Protein AF-A0AB34IJ70-F1 (afdb_monomer)

pLDDT: mean 87.56, std 13.15, range [24.56, 98.44]

Secondary structure (DSSP, 8-state):
---TTGGGSSGGGG-HHHHHHHHHHHHHSPTT-TT--PPP-SPPPPHHHHTTB-SSS--GGGSSS---S-HHHHHHHHHHPPP----TTSS--HHHHHHHHHHHHHGGGHHHHHHHHHHHHHHHHHHTHHHHHHHHHTTTTSTTGGGGTT--HHHHHHHHHHHT-S-TTHHHHHHH-B--SEEE---SSSEEEEE---S-GGGGSHHHHHHHHHHHHHHHHHHHT---HHHHHHHHHHHHHHHHHHHTTSSEEEE-HHHHHHHH-TT-S-EEEEEEEEESSTT--EEEEEE-HHHHTTTTTEEEEEE-----TTHHHHHHHHHHHHHHHHT-PPPPEEEEEEEBTTGGGGS-BS-GGGSEEEEEEPP-SSS--EEEEEE-SS--TT-HHHHHHHHHHHHHHHHHHHHHH--EEEEETTEEEEEEEGGGTTHHHHHHHHHHHHTT--B-TTT-EEEESEEEETTEEEE-TTHHHHSEEEEEE-HHHHHHHHHHHHHHHHTT---HHHHHHHHHHHHHHGGGBGGGTTSGGGHHHHHHHHT-S--S--HHHHHHHHHHHHHTTTPPBEEEE--STTTTSPPEEEEEEEEEE--EETTEE--EEEEEEEEEE--TTSPPEEEEEEEEE-HHHHHTT-SS-S--HHHHHHHHHHHHHHH-HHHHTT-EEEEEES-HHHHHHHHHT--SSHHHHHHHHHHHHHHHHTT-EEEEEE--GGG-GGGTGGGTTSTTHHHHHHHH-TT-EE-------GGGGSTT--S-HHHHHHHHHTTTSTTSS--

Nearest PDB structures (foldseek):
  5dmq-assembly1_A  TM=5.939E-01  e=2.648E-11  Moloney murine leukemia virus isolate Shinnick
  1ikx-assembly1_A  TM=3.708E-01  e=4.533E-08  Human immunodeficiency virus 1
  8dw8-assembly1_A  TM=7.615E-01  e=1.366E-04  Moloney murine leukemia virus
  3lp0-assembly1_A  TM=3.652E-01  e=3.754E-08  HIV-1 M:B_HXB2R
  2ykm-assembly1_A  TM=3.722E-01  e=5.737E-08  Human immunodeficiency virus type 1 BH10

Structure (mmCIF, N/CA/C/O backbone):
data_AF-A0AB34IJ70-F1
#
_entry.id   AF-A0AB34IJ70-F1
#
loop_
_atom_site.group_PDB
_atom_site.id
_atom_site.type_symbol
_atom_site.label_atom_id
_atom_site.label_alt_id
_atom_site.label_comp_id
_atom_site.label_asym_id
_atom_site.label_entity_id
_atom_site.label_seq_id
_atom_site.pdbx_PDB_ins_code
_atom_site.Cartn_x
_atom_site.Cartn_y
_atom_site.Cartn_z
_atom_site.occupancy
_atom_site.B_iso_or_equiv
_atom_site.auth_seq_id
_atom_site.auth_comp_id
_atom_site.auth_asym_id
_atom_site.auth_atom_id
_atom_site.pdbx_PDB_model_num
ATOM 1 N N . MET A 1 1 ? -16.781 -2.239 -27.209 1.00 61.66 1 MET A N 1
ATOM 2 C CA . MET A 1 1 ? -15.482 -1.538 -27.297 1.00 61.66 1 MET A CA 1
ATOM 3 C C . MET A 1 1 ? -14.763 -2.031 -28.544 1.00 61.66 1 MET A C 1
ATOM 5 O O . MET A 1 1 ? -15.074 -3.146 -28.952 1.00 61.66 1 MET A O 1
ATOM 9 N N . PRO A 1 2 ? -13.883 -1.231 -29.170 1.00 77.81 2 PRO A N 1
ATOM 10 C CA . PRO A 1 2 ? -12.966 -1.751 -30.186 1.00 77.81 2 PRO A CA 1
ATOM 11 C C . PRO A 1 2 ? -12.153 -2.918 -29.608 1.00 77.81 2 PRO A C 1
ATOM 13 O O . PRO A 1 2 ? -11.848 -2.913 -28.412 1.00 77.81 2 PRO A O 1
ATOM 16 N N . SER A 1 3 ? -11.859 -3.917 -30.439 1.00 89.56 3 SER A N 1
ATOM 17 C CA . SER A 1 3 ? -11.054 -5.074 -30.043 1.00 89.56 3 SER A CA 1
ATOM 18 C C . SER A 1 3 ? -9.643 -4.623 -29.687 1.00 89.56 3 SER A C 1
ATOM 20 O O . SER A 1 3 ? -9.080 -3.707 -30.295 1.00 89.56 3 SER A O 1
ATOM 22 N N . GLN A 1 4 ? -9.014 -5.328 -28.754 1.00 91.56 4 GLN A N 1
ATOM 23 C CA . GLN A 1 4 ? -7.608 -5.127 -28.415 1.00 91.56 4 GLN A CA 1
ATOM 24 C C . GLN A 1 4 ? -6.662 -5.350 -29.593 1.00 91.56 4 GLN A C 1
ATOM 26 O O . GLN A 1 4 ? -5.508 -4.949 -29.492 1.00 91.56 4 GLN A O 1
ATOM 31 N N . LEU A 1 5 ? -7.105 -5.970 -30.694 1.00 92.88 5 LEU A N 1
ATOM 32 C CA . LEU A 1 5 ? -6.297 -6.187 -31.900 1.00 92.88 5 LEU A CA 1
ATOM 33 C C . LEU A 1 5 ? -6.556 -5.173 -33.025 1.00 92.88 5 LEU A C 1
ATOM 35 O O . LEU A 1 5 ? -5.918 -5.261 -34.079 1.00 92.88 5 LEU A O 1
ATOM 39 N N . ASP A 1 6 ? -7.428 -4.183 -32.819 1.00 90.62 6 ASP A N 1
ATOM 40 C CA . ASP A 1 6 ? -7.807 -3.227 -33.872 1.00 90.62 6 ASP A CA 1
ATOM 41 C C . ASP A 1 6 ? -6.628 -2.361 -34.357 1.00 90.62 6 ASP A C 1
ATOM 43 O O . ASP A 1 6 ? -6.614 -1.888 -35.493 1.00 90.62 6 ASP A O 1
ATOM 47 N N . PHE A 1 7 ? -5.575 -2.217 -33.547 1.00 90.69 7 PHE A N 1
ATOM 48 C CA . PHE A 1 7 ? -4.359 -1.484 -33.921 1.00 90.69 7 PHE A CA 1
ATOM 49 C C . PHE A 1 7 ? -3.507 -2.182 -34.993 1.00 90.69 7 PHE A C 1
ATOM 51 O O . PHE A 1 7 ? -2.576 -1.582 -35.526 1.00 90.69 7 PHE A O 1
ATOM 58 N N . THR A 1 8 ? -3.766 -3.457 -35.286 1.00 85.19 8 THR A N 1
ATOM 59 C CA . THR A 1 8 ? -2.896 -4.266 -36.155 1.00 85.19 8 THR A CA 1
ATOM 60 C C . THR A 1 8 ? -3.056 -3.947 -37.644 1.00 85.19 8 THR A C 1
ATOM 62 O O . THR A 1 8 ? -2.264 -4.426 -38.451 1.00 85.19 8 THR A O 1
ATOM 65 N N . GLY A 1 9 ? -4.090 -3.186 -38.035 1.00 75.88 9 GLY A N 1
ATOM 66 C CA . GLY A 1 9 ? -4.412 -2.906 -39.444 1.00 75.88 9 GLY A CA 1
ATOM 67 C C . GLY A 1 9 ? -4.803 -4.151 -40.256 1.00 75.88 9 GLY A C 1
ATOM 68 O O . GLY A 1 9 ? -4.935 -4.089 -41.476 1.00 75.88 9 GLY A O 1
ATOM 69 N N . SER A 1 10 ? -4.983 -5.287 -39.583 1.00 74.31 10 SER A N 1
ATOM 70 C CA . SER A 1 10 ? -5.254 -6.599 -40.159 1.00 74.31 10 SER A CA 1
ATOM 71 C C . SER A 1 10 ? -6.573 -7.147 -39.616 1.00 74.31 10 SER A C 1
ATOM 73 O O . SER A 1 10 ? -7.076 -6.694 -38.592 1.00 74.31 10 SER A O 1
ATOM 75 N N . ARG A 1 11 ? -7.140 -8.162 -40.274 1.00 82.31 11 ARG A N 1
ATOM 76 C CA . ARG A 1 11 ? -8.390 -8.817 -39.849 1.00 82.31 11 ARG A CA 1
ATOM 77 C C . ARG A 1 11 ? -8.208 -9.797 -38.673 1.00 82.31 11 ARG A C 1
ATOM 79 O O . ARG A 1 11 ? -9.038 -10.689 -38.510 1.00 82.31 11 ARG A O 1
ATOM 86 N N . LEU A 1 12 ? -7.158 -9.650 -37.853 1.00 88.00 12 LEU A N 1
ATOM 87 C CA . LEU A 1 12 ? -6.865 -10.565 -36.737 1.00 88.00 12 LEU A CA 1
ATOM 88 C C . LEU A 1 12 ? -7.977 -10.592 -35.678 1.00 88.00 12 LEU A C 1
ATOM 90 O O . LEU A 1 12 ? -8.299 -11.671 -35.195 1.00 88.00 12 LEU A O 1
ATOM 94 N N . SER A 1 13 ? -8.624 -9.458 -35.380 1.00 88.12 13 SER A N 1
ATOM 95 C CA . SER A 1 13 ? -9.790 -9.418 -34.477 1.00 88.12 13 SER A CA 1
ATOM 96 C C . SER A 1 13 ? -11.006 -10.179 -35.023 1.00 88.12 13 SER A C 1
ATOM 98 O O . SER A 1 13 ? -11.869 -10.603 -34.261 1.00 88.12 13 SER A O 1
ATOM 100 N N . SER A 1 14 ? -11.061 -10.405 -36.339 1.00 90.31 14 SER A N 1
ATOM 101 C CA . SER A 1 14 ? -12.097 -11.201 -37.010 1.00 90.31 14 SER A CA 1
ATOM 102 C C . SER A 1 14 ? -11.648 -12.621 -37.376 1.00 90.31 14 SER A C 1
ATOM 104 O O . SER A 1 14 ? -12.394 -13.339 -38.041 1.00 90.31 14 SER A O 1
ATOM 106 N N . ALA A 1 15 ? -10.435 -13.032 -36.985 1.00 93.94 15 ALA A N 1
ATOM 107 C CA . ALA A 1 15 ? -9.965 -14.391 -37.221 1.00 93.94 15 ALA A CA 1
ATOM 108 C C . ALA A 1 15 ? -10.878 -15.385 -36.471 1.00 93.94 15 ALA A C 1
ATOM 110 O O . ALA A 1 15 ? -11.128 -15.173 -35.279 1.00 93.94 15 ALA A O 1
ATOM 111 N N . PRO A 1 16 ? -11.384 -16.455 -37.118 1.00 94.81 16 PRO A N 1
ATOM 112 C CA . PRO A 1 16 ? -12.310 -17.394 -36.483 1.00 94.81 16 PRO A CA 1
ATOM 113 C C . PRO A 1 16 ? -11.779 -17.977 -35.169 1.00 94.81 16 PRO A C 1
ATOM 115 O O . PRO A 1 16 ? -12.521 -18.075 -34.195 1.00 94.81 16 PRO A O 1
ATOM 118 N N . GLU A 1 17 ? -10.484 -18.300 -35.116 1.00 95.81 17 GLU A N 1
ATOM 119 C CA . GLU A 1 17 ? -9.807 -18.793 -33.917 1.00 95.81 17 GLU A CA 1
ATOM 120 C C . GLU A 1 17 ? -9.797 -17.767 -32.773 1.00 95.81 17 GLU A C 1
ATOM 122 O O . GLU A 1 17 ? -9.973 -18.137 -31.614 1.00 95.81 17 GLU A O 1
ATOM 127 N N . TYR A 1 18 ? -9.662 -16.475 -33.087 1.00 97.31 18 TYR A N 1
ATOM 128 C CA . TYR A 1 18 ? -9.671 -15.405 -32.093 1.00 97.31 18 TYR A CA 1
ATOM 129 C C . TYR A 1 18 ? -11.078 -15.168 -31.544 1.00 97.31 18 TYR A C 1
ATOM 131 O O . TYR A 1 18 ? -11.268 -15.136 -30.331 1.00 97.31 18 TYR A O 1
ATOM 139 N N . VAL A 1 19 ? -12.082 -15.086 -32.420 1.00 96.81 19 VAL A N 1
ATOM 140 C CA . VAL A 1 19 ? -13.488 -14.921 -32.017 1.00 96.81 19 VAL A CA 1
ATOM 141 C C . VAL A 1 19 ? -13.950 -16.100 -31.154 1.00 96.81 19 VAL A C 1
ATOM 143 O O . VAL A 1 19 ? -14.587 -15.900 -30.118 1.00 96.81 19 VAL A O 1
ATOM 146 N N . ALA A 1 20 ? -13.580 -17.328 -31.531 1.00 97.62 20 ALA A N 1
ATOM 147 C CA . ALA A 1 20 ? -13.869 -18.520 -30.738 1.00 97.62 20 ALA A CA 1
ATOM 148 C C . ALA A 1 20 ? -13.168 -18.490 -29.368 1.00 97.62 20 ALA A C 1
ATOM 150 O O . ALA A 1 20 ? -13.780 -18.843 -28.360 1.00 97.62 20 ALA A O 1
ATOM 151 N N . ALA A 1 21 ? -11.910 -18.040 -29.309 1.00 98.06 21 ALA A N 1
ATOM 152 C CA . ALA A 1 21 ? -11.181 -17.884 -28.054 1.00 98.06 21 ALA A CA 1
ATOM 153 C C . ALA A 1 21 ? -11.833 -16.849 -27.125 1.00 98.06 21 ALA A C 1
ATOM 155 O O . ALA A 1 21 ? -12.010 -17.134 -25.944 1.00 98.06 21 ALA A O 1
ATOM 156 N N . VAL A 1 22 ? -12.243 -15.689 -27.651 1.00 97.88 22 VAL A N 1
ATOM 157 C CA . VAL A 1 22 ? -12.963 -14.654 -26.888 1.00 97.88 22 VAL A CA 1
ATOM 158 C C . VAL A 1 22 ? -14.255 -15.222 -26.296 1.00 97.88 22 VAL A C 1
ATOM 160 O O . VAL A 1 22 ? -14.504 -15.062 -25.103 1.00 97.88 22 VAL A O 1
ATOM 163 N N . ALA A 1 23 ? -15.049 -15.946 -27.092 1.00 97.62 23 ALA A N 1
ATOM 164 C CA . ALA A 1 23 ? -16.286 -16.562 -26.615 1.00 97.62 23 ALA A CA 1
ATOM 165 C C . ALA A 1 23 ? -16.035 -17.606 -25.513 1.00 97.62 23 ALA A C 1
ATOM 167 O O . ALA A 1 23 ? -16.714 -17.597 -24.486 1.00 97.62 23 ALA A O 1
ATOM 168 N N . ARG A 1 24 ? -15.031 -18.478 -25.692 1.00 97.94 24 ARG A N 1
ATOM 169 C CA . ARG A 1 24 ? -14.660 -19.490 -24.689 1.00 97.94 24 ARG A CA 1
ATOM 170 C C . ARG A 1 24 ? -14.153 -18.859 -23.398 1.00 97.94 24 ARG A C 1
ATOM 172 O O . ARG A 1 24 ? -14.595 -19.264 -22.332 1.00 97.94 24 ARG A O 1
ATOM 179 N N . LEU A 1 25 ? -13.281 -17.853 -23.475 1.00 97.75 25 LEU A N 1
ATOM 180 C CA . LEU A 1 25 ? -12.797 -17.136 -22.291 1.00 97.75 25 LEU A CA 1
ATOM 181 C C . LEU A 1 25 ? -13.929 -16.400 -21.580 1.00 97.75 25 LEU A C 1
ATOM 183 O O . LEU A 1 25 ? -13.967 -16.411 -20.356 1.00 97.75 25 LEU A O 1
ATOM 187 N N . GLY A 1 26 ? -14.877 -15.828 -22.328 1.00 96.81 26 GLY A N 1
ATOM 188 C CA . GLY A 1 26 ? -16.076 -15.210 -21.764 1.00 96.81 26 GLY A CA 1
ATOM 189 C C . GLY A 1 26 ? -16.914 -16.196 -20.948 1.00 96.81 26 GLY A C 1
ATOM 190 O O . GLY A 1 26 ? -17.388 -15.843 -19.874 1.00 96.81 26 GLY A O 1
ATOM 191 N N . ALA A 1 27 ? -17.035 -17.444 -21.410 1.00 96.25 27 ALA A N 1
ATOM 192 C CA . ALA A 1 27 ? -17.733 -18.508 -20.684 1.00 96.25 27 ALA A CA 1
ATOM 193 C C . ALA A 1 27 ? -16.991 -18.994 -19.423 1.00 96.25 27 ALA A C 1
ATOM 195 O O . ALA A 1 27 ? -17.620 -19.573 -18.541 1.00 96.25 27 ALA A O 1
ATOM 196 N N . LEU A 1 28 ? -15.676 -18.759 -19.325 1.00 96.38 28 LEU A N 1
ATOM 197 C CA . LEU A 1 28 ? -14.871 -19.081 -18.140 1.00 96.38 28 LEU A CA 1
ATOM 198 C C . LEU A 1 28 ? -14.930 -17.989 -17.061 1.00 96.38 28 LEU A C 1
ATOM 200 O O . LEU A 1 28 ? -14.464 -18.223 -15.947 1.00 96.38 28 LEU A O 1
ATOM 204 N N . LEU A 1 29 ? -15.461 -16.802 -17.362 1.00 96.62 29 LEU A N 1
ATOM 205 C CA . LEU A 1 29 ? -15.585 -15.737 -16.371 1.00 96.62 29 LEU A CA 1
ATOM 206 C C . LEU A 1 29 ? -16.653 -16.101 -15.334 1.00 96.62 29 LEU A C 1
ATOM 208 O O . LEU A 1 29 ? -17.751 -16.538 -15.679 1.00 96.62 29 LEU A O 1
ATOM 212 N N . ILE A 1 30 ? -16.362 -15.867 -14.054 1.00 95.50 30 ILE A N 1
ATOM 213 C CA . ILE A 1 30 ? -17.356 -16.030 -12.995 1.00 95.50 30 ILE A CA 1
ATOM 214 C C . ILE A 1 30 ? -18.538 -15.076 -13.240 1.00 95.50 30 ILE A C 1
ATOM 216 O O . ILE A 1 30 ? -18.332 -13.955 -13.735 1.00 95.50 30 ILE A O 1
ATOM 220 N N . PRO A 1 31 ? -19.771 -15.475 -12.882 1.00 88.94 31 PRO A N 1
ATOM 221 C CA . PRO A 1 31 ? -20.954 -14.651 -13.096 1.00 88.94 31 PRO A CA 1
ATOM 222 C C . PRO A 1 31 ? -20.794 -13.241 -12.519 1.00 88.94 31 PRO A C 1
ATOM 224 O O . PRO A 1 31 ? -20.379 -13.070 -11.375 1.00 88.94 31 PRO A O 1
ATOM 227 N N . GLY A 1 32 ? -21.124 -12.227 -13.321 1.00 79.12 32 GLY A N 1
ATOM 228 C CA . GLY A 1 32 ? -21.076 -10.827 -12.894 1.00 79.12 32 GLY A CA 1
ATOM 229 C C . GLY A 1 32 ? -19.677 -10.206 -12.814 1.00 79.12 32 GLY A C 1
ATOM 230 O O . GLY A 1 32 ? -19.554 -9.131 -12.247 1.00 79.12 32 GLY A O 1
ATOM 231 N N . SER A 1 33 ? -18.629 -10.835 -13.364 1.00 84.62 33 SER A N 1
ATOM 232 C CA . SER A 1 33 ? -17.274 -10.245 -13.387 1.00 84.62 33 SER A CA 1
ATOM 233 C C . SER A 1 33 ? -16.924 -9.483 -14.677 1.00 84.62 33 SER A C 1
ATOM 235 O O . SER A 1 33 ? -16.087 -8.581 -14.652 1.00 84.62 33 SER A O 1
ATOM 237 N N . ALA A 1 34 ? -17.579 -9.787 -15.802 1.00 81.56 34 ALA A N 1
ATOM 238 C CA . ALA A 1 34 ? -17.310 -9.140 -17.089 1.00 81.56 34 ALA A CA 1
ATOM 239 C C . ALA A 1 34 ? -17.775 -7.671 -17.121 1.00 81.56 34 ALA A C 1
ATOM 241 O O . ALA A 1 34 ? -18.907 -7.365 -16.756 1.00 81.56 34 ALA A O 1
ATOM 242 N N . GLY A 1 35 ? -16.922 -6.759 -17.601 1.00 79.31 35 GLY A N 1
ATOM 243 C CA . GLY A 1 35 ? -17.246 -5.332 -17.759 1.00 79.31 35 GLY A CA 1
ATOM 244 C C . GLY A 1 35 ? -17.429 -4.554 -16.450 1.00 79.31 35 GLY A C 1
ATOM 245 O O . GLY A 1 35 ? -17.861 -3.405 -16.475 1.00 79.31 35 GLY A O 1
ATOM 246 N N . VAL A 1 36 ? -17.085 -5.154 -15.308 1.00 81.81 36 VAL A N 1
ATOM 247 C CA . VAL A 1 36 ? -17.378 -4.620 -13.965 1.00 81.81 36 VAL A CA 1
ATOM 248 C C . VAL A 1 36 ? -16.262 -3.720 -13.412 1.00 81.81 36 VAL A C 1
ATOM 250 O O . VAL A 1 36 ? -16.353 -3.180 -12.313 1.00 81.81 36 VAL A O 1
ATOM 253 N N . TYR A 1 37 ? -15.191 -3.485 -14.176 1.00 88.00 37 TYR A N 1
ATOM 254 C CA . TYR A 1 37 ? -14.112 -2.623 -13.701 1.00 88.00 37 TYR A CA 1
ATOM 255 C C . TYR A 1 37 ? -14.569 -1.167 -13.540 1.00 88.00 37 TYR A C 1
ATOM 257 O O . TYR A 1 37 ? -14.812 -0.456 -14.517 1.00 88.00 37 TYR A O 1
ATOM 265 N N . VAL A 1 38 ? -14.577 -0.690 -12.295 1.00 87.62 38 VAL A N 1
ATOM 266 C CA . VAL A 1 38 ? -14.827 0.714 -11.966 1.00 87.62 38 VAL A CA 1
ATOM 267 C C . VAL A 1 38 ? -13.505 1.424 -11.704 1.00 87.62 38 VAL A C 1
ATOM 269 O O . VAL A 1 38 ? -12.788 1.131 -10.746 1.00 87.62 38 VAL A O 1
ATOM 272 N N . ARG A 1 39 ? -13.193 2.412 -12.549 1.00 90.25 39 ARG A N 1
ATOM 273 C CA . ARG A 1 39 ? -12.014 3.267 -12.380 1.00 90.25 39 ARG A CA 1
ATOM 274 C C . ARG A 1 39 ? -12.099 4.042 -11.053 1.00 90.25 39 ARG A C 1
ATOM 276 O O . ARG A 1 39 ? -13.050 4.811 -10.875 1.00 90.25 39 ARG A O 1
ATOM 283 N N . PRO A 1 40 ? -11.103 3.937 -10.153 1.00 87.94 40 PRO A N 1
ATOM 284 C CA . PRO A 1 40 ? -11.100 4.692 -8.904 1.00 87.94 40 PRO A CA 1
ATOM 285 C C . PRO A 1 40 ? -11.100 6.205 -9.154 1.00 87.94 40 PRO A C 1
ATOM 287 O O . PRO A 1 40 ? -10.313 6.709 -9.954 1.00 87.94 40 PRO A O 1
ATOM 290 N N . ARG A 1 41 ? -11.948 6.954 -8.440 1.00 85.25 41 ARG A N 1
ATOM 291 C CA . ARG A 1 41 ? -12.010 8.431 -8.530 1.00 85.25 41 ARG A CA 1
ATOM 292 C C . ARG A 1 41 ? -11.337 9.134 -7.353 1.00 85.25 41 ARG A C 1
ATOM 294 O O . ARG A 1 41 ? -10.802 10.228 -7.507 1.00 85.25 41 ARG A O 1
ATOM 301 N N . ALA A 1 42 ? -11.302 8.481 -6.197 1.00 78.00 42 ALA A N 1
ATOM 302 C CA . ALA A 1 42 ? -10.683 8.979 -4.977 1.00 78.00 42 ALA A CA 1
ATOM 303 C C . ALA A 1 42 ? -9.546 8.057 -4.521 1.00 78.00 42 ALA A C 1
ATOM 305 O O . ALA A 1 42 ? -9.360 6.956 -5.039 1.00 78.00 42 ALA A O 1
ATOM 306 N N . LYS A 1 43 ? -8.720 8.548 -3.593 1.00 69.94 43 LYS A N 1
ATOM 307 C CA . LYS A 1 43 ? -7.750 7.682 -2.914 1.00 69.94 43 LYS A CA 1
ATOM 308 C C . LYS A 1 43 ? -8.550 6.765 -1.982 1.00 69.94 43 LYS A C 1
ATOM 310 O O . LYS A 1 43 ? -9.360 7.327 -1.249 1.00 69.94 43 LYS A O 1
ATOM 315 N N . PRO A 1 44 ? -8.300 5.444 -1.958 1.00 64.75 44 PRO A N 1
ATOM 316 C CA . PRO A 1 44 ? -8.980 4.567 -1.018 1.00 64.75 44 PRO A CA 1
ATOM 317 C C . PRO A 1 44 ? -8.757 5.073 0.416 1.00 64.75 44 PRO A C 1
ATOM 319 O O . PRO A 1 44 ? -7.608 5.412 0.761 1.00 64.75 44 PRO A O 1
ATOM 322 N N . PRO A 1 45 ? -9.809 5.175 1.240 1.00 56.22 45 PRO A N 1
ATOM 323 C CA . PRO A 1 45 ? -9.662 5.408 2.663 1.00 56.22 45 PRO A CA 1
ATOM 324 C C . PRO A 1 45 ? -8.884 4.243 3.281 1.00 56.22 45 PRO A C 1
ATOM 326 O O . PRO A 1 45 ? -8.815 3.143 2.742 1.00 56.22 45 PRO A O 1
ATOM 329 N N . ARG A 1 46 ? -8.231 4.502 4.413 1.00 58.06 46 ARG A N 1
ATOM 330 C CA . ARG A 1 46 ? -7.576 3.451 5.203 1.00 58.06 46 ARG A CA 1
ATOM 331 C C . ARG A 1 46 ? -8.500 3.083 6.350 1.00 58.06 46 ARG A C 1
ATOM 333 O O . ARG A 1 46 ? -8.934 4.001 7.050 1.00 58.06 46 ARG A O 1
ATOM 340 N N . CYS A 1 47 ? -8.731 1.797 6.598 1.00 51.44 47 CYS A N 1
ATOM 341 C CA . CYS A 1 47 ? -9.585 1.347 7.704 1.00 51.44 47 CYS A CA 1
ATOM 342 C C . CYS A 1 47 ? -9.033 1.827 9.063 1.00 51.44 47 CYS A C 1
ATOM 344 O O . CYS A 1 47 ? -9.763 2.375 9.886 1.00 51.44 47 CYS A O 1
ATOM 346 N N . SER A 1 48 ? -7.711 1.758 9.252 1.00 47.31 48 SER A N 1
ATOM 347 C CA . SER A 1 48 ? -6.971 2.325 10.398 1.00 47.31 48 SER A CA 1
ATOM 348 C C . SER A 1 48 ? -6.941 3.857 10.433 1.00 47.31 48 SER A C 1
ATOM 350 O O . SER A 1 48 ? -6.632 4.466 11.456 1.00 47.31 48 SER A O 1
ATOM 352 N N . GLY A 1 49 ? -7.223 4.514 9.306 1.00 41.59 49 GLY A N 1
ATOM 353 C CA . GLY A 1 49 ? -7.365 5.966 9.226 1.00 41.59 49 GLY A CA 1
ATOM 354 C C . GLY A 1 49 ? -8.736 6.444 9.700 1.00 41.59 49 GLY A C 1
ATOM 355 O O . GLY A 1 49 ? -8.803 7.486 10.352 1.00 41.59 49 GLY A O 1
ATOM 356 N N . ALA A 1 50 ? -9.781 5.669 9.393 1.00 38.22 50 ALA A N 1
ATOM 357 C CA . ALA A 1 50 ? -11.184 5.980 9.660 1.00 38.22 50 ALA A CA 1
ATOM 358 C C . ALA A 1 50 ? -11.582 5.812 11.135 1.00 38.22 50 ALA A C 1
ATOM 360 O O . ALA A 1 50 ? -12.477 6.498 11.613 1.00 38.22 50 ALA A O 1
ATOM 361 N N . SER A 1 51 ? -10.874 4.972 11.894 1.00 41.72 51 SER A N 1
ATOM 362 C CA . SER A 1 51 ? -11.178 4.679 13.302 1.00 41.72 51 SER A CA 1
ATOM 363 C C . SER A 1 51 ? -10.848 5.798 14.300 1.00 41.72 51 SER A C 1
ATOM 365 O O . SER A 1 51 ? -10.802 5.522 15.497 1.00 41.72 51 SER A O 1
ATOM 367 N N . HIS A 1 52 ? -10.546 7.019 13.843 1.00 50.81 52 HIS A N 1
ATOM 368 C CA . HIS A 1 52 ? -9.984 8.067 14.702 1.00 50.81 52 HIS A CA 1
ATOM 369 C C . HIS A 1 52 ? -10.685 9.429 14.653 1.00 50.81 52 HIS A C 1
ATOM 371 O O . HIS A 1 52 ? -10.414 10.230 15.540 1.00 50.81 52 HIS A O 1
ATOM 377 N N . GLY A 1 53 ? -11.582 9.690 13.698 1.00 47.78 53 GLY A N 1
ATOM 378 C CA . GLY A 1 53 ? -12.265 10.984 13.551 1.00 47.78 53 GLY A CA 1
ATOM 379 C C . GLY A 1 53 ? -12.066 11.628 12.176 1.00 47.78 53 GLY A C 1
ATOM 380 O O . GLY A 1 53 ? -11.237 11.193 11.370 1.00 47.78 53 GLY A O 1
ATOM 381 N N . THR A 1 54 ? -12.830 12.682 11.914 1.00 51.41 54 THR A N 1
ATOM 382 C CA . THR A 1 54 ? -12.865 13.460 10.665 1.00 51.41 54 THR A CA 1
ATOM 383 C C . THR A 1 54 ? -11.949 14.693 10.733 1.00 51.41 54 THR A C 1
ATOM 385 O O . THR A 1 54 ? -11.378 14.982 11.787 1.00 51.41 54 THR A O 1
ATOM 388 N N . PRO A 1 55 ? -11.683 15.410 9.621 1.00 51.12 55 PRO A N 1
ATOM 389 C CA . PRO A 1 55 ? -10.923 16.661 9.673 1.00 51.12 55 PRO A CA 1
ATOM 390 C C . PRO A 1 55 ? -11.597 17.688 10.601 1.00 51.12 55 PRO A C 1
ATOM 392 O O . PRO A 1 55 ? -12.559 18.325 10.204 1.00 51.12 55 PRO A O 1
ATOM 395 N N . LEU A 1 56 ? -11.046 17.841 11.815 1.00 65.75 56 LEU A N 1
ATOM 396 C CA . LEU A 1 56 ? -11.352 18.822 12.874 1.00 65.75 56 LEU A CA 1
ATOM 397 C C . LEU A 1 56 ? -12.825 19.204 13.053 1.00 65.75 56 LEU A C 1
ATOM 399 O O . LEU A 1 56 ? -13.456 18.745 13.996 1.00 65.75 56 LEU A O 1
ATOM 403 N N . VAL A 1 57 ? -13.329 20.091 12.196 1.00 73.25 57 VAL A N 1
ATOM 404 C CA . VAL A 1 57 ? -14.718 20.539 12.179 1.00 73.25 57 VAL A CA 1
ATOM 405 C C . VAL A 1 57 ? -15.252 20.282 10.784 1.00 73.25 57 VAL A C 1
ATOM 407 O O . VAL A 1 57 ? -14.858 20.942 9.819 1.00 73.25 57 VAL A O 1
ATOM 410 N N . LEU A 1 58 ? -16.145 19.307 10.681 1.00 70.44 58 LEU A N 1
ATOM 411 C CA . LEU A 1 58 ? -16.819 19.021 9.432 1.00 70.44 58 LEU A CA 1
ATOM 412 C C . LEU A 1 58 ? -17.867 20.091 9.098 1.00 70.44 58 LEU A C 1
ATOM 414 O O . LEU A 1 58 ? -18.439 20.707 10.008 1.00 70.44 58 LEU A O 1
ATOM 418 N N . PRO A 1 59 ? -18.170 20.294 7.804 1.00 76.06 59 PRO A N 1
ATOM 419 C CA . PRO A 1 59 ? -19.412 20.938 7.394 1.00 76.06 59 PRO A CA 1
ATOM 420 C C . PRO A 1 59 ? -20.619 20.301 8.111 1.00 76.06 59 PRO A C 1
ATOM 422 O O . PRO A 1 59 ? -20.598 19.081 8.308 1.00 76.06 59 PRO A O 1
ATOM 425 N N . PRO A 1 60 ? -21.637 21.077 8.537 1.00 79.50 60 PRO A N 1
ATOM 426 C CA . PRO A 1 60 ? -22.764 20.572 9.330 1.00 79.50 60 PRO A CA 1
ATOM 427 C C . PRO A 1 60 ? -23.429 19.309 8.764 1.00 79.50 60 PRO A C 1
ATOM 429 O O . PRO A 1 60 ? -23.806 18.423 9.522 1.00 79.50 60 PRO A O 1
ATOM 432 N N . GLU A 1 61 ? -23.517 19.193 7.440 1.00 76.00 61 GLU A N 1
ATOM 433 C CA . GLU A 1 61 ? -24.118 18.072 6.715 1.00 76.00 61 GLU A CA 1
ATOM 434 C C . GLU A 1 61 ? -23.308 16.766 6.758 1.00 76.00 61 GLU A C 1
ATOM 436 O O . GLU A 1 61 ? -23.841 15.707 6.437 1.00 76.00 61 GLU A O 1
ATOM 441 N N . LEU A 1 62 ? -22.029 16.828 7.139 1.00 75.06 62 LEU A N 1
ATOM 442 C CA . LEU A 1 62 ? -21.156 15.658 7.266 1.00 75.06 62 LEU A CA 1
ATOM 443 C C . LEU A 1 62 ? -20.966 15.215 8.723 1.00 75.06 62 LEU A C 1
ATOM 445 O O . LEU A 1 62 ? -20.311 14.202 8.967 1.00 75.06 62 LEU A O 1
ATOM 449 N N . ARG A 1 63 ? -21.496 15.966 9.694 1.00 77.94 63 ARG A N 1
ATOM 450 C CA . ARG A 1 63 ? -21.333 15.657 11.119 1.00 77.94 63 ARG A CA 1
ATOM 451 C C . ARG A 1 63 ? -22.211 14.496 11.547 1.00 77.94 63 ARG A C 1
ATOM 453 O O . ARG A 1 63 ? -23.323 14.323 11.060 1.00 77.94 63 ARG A O 1
ATOM 460 N N . LEU A 1 64 ? -21.717 13.744 12.527 1.00 80.69 64 LEU A N 1
ATOM 461 C CA . LEU A 1 64 ? -22.450 12.626 13.122 1.00 80.69 64 LEU A CA 1
ATOM 462 C C . LEU A 1 64 ? -23.744 13.050 13.816 1.00 80.69 64 LEU A C 1
ATOM 464 O O . LEU A 1 64 ? -24.732 12.323 13.791 1.00 80.69 64 LEU A O 1
ATOM 468 N N . VAL A 1 65 ? -23.704 14.203 14.479 1.00 85.62 65 VAL A N 1
ATOM 469 C CA . VAL A 1 65 ? -24.807 14.759 15.257 1.00 85.62 65 VAL A CA 1
ATOM 470 C C . VAL A 1 65 ? -25.066 16.167 14.747 1.00 85.62 65 VAL A C 1
ATOM 472 O O . VAL A 1 65 ? -24.127 16.921 14.477 1.00 85.62 65 VAL A O 1
ATOM 475 N N . SER A 1 66 ? -26.342 16.512 14.582 1.00 79.31 66 SER A N 1
ATOM 476 C CA . SER A 1 66 ? -26.726 17.836 14.092 1.00 79.31 66 SER A CA 1
ATOM 477 C C . SER A 1 66 ? -26.299 18.942 15.065 1.00 79.31 66 SER A C 1
ATOM 479 O O . SER A 1 66 ? -26.175 18.721 16.270 1.00 79.31 66 SER A O 1
ATOM 481 N N . GLU A 1 67 ? -26.096 20.160 14.550 1.00 70.25 67 GLU A N 1
ATOM 482 C CA . GLU A 1 67 ? -25.843 21.355 15.365 1.00 70.25 67 GLU A CA 1
ATOM 483 C C . GLU A 1 67 ? -27.102 21.764 16.154 1.00 70.25 67 GLU A C 1
ATOM 485 O O . GLU A 1 67 ? -27.724 22.788 15.884 1.00 70.25 67 GLU A O 1
ATOM 490 N N . SER A 1 68 ? -27.512 20.980 17.151 1.00 70.88 68 SER A N 1
ATOM 491 C CA . SER A 1 68 ? -28.423 21.479 18.175 1.00 70.88 68 SER A CA 1
ATOM 492 C C . SER A 1 68 ? -27.604 22.233 19.216 1.00 70.88 68 SER A C 1
ATOM 494 O O . SER A 1 68 ? -26.711 21.651 19.822 1.00 70.88 68 SER A O 1
ATOM 496 N N . LEU A 1 69 ? -27.925 23.501 19.481 1.00 75.12 69 LEU A N 1
ATOM 497 C CA . LEU A 1 69 ? -27.327 24.247 20.602 1.00 75.12 69 LEU A CA 1
ATOM 498 C C . LEU A 1 69 ? -27.826 23.758 21.977 1.00 75.12 69 LEU A C 1
ATOM 500 O O . LEU A 1 69 ? -27.358 24.236 23.005 1.00 75.12 69 LEU A O 1
ATOM 504 N N . ASP A 1 70 ? -28.771 22.816 21.989 1.00 88.44 70 ASP A N 1
ATOM 505 C CA . ASP A 1 70 ? -29.337 22.201 23.182 1.00 88.44 70 ASP A CA 1
ATOM 506 C C . ASP A 1 70 ? -28.579 20.920 23.579 1.00 88.44 70 ASP A C 1
ATOM 508 O O . ASP A 1 70 ? -28.440 19.988 22.780 1.00 88.44 70 ASP A O 1
ATOM 512 N N . LYS A 1 71 ? -28.110 20.869 24.835 1.00 92.50 71 LYS A N 1
ATOM 513 C CA . LYS A 1 71 ? -27.325 19.753 25.397 1.00 92.50 71 LYS A CA 1
ATOM 514 C C . LYS A 1 71 ? -28.101 18.431 25.398 1.00 92.50 71 LYS A C 1
ATOM 516 O O . LYS A 1 71 ? -27.522 17.391 25.091 1.00 92.50 71 LYS A O 1
ATOM 521 N N . ALA A 1 72 ? -29.393 18.452 25.736 1.00 90.69 72 ALA A N 1
ATOM 522 C CA . ALA A 1 72 ? -30.207 17.240 25.842 1.00 90.69 72 ALA A CA 1
ATOM 523 C C . ALA A 1 72 ? -30.534 16.653 24.458 1.00 90.69 72 ALA A C 1
ATOM 525 O O . ALA A 1 72 ? -30.453 15.439 24.266 1.00 90.69 72 ALA A O 1
ATOM 526 N N . CYS A 1 73 ? -30.828 17.511 23.479 1.00 89.88 73 CYS A N 1
ATOM 527 C CA . CYS A 1 73 ? -31.053 17.134 22.088 1.00 89.88 73 CYS A CA 1
ATOM 528 C C . CYS A 1 73 ? -29.794 16.519 21.465 1.00 89.88 73 CYS A C 1
ATOM 530 O O . CYS A 1 73 ? -29.861 15.424 20.901 1.00 89.88 73 CYS A O 1
ATOM 532 N N . HIS A 1 74 ? -28.636 17.166 21.640 1.00 93.12 74 HIS A N 1
ATOM 533 C CA . HIS A 1 74 ? -27.367 16.644 21.135 1.00 93.12 74 HIS A CA 1
ATOM 534 C C . HIS A 1 74 ? -27.032 15.293 21.778 1.00 93.12 74 HIS A C 1
ATOM 536 O O . HIS A 1 74 ? -26.681 14.344 21.079 1.00 93.12 74 HIS A O 1
ATOM 542 N N . HIS A 1 75 ? -27.182 15.180 23.102 1.00 93.00 75 HIS A N 1
ATOM 543 C CA . HIS A 1 75 ? -26.991 13.928 23.836 1.00 93.00 75 HIS A CA 1
ATOM 544 C C . HIS A 1 75 ? -27.889 12.800 23.305 1.00 93.00 75 HIS A C 1
ATOM 546 O O . HIS A 1 75 ? -27.409 11.695 23.053 1.00 93.00 75 HIS A O 1
ATOM 552 N N . ALA A 1 76 ? -29.187 13.067 23.119 1.00 89.62 76 ALA A N 1
ATOM 553 C CA . ALA A 1 76 ? -30.145 12.069 22.652 1.00 89.62 76 ALA A CA 1
ATOM 554 C C . ALA A 1 76 ? -29.804 11.557 21.245 1.00 89.62 76 ALA A C 1
ATOM 556 O O . ALA A 1 76 ? -29.865 10.354 20.998 1.00 89.62 76 ALA A O 1
ATOM 557 N N . GLN A 1 77 ? -29.396 12.455 20.342 1.00 89.56 77 GLN A N 1
ATOM 558 C CA . GLN A 1 77 ? -28.930 12.072 19.011 1.00 89.56 77 GLN A CA 1
ATOM 559 C C . GLN A 1 77 ? -27.631 11.265 19.091 1.00 89.56 77 GLN A C 1
ATOM 561 O O . GLN A 1 77 ? -27.553 10.181 18.522 1.00 89.56 77 GLN A O 1
ATOM 566 N N . ALA A 1 78 ? -26.636 11.742 19.842 1.00 89.81 78 ALA A N 1
ATOM 567 C CA . ALA A 1 78 ? -25.345 11.077 19.980 1.00 89.81 78 ALA A CA 1
ATOM 568 C C . ALA A 1 78 ? -25.459 9.647 20.526 1.00 89.81 78 ALA A C 1
ATOM 570 O O . ALA A 1 78 ? -24.783 8.750 20.031 1.00 89.81 78 ALA A O 1
ATOM 571 N N . ALA A 1 79 ? -26.344 9.418 21.501 1.00 87.38 79 ALA A N 1
ATOM 572 C CA . ALA A 1 79 ? -26.601 8.095 22.068 1.00 87.38 79 ALA A CA 1
ATOM 573 C C . ALA A 1 79 ? -27.202 7.094 21.058 1.00 87.38 79 ALA A C 1
ATOM 575 O O . ALA A 1 79 ? -27.127 5.886 21.278 1.00 87.38 79 ALA A O 1
ATOM 576 N N . ALA A 1 80 ? -27.792 7.583 19.962 1.00 84.31 80 ALA A N 1
ATOM 577 C CA . ALA A 1 80 ? -28.402 6.772 18.912 1.00 84.31 80 ALA A CA 1
ATOM 578 C C . ALA A 1 80 ? -27.504 6.586 17.674 1.00 84.31 80 ALA A C 1
ATOM 580 O O . ALA A 1 80 ? -27.825 5.776 16.803 1.00 84.31 80 ALA A O 1
ATOM 581 N N . VAL A 1 81 ? -26.393 7.323 17.569 1.00 81.88 81 VAL A N 1
ATOM 582 C CA . VAL A 1 81 ? -25.518 7.277 16.392 1.00 81.88 81 VAL A CA 1
ATOM 583 C C . VAL A 1 81 ? -24.682 5.988 16.386 1.00 81.88 81 VAL A C 1
ATOM 585 O O . VAL A 1 81 ? -24.044 5.654 17.391 1.00 81.88 81 VAL A O 1
ATOM 588 N N . PRO A 1 82 ? -24.634 5.248 15.261 1.00 79.75 82 PRO A N 1
ATOM 589 C CA . PRO A 1 82 ? -23.742 4.103 15.127 1.00 79.75 82 PRO A CA 1
ATOM 590 C C . PRO A 1 82 ? -22.278 4.553 15.111 1.00 79.75 82 PRO A C 1
ATOM 592 O O . PRO A 1 82 ? -21.947 5.656 14.686 1.00 79.75 82 PRO A O 1
ATOM 595 N N . PHE A 1 83 ? -21.369 3.676 15.537 1.00 77.56 83 PHE A N 1
ATOM 596 C CA . PHE A 1 83 ? -19.945 3.996 15.484 1.00 77.56 83 PHE A CA 1
ATOM 597 C C . PHE A 1 83 ? -19.482 4.156 14.021 1.00 77.56 83 PHE A C 1
ATOM 599 O O . PHE A 1 83 ? -19.620 3.201 13.253 1.00 77.56 83 PHE A O 1
ATOM 606 N N . PRO A 1 84 ? -18.907 5.304 13.630 1.00 66.75 84 PRO A N 1
ATOM 607 C CA . PRO A 1 84 ? -18.433 5.530 12.267 1.00 66.75 84 PRO A CA 1
ATOM 608 C C . PRO A 1 84 ? -17.166 4.714 11.995 1.00 66.75 84 PRO A C 1
ATOM 610 O O . PRO A 1 84 ? -16.085 4.984 12.522 1.00 66.75 84 PRO A O 1
ATOM 613 N N . VAL A 1 85 ? -17.284 3.696 11.152 1.00 59.59 85 VAL A N 1
ATOM 614 C CA . VAL A 1 85 ? -16.144 2.940 10.625 1.00 59.59 85 VAL A CA 1
ATOM 615 C C . VAL A 1 85 ? -16.320 2.883 9.122 1.00 59.59 85 VAL A C 1
ATOM 617 O O . VAL A 1 85 ? -17.419 2.604 8.664 1.00 59.59 85 VAL A O 1
ATOM 620 N N . VAL A 1 86 ? -15.242 3.099 8.369 1.00 56.03 86 VAL A N 1
ATOM 621 C CA . VAL A 1 86 ? -15.156 2.492 7.037 1.00 56.03 86 VAL A CA 1
ATOM 622 C C . VAL A 1 86 ? -14.910 1.019 7.299 1.00 56.03 86 VAL A C 1
ATOM 624 O O . VAL A 1 86 ? -13.793 0.640 7.670 1.00 56.03 86 VAL A O 1
ATOM 627 N N . SER A 1 87 ? -15.965 0.213 7.249 1.00 57.38 87 SER A N 1
ATOM 628 C CA . SER A 1 87 ? -15.829 -1.214 7.515 1.00 57.38 87 SER A CA 1
ATOM 629 C C . SER A 1 87 ? -14.917 -1.812 6.444 1.00 57.38 87 SER A C 1
ATOM 631 O O . SER A 1 87 ? -15.097 -1.499 5.260 1.00 57.38 87 SER A O 1
ATOM 633 N N . PRO A 1 88 ? -13.948 -2.675 6.807 1.00 60.31 88 PRO A N 1
ATOM 634 C CA . PRO A 1 88 ? -13.249 -3.455 5.798 1.00 60.31 88 PRO A CA 1
ATOM 635 C C . PRO A 1 88 ? -14.289 -4.140 4.904 1.00 60.31 88 PRO A C 1
ATOM 637 O O . PRO A 1 88 ? -15.303 -4.628 5.398 1.00 60.31 88 PRO A O 1
ATOM 640 N N . GLY A 1 89 ? -14.101 -4.104 3.590 1.00 57.22 89 GLY A N 1
ATOM 641 C CA . GLY A 1 89 ? -15.087 -4.627 2.645 1.00 57.22 89 GLY A CA 1
ATOM 642 C C . GLY A 1 89 ? -16.231 -3.681 2.240 1.00 57.22 89 GLY A C 1
ATOM 643 O O . GLY A 1 89 ? -17.087 -4.119 1.475 1.00 57.22 89 GLY A O 1
ATOM 644 N N . GLU A 1 90 ? -16.293 -2.412 2.668 1.00 63.16 90 GLU A N 1
ATOM 645 C CA . GLU A 1 90 ? -17.279 -1.427 2.156 1.00 63.16 90 GLU A CA 1
ATOM 646 C C . GLU A 1 90 ? -16.850 -0.787 0.824 1.00 63.16 90 GLU A C 1
ATOM 648 O O . GLU A 1 90 ? -17.643 -0.726 -0.113 1.00 63.16 90 GLU A O 1
ATOM 653 N N . GLU A 1 91 ? -15.581 -0.396 0.684 1.00 70.88 91 GLU A N 1
ATOM 654 C CA . GLU A 1 91 ? -15.035 0.241 -0.531 1.00 70.88 91 GLU A CA 1
ATOM 655 C C . GLU A 1 91 ? -14.147 -0.700 -1.366 1.00 70.88 91 GLU A C 1
ATOM 657 O O . GLU A 1 91 ? -13.129 -0.307 -1.942 1.00 70.88 91 GLU A O 1
ATOM 662 N N . VAL A 1 92 ? -14.515 -1.977 -1.426 1.00 81.12 92 VAL A N 1
ATOM 663 C CA . VAL A 1 92 ? -13.848 -2.961 -2.290 1.00 81.12 92 VAL A CA 1
ATOM 664 C C . VAL A 1 92 ? -14.458 -2.977 -3.683 1.00 81.12 92 VAL A C 1
ATOM 666 O O . VAL A 1 92 ? -15.642 -2.697 -3.867 1.00 81.12 92 VAL A O 1
ATOM 669 N N . SER A 1 93 ? -13.647 -3.348 -4.668 1.00 86.56 93 SER A N 1
ATOM 670 C CA . SER A 1 93 ? -14.094 -3.473 -6.048 1.00 86.56 93 SER A CA 1
ATOM 671 C C . SER A 1 93 ? -15.040 -4.666 -6.237 1.00 86.56 93 SER A C 1
ATOM 673 O O . SER A 1 93 ? -14.880 -5.718 -5.615 1.00 86.56 93 SER A O 1
ATOM 675 N N . ASP A 1 94 ? -16.024 -4.504 -7.117 1.00 88.56 94 ASP A N 1
ATOM 676 C CA . ASP A 1 94 ? -17.077 -5.497 -7.360 1.00 88.56 94 ASP A CA 1
ATOM 677 C C . ASP A 1 94 ? -16.530 -6.839 -7.880 1.00 88.56 94 ASP A C 1
ATOM 679 O O . ASP A 1 94 ? -17.041 -7.899 -7.523 1.00 88.56 94 ASP A O 1
ATOM 683 N N . ASP A 1 95 ? -15.429 -6.818 -8.639 1.00 91.19 95 ASP A N 1
ATOM 684 C CA . ASP A 1 95 ? -14.723 -8.026 -9.087 1.00 91.19 95 ASP A CA 1
ATOM 685 C C . ASP A 1 95 ? -14.164 -8.852 -7.913 1.00 91.19 95 ASP A C 1
ATOM 687 O O . ASP A 1 95 ? -14.205 -10.082 -7.945 1.00 91.19 95 ASP A O 1
ATOM 691 N N . LEU A 1 96 ? -13.679 -8.197 -6.850 1.00 93.62 96 LEU A N 1
ATOM 692 C CA . LEU A 1 96 ? -13.226 -8.865 -5.631 1.00 93.62 96 LEU A CA 1
ATOM 693 C C . LEU A 1 96 ? -14.408 -9.460 -4.867 1.00 93.62 96 LEU A C 1
ATOM 695 O O . LEU A 1 96 ? -14.318 -10.600 -4.414 1.00 93.62 96 LEU A O 1
ATOM 699 N N . ARG A 1 97 ? -15.516 -8.713 -4.746 1.00 92.44 97 ARG A N 1
ATOM 700 C CA . ARG A 1 97 ? -16.745 -9.214 -4.108 1.00 92.44 97 ARG A CA 1
ATOM 701 C C . ARG A 1 97 ? -17.248 -10.471 -4.811 1.00 92.44 97 ARG A C 1
ATOM 703 O O . ARG A 1 97 ? -17.500 -11.468 -4.143 1.00 92.44 97 ARG A O 1
ATOM 710 N N . ALA A 1 98 ? -17.332 -10.439 -6.142 1.00 93.94 98 ALA A N 1
ATOM 711 C CA . ALA A 1 98 ? -17.756 -11.575 -6.953 1.00 93.94 98 ALA A CA 1
ATOM 712 C C . ALA A 1 98 ? -16.811 -12.776 -6.791 1.00 93.94 98 ALA A C 1
ATOM 714 O O . ALA A 1 98 ? -17.278 -13.894 -6.582 1.00 93.94 98 ALA A O 1
ATOM 715 N N . ALA A 1 99 ? -15.492 -12.550 -6.822 1.00 96.25 99 ALA A N 1
ATOM 716 C CA . ALA A 1 99 ? -14.500 -13.608 -6.640 1.00 96.25 99 ALA A CA 1
ATOM 717 C C . ALA A 1 99 ? -14.621 -14.289 -5.269 1.00 96.25 99 ALA A C 1
ATOM 719 O O . ALA A 1 99 ? -14.659 -15.516 -5.203 1.00 96.25 99 ALA A O 1
ATOM 720 N N . VAL A 1 100 ? -14.737 -13.511 -4.185 1.00 96.38 100 VAL A N 1
ATOM 721 C CA . VAL A 1 100 ? -14.904 -14.056 -2.828 1.00 96.38 100 VAL A CA 1
ATOM 722 C C . VAL A 1 100 ? -16.234 -14.794 -2.687 1.00 96.38 100 VAL A C 1
ATOM 724 O O . VAL A 1 100 ? -16.256 -15.914 -2.183 1.00 96.38 100 VAL A O 1
ATOM 727 N N . ALA A 1 101 ? -17.333 -14.208 -3.167 1.00 95.62 101 ALA A N 1
ATOM 728 C CA . ALA A 1 101 ? -18.653 -14.830 -3.118 1.00 95.62 101 ALA A CA 1
ATOM 729 C C . ALA A 1 101 ? -18.675 -16.178 -3.856 1.00 95.62 101 ALA A C 1
ATOM 731 O O . ALA A 1 101 ? -19.164 -17.180 -3.328 1.00 95.62 101 ALA A O 1
ATOM 732 N N . PHE A 1 102 ? -18.095 -16.229 -5.057 1.00 97.25 102 PHE A N 1
ATOM 733 C CA . PHE A 1 102 ? -17.991 -17.460 -5.835 1.00 97.25 102 PHE A CA 1
ATOM 734 C C . PHE A 1 102 ? -17.119 -18.501 -5.124 1.00 97.25 102 PHE A C 1
ATOM 736 O O . PHE A 1 102 ? -17.540 -19.644 -4.972 1.00 97.25 102 PHE A O 1
ATOM 743 N N . ALA A 1 103 ? -15.950 -18.098 -4.614 1.00 97.62 103 ALA A N 1
ATOM 744 C CA . ALA A 1 103 ? -15.051 -18.979 -3.870 1.00 97.62 103 ALA A CA 1
ATOM 745 C C . ALA A 1 103 ? -15.739 -19.624 -2.656 1.00 97.62 103 ALA A C 1
ATOM 747 O O . ALA A 1 103 ? -15.686 -20.842 -2.495 1.00 97.62 103 ALA A O 1
ATOM 748 N N . VAL A 1 104 ? -16.433 -18.824 -1.837 1.00 97.25 104 VAL A N 1
ATOM 749 C CA . VAL A 1 104 ? -17.180 -19.308 -0.663 1.00 97.25 104 VAL A CA 1
ATOM 750 C C . VAL A 1 104 ? -18.323 -20.236 -1.074 1.00 97.25 104 VAL A C 1
ATOM 752 O O . VAL A 1 104 ? -18.530 -21.259 -0.431 1.00 97.25 104 VAL A O 1
ATOM 755 N N . THR A 1 105 ? -19.022 -19.929 -2.169 1.00 96.88 105 THR A N 1
ATOM 756 C CA . THR A 1 105 ? -20.103 -20.783 -2.693 1.00 96.88 105 THR A CA 1
ATOM 757 C C . THR A 1 105 ? -19.576 -22.138 -3.175 1.00 96.88 105 THR A C 1
ATOM 759 O O . THR A 1 105 ? -20.220 -23.160 -2.955 1.00 96.88 105 THR A O 1
ATOM 762 N N . CYS A 1 106 ? -18.402 -22.169 -3.813 1.00 96.06 106 CYS A N 1
ATOM 763 C CA . CYS A 1 106 ? -17.767 -23.412 -4.254 1.00 96.06 106 CYS A CA 1
ATOM 764 C C . CYS A 1 106 ? -17.220 -24.258 -3.097 1.00 96.06 106 CYS A C 1
ATOM 766 O O . CYS A 1 106 ? -17.206 -25.486 -3.206 1.00 96.06 106 CYS A O 1
ATOM 768 N N . GLY A 1 107 ? -16.735 -23.625 -2.024 1.00 95.12 107 GLY A N 1
ATOM 769 C CA . GLY A 1 107 ? -16.181 -24.311 -0.857 1.00 95.12 107 GLY A CA 1
ATOM 770 C C . GLY A 1 107 ? -15.072 -25.303 -1.230 1.00 95.12 107 GLY A C 1
ATOM 771 O O . GLY A 1 107 ? -14.097 -24.947 -1.892 1.00 95.12 107 GLY A O 1
ATOM 772 N N . GLU A 1 108 ? -15.230 -26.569 -0.836 1.00 94.69 108 GLU A N 1
ATOM 773 C CA . GLU A 1 108 ? -14.256 -27.646 -1.089 1.00 94.69 108 GLU A CA 1
ATOM 774 C C . GLU A 1 108 ? -14.045 -27.957 -2.583 1.00 94.69 108 GLU A C 1
ATOM 776 O O . GLU A 1 108 ? -12.971 -28.406 -2.983 1.00 94.69 108 GLU A O 1
ATOM 781 N N . GLY A 1 109 ? -15.033 -27.669 -3.438 1.00 97.00 109 GLY A N 1
ATOM 782 C CA . GLY A 1 109 ? -14.933 -27.886 -4.886 1.00 97.00 109 GLY A CA 1
ATOM 783 C C . GLY A 1 109 ? -14.037 -26.877 -5.614 1.00 97.00 109 GLY A C 1
ATOM 784 O O . GLY A 1 109 ? -13.726 -27.068 -6.792 1.00 97.00 109 GLY A O 1
ATOM 785 N N . LEU A 1 110 ? -13.606 -25.806 -4.936 1.00 97.81 110 LEU A N 1
ATOM 786 C CA . LEU A 1 110 ? -12.921 -24.673 -5.558 1.00 97.81 110 LEU A CA 1
ATOM 787 C C . LEU A 1 110 ? -11.591 -25.060 -6.221 1.00 97.81 110 LEU A C 1
ATOM 789 O O . LEU A 1 110 ? -11.288 -24.584 -7.315 1.00 97.81 110 LEU A O 1
ATOM 793 N N . SER A 1 111 ? -10.816 -25.951 -5.596 1.00 98.12 111 SER A N 1
ATOM 794 C CA . SER A 1 111 ? -9.526 -26.407 -6.136 1.00 98.12 111 SER A CA 1
ATOM 795 C C . SER A 1 111 ? -9.693 -27.151 -7.468 1.00 98.12 111 SER A C 1
ATOM 797 O O . SER A 1 111 ? -9.047 -26.814 -8.463 1.00 98.12 111 SER A O 1
ATOM 799 N N . ALA A 1 112 ? -10.626 -28.108 -7.523 1.00 98.25 112 ALA A N 1
ATOM 800 C CA . ALA A 1 112 ? -10.917 -28.871 -8.735 1.00 98.25 112 ALA A CA 1
ATOM 801 C C . ALA A 1 112 ? -11.480 -27.978 -9.852 1.00 98.25 112 ALA A C 1
ATOM 803 O O . ALA A 1 112 ? -11.086 -28.113 -11.011 1.00 98.25 112 ALA A O 1
ATOM 804 N N . TRP A 1 113 ? -12.351 -27.025 -9.500 1.00 98.44 113 TRP A N 1
ATOM 805 C CA . TRP A 1 113 ? -12.871 -26.048 -10.453 1.00 98.44 113 TRP A CA 1
ATOM 806 C C . TRP A 1 113 ? -11.749 -25.185 -11.051 1.00 98.44 113 TRP A C 1
ATOM 808 O O . TRP A 1 113 ? -11.654 -25.079 -12.271 1.00 98.44 113 TRP A O 1
ATOM 818 N N . ARG A 1 114 ? -10.829 -24.648 -10.234 1.00 98.31 114 ARG A N 1
ATOM 819 C CA . ARG A 1 114 ? -9.671 -23.877 -10.732 1.00 98.31 114 ARG A CA 1
ATOM 820 C C . ARG A 1 114 ? -8.775 -24.699 -11.655 1.00 98.31 114 ARG A C 1
ATOM 822 O O . ARG A 1 114 ? -8.328 -24.182 -12.675 1.00 98.31 114 ARG A O 1
ATOM 829 N N . ALA A 1 115 ? -8.538 -25.972 -11.338 1.00 98.31 115 ALA A N 1
ATOM 830 C CA . ALA A 1 115 ? -7.760 -26.856 -12.203 1.00 98.31 115 ALA A CA 1
ATOM 831 C C . ALA A 1 115 ? -8.410 -27.023 -13.590 1.00 98.31 115 ALA A C 1
ATOM 833 O O . ALA A 1 115 ? -7.717 -26.930 -14.604 1.00 98.31 115 ALA A O 1
ATOM 834 N N . ALA A 1 116 ? -9.737 -27.190 -13.645 1.00 98.31 116 ALA A N 1
ATOM 835 C CA . ALA A 1 116 ? -10.483 -27.246 -14.903 1.00 98.31 116 ALA A CA 1
ATOM 836 C C . ALA A 1 116 ? -10.406 -25.919 -15.683 1.00 98.31 116 ALA A C 1
ATOM 838 O O . ALA A 1 116 ? -10.156 -25.929 -16.888 1.00 98.31 116 ALA A O 1
ATOM 839 N N . GLN A 1 117 ? -10.530 -24.778 -14.994 1.00 98.06 117 GLN A N 1
ATOM 840 C CA . GLN A 1 117 ? -10.377 -23.448 -15.598 1.00 98.06 117 GLN A CA 1
ATOM 841 C C . GLN A 1 117 ? -8.994 -23.270 -16.239 1.00 98.06 117 GLN A C 1
ATOM 843 O O . GLN A 1 117 ? -8.892 -22.820 -17.380 1.00 98.06 117 GLN A O 1
ATOM 848 N N . CYS A 1 118 ? -7.923 -23.647 -15.532 1.00 98.44 118 CYS A N 1
ATOM 849 C CA . CYS A 1 118 ? -6.562 -23.584 -16.062 1.00 98.44 118 CYS A CA 1
ATOM 850 C C . CYS A 1 118 ? -6.386 -24.484 -17.294 1.00 98.44 118 CYS A C 1
ATOM 852 O O . CYS A 1 118 ? -5.831 -24.031 -18.294 1.00 98.44 118 CYS A O 1
ATOM 854 N N . ALA A 1 119 ? -6.898 -25.719 -17.261 1.00 98.31 119 ALA A N 1
ATOM 855 C CA . ALA A 1 119 ? -6.824 -26.633 -18.401 1.00 98.31 119 ALA A CA 1
ATOM 856 C C . ALA A 1 119 ? -7.526 -26.056 -19.646 1.00 98.31 119 ALA A C 1
ATOM 858 O O . ALA A 1 119 ? -6.956 -26.049 -20.738 1.00 98.31 119 ALA A O 1
ATOM 859 N N . GLU A 1 120 ? -8.726 -25.491 -19.487 1.00 98.12 120 GLU A N 1
ATOM 860 C CA . GLU A 1 120 ? -9.448 -24.846 -20.589 1.00 98.12 120 GLU A CA 1
ATOM 861 C C . GLU A 1 120 ? -8.707 -23.618 -21.138 1.00 98.12 120 GLU A C 1
ATOM 863 O O . GLU A 1 120 ? -8.609 -23.442 -22.356 1.00 98.12 120 GLU A O 1
ATOM 868 N N . MET A 1 121 ? -8.123 -22.787 -20.269 1.00 98.12 121 MET A N 1
ATOM 869 C CA . MET A 1 121 ? -7.310 -21.643 -20.697 1.00 98.12 121 MET A CA 1
ATOM 870 C C . MET A 1 121 ? -6.063 -22.063 -21.470 1.00 98.12 121 MET A C 1
ATOM 872 O O . MET A 1 121 ? -5.691 -21.385 -22.427 1.00 98.12 121 MET A O 1
ATOM 876 N N . GLU A 1 122 ? -5.422 -23.168 -21.087 1.00 97.56 122 GLU A N 1
ATOM 877 C CA . GLU A 1 122 ? -4.269 -23.715 -21.805 1.00 97.56 122 GLU A CA 1
ATOM 878 C C . GLU A 1 122 ? -4.662 -24.162 -23.218 1.00 97.56 122 GLU A C 1
ATOM 880 O O . GLU A 1 122 ? -3.995 -23.804 -24.195 1.00 97.56 122 GLU A O 1
ATOM 885 N N . VAL A 1 123 ? -5.807 -24.843 -23.350 1.00 98.00 123 VAL A N 1
ATOM 886 C CA . VAL A 1 123 ? -6.369 -25.197 -24.658 1.00 98.00 123 VAL A CA 1
ATOM 887 C C . VAL A 1 123 ? -6.635 -23.934 -25.477 1.00 98.00 123 VAL A C 1
ATOM 889 O O . VAL A 1 123 ? -6.188 -23.855 -26.621 1.00 98.00 123 VAL A O 1
ATOM 892 N N . VAL A 1 124 ? -7.305 -22.920 -24.919 1.00 98.06 124 VAL A N 1
ATOM 893 C CA . VAL A 1 124 ? -7.565 -21.658 -25.635 1.00 98.06 124 VAL A CA 1
ATOM 894 C C . VAL A 1 124 ? -6.261 -20.984 -26.071 1.00 98.06 124 VAL A C 1
ATOM 896 O O . VAL A 1 124 ? -6.132 -20.607 -27.236 1.00 98.06 124 VAL A O 1
ATOM 899 N N . ALA A 1 125 ? -5.268 -20.878 -25.186 1.00 97.06 125 ALA A N 1
ATOM 900 C CA . ALA A 1 125 ? -3.972 -20.291 -25.515 1.00 97.06 125 ALA A CA 1
ATOM 901 C C . ALA A 1 125 ? -3.298 -21.019 -26.691 1.00 97.06 125 ALA A C 1
ATOM 903 O O . ALA A 1 125 ? -2.764 -20.361 -27.584 1.00 97.06 125 ALA A O 1
ATOM 904 N N . SER A 1 126 ? -3.385 -22.354 -26.744 1.00 96.81 126 SER A N 1
ATOM 905 C CA . SER A 1 126 ? -2.821 -23.151 -27.844 1.00 96.81 126 SER A CA 1
ATOM 906 C C . SER A 1 126 ? -3.492 -22.889 -29.200 1.00 96.81 126 SER A C 1
ATOM 908 O O . SER A 1 126 ? -2.815 -22.878 -30.230 1.00 96.81 126 SER A O 1
ATOM 910 N N . THR A 1 127 ? -4.802 -22.600 -29.215 1.00 97.56 127 THR A N 1
ATOM 911 C CA . THR A 1 127 ? -5.528 -22.258 -30.454 1.00 97.56 127 THR A CA 1
ATOM 912 C C . THR A 1 127 ? -5.118 -20.901 -31.029 1.00 97.56 127 THR A C 1
ATOM 914 O O . THR A 1 127 ? -5.305 -20.647 -32.216 1.00 97.56 127 THR A O 1
ATOM 917 N N . LEU A 1 128 ? -4.509 -20.041 -30.207 1.00 97.00 128 LEU A N 1
ATOM 918 C CA . LEU A 1 128 ? -4.116 -18.683 -30.574 1.00 97.00 128 LEU A CA 1
ATOM 919 C C . LEU A 1 128 ? -2.675 -18.566 -31.088 1.00 97.00 128 LEU A C 1
ATOM 921 O O . LEU A 1 128 ? -2.247 -17.455 -31.400 1.00 97.00 128 LEU A O 1
ATOM 925 N N . THR A 1 129 ? -1.923 -19.667 -31.220 1.00 95.19 129 THR A N 1
ATOM 926 C CA . THR A 1 129 ? -0.505 -19.645 -31.635 1.00 95.19 129 THR A CA 1
ATOM 927 C C . THR A 1 129 ? -0.269 -18.833 -32.909 1.00 95.19 129 THR A C 1
ATOM 929 O O . THR A 1 129 ? 0.587 -17.951 -32.918 1.00 95.19 129 THR A O 1
ATOM 932 N N . ARG A 1 130 ? -1.072 -19.049 -33.960 1.00 94.31 130 ARG A N 1
ATOM 933 C CA . ARG A 1 130 ? -0.921 -18.338 -35.244 1.00 94.31 130 ARG A CA 1
ATOM 934 C C . ARG A 1 130 ? -1.165 -16.833 -35.111 1.00 94.31 130 ARG A C 1
ATOM 936 O O . ARG A 1 130 ? -0.382 -16.030 -35.610 1.00 94.31 130 ARG A O 1
ATOM 943 N N . VAL A 1 131 ? -2.238 -16.446 -34.418 1.00 95.25 131 VAL A N 1
ATOM 944 C CA . VAL A 1 131 ? -2.552 -15.033 -34.143 1.00 95.25 131 VAL A CA 1
ATOM 945 C C . VAL A 1 131 ? -1.425 -14.400 -33.326 1.00 95.25 131 VAL A C 1
ATOM 947 O O . VAL A 1 131 ? -0.996 -13.283 -33.613 1.00 95.25 131 VAL A O 1
ATOM 950 N N . ASN A 1 132 ? -0.897 -15.130 -32.343 1.00 95.44 132 ASN A N 1
ATOM 951 C CA . ASN A 1 132 ? 0.200 -14.672 -31.505 1.00 95.44 132 ASN A CA 1
ATOM 952 C C . ASN A 1 132 ? 1.494 -14.451 -32.298 1.00 95.44 132 ASN A C 1
ATOM 954 O O . ASN A 1 132 ? 2.162 -13.439 -32.101 1.00 95.44 132 ASN A O 1
ATOM 958 N N . GLU A 1 133 ? 1.836 -15.358 -33.212 1.00 93.44 133 GLU A N 1
ATOM 959 C CA . GLU A 1 133 ? 2.991 -15.211 -34.101 1.00 93.44 133 GLU A CA 1
ATOM 960 C C . GLU A 1 133 ? 2.885 -13.946 -34.953 1.00 93.44 133 GLU A C 1
ATOM 962 O O . GLU A 1 133 ? 3.846 -13.178 -35.012 1.00 93.44 133 GLU A O 1
ATOM 967 N N . CYS A 1 134 ? 1.712 -13.670 -35.535 1.00 92.44 134 CYS A N 1
ATOM 968 C CA . CYS A 1 134 ? 1.478 -12.431 -36.277 1.00 92.44 134 CYS A CA 1
ATOM 969 C C . CYS A 1 134 ? 1.689 -11.185 -35.401 1.00 92.44 134 CYS A C 1
ATOM 971 O O . CYS A 1 134 ? 2.325 -10.232 -35.843 1.00 92.44 134 CYS A O 1
ATOM 973 N N . LEU A 1 135 ? 1.214 -11.189 -34.150 1.00 92.00 135 LEU A N 1
ATOM 974 C CA . LEU A 1 135 ? 1.408 -10.062 -33.227 1.00 92.00 135 LEU A CA 1
ATOM 975 C C . LEU A 1 135 ? 2.873 -9.861 -32.844 1.00 92.00 135 LEU A C 1
ATOM 977 O O . LEU A 1 135 ? 3.361 -8.733 -32.839 1.00 92.00 135 LEU A O 1
ATOM 981 N N . VAL A 1 136 ? 3.590 -10.941 -32.531 1.00 91.19 136 VAL A N 1
ATOM 982 C CA . VAL A 1 136 ? 5.009 -10.867 -32.161 1.00 91.19 136 VAL A CA 1
ATOM 983 C C . VAL A 1 136 ? 5.863 -10.421 -33.353 1.00 91.19 136 VAL A C 1
ATOM 985 O O . VAL A 1 136 ? 6.830 -9.682 -33.160 1.00 91.19 136 VAL A O 1
ATOM 988 N N . GLN A 1 137 ? 5.488 -10.792 -34.582 1.00 91.69 137 GLN A N 1
ATOM 989 C CA . GLN A 1 137 ? 6.147 -10.323 -35.806 1.00 91.69 137 GLN A CA 1
ATOM 990 C C . GLN A 1 137 ? 6.064 -8.802 -35.981 1.00 91.69 137 GLN A C 1
ATOM 992 O O . GLN A 1 137 ? 7.036 -8.209 -36.435 1.00 91.69 137 GLN A O 1
ATOM 997 N N . LEU A 1 138 ? 4.986 -8.138 -35.539 1.00 91.50 138 LEU A N 1
ATOM 998 C CA . LEU A 1 138 ? 4.893 -6.666 -35.576 1.00 91.50 138 LEU A CA 1
ATOM 999 C C . LEU A 1 138 ? 5.994 -5.975 -34.757 1.00 91.50 138 LEU A C 1
ATOM 1001 O O . LEU A 1 138 ? 6.305 -4.807 -34.986 1.00 91.50 138 LEU A O 1
ATOM 1005 N N . ALA A 1 139 ? 6.578 -6.685 -33.792 1.00 92.25 139 ALA A N 1
ATOM 1006 C CA . ALA A 1 139 ? 7.635 -6.178 -32.937 1.00 92.25 139 ALA A CA 1
ATOM 1007 C C . ALA A 1 139 ? 9.038 -6.670 -33.328 1.00 92.25 139 ALA A C 1
ATOM 1009 O O . ALA A 1 139 ? 9.984 -6.329 -32.620 1.00 92.25 139 ALA A O 1
ATOM 1010 N N . SER A 1 140 ? 9.209 -7.454 -34.404 1.00 90.38 140 SER A N 1
ATOM 1011 C CA . SER A 1 140 ? 10.473 -8.152 -34.715 1.00 90.38 140 SER A CA 1
ATOM 1012 C C . SER A 1 140 ? 11.680 -7.220 -34.839 1.00 90.38 140 SER A C 1
ATOM 1014 O O . SER A 1 140 ? 12.765 -7.550 -34.360 1.00 90.38 140 SER A O 1
ATOM 1016 N N . ASP A 1 141 ? 11.470 -6.038 -35.418 1.00 90.69 141 ASP A N 1
ATOM 1017 C CA . ASP A 1 141 ? 12.519 -5.038 -35.651 1.00 90.69 141 ASP A CA 1
ATOM 1018 C C . ASP A 1 141 ? 12.666 -4.049 -34.482 1.00 90.69 141 ASP A C 1
ATOM 1020 O O . ASP A 1 141 ? 13.545 -3.179 -34.475 1.00 90.69 141 ASP A O 1
ATOM 1024 N N . LEU A 1 142 ? 11.817 -4.172 -33.456 1.00 94.25 142 LEU A N 1
ATOM 1025 C CA . LEU A 1 142 ? 11.847 -3.309 -32.284 1.00 94.25 142 LEU A CA 1
ATOM 1026 C C . LEU A 1 142 ? 12.928 -3.761 -31.300 1.00 94.25 142 LEU A C 1
ATOM 1028 O O . LEU A 1 142 ? 13.203 -4.943 -31.091 1.00 94.25 142 LEU A O 1
ATOM 1032 N N . ARG A 1 143 ? 13.531 -2.794 -30.603 1.00 93.38 143 ARG A N 1
ATOM 1033 C CA . ARG A 1 143 ? 14.662 -3.047 -29.688 1.00 93.38 143 ARG A CA 1
ATOM 1034 C C . ARG A 1 143 ? 14.291 -3.880 -28.453 1.00 93.38 143 ARG A C 1
ATOM 1036 O O . ARG A 1 143 ? 15.182 -4.324 -27.726 1.00 93.38 143 ARG A O 1
ATOM 1043 N N . HIS A 1 144 ? 12.998 -4.088 -28.217 1.00 93.88 144 HIS A N 1
ATOM 1044 C CA . HIS A 1 144 ? 12.428 -4.883 -27.131 1.00 93.88 144 HIS A CA 1
ATOM 1045 C C . HIS A 1 144 ? 11.820 -6.216 -27.583 1.00 93.88 144 HIS A C 1
ATOM 1047 O O . HIS A 1 144 ? 11.239 -6.901 -26.745 1.00 93.88 144 HIS A O 1
ATOM 1053 N N . ALA A 1 145 ? 11.969 -6.618 -28.852 1.00 93.12 145 ALA A N 1
ATOM 1054 C CA . ALA A 1 145 ? 11.370 -7.841 -29.401 1.00 93.12 145 ALA A CA 1
ATOM 1055 C C . ALA A 1 145 ? 11.635 -9.091 -28.541 1.00 93.12 145 ALA A C 1
ATOM 1057 O O . ALA A 1 145 ? 10.746 -9.908 -28.311 1.00 93.12 145 ALA A O 1
ATOM 1058 N N . HIS A 1 146 ? 12.852 -9.227 -27.994 1.00 92.06 146 HIS A N 1
ATOM 1059 C CA . HIS A 1 146 ? 13.227 -10.377 -27.163 1.00 92.06 146 HIS A CA 1
ATOM 1060 C C . HIS A 1 146 ? 12.434 -10.471 -25.857 1.00 92.06 146 HIS A C 1
ATOM 1062 O O . HIS A 1 146 ? 12.363 -11.558 -25.292 1.00 92.06 146 HIS A O 1
ATOM 1068 N N . LEU A 1 147 ? 11.842 -9.371 -25.376 1.00 91.62 147 LEU A N 1
ATOM 1069 C CA . LEU A 1 147 ? 10.971 -9.399 -24.203 1.00 91.62 147 LEU A CA 1
ATOM 1070 C C . LEU A 1 147 ? 9.668 -10.144 -24.513 1.00 91.62 147 LEU A C 1
ATOM 1072 O O . LEU A 1 147 ? 9.125 -10.787 -23.623 1.00 91.62 147 LEU A O 1
ATOM 1076 N N . LEU A 1 148 ? 9.181 -10.122 -25.754 1.00 91.25 148 LEU A N 1
ATOM 1077 C CA . LEU A 1 148 ? 7.926 -10.778 -26.143 1.00 91.25 148 LEU A CA 1
ATOM 1078 C C . LEU A 1 148 ? 8.073 -12.281 -26.403 1.00 91.25 148 LEU A C 1
ATOM 1080 O O . LEU A 1 148 ? 7.073 -12.973 -26.582 1.00 91.25 148 LEU A O 1
ATOM 1084 N N . ARG A 1 149 ? 9.302 -12.811 -26.406 1.00 88.56 149 ARG A N 1
ATOM 1085 C CA . ARG A 1 149 ? 9.553 -14.231 -26.666 1.00 88.56 149 ARG A CA 1
ATOM 1086 C C . ARG A 1 149 ? 8.782 -15.109 -25.673 1.00 88.56 149 ARG A C 1
ATOM 1088 O O . ARG A 1 149 ? 8.947 -14.971 -24.464 1.00 88.56 149 ARG A O 1
ATOM 1095 N N . GLY A 1 150 ? 7.990 -16.035 -26.211 1.00 88.56 150 GLY A N 1
ATOM 1096 C CA . GLY A 1 150 ? 7.194 -16.993 -25.438 1.00 88.56 150 GLY A CA 1
ATOM 1097 C C . GLY A 1 150 ? 5.928 -16.410 -24.806 1.00 88.56 150 GLY A C 1
ATOM 1098 O O . GLY A 1 150 ? 5.147 -17.166 -24.245 1.00 88.56 150 GLY A O 1
ATOM 1099 N N . CYS A 1 151 ? 5.698 -15.097 -24.892 1.00 91.44 151 CYS A N 1
ATOM 1100 C CA . CYS A 1 151 ? 4.493 -14.479 -24.355 1.00 91.44 151 CYS A CA 1
ATOM 1101 C C . CYS A 1 151 ? 3.302 -14.769 -25.279 1.00 91.44 151 CYS A C 1
ATOM 1103 O O . CYS A 1 151 ? 3.364 -14.466 -26.475 1.00 91.44 151 CYS A O 1
ATOM 1105 N N . CYS A 1 152 ? 2.209 -15.312 -24.735 1.00 94.88 152 CYS A N 1
ATOM 1106 C CA . CYS A 1 152 ? 0.944 -15.425 -25.457 1.00 94.88 152 CYS A CA 1
ATOM 1107 C C . CYS A 1 152 ? 0.157 -14.103 -25.378 1.00 94.88 152 CYS A C 1
ATOM 1109 O O . CYS A 1 152 ? -0.823 -13.961 -24.648 1.00 94.88 152 CYS A O 1
ATOM 1111 N N . VAL A 1 153 ? 0.611 -13.099 -26.130 1.00 95.00 153 VAL A N 1
ATOM 1112 C CA . VAL A 1 153 ? -0.030 -11.781 -26.245 1.00 95.00 153 VAL A CA 1
ATOM 1113 C C . VAL A 1 153 ? -1.440 -11.888 -26.838 1.00 95.00 153 VAL A C 1
ATOM 1115 O O . VAL A 1 153 ? -2.334 -11.155 -26.421 1.00 95.00 153 VAL A O 1
ATOM 1118 N N . ALA A 1 154 ? -1.670 -12.826 -27.763 1.00 96.44 154 ALA A N 1
ATOM 1119 C CA . ALA A 1 154 ? -3.003 -13.076 -28.315 1.00 96.44 154 ALA A CA 1
ATOM 1120 C C . ALA A 1 154 ? -4.000 -13.552 -27.245 1.00 96.44 154 ALA A C 1
ATOM 1122 O O . ALA A 1 154 ? -5.153 -13.131 -27.270 1.00 96.44 154 ALA A O 1
ATOM 1123 N N . PHE A 1 155 ? -3.561 -14.372 -26.281 1.00 97.62 155 PHE A N 1
ATOM 1124 C CA . PHE A 1 155 ? -4.398 -14.785 -25.150 1.00 97.62 155 PHE A CA 1
ATOM 1125 C C . PHE A 1 155 ? -4.761 -13.595 -24.260 1.00 97.62 155 PHE A C 1
ATOM 1127 O O . PHE A 1 155 ? -5.926 -13.436 -23.910 1.00 97.62 155 PHE A O 1
ATOM 1134 N N . ILE A 1 156 ? -3.795 -12.715 -23.959 1.00 97.12 156 ILE A N 1
ATOM 1135 C CA . ILE A 1 156 ? -4.061 -11.467 -23.224 1.00 97.12 156 ILE A CA 1
ATOM 1136 C C . ILE A 1 156 ? -5.120 -10.640 -23.958 1.00 97.12 156 ILE A C 1
ATOM 1138 O O . ILE A 1 156 ? -6.075 -10.178 -23.341 1.00 97.12 156 ILE A O 1
ATOM 1142 N N . ALA A 1 157 ? -4.974 -10.479 -25.275 1.00 97.31 157 ALA A N 1
ATOM 1143 C CA . ALA A 1 157 ? -5.933 -9.741 -26.086 1.00 97.31 157 ALA A CA 1
ATOM 1144 C C . ALA A 1 157 ? -7.325 -10.379 -26.061 1.00 97.31 157 ALA A C 1
ATOM 1146 O O . ALA A 1 157 ? -8.309 -9.670 -25.884 1.00 97.31 157 ALA A O 1
ATOM 1147 N N . ALA A 1 158 ? -7.416 -11.700 -26.227 1.00 97.62 158 ALA A N 1
ATOM 1148 C CA . ALA A 1 158 ? -8.688 -12.417 -26.214 1.00 97.62 158 ALA A CA 1
ATOM 1149 C C . ALA A 1 158 ? -9.378 -12.328 -24.844 1.00 97.62 158 ALA A C 1
ATOM 1151 O O . ALA A 1 158 ? -10.585 -12.109 -24.779 1.00 97.62 158 ALA A O 1
ATOM 1152 N N . TRP A 1 159 ? -8.616 -12.430 -23.748 1.00 97.44 159 TRP A N 1
ATOM 1153 C CA . TRP A 1 159 ? -9.152 -12.255 -22.399 1.00 97.44 159 TRP A CA 1
ATOM 1154 C C . TRP A 1 159 ? -9.640 -10.822 -22.170 1.00 97.44 159 TRP A C 1
ATOM 1156 O O . TRP A 1 159 ? -10.737 -10.625 -21.658 1.00 97.44 159 TRP A O 1
ATOM 1166 N N . CYS A 1 160 ? -8.866 -9.818 -22.589 1.00 96.81 160 CYS A N 1
ATOM 1167 C CA . CYS A 1 160 ? -9.275 -8.421 -22.490 1.00 96.81 160 CYS A CA 1
ATOM 1168 C C . CYS A 1 160 ? -10.585 -8.148 -23.243 1.00 96.81 160 CYS A C 1
ATOM 1170 O O . CYS A 1 160 ? -11.442 -7.447 -22.715 1.00 96.81 160 CYS A O 1
ATOM 1172 N N . ASP A 1 161 ? -10.756 -8.699 -24.447 1.00 96.44 161 ASP A N 1
ATOM 1173 C CA . ASP A 1 161 ? -11.994 -8.548 -25.218 1.00 96.44 161 ASP A CA 1
ATOM 1174 C C . ASP A 1 161 ? -13.167 -9.277 -24.544 1.00 96.44 161 ASP A C 1
ATOM 1176 O O . ASP A 1 161 ? -14.245 -8.699 -24.399 1.00 96.44 161 ASP A O 1
ATOM 1180 N N . ALA A 1 162 ? -12.945 -10.501 -24.051 1.00 96.12 162 ALA A N 1
ATOM 1181 C CA . ALA A 1 162 ? -13.953 -11.289 -23.337 1.00 96.12 162 ALA A CA 1
ATOM 1182 C C . ALA A 1 162 ? -14.427 -10.606 -22.043 1.00 96.12 162 ALA A C 1
ATOM 1184 O O . ALA A 1 162 ? -15.622 -10.541 -21.761 1.00 96.12 162 ALA A O 1
ATOM 1185 N N . HIS A 1 163 ? -13.487 -10.058 -21.272 1.00 94.88 163 HIS A N 1
ATOM 1186 C CA . HIS A 1 163 ? -13.750 -9.346 -20.024 1.00 94.88 163 HIS A CA 1
ATOM 1187 C C . HIS A 1 163 ? -14.233 -7.904 -20.252 1.00 94.88 163 HIS A C 1
ATOM 1189 O O . HIS A 1 163 ? -14.692 -7.256 -19.312 1.00 94.88 163 HIS A O 1
ATOM 1195 N N . GLN A 1 164 ? -14.123 -7.373 -21.475 1.00 94.12 164 GLN A N 1
ATOM 1196 C CA . GLN A 1 164 ? -14.324 -5.951 -21.785 1.00 94.12 164 GLN A CA 1
ATOM 1197 C C . GLN A 1 164 ? -13.398 -5.048 -20.951 1.00 94.12 164 GLN A C 1
ATOM 1199 O O . GLN A 1 164 ? -13.822 -4.080 -20.316 1.00 94.12 164 GLN A O 1
ATOM 1204 N N . TRP A 1 165 ? -12.115 -5.408 -20.906 1.00 94.88 165 TRP A N 1
ATOM 1205 C CA . TRP A 1 165 ? -11.094 -4.710 -20.136 1.00 94.88 165 TRP A CA 1
ATOM 1206 C C . TRP A 1 165 ? -10.946 -3.248 -20.602 1.00 94.88 165 TRP A C 1
ATOM 1208 O O . TRP A 1 165 ? -10.754 -3.005 -21.797 1.00 94.88 165 TRP A O 1
ATOM 1218 N N . PRO A 1 166 ? -10.999 -2.262 -19.686 1.00 93.94 166 PRO A N 1
ATOM 1219 C CA . PRO A 1 166 ? -11.066 -0.843 -20.049 1.00 93.94 166 PRO A CA 1
ATOM 1220 C C . PRO A 1 166 ? -9.761 -0.291 -20.627 1.00 93.94 166 PRO A C 1
ATOM 1222 O O . PRO A 1 166 ? -9.784 0.701 -21.357 1.00 93.94 166 PRO A O 1
ATOM 1225 N N . ASP A 1 167 ? -8.623 -0.923 -20.333 1.00 95.44 167 ASP A N 1
ATOM 1226 C CA . ASP A 1 167 ? -7.355 -0.537 -20.936 1.00 95.44 167 ASP A CA 1
ATOM 1227 C C . ASP A 1 167 ? -7.243 -1.080 -22.370 1.00 95.44 167 ASP A C 1
ATOM 1229 O O . ASP A 1 167 ? -6.609 -2.102 -22.643 1.00 95.44 167 ASP A O 1
ATOM 1233 N N . THR A 1 168 ? -7.872 -0.364 -23.297 1.00 92.12 168 THR A N 1
ATOM 1234 C CA . THR A 1 168 ? -7.931 -0.688 -24.734 1.00 92.12 168 THR A CA 1
ATOM 1235 C C . THR A 1 168 ? -6.594 -0.550 -25.463 1.00 92.12 168 THR A C 1
ATOM 1237 O O . THR A 1 168 ? -6.434 -1.048 -26.573 1.00 92.12 168 THR A O 1
ATOM 1240 N N . ALA A 1 169 ? -5.607 0.111 -24.851 1.00 93.44 169 ALA A N 1
ATOM 1241 C CA . ALA A 1 169 ? -4.294 0.321 -25.451 1.00 93.44 169 ALA A CA 1
ATOM 1242 C C . ALA A 1 169 ? -3.226 -0.636 -24.902 1.00 93.44 169 ALA A C 1
ATOM 1244 O O . ALA A 1 169 ? -2.068 -0.538 -25.321 1.00 93.44 169 ALA A O 1
ATOM 1245 N N . PHE A 1 170 ? -3.573 -1.518 -23.957 1.00 95.69 170 PHE A N 1
ATOM 1246 C CA . PHE A 1 170 ? -2.604 -2.373 -23.280 1.00 95.69 170 PHE A CA 1
ATOM 1247 C C . PHE A 1 170 ? -1.852 -3.264 -24.265 1.00 95.69 170 PHE A C 1
ATOM 1249 O O . PHE A 1 170 ? -0.625 -3.200 -24.321 1.00 95.69 170 PHE A O 1
ATOM 1256 N N . VAL A 1 171 ? -2.571 -4.044 -25.078 1.00 95.94 171 VAL A N 1
ATOM 1257 C CA . VAL A 1 171 ? -1.965 -5.005 -26.013 1.00 95.94 171 VAL A CA 1
ATOM 1258 C C . VAL A 1 171 ? -1.114 -4.288 -27.056 1.00 95.94 171 VAL A C 1
ATOM 1260 O O . VAL A 1 171 ? 0.048 -4.643 -27.248 1.00 95.94 171 VAL A O 1
ATOM 1263 N N . HIS A 1 172 ? -1.641 -3.214 -27.648 1.00 95.25 172 HIS A N 1
ATOM 1264 C CA . HIS A 1 172 ? -0.902 -2.347 -28.568 1.00 95.25 172 HIS A CA 1
ATOM 1265 C C . HIS A 1 172 ? 0.440 -1.891 -27.981 1.00 95.25 172 HIS A C 1
ATOM 1267 O O . HIS A 1 172 ? 1.485 -2.032 -28.615 1.00 95.25 172 HIS A O 1
ATOM 1273 N N . ARG A 1 173 ? 0.436 -1.378 -26.746 1.00 95.44 173 ARG A N 1
ATOM 1274 C CA . ARG A 1 173 ? 1.651 -0.889 -26.077 1.00 95.44 173 ARG A CA 1
ATOM 1275 C C . ARG A 1 173 ? 2.559 -2.012 -25.605 1.00 95.44 173 ARG A C 1
ATOM 1277 O O . ARG A 1 173 ? 3.771 -1.830 -25.576 1.00 95.44 173 ARG A O 1
ATOM 1284 N N . PHE A 1 174 ? 2.008 -3.164 -25.248 1.00 94.75 174 PHE A N 1
ATOM 1285 C CA . PHE A 1 174 ? 2.808 -4.325 -24.896 1.00 94.75 174 PHE A CA 1
ATOM 1286 C C . PHE A 1 174 ? 3.578 -4.833 -26.118 1.00 94.75 174 PHE A C 1
ATOM 1288 O O . PHE A 1 174 ? 4.751 -5.158 -25.991 1.00 94.75 174 PHE A O 1
ATOM 1295 N N . VAL A 1 175 ? 2.984 -4.793 -27.314 1.00 95.44 175 VAL A N 1
ATOM 1296 C CA . VAL A 1 175 ? 3.667 -5.157 -28.566 1.00 95.44 175 VAL A CA 1
ATOM 1297 C C . VAL A 1 175 ? 4.628 -4.054 -29.035 1.00 95.44 175 VAL A C 1
ATOM 1299 O O . VAL A 1 175 ? 5.818 -4.307 -29.229 1.00 95.44 175 VAL A O 1
ATOM 1302 N N . LEU A 1 176 ? 4.154 -2.812 -29.188 1.00 95.81 176 LEU A N 1
ATOM 1303 C CA . LEU A 1 176 ? 4.919 -1.723 -29.822 1.00 95.81 176 LEU A CA 1
ATOM 1304 C C . LEU A 1 176 ? 5.749 -0.867 -28.850 1.00 95.81 176 LEU A C 1
ATOM 1306 O O . LEU A 1 176 ? 6.589 -0.075 -29.277 1.00 95.81 176 LEU A O 1
ATOM 1310 N N . GLY A 1 177 ? 5.577 -1.060 -27.546 1.00 96.69 177 GLY A N 1
ATOM 1311 C CA . GLY A 1 177 ? 6.314 -0.379 -26.487 1.00 96.69 177 GLY A CA 1
ATOM 1312 C C . GLY A 1 177 ? 5.559 0.791 -25.851 1.00 96.69 177 GLY A C 1
ATOM 1313 O O . GLY A 1 177 ? 4.843 1.558 -26.499 1.00 96.69 177 GLY A O 1
ATOM 1314 N N . PHE A 1 178 ? 5.773 0.969 -24.550 1.00 97.75 178 PHE A N 1
ATOM 1315 C CA . PHE A 1 178 ? 5.236 2.086 -23.783 1.00 97.75 178 PHE A CA 1
ATOM 1316 C C . PHE A 1 178 ? 6.189 3.297 -23.841 1.00 97.75 178 PHE A C 1
ATOM 1318 O O . PHE A 1 178 ? 7.412 3.115 -23.815 1.00 97.75 178 PHE A O 1
ATOM 1325 N N . PRO A 1 179 ? 5.666 4.537 -23.915 1.00 97.38 179 PRO A N 1
ATOM 1326 C CA . PRO A 1 179 ? 6.485 5.742 -23.819 1.00 97.38 179 PRO A CA 1
ATOM 1327 C C . PRO A 1 179 ? 6.994 5.936 -22.385 1.00 97.38 179 PRO A C 1
ATOM 1329 O O . PRO A 1 179 ? 6.320 5.559 -21.427 1.00 97.38 179 PRO A O 1
ATOM 1332 N N . VAL A 1 180 ? 8.168 6.553 -22.234 1.00 96.12 180 VAL A N 1
ATOM 1333 C CA . VAL A 1 180 ? 8.814 6.794 -20.927 1.00 96.12 180 VAL A CA 1
ATOM 1334 C C . VAL A 1 180 ? 9.003 8.271 -20.588 1.00 96.12 180 VAL A C 1
ATOM 1336 O O . VAL A 1 180 ? 9.240 8.600 -19.427 1.00 96.12 180 VAL A O 1
ATOM 1339 N N . VAL A 1 181 ? 8.891 9.160 -21.576 1.00 95.50 181 VAL A N 1
ATOM 1340 C CA . VAL A 1 181 ? 8.978 10.621 -21.428 1.00 95.50 181 VAL A CA 1
ATOM 1341 C C . VAL A 1 181 ? 7.964 11.303 -22.348 1.00 95.50 181 VAL A C 1
ATOM 1343 O O . VAL A 1 181 ? 7.446 10.668 -23.271 1.00 95.50 181 VAL A O 1
ATOM 1346 N N . ARG A 1 182 ? 7.749 12.614 -22.157 1.00 94.88 182 ARG A N 1
ATOM 1347 C CA . ARG A 1 182 ? 6.667 13.390 -22.789 1.00 94.88 182 ARG A CA 1
ATOM 1348 C C . ARG A 1 182 ? 5.313 12.864 -22.327 1.00 94.88 182 ARG A C 1
ATOM 1350 O O . ARG A 1 182 ? 5.166 12.571 -21.147 1.00 94.88 182 ARG A O 1
ATOM 1357 N N . ASP A 1 183 ? 4.332 12.779 -23.211 1.00 96.31 183 ASP A N 1
ATOM 1358 C CA . ASP A 1 183 ? 3.006 12.297 -22.859 1.00 96.31 183 ASP A CA 1
ATOM 1359 C C . ASP A 1 183 ? 3.026 10.798 -22.513 1.00 96.31 183 ASP A C 1
ATOM 1361 O O . ASP A 1 183 ? 3.430 9.963 -23.328 1.00 96.31 183 ASP A O 1
ATOM 1365 N N . ILE A 1 184 ? 2.617 10.474 -21.283 1.00 97.00 184 ILE A N 1
ATOM 1366 C CA . ILE A 1 184 ? 2.384 9.116 -20.785 1.00 97.00 184 ILE A CA 1
ATOM 1367 C C . ILE A 1 184 ? 0.870 8.897 -20.765 1.00 97.00 184 ILE A C 1
ATOM 1369 O O . ILE A 1 184 ? 0.209 9.379 -19.842 1.00 97.00 184 ILE A O 1
ATOM 1373 N N . PRO A 1 185 ? 0.308 8.197 -21.765 1.00 94.94 185 PRO A N 1
ATOM 1374 C CA . PRO A 1 185 ? -1.130 8.214 -21.991 1.00 94.94 185 PRO A CA 1
ATOM 1375 C C . PRO A 1 185 ? -1.918 7.518 -20.890 1.00 94.94 185 PRO A C 1
ATOM 1377 O O . PRO A 1 185 ? -1.471 6.509 -20.340 1.00 94.94 185 PRO A O 1
ATOM 1380 N N . ASP A 1 186 ? -3.115 8.040 -20.643 1.00 95.88 186 ASP A N 1
ATOM 1381 C CA . ASP A 1 186 ? -4.082 7.485 -19.701 1.00 95.88 186 ASP A CA 1
ATOM 1382 C C . ASP A 1 186 ? -4.449 6.033 -20.065 1.00 95.88 186 ASP A C 1
ATOM 1384 O O . ASP A 1 186 ? -4.794 5.739 -21.212 1.00 95.88 186 ASP A O 1
ATOM 1388 N N . SER A 1 187 ? -4.346 5.115 -19.101 1.00 95.62 187 SER A N 1
ATOM 1389 C CA . SER A 1 187 ? -4.774 3.720 -19.261 1.00 95.62 187 SER A CA 1
ATOM 1390 C C . SER A 1 187 ? -6.263 3.504 -18.997 1.00 95.62 187 SER A C 1
ATOM 1392 O O . SER A 1 187 ? -6.791 2.459 -19.364 1.00 95.62 187 SER A O 1
ATOM 1394 N N . GLY A 1 188 ? -6.937 4.445 -18.328 1.00 94.06 188 GLY A N 1
ATOM 1395 C CA . GLY A 1 188 ? -8.304 4.257 -17.842 1.00 94.06 188 GLY A CA 1
ATOM 1396 C C . GLY A 1 188 ? -8.408 3.393 -16.578 1.00 94.06 188 GLY A C 1
ATOM 1397 O O . GLY A 1 188 ? -9.514 3.202 -16.075 1.00 94.06 188 GLY A O 1
ATOM 1398 N N . LEU A 1 189 ? -7.287 2.904 -16.033 1.00 94.38 189 LEU A N 1
ATOM 1399 C CA . LEU A 1 189 ? -7.264 2.047 -14.845 1.00 94.38 189 LEU A CA 1
ATOM 1400 C C . LEU A 1 189 ? -7.085 2.855 -13.564 1.00 94.38 189 LEU A C 1
ATOM 1402 O O . LEU A 1 189 ? -7.784 2.653 -12.576 1.00 94.38 189 LEU A O 1
ATOM 1406 N N . PHE A 1 190 ? -6.134 3.783 -13.536 1.00 94.88 190 PHE A N 1
ATOM 1407 C CA . PHE A 1 190 ? -5.740 4.408 -12.279 1.00 94.88 190 PHE A CA 1
ATOM 1408 C C . PHE A 1 190 ? -6.484 5.707 -12.036 1.00 94.88 190 PHE A C 1
ATOM 1410 O O . PHE A 1 190 ? -7.087 6.287 -12.934 1.00 94.88 190 PHE A O 1
ATOM 1417 N N . ARG A 1 191 ? -6.436 6.198 -10.797 1.00 94.06 191 ARG A N 1
ATOM 1418 C CA . ARG A 1 191 ? -7.136 7.425 -10.428 1.00 94.06 191 ARG A CA 1
ATOM 1419 C C . ARG A 1 191 ? -6.661 8.604 -11.289 1.00 94.06 191 ARG A C 1
ATOM 1421 O O . ARG A 1 191 ? -5.449 8.845 -11.304 1.00 94.06 191 ARG A O 1
ATOM 1428 N N . PRO A 1 192 ? -7.569 9.370 -11.926 1.00 95.31 192 PRO A N 1
ATOM 1429 C CA . PRO A 1 192 ? -7.201 10.570 -12.670 1.00 95.31 192 PRO A CA 1
ATOM 1430 C C . PRO A 1 192 ? -6.378 11.535 -11.808 1.00 95.31 192 PRO A C 1
ATOM 1432 O O . PRO A 1 192 ? -6.747 11.868 -10.681 1.00 95.31 192 PRO A O 1
ATOM 1435 N N . CYS A 1 193 ? -5.220 11.945 -12.315 1.00 94.75 193 CYS A N 1
ATOM 1436 C CA . CYS A 1 193 ? -4.303 12.867 -11.656 1.00 94.75 193 CYS A CA 1
ATOM 1437 C C . CYS A 1 193 ? -3.367 13.462 -12.708 1.00 94.75 193 CYS A C 1
ATOM 1439 O O . CYS A 1 193 ? -2.297 12.916 -12.981 1.00 94.75 193 CYS A O 1
ATOM 1441 N N . PHE A 1 194 ? -3.783 14.584 -13.292 1.00 96.31 194 PHE A N 1
ATOM 1442 C CA . PHE A 1 194 ? -2.980 15.287 -14.282 1.00 96.31 194 PHE A CA 1
ATOM 1443 C C . PHE A 1 194 ? -1.746 15.925 -13.634 1.00 96.31 194 PHE A C 1
ATOM 1445 O O . PHE A 1 194 ? -1.853 16.682 -12.667 1.00 96.31 194 PHE A O 1
ATOM 1452 N N . ARG A 1 195 ? -0.567 15.608 -14.167 1.00 96.06 195 ARG A N 1
ATOM 1453 C CA . ARG A 1 195 ? 0.720 16.203 -13.799 1.00 96.06 195 ARG A CA 1
ATOM 1454 C C . ARG A 1 195 ? 1.447 16.581 -15.087 1.00 96.06 195 ARG A C 1
ATOM 1456 O O . ARG A 1 195 ? 1.940 15.677 -15.766 1.00 96.06 195 ARG A O 1
ATOM 1463 N N . PRO A 1 196 ? 1.484 17.873 -15.449 1.00 96.44 196 PRO A N 1
ATOM 1464 C CA . PRO A 1 196 ? 2.187 18.319 -16.641 1.00 96.44 196 PRO A CA 1
ATOM 1465 C C . PRO A 1 196 ? 3.703 18.202 -16.463 1.00 96.44 196 PRO A C 1
ATOM 1467 O O . PRO A 1 196 ? 4.215 18.255 -15.340 1.00 96.44 196 PRO A O 1
ATOM 1470 N N . ALA A 1 197 ? 4.414 18.088 -17.585 1.00 95.88 197 ALA A N 1
ATOM 1471 C CA . ALA A 1 197 ? 5.863 18.243 -17.613 1.00 95.88 197 ALA A CA 1
ATOM 1472 C C . ALA A 1 197 ? 6.264 19.620 -17.048 1.00 95.88 197 ALA A C 1
ATOM 1474 O O . ALA A 1 197 ? 5.620 20.633 -17.317 1.00 95.88 197 ALA A O 1
ATOM 1475 N N . THR A 1 198 ? 7.335 19.647 -16.260 1.00 96.44 198 THR A N 1
ATOM 1476 C CA . THR A 1 198 ? 7.884 20.853 -15.618 1.00 96.44 198 THR A CA 1
ATOM 1477 C C . THR A 1 198 ? 9.168 21.341 -16.285 1.00 96.44 198 THR A C 1
ATOM 1479 O O . THR A 1 198 ? 9.605 22.465 -16.039 1.00 96.44 198 THR A O 1
ATOM 1482 N N . ALA A 1 199 ? 9.788 20.505 -17.118 1.00 93.06 199 ALA A N 1
ATOM 1483 C CA . ALA A 1 199 ? 10.972 20.850 -17.889 1.00 93.06 199 ALA A CA 1
ATOM 1484 C C . ALA A 1 199 ? 10.630 21.604 -19.190 1.00 93.06 199 ALA A C 1
ATOM 1486 O O . ALA A 1 199 ? 9.566 21.376 -19.769 1.00 93.06 199 ALA A O 1
ATOM 1487 N N . PRO A 1 200 ? 11.545 22.456 -19.695 1.00 91.88 200 PRO A N 1
ATOM 1488 C CA . PRO A 1 200 ? 11.378 23.109 -20.990 1.00 91.88 200 PRO A CA 1
ATOM 1489 C C . PRO A 1 200 ? 11.455 22.094 -22.140 1.00 91.88 200 PRO A C 1
ATOM 1491 O O . PRO A 1 200 ? 12.185 21.102 -22.063 1.00 91.88 200 PRO A O 1
ATOM 1494 N N . GLU A 1 201 ? 10.740 22.360 -23.237 1.00 85.62 201 GLU A N 1
ATOM 1495 C CA . GLU A 1 201 ? 10.640 21.441 -24.385 1.00 85.62 201 GLU A CA 1
ATOM 1496 C C . GLU A 1 201 ? 12.000 21.081 -25.007 1.00 85.62 201 GLU A C 1
ATOM 1498 O O . GLU A 1 201 ? 12.203 19.968 -25.506 1.00 85.62 201 GLU A O 1
ATOM 1503 N N . ASP A 1 202 ? 12.958 22.007 -24.947 1.00 91.25 202 ASP A N 1
ATOM 1504 C CA . ASP A 1 202 ? 14.291 21.875 -25.527 1.00 91.25 202 ASP A CA 1
ATOM 1505 C C . ASP A 1 202 ? 15.293 21.132 -24.622 1.00 91.25 202 ASP A C 1
ATOM 1507 O O . ASP A 1 202 ? 16.445 20.920 -25.028 1.00 91.25 202 ASP A O 1
ATOM 1511 N N . LEU A 1 203 ? 14.880 20.667 -23.432 1.00 93.38 203 LEU A N 1
ATOM 1512 C CA . LEU A 1 203 ? 15.758 19.949 -22.500 1.00 93.38 203 LEU A CA 1
ATOM 1513 C C . LEU A 1 203 ? 16.401 18.716 -23.149 1.00 93.38 203 LEU A C 1
ATOM 1515 O O . LEU A 1 203 ? 17.539 18.362 -22.835 1.00 93.38 203 LEU A O 1
ATOM 1519 N N . PHE A 1 204 ? 15.693 18.067 -24.077 1.00 95.19 204 PHE A N 1
ATOM 1520 C CA . PHE A 1 204 ? 16.177 16.907 -24.834 1.00 95.19 204 PHE A CA 1
ATOM 1521 C C . PHE A 1 204 ? 16.640 17.247 -26.258 1.00 95.19 204 PHE A C 1
ATOM 1523 O O . PHE A 1 204 ? 16.732 16.352 -27.103 1.00 95.19 204 PHE A O 1
ATOM 1530 N N . SER A 1 205 ? 16.969 18.514 -26.526 1.00 96.31 205 SER A N 1
ATOM 1531 C CA . SER A 1 205 ? 17.635 18.932 -27.763 1.00 96.31 205 SER A CA 1
ATOM 1532 C C . SER A 1 205 ? 19.001 18.252 -27.935 1.00 96.31 205 SER A C 1
ATOM 1534 O O . SER A 1 205 ? 19.642 17.812 -26.974 1.00 96.31 205 SER A O 1
ATOM 1536 N N . VAL A 1 206 ? 19.470 18.179 -29.184 1.00 96.62 206 VAL A N 1
ATOM 1537 C CA . VAL A 1 206 ? 20.754 17.552 -29.552 1.00 96.62 206 VAL A CA 1
ATOM 1538 C C . VAL A 1 206 ? 21.925 18.184 -28.788 1.00 96.62 206 VAL A C 1
ATOM 1540 O O . VAL A 1 206 ? 22.783 17.471 -28.260 1.00 96.62 206 VAL A O 1
ATOM 1543 N N . ASP A 1 207 ? 21.952 19.515 -28.681 1.00 96.81 207 ASP A N 1
ATOM 1544 C CA . ASP A 1 207 ? 23.008 20.238 -27.969 1.00 96.81 207 ASP A CA 1
ATOM 1545 C C . ASP A 1 207 ? 22.953 20.024 -26.454 1.00 96.81 207 ASP A C 1
ATOM 1547 O O . ASP A 1 207 ? 23.999 19.796 -25.833 1.00 96.81 207 ASP A O 1
ATOM 1551 N N . ASN A 1 208 ? 21.758 20.046 -25.852 1.00 97.12 208 ASN A N 1
ATOM 1552 C CA . ASN A 1 208 ? 21.606 19.790 -24.420 1.00 97.12 208 ASN A CA 1
ATOM 1553 C C . ASN A 1 208 ? 22.034 18.356 -24.075 1.00 97.12 208 ASN A C 1
ATOM 1555 O O . ASN A 1 208 ? 22.852 18.151 -23.176 1.00 97.12 208 ASN A O 1
ATOM 1559 N N . ASN A 1 209 ? 21.582 17.366 -24.851 1.00 97.44 209 ASN A N 1
ATOM 1560 C CA . ASN A 1 209 ? 21.965 15.967 -24.668 1.00 97.44 209 ASN A CA 1
ATOM 1561 C C . ASN A 1 209 ? 23.469 15.736 -24.826 1.00 97.44 209 ASN A C 1
ATOM 1563 O O . ASN A 1 209 ? 24.039 14.965 -24.048 1.00 97.44 209 ASN A O 1
ATOM 1567 N N . ARG A 1 210 ? 24.136 16.418 -25.772 1.00 97.38 210 ARG A N 1
ATOM 1568 C CA . ARG A 1 210 ? 25.602 16.371 -25.904 1.00 97.38 210 ARG A CA 1
ATOM 1569 C C . ARG A 1 210 ? 26.272 16.828 -24.609 1.00 97.38 210 ARG A C 1
ATOM 1571 O O . ARG A 1 210 ? 27.032 16.058 -24.021 1.00 97.38 210 ARG A O 1
ATOM 1578 N N . ARG A 1 211 ? 25.949 18.045 -24.151 1.00 97.50 211 ARG A N 1
ATOM 1579 C CA . ARG A 1 211 ? 26.538 18.660 -22.946 1.00 97.50 211 ARG A CA 1
ATOM 1580 C C . ARG A 1 211 ? 26.260 17.829 -21.692 1.00 97.50 211 ARG A C 1
ATOM 1582 O O . ARG A 1 211 ? 27.156 17.633 -20.870 1.00 97.50 211 ARG A O 1
ATOM 1589 N N . TRP A 1 212 ? 25.038 17.314 -21.557 1.00 97.31 212 TRP A N 1
ATOM 1590 C CA . TRP A 1 212 ? 24.643 16.454 -20.444 1.00 97.31 212 TRP A CA 1
ATOM 1591 C C . TRP A 1 212 ? 25.393 15.121 -20.452 1.00 97.31 212 TRP A C 1
ATOM 1593 O O . TRP A 1 212 ? 25.923 14.709 -19.422 1.00 97.31 212 TRP A O 1
ATOM 1603 N N . THR A 1 213 ? 25.508 14.473 -21.614 1.00 97.25 213 THR A N 1
ATOM 1604 C CA . THR A 1 213 ? 26.277 13.230 -21.759 1.00 97.25 213 THR A CA 1
ATOM 1605 C C . THR A 1 213 ? 27.735 13.441 -21.357 1.00 97.25 213 THR A C 1
ATOM 1607 O O . THR A 1 213 ? 28.278 12.633 -20.604 1.00 97.25 213 THR A O 1
ATOM 1610 N N . ASP A 1 214 ? 28.353 14.550 -21.776 1.00 97.62 214 ASP A N 1
ATOM 1611 C CA . ASP A 1 214 ? 29.723 14.894 -21.377 1.00 97.62 214 ASP A CA 1
ATOM 1612 C C . ASP A 1 214 ? 29.837 15.075 -19.856 1.00 97.62 214 ASP A C 1
ATOM 1614 O O . ASP A 1 214 ? 30.797 14.612 -19.239 1.00 97.62 214 ASP A O 1
ATOM 1618 N N . ALA A 1 215 ? 28.841 15.708 -19.228 1.00 97.69 215 ALA A N 1
ATOM 1619 C CA . ALA A 1 215 ? 28.792 15.875 -17.779 1.00 97.69 215 ALA A CA 1
ATOM 1620 C C . ALA A 1 215 ? 28.646 14.536 -17.038 1.00 97.69 215 ALA A C 1
ATOM 1622 O O . ALA A 1 215 ? 29.337 14.314 -16.043 1.00 97.69 215 ALA A O 1
ATOM 1623 N N . VAL A 1 216 ? 27.796 13.625 -17.525 1.00 97.00 216 VAL A N 1
ATOM 1624 C CA . VAL A 1 216 ? 27.654 12.275 -16.955 1.00 97.00 216 VAL A CA 1
ATOM 1625 C C . VAL A 1 216 ? 28.962 11.497 -17.082 1.00 97.00 216 VAL A C 1
ATOM 1627 O O . VAL A 1 216 ? 29.412 10.920 -16.095 1.00 97.00 216 VAL A O 1
ATOM 1630 N N . VAL A 1 217 ? 29.615 11.526 -18.249 1.00 96.75 217 VAL A N 1
ATOM 1631 C CA . VAL A 1 217 ? 30.915 10.865 -18.451 1.00 96.75 217 VAL A CA 1
ATOM 1632 C C . VAL A 1 217 ? 31.963 11.422 -17.490 1.00 96.75 217 VAL A C 1
ATOM 1634 O O . VAL A 1 217 ? 32.631 10.636 -16.823 1.00 96.75 217 VAL A O 1
ATOM 1637 N N . ARG A 1 218 ? 32.067 12.751 -17.342 1.00 96.38 218 ARG A N 1
ATOM 1638 C CA . ARG A 1 218 ? 32.983 13.369 -16.366 1.00 96.38 218 ARG A CA 1
ATOM 1639 C C . ARG A 1 218 ? 32.713 12.893 -14.937 1.00 96.38 218 ARG A C 1
ATOM 1641 O O . ARG A 1 218 ? 33.661 12.580 -14.226 1.00 96.38 218 ARG A O 1
ATOM 1648 N N . ARG A 1 219 ? 31.443 12.787 -14.524 1.00 94.56 219 ARG A N 1
ATOM 1649 C CA . ARG A 1 219 ? 31.070 12.275 -13.189 1.00 94.56 219 ARG A CA 1
ATOM 1650 C C . ARG A 1 219 ? 31.489 10.818 -13.000 1.00 94.56 219 ARG A C 1
ATOM 1652 O O . ARG A 1 219 ? 32.093 10.496 -11.985 1.00 94.56 219 ARG A O 1
ATOM 1659 N N . VAL A 1 220 ? 31.206 9.957 -13.978 1.00 93.62 220 VAL A N 1
ATOM 1660 C CA . VAL A 1 220 ? 31.569 8.530 -13.944 1.00 93.62 220 VAL A CA 1
ATOM 1661 C C . VAL A 1 220 ? 33.091 8.340 -13.893 1.00 93.62 220 VAL A C 1
ATOM 1663 O O . VAL A 1 220 ? 33.578 7.549 -13.091 1.00 93.62 220 VAL A O 1
ATOM 1666 N N . VAL A 1 221 ? 33.846 9.095 -14.699 1.00 93.50 221 VAL A N 1
ATOM 1667 C CA . VAL A 1 221 ? 35.321 9.089 -14.689 1.00 93.50 221 VAL A CA 1
ATOM 1668 C C . VAL A 1 221 ? 35.865 9.584 -13.347 1.00 93.50 221 VAL A C 1
ATOM 1670 O O . VAL A 1 221 ? 36.786 8.979 -12.802 1.00 93.50 221 VAL A O 1
ATOM 1673 N N . GLY A 1 222 ? 35.292 10.663 -12.806 1.00 91.25 222 GLY A N 1
ATOM 1674 C CA . GLY A 1 222 ? 35.683 11.225 -11.514 1.00 91.25 222 GLY A CA 1
ATOM 1675 C C . GLY A 1 222 ? 35.481 10.238 -10.365 1.00 91.25 222 GLY A C 1
ATOM 1676 O O . GLY A 1 222 ? 36.400 10.032 -9.580 1.00 91.25 222 GLY A O 1
ATOM 1677 N N . LEU A 1 223 ? 34.327 9.561 -10.322 1.00 87.06 223 LEU A N 1
ATOM 1678 C CA . LEU A 1 223 ? 34.044 8.485 -9.361 1.00 87.06 223 LEU A CA 1
ATOM 1679 C C . LEU A 1 223 ? 35.057 7.339 -9.468 1.00 87.06 223 LEU A C 1
ATOM 1681 O O . LEU A 1 223 ? 35.565 6.871 -8.456 1.00 87.06 223 LEU A O 1
ATOM 1685 N N . ALA A 1 224 ? 35.391 6.916 -10.687 1.00 87.44 224 ALA A N 1
ATOM 1686 C CA . ALA A 1 224 ? 36.348 5.835 -10.913 1.00 87.44 224 ALA A CA 1
ATOM 1687 C C . ALA A 1 224 ? 37.806 6.211 -10.602 1.00 87.44 224 ALA A C 1
ATOM 1689 O O . ALA A 1 224 ? 38.628 5.333 -10.358 1.00 87.44 224 ALA A O 1
ATOM 1690 N N . SER A 1 225 ? 38.120 7.506 -10.627 1.00 88.75 225 SER A N 1
ATOM 1691 C CA . SER A 1 225 ? 39.440 8.053 -10.298 1.00 88.75 225 SER A CA 1
ATOM 1692 C C . SER A 1 225 ? 39.547 8.468 -8.823 1.00 88.75 225 SER A C 1
ATOM 1694 O O . SER A 1 225 ? 40.578 8.996 -8.404 1.00 88.75 225 SER A O 1
ATOM 1696 N N . SER A 1 226 ? 38.486 8.256 -8.033 1.00 85.75 226 SER A N 1
ATOM 1697 C CA . SER A 1 226 ? 38.468 8.529 -6.598 1.00 85.75 226 SER A CA 1
ATOM 1698 C C . SER A 1 226 ? 39.485 7.649 -5.872 1.00 85.75 226 SER A C 1
ATOM 1700 O O . SER A 1 226 ? 39.584 6.448 -6.117 1.00 85.75 226 SER A O 1
ATOM 1702 N N . LYS A 1 227 ? 40.223 8.246 -4.930 1.00 85.00 227 LYS A N 1
ATOM 1703 C CA . LYS A 1 227 ? 41.118 7.513 -4.018 1.00 85.00 227 LYS A CA 1
ATOM 1704 C C . LYS A 1 227 ? 40.361 6.853 -2.857 1.00 85.00 227 LYS A C 1
ATOM 1706 O O . LYS A 1 227 ? 40.958 6.124 -2.072 1.00 85.00 227 LYS A O 1
ATOM 1711 N N . SER A 1 228 ? 39.061 7.119 -2.727 1.00 89.00 228 SER A N 1
ATOM 1712 C CA . SER A 1 228 ? 38.210 6.529 -1.697 1.00 89.00 228 SER A CA 1
ATOM 1713 C C . SER A 1 228 ? 37.969 5.049 -1.992 1.00 89.00 228 SER A C 1
ATOM 1715 O O . SER A 1 228 ? 37.347 4.706 -2.999 1.00 89.00 228 SER A O 1
ATOM 1717 N N . ALA A 1 229 ? 38.393 4.168 -1.082 1.00 85.12 229 ALA A N 1
ATOM 1718 C CA . ALA A 1 229 ? 38.142 2.728 -1.189 1.00 85.12 229 ALA A CA 1
ATOM 1719 C C . ALA A 1 229 ? 36.641 2.408 -1.338 1.00 85.12 229 ALA A C 1
ATOM 1721 O O . ALA A 1 229 ? 36.263 1.523 -2.104 1.00 85.12 229 ALA A O 1
ATOM 1722 N N . LYS A 1 230 ? 35.782 3.187 -0.667 1.00 84.50 230 LYS A N 1
ATOM 1723 C CA . LYS A 1 230 ? 34.323 3.061 -0.751 1.00 84.50 230 LYS A CA 1
ATOM 1724 C C . LYS A 1 230 ? 33.797 3.361 -2.155 1.00 84.50 230 LYS A C 1
ATOM 1726 O O . LYS A 1 230 ? 32.926 2.646 -2.639 1.00 84.50 230 LYS A O 1
ATOM 1731 N N . ASP A 1 231 ? 34.313 4.392 -2.819 1.00 85.62 231 ASP A N 1
ATOM 1732 C CA . ASP A 1 231 ? 33.865 4.746 -4.173 1.00 85.62 231 ASP A CA 1
ATOM 1733 C C . ASP A 1 231 ? 34.295 3.682 -5.187 1.00 85.62 231 ASP A C 1
ATOM 1735 O O . ASP A 1 231 ? 33.514 3.307 -6.062 1.00 85.62 231 ASP A O 1
ATOM 1739 N N . VAL A 1 232 ? 35.506 3.138 -5.027 1.00 85.38 232 VAL A N 1
ATOM 1740 C CA . VAL A 1 232 ? 36.000 2.017 -5.840 1.00 85.38 232 VAL A CA 1
ATOM 1741 C C . VAL A 1 232 ? 35.109 0.783 -5.665 1.00 85.38 232 VAL A C 1
ATOM 1743 O O . VAL A 1 232 ? 34.724 0.155 -6.654 1.00 85.38 232 VAL A O 1
ATOM 1746 N N . GLU A 1 233 ? 34.726 0.459 -4.427 1.00 89.12 233 GLU A N 1
ATOM 1747 C CA . GLU A 1 233 ? 33.794 -0.635 -4.136 1.00 89.12 233 GLU A CA 1
ATOM 1748 C C . GLU A 1 233 ? 32.434 -0.415 -4.818 1.00 89.12 233 GLU A C 1
ATOM 1750 O O . GLU A 1 233 ? 31.939 -1.310 -5.508 1.00 89.12 233 GLU A O 1
ATOM 1755 N N . VAL A 1 234 ? 31.858 0.789 -4.697 1.00 89.88 234 VAL A N 1
ATOM 1756 C CA . VAL A 1 234 ? 30.581 1.160 -5.334 1.00 89.88 234 VAL A CA 1
ATOM 1757 C C . VAL A 1 234 ? 30.659 0.969 -6.848 1.00 89.88 234 VAL A C 1
ATOM 1759 O O . VAL A 1 234 ? 29.766 0.362 -7.441 1.00 89.88 234 VAL A O 1
ATOM 1762 N N . VAL A 1 235 ? 31.716 1.479 -7.486 1.00 90.56 235 VAL A N 1
ATOM 1763 C CA . VAL A 1 235 ? 31.900 1.409 -8.942 1.00 90.56 235 VAL A CA 1
ATOM 1764 C C . VAL A 1 235 ? 31.961 -0.043 -9.418 1.00 90.56 235 VAL A C 1
ATOM 1766 O O . VAL A 1 235 ? 31.241 -0.412 -10.351 1.00 90.56 235 VAL A O 1
ATOM 1769 N N . ASN A 1 236 ? 32.759 -0.879 -8.752 1.00 91.12 236 ASN A N 1
ATOM 1770 C CA . ASN A 1 236 ? 32.873 -2.297 -9.087 1.00 91.12 236 ASN A CA 1
ATOM 1771 C C . ASN A 1 236 ? 31.544 -3.033 -8.873 1.00 91.12 236 ASN A C 1
ATOM 1773 O O . ASN A 1 236 ? 31.102 -3.785 -9.743 1.00 91.12 236 ASN A O 1
ATOM 1777 N N . ALA A 1 237 ? 30.852 -2.768 -7.763 1.00 92.44 237 ALA A N 1
ATOM 1778 C CA . ALA A 1 237 ? 29.563 -3.383 -7.475 1.00 92.44 237 ALA A CA 1
ATOM 1779 C C . ALA A 1 237 ? 28.484 -3.003 -8.504 1.00 92.44 237 ALA A C 1
ATOM 1781 O O . ALA A 1 237 ? 27.712 -3.858 -8.943 1.00 92.44 237 ALA A O 1
ATOM 1782 N N . VAL A 1 238 ? 28.432 -1.736 -8.927 1.00 94.19 238 VAL A N 1
ATOM 1783 C CA . VAL A 1 238 ? 27.505 -1.262 -9.970 1.00 94.19 238 VAL A CA 1
ATOM 1784 C C . VAL A 1 238 ? 27.799 -1.921 -11.317 1.00 94.19 238 VAL A C 1
ATOM 1786 O O . VAL A 1 238 ? 26.861 -2.312 -12.021 1.00 94.19 238 VAL A O 1
ATOM 1789 N N . TRP A 1 239 ? 29.077 -2.069 -11.675 1.00 95.00 239 TRP A N 1
ATOM 1790 C CA . TRP A 1 239 ? 29.489 -2.762 -12.894 1.00 95.00 239 TRP A CA 1
ATOM 1791 C C . TRP A 1 239 ? 29.056 -4.233 -12.885 1.00 95.00 239 TRP A C 1
ATOM 1793 O O . TRP A 1 239 ? 28.384 -4.671 -13.820 1.00 95.00 239 TRP A O 1
ATOM 1803 N N . GLU A 1 240 ? 29.343 -4.974 -11.812 1.00 94.44 240 GLU A N 1
ATOM 1804 C CA . GLU A 1 240 ? 28.962 -6.388 -11.706 1.00 94.44 240 GLU A CA 1
ATOM 1805 C C . GLU A 1 240 ? 27.441 -6.583 -11.706 1.00 94.44 240 GLU A C 1
ATOM 1807 O O . GLU A 1 240 ? 26.923 -7.465 -12.394 1.00 94.44 240 GLU A O 1
ATOM 1812 N N . ARG A 1 241 ? 26.683 -5.708 -11.029 1.00 93.44 241 ARG A N 1
ATOM 1813 C CA . ARG A 1 241 ? 25.212 -5.722 -11.106 1.00 93.44 241 ARG A CA 1
ATOM 1814 C C . ARG A 1 241 ? 24.706 -5.457 -12.521 1.00 93.44 241 ARG A C 1
ATOM 1816 O O . ARG A 1 241 ? 23.789 -6.139 -12.971 1.00 93.44 241 ARG A O 1
ATOM 1823 N N . THR A 1 242 ? 25.314 -4.513 -13.234 1.00 95.12 242 THR A N 1
ATOM 1824 C CA . THR A 1 242 ? 24.952 -4.204 -14.624 1.00 95.12 242 THR A CA 1
ATOM 1825 C C . THR A 1 242 ? 25.257 -5.381 -15.551 1.00 95.12 242 THR A C 1
ATOM 1827 O O . THR A 1 242 ? 24.428 -5.727 -16.390 1.00 95.12 242 THR A O 1
ATOM 1830 N N . ARG A 1 243 ? 26.396 -6.061 -15.369 1.00 95.00 243 ARG A N 1
ATOM 1831 C CA . ARG A 1 243 ? 26.722 -7.289 -16.109 1.00 95.00 243 ARG A CA 1
ATOM 1832 C C . ARG A 1 243 ? 25.738 -8.417 -15.824 1.00 95.00 243 ARG A C 1
ATOM 1834 O O . ARG A 1 243 ? 25.314 -9.086 -16.762 1.00 95.00 243 ARG A O 1
ATOM 1841 N N . ALA A 1 244 ? 25.343 -8.603 -14.566 1.00 93.56 244 ALA A N 1
ATOM 1842 C CA . ALA A 1 244 ? 24.344 -9.601 -14.197 1.00 93.56 244 ALA A CA 1
ATOM 1843 C C . ALA A 1 244 ? 22.981 -9.316 -14.855 1.00 93.56 244 ALA A C 1
ATOM 1845 O O . ALA A 1 244 ? 22.349 -10.237 -15.368 1.00 93.56 244 ALA A O 1
ATOM 1846 N N . GLU A 1 245 ? 22.543 -8.051 -14.904 1.00 93.25 245 GLU A N 1
ATOM 1847 C CA . GLU A 1 245 ? 21.340 -7.658 -15.656 1.00 93.25 245 GLU A CA 1
ATOM 1848 C C . GLU A 1 245 ? 21.498 -7.903 -17.169 1.00 93.25 245 GLU A C 1
ATOM 1850 O O . GLU A 1 245 ? 20.548 -8.338 -17.820 1.00 93.25 245 GLU A O 1
ATOM 1855 N N . ALA A 1 246 ? 22.690 -7.662 -17.729 1.00 94.06 246 ALA A N 1
ATOM 1856 C CA . ALA A 1 246 ? 22.967 -7.866 -19.152 1.00 94.06 246 ALA A CA 1
ATOM 1857 C C . ALA A 1 246 ? 22.918 -9.351 -19.537 1.00 94.06 246 ALA A C 1
ATOM 1859 O O . ALA A 1 246 ? 22.328 -9.699 -20.557 1.00 94.06 246 ALA A O 1
ATOM 1860 N N . CYS A 1 247 ? 23.458 -10.235 -18.688 1.00 93.38 247 CYS A N 1
ATOM 1861 C CA . CYS A 1 247 ? 23.405 -11.687 -18.890 1.00 93.38 247 CYS A CA 1
ATOM 1862 C C . CYS A 1 247 ? 21.964 -12.216 -18.902 1.00 93.38 247 CYS A C 1
ATOM 1864 O O . CYS A 1 247 ? 21.661 -13.157 -19.625 1.00 93.38 247 CYS A O 1
ATOM 1866 N N . LYS A 1 248 ? 21.063 -11.580 -18.141 1.00 90.00 248 LYS A N 1
ATOM 1867 C CA . LYS A 1 248 ? 19.624 -11.890 -18.134 1.00 90.00 248 LYS A CA 1
ATOM 1868 C C . LYS A 1 248 ? 18.855 -11.246 -19.297 1.00 90.00 248 LYS A C 1
ATOM 1870 O O . LYS A 1 248 ? 17.658 -11.464 -19.431 1.00 90.00 248 LYS A O 1
ATOM 1875 N N . GLY A 1 249 ? 19.508 -10.424 -20.121 1.00 91.12 249 GLY A N 1
ATOM 1876 C CA . GLY A 1 249 ? 18.879 -9.714 -21.237 1.00 91.12 249 GLY A CA 1
ATOM 1877 C C . GLY A 1 249 ? 18.038 -8.493 -20.841 1.00 91.12 249 GLY A C 1
ATOM 1878 O O . GLY A 1 249 ? 17.366 -7.922 -21.704 1.00 91.12 249 GLY A O 1
ATOM 1879 N N . TYR A 1 250 ? 18.090 -8.062 -19.575 1.00 92.81 250 TYR A N 1
ATOM 1880 C CA . TYR A 1 250 ? 17.352 -6.891 -19.078 1.00 92.81 250 TYR A CA 1
ATOM 1881 C C . TYR A 1 250 ? 17.977 -5.562 -19.492 1.00 92.81 250 TYR A C 1
ATOM 1883 O O . TYR A 1 250 ? 17.287 -4.547 -19.531 1.00 92.81 250 TYR A O 1
ATOM 1891 N N . VAL A 1 251 ? 19.270 -5.557 -19.820 1.00 95.31 251 VAL A N 1
ATOM 1892 C CA . VAL A 1 251 ? 19.971 -4.395 -20.375 1.00 95.31 251 VAL A CA 1
ATOM 1893 C C . VAL A 1 251 ? 20.797 -4.817 -21.585 1.00 95.31 251 VAL A C 1
ATOM 1895 O O . VAL A 1 251 ? 21.224 -5.967 -21.689 1.00 95.31 251 VAL A O 1
ATOM 1898 N N . LYS A 1 252 ? 21.025 -3.889 -22.514 1.00 96.50 252 LYS A N 1
ATOM 1899 C CA . LYS A 1 252 ? 21.819 -4.113 -23.729 1.00 96.50 252 LYS A CA 1
ATOM 1900 C C . LYS A 1 252 ? 23.068 -3.242 -23.697 1.00 96.50 252 LYS A C 1
ATOM 1902 O O . LYS A 1 252 ? 22.989 -2.064 -23.355 1.00 96.50 252 LYS A O 1
ATOM 1907 N N . GLY A 1 253 ? 24.206 -3.830 -24.051 1.00 95.06 253 GLY A N 1
ATOM 1908 C CA . GLY A 1 253 ? 25.531 -3.215 -23.990 1.00 95.06 253 GLY A CA 1
ATOM 1909 C C . GLY A 1 253 ? 26.578 -4.211 -23.478 1.00 95.06 253 GLY A C 1
ATOM 1910 O O . GLY A 1 253 ? 26.272 -5.396 -23.344 1.00 95.06 253 GLY A O 1
ATOM 1911 N N . PRO A 1 254 ? 27.802 -3.757 -23.166 1.00 95.94 254 PRO A N 1
ATOM 1912 C CA . PRO A 1 254 ? 28.248 -2.363 -23.180 1.00 95.94 254 PRO A CA 1
ATOM 1913 C C . PRO A 1 254 ? 28.439 -1.804 -24.598 1.00 95.94 254 PRO A C 1
ATOM 1915 O O . PRO A 1 254 ? 28.911 -2.502 -25.491 1.00 95.94 254 PRO A O 1
ATOM 1918 N N . TYR A 1 255 ? 28.150 -0.516 -24.777 1.00 97.12 255 TY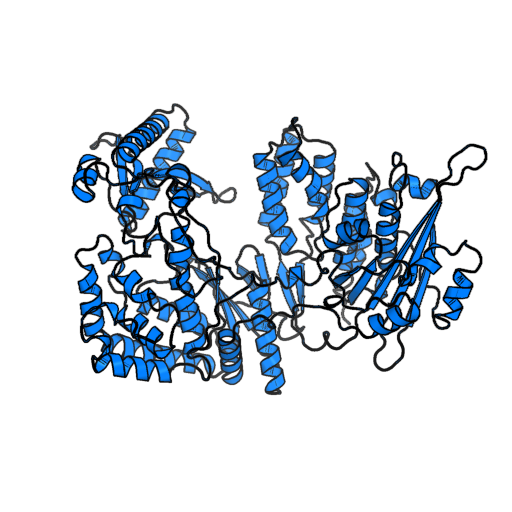R A N 1
ATOM 1919 C CA . TYR A 1 255 ? 28.364 0.238 -26.013 1.00 97.12 255 TYR A CA 1
ATOM 1920 C C . TYR A 1 255 ? 29.333 1.406 -25.812 1.00 97.12 255 TYR A C 1
ATOM 1922 O O . TYR A 1 255 ? 29.453 1.970 -24.721 1.00 97.12 255 TYR A O 1
ATOM 1930 N N . LYS A 1 256 ? 29.994 1.802 -26.902 1.00 95.50 256 LYS A N 1
ATOM 1931 C CA . LYS A 1 256 ? 30.684 3.089 -27.053 1.00 95.50 256 LYS A CA 1
ATOM 1932 C C . LYS A 1 256 ? 29.684 4.179 -27.443 1.00 95.50 256 LYS A C 1
ATOM 1934 O O . LYS A 1 256 ? 28.651 3.899 -28.048 1.00 95.50 256 LYS A O 1
ATOM 1939 N N . ARG A 1 257 ? 30.048 5.441 -27.201 1.00 95.44 257 ARG A N 1
ATOM 1940 C CA . ARG A 1 257 ? 29.243 6.601 -27.619 1.00 95.44 257 ARG A CA 1
ATOM 1941 C C . ARG A 1 257 ? 28.928 6.595 -29.120 1.00 95.44 257 ARG A C 1
ATOM 1943 O O . ARG A 1 257 ? 27.776 6.757 -29.489 1.00 95.44 257 ARG A O 1
ATOM 1950 N N . SER A 1 258 ? 29.918 6.304 -29.966 1.00 96.50 258 SER A N 1
ATOM 1951 C CA . SER A 1 258 ? 29.737 6.232 -31.425 1.00 96.50 258 SER A CA 1
ATOM 1952 C C . SER A 1 258 ? 28.733 5.161 -31.864 1.00 96.50 258 SER A C 1
ATOM 1954 O O . SER A 1 258 ? 28.030 5.335 -32.858 1.00 96.50 258 SER A O 1
ATOM 1956 N N . GLN A 1 259 ? 28.629 4.063 -31.111 1.00 97.38 259 GLN A N 1
ATOM 1957 C CA . GLN A 1 259 ? 27.629 3.029 -31.366 1.00 97.38 259 GLN A CA 1
ATOM 1958 C C . GLN A 1 259 ? 26.230 3.532 -30.998 1.00 97.38 259 GLN A C 1
ATOM 1960 O O . GLN A 1 259 ? 25.303 3.318 -31.770 1.00 97.38 259 GLN A O 1
ATOM 1965 N N . LEU A 1 260 ? 26.074 4.266 -29.889 1.00 97.38 260 LEU A N 1
ATOM 1966 C CA . LEU A 1 260 ? 24.801 4.918 -29.560 1.00 97.38 260 LEU A CA 1
ATOM 1967 C C . LEU A 1 260 ? 24.410 5.990 -30.581 1.00 97.38 260 LEU A C 1
ATOM 1969 O O . LEU A 1 260 ? 23.250 6.045 -30.979 1.00 97.38 260 LEU A O 1
ATOM 1973 N N . ASP A 1 261 ? 25.369 6.799 -31.039 1.00 97.50 261 ASP A N 1
ATOM 1974 C CA . ASP A 1 261 ? 25.149 7.793 -32.095 1.00 97.50 261 ASP A CA 1
ATOM 1975 C C . ASP A 1 261 ? 24.658 7.128 -33.390 1.00 97.50 261 ASP A C 1
ATOM 1977 O O . ASP A 1 261 ? 23.773 7.661 -34.055 1.00 97.50 261 ASP A O 1
ATOM 1981 N N . SER A 1 262 ? 25.178 5.941 -33.716 1.00 97.38 262 SER A N 1
ATOM 1982 C CA . SER A 1 262 ? 24.713 5.146 -34.861 1.00 97.38 262 SER A CA 1
ATOM 1983 C C . SER A 1 262 ? 23.320 4.545 -34.624 1.00 97.38 262 SER A C 1
ATOM 1985 O O . SER A 1 262 ? 22.529 4.438 -35.552 1.00 97.38 262 SER A O 1
ATOM 1987 N N . MET A 1 263 ? 22.997 4.161 -33.383 1.00 95.56 263 MET A N 1
ATOM 1988 C CA . MET A 1 263 ? 21.722 3.518 -33.033 1.00 95.56 263 MET A CA 1
ATOM 1989 C C . MET A 1 263 ? 20.544 4.489 -32.921 1.00 95.56 263 MET A C 1
ATOM 1991 O O . MET A 1 263 ? 19.431 4.145 -33.316 1.00 95.56 263 MET A O 1
ATOM 1995 N N . PHE A 1 264 ? 20.757 5.660 -32.326 1.00 96.56 264 PHE A N 1
ATOM 1996 C CA . PHE A 1 264 ? 19.688 6.608 -31.996 1.00 96.56 264 PHE A CA 1
ATOM 1997 C C . PHE A 1 264 ? 19.791 7.920 -32.780 1.00 96.56 264 PHE A C 1
ATOM 1999 O O . PHE A 1 264 ? 18.885 8.748 -32.715 1.00 96.56 264 PHE A O 1
ATOM 2006 N N . GLY A 1 265 ? 20.872 8.108 -33.536 1.00 97.12 265 GLY A N 1
ATOM 2007 C CA . GLY A 1 265 ? 21.252 9.382 -34.128 1.00 97.12 265 GLY A CA 1
ATOM 2008 C C . GLY A 1 265 ? 22.156 10.183 -33.191 1.00 97.12 265 GLY A C 1
ATOM 2009 O O . GLY A 1 265 ? 22.024 10.137 -31.963 1.00 97.12 265 GLY A O 1
ATOM 2010 N N . LYS A 1 266 ? 23.083 10.942 -33.784 1.00 97.12 266 LYS A N 1
ATOM 2011 C CA . LYS A 1 266 ? 24.131 11.675 -33.063 1.00 97.12 266 LYS A CA 1
ATOM 2012 C C . LYS A 1 266 ? 23.549 12.573 -31.963 1.00 97.12 266 LYS A C 1
ATOM 2014 O O . LYS A 1 266 ? 22.834 13.526 -32.260 1.00 97.12 266 LYS A O 1
ATOM 2019 N N . ASN A 1 267 ? 23.870 12.276 -30.699 1.00 96.06 267 ASN A N 1
ATOM 2020 C CA . ASN A 1 267 ? 23.339 12.937 -29.491 1.00 96.06 267 ASN A CA 1
ATOM 2021 C C . ASN A 1 267 ? 21.793 13.028 -29.390 1.00 96.06 267 ASN A C 1
ATOM 2023 O O . ASN A 1 267 ? 21.267 13.884 -28.677 1.00 96.06 267 ASN A O 1
ATOM 2027 N N . ARG A 1 268 ? 21.034 12.150 -30.058 1.00 96.75 268 ARG A N 1
ATOM 2028 C CA . ARG A 1 268 ? 19.557 12.098 -29.979 1.00 96.75 268 ARG A CA 1
ATOM 2029 C C . ARG A 1 268 ? 19.043 11.167 -28.869 1.00 96.75 268 ARG A C 1
ATOM 2031 O O . ARG A 1 268 ? 17.947 10.623 -28.959 1.00 96.75 268 ARG A O 1
ATOM 2038 N N . TYR A 1 269 ? 19.835 10.987 -27.818 1.00 97.38 269 TYR A N 1
ATOM 2039 C CA . TYR A 1 269 ? 19.539 10.127 -26.676 1.00 97.38 269 TYR A CA 1
ATOM 2040 C C . TYR A 1 269 ? 19.885 10.840 -25.365 1.00 97.38 269 TYR A C 1
ATOM 2042 O O . TYR A 1 269 ? 20.770 11.699 -25.325 1.00 97.38 269 TYR A O 1
ATOM 2050 N N . ARG A 1 270 ? 19.202 10.470 -24.277 1.00 96.81 270 ARG A N 1
ATOM 2051 C CA . ARG A 1 270 ? 19.428 11.030 -22.939 1.00 96.81 270 ARG A CA 1
ATOM 2052 C C . ARG A 1 270 ? 20.069 9.983 -22.041 1.00 96.81 270 ARG A C 1
ATOM 2054 O O . ARG A 1 270 ? 19.499 8.922 -21.822 1.00 96.81 270 ARG A O 1
ATOM 2061 N N . VAL A 1 271 ? 21.250 10.296 -21.509 1.00 97.69 271 VAL A N 1
ATOM 2062 C CA . VAL A 1 271 ? 22.006 9.387 -20.635 1.00 97.69 271 VAL A CA 1
ATOM 2063 C C . VAL A 1 271 ? 21.679 9.646 -19.167 1.00 97.69 271 VAL A C 1
ATOM 2065 O O . VAL A 1 271 ? 21.788 10.770 -18.688 1.00 97.69 271 VAL A O 1
ATOM 2068 N N . MET A 1 272 ? 21.353 8.601 -18.419 1.00 97.00 272 MET A N 1
ATOM 2069 C CA . MET A 1 272 ? 21.260 8.622 -16.963 1.00 97.00 272 MET A CA 1
ATOM 2070 C C . MET A 1 272 ? 22.596 8.244 -16.322 1.00 97.00 272 MET A C 1
ATOM 2072 O O . MET A 1 272 ? 23.331 7.383 -16.810 1.00 97.00 272 MET A O 1
ATOM 2076 N N . LEU A 1 273 ? 22.900 8.857 -15.179 1.00 94.88 273 LEU A N 1
ATOM 2077 C CA . LEU A 1 273 ? 23.934 8.336 -14.292 1.00 94.88 273 LEU A CA 1
ATOM 2078 C C . LEU A 1 273 ? 23.357 7.128 -13.549 1.00 94.88 273 LEU A C 1
ATOM 2080 O O . LEU A 1 273 ? 22.374 7.286 -12.819 1.00 94.88 273 LEU A O 1
ATOM 2084 N N . ARG A 1 274 ? 23.974 5.953 -13.706 1.00 94.62 274 ARG A N 1
ATOM 2085 C CA . ARG A 1 274 ? 23.672 4.798 -12.860 1.00 94.62 274 ARG A CA 1
ATOM 2086 C C . ARG A 1 274 ? 24.614 4.785 -11.663 1.00 94.62 274 ARG A C 1
ATOM 2088 O O . ARG A 1 274 ? 25.830 4.819 -11.830 1.00 94.62 274 ARG A O 1
ATOM 2095 N N . PHE A 1 275 ? 24.050 4.728 -10.463 1.00 89.88 275 PHE A N 1
ATOM 2096 C CA . PHE A 1 275 ? 24.802 4.741 -9.211 1.00 89.88 275 PHE A CA 1
ATOM 2097 C C . PHE A 1 275 ? 24.376 3.596 -8.291 1.00 89.88 275 PHE A C 1
ATOM 2099 O O . PHE A 1 275 ? 23.305 3.012 -8.454 1.00 89.88 275 PHE A O 1
ATOM 2106 N N . GLY A 1 276 ? 25.252 3.247 -7.351 1.00 88.88 276 GLY A N 1
ATOM 2107 C CA . GLY A 1 276 ? 25.043 2.154 -6.412 1.00 88.88 276 GLY A CA 1
ATOM 2108 C C . GLY A 1 276 ? 24.629 2.674 -5.048 1.00 88.88 276 GLY A C 1
ATOM 2109 O O . GLY A 1 276 ? 25.250 3.598 -4.527 1.00 88.88 276 GLY A O 1
ATOM 2110 N N . ILE A 1 277 ? 23.621 2.049 -4.449 1.00 87.12 277 ILE A N 1
ATOM 2111 C CA . ILE A 1 277 ? 23.317 2.225 -3.030 1.00 87.12 277 ILE A CA 1
ATOM 2112 C C . ILE A 1 277 ? 23.375 0.882 -2.315 1.00 87.12 277 ILE A C 1
ATOM 2114 O O . ILE A 1 277 ? 22.919 -0.139 -2.836 1.00 87.12 277 ILE A O 1
ATOM 2118 N N . LEU A 1 278 ? 23.951 0.881 -1.119 1.00 84.12 278 LEU A N 1
ATOM 2119 C CA . LEU A 1 278 ? 23.998 -0.296 -0.267 1.00 84.12 278 LEU A CA 1
ATOM 2120 C C . LEU A 1 278 ? 22.734 -0.314 0.598 1.00 84.12 278 LEU A C 1
ATOM 2122 O O . LEU A 1 278 ? 22.537 0.572 1.426 1.00 84.12 278 LEU A O 1
ATOM 2126 N N . GLN A 1 279 ? 21.864 -1.300 0.384 1.00 78.75 279 GLN A N 1
ATOM 2127 C CA . GLN A 1 279 ? 20.590 -1.424 1.098 1.00 78.75 279 GLN A CA 1
ATOM 2128 C C . GLN A 1 279 ? 20.458 -2.792 1.766 1.00 78.75 279 GLN A C 1
ATOM 2130 O O . GLN A 1 279 ? 20.942 -3.792 1.242 1.00 78.75 279 GLN A O 1
ATOM 2135 N N . GLY A 1 280 ? 19.764 -2.833 2.903 1.00 67.50 280 GLY A N 1
ATOM 2136 C CA . GLY A 1 280 ? 19.512 -4.044 3.688 1.00 67.50 280 GLY A CA 1
ATOM 2137 C C . GLY A 1 280 ? 19.992 -3.919 5.134 1.00 67.50 280 GLY A C 1
ATOM 2138 O O . GLY A 1 280 ? 20.734 -2.999 5.485 1.00 67.50 280 GLY A O 1
ATOM 2139 N N . SER A 1 281 ? 19.546 -4.849 5.973 1.00 58.88 281 SER A N 1
ATOM 2140 C CA . SER A 1 281 ? 19.964 -4.977 7.372 1.00 58.88 281 SER A CA 1
ATOM 2141 C C . SER A 1 281 ? 21.441 -5.378 7.477 1.00 58.88 281 SER A C 1
ATOM 2143 O O . SER A 1 281 ? 22.028 -5.868 6.506 1.00 58.88 281 SER A O 1
ATOM 2145 N N . ALA A 1 282 ? 22.058 -5.184 8.648 1.00 57.72 282 ALA A N 1
ATOM 2146 C CA . ALA A 1 282 ? 23.400 -5.708 8.918 1.00 57.72 282 ALA A CA 1
ATOM 2147 C C . ALA A 1 282 ? 23.451 -7.220 8.603 1.00 57.72 282 ALA A C 1
ATOM 2149 O O . ALA A 1 282 ? 22.526 -7.950 8.942 1.00 57.72 282 ALA A O 1
ATOM 2150 N N . GLY A 1 283 ? 24.474 -7.666 7.865 1.00 60.78 283 GLY A N 1
ATOM 2151 C CA . GLY A 1 283 ? 24.605 -9.055 7.393 1.00 60.78 283 GLY A CA 1
ATOM 2152 C C . GLY A 1 283 ? 23.858 -9.410 6.094 1.00 60.78 283 GLY A C 1
ATOM 2153 O O . GLY A 1 283 ? 24.177 -10.418 5.477 1.00 60.78 283 GLY A O 1
ATOM 2154 N N . GLN A 1 284 ? 22.925 -8.577 5.614 1.00 67.75 284 GLN A N 1
ATOM 2155 C CA . GLN A 1 284 ? 22.168 -8.811 4.366 1.00 67.75 284 GLN A CA 1
ATOM 2156 C C . GLN A 1 284 ? 22.250 -7.642 3.372 1.00 67.75 284 GLN A C 1
ATOM 2158 O O . GLN A 1 284 ? 21.421 -7.507 2.467 1.00 67.75 284 GLN A O 1
ATOM 2163 N N . ARG A 1 285 ? 23.248 -6.769 3.533 1.00 77.62 285 ARG A N 1
ATOM 2164 C CA . ARG A 1 285 ? 23.426 -5.600 2.671 1.00 77.62 285 ARG A CA 1
ATOM 2165 C C . ARG A 1 285 ? 23.737 -6.030 1.238 1.00 77.62 285 ARG A C 1
ATOM 2167 O O . ARG A 1 285 ? 24.696 -6.751 0.983 1.00 77.62 285 ARG A O 1
ATOM 2174 N N . LYS A 1 286 ? 22.934 -5.560 0.286 1.00 83.69 286 LYS A N 1
ATOM 2175 C CA . LYS A 1 286 ? 23.116 -5.800 -1.147 1.00 83.69 286 LYS A CA 1
ATOM 2176 C C . LYS A 1 286 ? 23.232 -4.463 -1.871 1.00 83.69 286 LYS A C 1
ATOM 2178 O O . LYS A 1 286 ? 22.419 -3.561 -1.674 1.00 83.69 286 LYS A O 1
ATOM 2183 N N . TRP A 1 287 ? 24.228 -4.358 -2.746 1.00 87.31 287 TRP A N 1
ATOM 2184 C CA . TRP A 1 287 ? 24.337 -3.249 -3.690 1.00 87.31 287 TRP A CA 1
ATOM 2185 C C . TRP A 1 287 ? 23.177 -3.288 -4.691 1.00 87.31 287 TRP A C 1
ATOM 2187 O O . TRP A 1 287 ? 22.979 -4.300 -5.374 1.00 87.31 287 TRP A O 1
ATOM 2197 N N . ARG A 1 288 ? 22.426 -2.186 -4.776 1.00 86.69 288 ARG A N 1
ATOM 2198 C CA . ARG A 1 288 ? 21.365 -1.940 -5.759 1.00 86.69 288 ARG A CA 1
ATOM 2199 C C . ARG A 1 288 ? 21.827 -0.866 -6.736 1.00 86.69 288 ARG A C 1
ATOM 2201 O O . ARG A 1 288 ? 22.320 0.176 -6.313 1.00 86.69 288 ARG A O 1
ATOM 2208 N N . ALA A 1 289 ? 21.669 -1.132 -8.028 1.00 89.69 289 ALA A N 1
ATOM 2209 C CA . ALA A 1 289 ? 21.939 -0.161 -9.081 1.00 89.69 289 ALA A CA 1
ATOM 2210 C C . ALA A 1 289 ? 20.677 0.668 -9.360 1.00 89.69 289 ALA A C 1
ATOM 2212 O O . ALA A 1 289 ? 19.601 0.101 -9.545 1.00 89.69 289 ALA A O 1
ATOM 2213 N N . ILE A 1 290 ? 20.811 1.994 -9.389 1.00 88.56 290 ILE A N 1
ATOM 2214 C CA . ILE A 1 290 ? 19.713 2.943 -9.611 1.00 88.56 290 ILE A CA 1
ATOM 2215 C C . ILE A 1 290 ? 20.054 3.855 -10.779 1.00 88.56 290 ILE A C 1
ATOM 2217 O O . ILE A 1 290 ? 21.162 4.387 -10.847 1.00 88.56 290 ILE A O 1
ATOM 2221 N N . ASP A 1 291 ? 19.079 4.077 -11.656 1.00 93.69 291 ASP A N 1
ATOM 2222 C CA . ASP A 1 291 ? 19.181 4.994 -12.785 1.00 93.69 291 ASP A CA 1
ATOM 2223 C C . ASP A 1 291 ? 18.623 6.369 -12.379 1.00 93.69 291 ASP A C 1
ATOM 2225 O O . ASP A 1 291 ? 17.458 6.505 -12.004 1.00 93.69 291 ASP A O 1
ATOM 2229 N N . ASN A 1 292 ? 19.453 7.417 -12.400 1.00 93.75 292 ASN A N 1
ATOM 2230 C CA . ASN A 1 292 ? 19.061 8.732 -11.883 1.00 93.75 292 ASN A CA 1
ATOM 2231 C C . ASN A 1 292 ? 18.196 9.537 -12.876 1.00 93.75 292 ASN A C 1
ATOM 2233 O O . ASN A 1 292 ? 18.649 10.528 -13.464 1.00 93.75 292 ASN A O 1
ATOM 2237 N N . ALA A 1 293 ? 16.931 9.133 -13.019 1.00 93.75 293 ALA A N 1
ATOM 2238 C CA . ALA A 1 293 ? 15.957 9.787 -13.891 1.00 93.75 293 ALA A CA 1
ATOM 2239 C C . ALA A 1 293 ? 15.675 11.247 -13.492 1.00 93.75 293 ALA A C 1
ATOM 2241 O O . ALA A 1 293 ? 15.490 12.082 -14.378 1.00 93.75 293 ALA A O 1
ATOM 2242 N N . ARG A 1 294 ? 15.744 11.577 -12.190 1.00 93.19 294 ARG A N 1
ATOM 2243 C CA . ARG A 1 294 ? 15.585 12.946 -11.668 1.00 93.19 294 ARG A CA 1
ATOM 2244 C C . ARG A 1 294 ? 16.645 13.887 -12.235 1.00 93.19 294 ARG A C 1
ATOM 2246 O O . ARG A 1 294 ? 16.313 14.853 -12.899 1.00 93.19 294 ARG A O 1
ATOM 2253 N N . SER A 1 295 ? 17.928 13.580 -12.036 1.00 91.88 295 SER A N 1
ATOM 2254 C CA . SER A 1 295 ? 19.011 14.457 -12.509 1.00 91.88 295 SER A CA 1
ATOM 2255 C C . SER A 1 295 ? 19.074 14.556 -14.034 1.00 91.88 295 SER A C 1
ATOM 2257 O O . SER A 1 295 ? 19.472 15.585 -14.566 1.00 91.88 295 SER A O 1
ATOM 2259 N N . SER A 1 296 ? 18.662 13.497 -14.741 1.00 93.75 296 SER A N 1
ATOM 2260 C CA . SER A 1 296 ? 18.586 13.513 -16.202 1.00 93.75 296 SER A CA 1
ATOM 2261 C C . SER A 1 296 ? 17.456 14.398 -16.736 1.00 93.75 296 SER A C 1
ATOM 2263 O O . SER A 1 296 ? 17.457 14.677 -17.931 1.00 93.75 296 SER A O 1
ATOM 2265 N N . GLY A 1 297 ? 16.505 14.825 -15.898 1.00 95.12 297 GLY A N 1
ATOM 2266 C CA . GLY A 1 297 ? 15.306 15.556 -16.314 1.00 95.12 297 GLY A CA 1
ATOM 2267 C C . GLY A 1 297 ? 14.244 14.693 -17.002 1.00 95.12 297 GLY A C 1
ATOM 2268 O O . GLY A 1 297 ? 13.272 15.218 -17.524 1.00 95.12 297 GLY A O 1
ATOM 2269 N N . SER A 1 298 ? 14.395 13.363 -17.007 1.00 94.88 298 SER A N 1
ATOM 2270 C CA . SER A 1 298 ? 13.418 12.458 -17.636 1.00 94.88 298 SER A CA 1
ATOM 2271 C C . SER A 1 298 ? 12.069 12.466 -16.929 1.00 94.88 298 SER A C 1
ATOM 2273 O O . SER A 1 298 ? 11.044 12.404 -17.596 1.00 94.88 298 SER A O 1
ATOM 2275 N N . ASN A 1 299 ? 12.064 12.597 -15.599 1.00 95.94 299 ASN A N 1
ATOM 2276 C CA . ASN A 1 299 ? 10.817 12.734 -14.844 1.00 95.94 299 ASN A CA 1
ATOM 2277 C C . ASN A 1 299 ? 10.166 14.103 -15.068 1.00 95.94 299 ASN A C 1
ATOM 2279 O O . ASN A 1 299 ? 8.951 14.167 -15.193 1.00 95.94 299 ASN A O 1
ATOM 2283 N N . ASP A 1 300 ? 10.965 15.165 -15.177 1.00 95.81 300 ASP A N 1
ATOM 2284 C CA . ASP A 1 300 ? 10.467 16.527 -15.401 1.00 95.81 300 ASP A CA 1
ATOM 2285 C C . ASP A 1 300 ? 9.905 16.705 -16.824 1.00 95.81 300 ASP A C 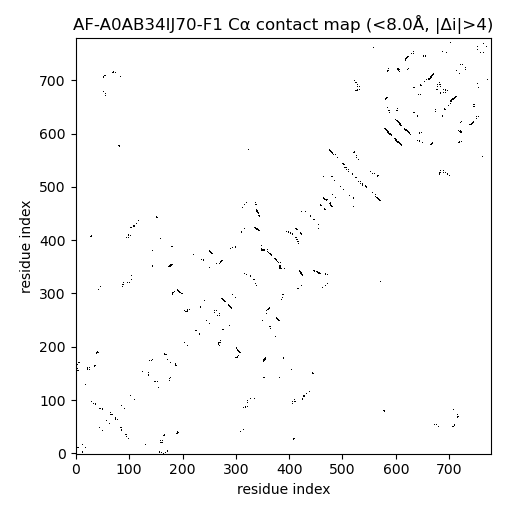1
ATOM 2287 O O . ASP A 1 300 ? 9.040 17.543 -17.049 1.00 95.81 300 ASP A O 1
ATOM 2291 N N . MET A 1 301 ? 10.361 15.894 -17.785 1.00 95.25 301 MET A N 1
ATOM 2292 C CA . MET A 1 301 ? 9.834 15.848 -19.156 1.00 95.25 301 MET A CA 1
ATOM 2293 C C . MET A 1 301 ? 8.564 15.004 -19.310 1.00 95.25 301 MET A C 1
ATOM 2295 O O . MET A 1 301 ? 7.996 14.981 -20.402 1.00 95.25 301 MET A O 1
ATOM 2299 N N . ALA A 1 302 ? 8.147 14.247 -18.294 1.00 95.75 302 ALA A N 1
ATOM 2300 C CA . ALA A 1 302 ? 6.982 13.375 -18.389 1.00 95.75 302 ALA A CA 1
ATOM 2301 C C . ALA A 1 302 ? 5.702 14.130 -17.999 1.00 95.75 302 ALA A C 1
ATOM 2303 O O . ALA A 1 302 ? 5.629 14.733 -16.934 1.00 95.75 302 ALA A O 1
ATOM 2304 N N . THR A 1 303 ? 4.684 14.049 -18.850 1.00 97.06 303 THR A N 1
ATOM 2305 C CA . THR A 1 303 ? 3.303 14.427 -18.543 1.00 97.06 303 THR A CA 1
ATOM 2306 C C . THR A 1 303 ? 2.519 13.154 -18.256 1.00 97.06 303 THR A C 1
ATOM 2308 O O . THR A 1 303 ? 2.535 12.231 -19.065 1.00 97.06 303 THR A O 1
ATOM 2311 N N . THR A 1 304 ? 1.855 13.073 -17.105 1.00 96.94 304 THR A N 1
ATOM 2312 C CA . THR A 1 304 ? 1.069 11.896 -16.698 1.00 96.94 304 THR A CA 1
ATOM 2313 C C . THR A 1 304 ? -0.367 12.291 -16.390 1.00 96.94 304 THR A C 1
ATOM 2315 O O . THR A 1 304 ? -0.587 13.340 -15.792 1.00 96.94 304 THR A O 1
ATOM 2318 N N . HIS A 1 305 ? -1.333 11.434 -16.718 1.00 96.94 305 HIS A N 1
ATOM 2319 C CA . HIS A 1 305 ? -2.767 11.729 -16.549 1.00 96.94 305 HIS A CA 1
ATOM 2320 C C . HIS A 1 305 ? -3.419 11.014 -15.363 1.00 96.94 305 HIS A C 1
ATOM 2322 O O . HIS A 1 305 ? -4.558 11.303 -15.001 1.00 96.94 305 HIS A O 1
ATOM 2328 N N . GLU A 1 306 ? -2.700 10.094 -14.726 1.00 96.12 306 GLU A N 1
ATOM 2329 C CA . GLU A 1 306 ? -3.231 9.229 -13.680 1.00 96.12 306 GLU A CA 1
ATOM 2330 C C . GLU A 1 306 ? -2.184 8.887 -12.612 1.00 96.12 306 GLU A C 1
ATOM 2332 O O . GLU A 1 306 ? -0.981 9.089 -12.784 1.00 96.12 306 GLU A O 1
ATOM 2337 N N . THR A 1 307 ? -2.646 8.379 -11.468 1.00 94.12 307 THR A N 1
ATOM 2338 C CA . THR A 1 307 ? -1.793 7.952 -10.356 1.00 94.12 307 THR A CA 1
ATOM 2339 C C . THR A 1 307 ? -2.294 6.644 -9.764 1.00 94.12 307 THR A C 1
ATOM 2341 O O . THR A 1 307 ? -3.468 6.511 -9.413 1.00 94.12 307 THR A O 1
ATOM 2344 N N . ILE A 1 308 ? -1.380 5.694 -9.582 1.00 92.06 308 ILE A N 1
ATOM 2345 C CA . ILE A 1 308 ? -1.690 4.416 -8.938 1.00 92.06 308 ILE A CA 1
ATOM 2346 C C . ILE A 1 308 ? -2.029 4.601 -7.453 1.00 92.06 308 ILE A C 1
ATOM 2348 O O . ILE A 1 308 ? -1.624 5.580 -6.816 1.00 92.06 308 ILE A O 1
ATOM 2352 N N . SER A 1 309 ? -2.741 3.620 -6.908 1.00 87.00 309 SER A N 1
ATOM 2353 C CA . SER A 1 309 ? -2.851 3.355 -5.474 1.00 87.00 309 SER A CA 1
ATOM 2354 C C . SER A 1 309 ? -2.581 1.869 -5.266 1.00 87.00 309 SER A C 1
ATOM 2356 O O . SER A 1 309 ? -3.075 1.056 -6.041 1.00 87.00 309 SER A O 1
ATOM 2358 N N . CYS A 1 310 ? -1.779 1.532 -4.262 1.00 85.75 310 CYS A N 1
ATOM 2359 C CA . CYS A 1 310 ? -1.497 0.144 -3.907 1.00 85.75 310 CYS A CA 1
ATOM 2360 C C . CYS A 1 310 ? -2.315 -0.248 -2.678 1.00 85.75 310 CYS A C 1
ATOM 2362 O O . CYS A 1 310 ? -2.654 0.620 -1.864 1.00 85.75 310 CYS A O 1
ATOM 2364 N N . ILE A 1 311 ? -2.565 -1.547 -2.528 1.00 88.19 311 ILE A N 1
ATOM 2365 C CA . ILE A 1 311 ? -3.148 -2.096 -1.304 1.00 88.19 311 ILE A CA 1
ATOM 2366 C C . ILE A 1 311 ? -2.254 -1.853 -0.083 1.00 88.19 311 ILE A C 1
ATOM 2368 O O . ILE A 1 311 ? -1.070 -1.523 -0.186 1.00 88.19 311 ILE A O 1
ATOM 2372 N N . THR A 1 312 ? -2.830 -2.022 1.098 1.00 85.75 312 THR A N 1
ATOM 2373 C CA . THR A 1 312 ? -2.105 -2.078 2.371 1.00 85.75 312 THR A CA 1
ATOM 2374 C C . THR A 1 312 ? -2.264 -3.477 2.969 1.00 85.75 312 THR A C 1
ATOM 2376 O O . THR A 1 312 ? -2.911 -4.343 2.382 1.00 85.75 312 THR A O 1
ATOM 2379 N N . PHE A 1 313 ? -1.708 -3.706 4.161 1.00 84.56 313 PHE A N 1
ATOM 2380 C CA . PHE A 1 313 ? -1.981 -4.930 4.922 1.00 84.56 313 PHE A CA 1
ATOM 2381 C C . PHE A 1 313 ? -3.477 -5.123 5.246 1.00 84.56 313 PHE A C 1
ATOM 2383 O O . PHE A 1 313 ? -3.874 -6.218 5.628 1.00 84.56 313 PHE A O 1
ATOM 2390 N N . GLU A 1 314 ? -4.306 -4.082 5.098 1.00 84.62 314 GLU A N 1
ATOM 2391 C CA . GLU A 1 314 ? -5.746 -4.126 5.373 1.00 84.62 314 GLU A CA 1
ATOM 2392 C C . GLU A 1 314 ? -6.527 -4.911 4.311 1.00 84.62 314 GLU A C 1
ATOM 2394 O O . GLU A 1 314 ? -7.623 -5.366 4.611 1.00 84.62 314 GLU A O 1
ATOM 2399 N N . PHE A 1 315 ? -5.948 -5.166 3.129 1.00 91.00 315 PHE A N 1
ATOM 2400 C CA . PHE A 1 315 ? -6.589 -5.987 2.092 1.00 91.00 315 PHE A CA 1
ATOM 2401 C C . PHE A 1 315 ? -7.018 -7.364 2.620 1.00 91.00 315 PHE A C 1
ATOM 2403 O O . PHE A 1 315 ? -8.085 -7.866 2.278 1.00 91.00 315 PHE A O 1
ATOM 2410 N N . ALA A 1 316 ? -6.228 -7.965 3.513 1.00 93.31 316 ALA A N 1
ATOM 2411 C CA . ALA A 1 316 ? -6.599 -9.235 4.126 1.00 93.31 316 ALA A CA 1
ATOM 2412 C C . ALA A 1 316 ? -7.836 -9.125 5.036 1.00 93.31 316 ALA A C 1
ATOM 2414 O O . ALA A 1 316 ? -8.614 -10.073 5.126 1.00 93.31 316 ALA A O 1
ATOM 2415 N N . ALA A 1 317 ? -8.049 -7.968 5.671 1.00 89.25 317 ALA A N 1
ATOM 2416 C CA . ALA A 1 317 ? -9.254 -7.709 6.451 1.00 89.25 317 ALA A CA 1
ATOM 2417 C C . ALA A 1 317 ? -10.471 -7.501 5.543 1.00 89.25 317 ALA A C 1
ATOM 2419 O O . ALA A 1 317 ? -11.538 -8.026 5.849 1.00 89.25 317 ALA A O 1
ATOM 2420 N N . ASP A 1 318 ? -10.300 -6.805 4.414 1.00 89.69 318 ASP A N 1
ATOM 2421 C CA . ASP A 1 318 ? -11.355 -6.639 3.411 1.00 89.69 318 ASP A CA 1
ATOM 2422 C C . ASP A 1 318 ? -11.867 -7.999 2.915 1.00 89.69 318 ASP A C 1
ATOM 2424 O O . ASP A 1 318 ? -13.069 -8.260 2.931 1.00 89.69 318 ASP A O 1
ATOM 2428 N N . VAL A 1 319 ? -10.954 -8.901 2.539 1.00 94.12 319 VAL A N 1
ATOM 2429 C CA . VAL A 1 319 ? -11.312 -10.257 2.092 1.00 94.12 319 VAL A CA 1
ATOM 2430 C C . VAL A 1 319 ? -11.982 -11.056 3.211 1.00 94.12 319 VAL A C 1
ATOM 2432 O O . VAL A 1 319 ? -13.001 -11.698 2.966 1.00 94.12 319 VAL A O 1
ATOM 2435 N N . ALA A 1 320 ? -11.460 -10.997 4.439 1.00 93.06 320 ALA A N 1
ATOM 2436 C CA . ALA A 1 320 ? -12.044 -11.695 5.584 1.00 93.06 320 ALA A CA 1
ATOM 2437 C C . ALA A 1 320 ? -13.496 -11.262 5.863 1.00 93.06 320 ALA A C 1
ATOM 2439 O O . ALA A 1 320 ? -14.353 -12.119 6.081 1.00 93.06 320 ALA A O 1
ATOM 2440 N N . VAL A 1 321 ? -13.796 -9.958 5.790 1.00 89.12 321 VAL A N 1
ATOM 2441 C CA . VAL A 1 321 ? -15.172 -9.456 5.941 1.00 89.12 321 VAL A CA 1
ATOM 2442 C C . VAL A 1 321 ? -16.068 -9.960 4.812 1.00 89.12 321 VAL A C 1
ATOM 2444 O O . VAL A 1 321 ? -17.182 -10.404 5.077 1.00 89.12 321 VAL A O 1
ATOM 2447 N N . LEU A 1 322 ? -15.598 -9.947 3.561 1.00 91.81 322 LEU A N 1
ATOM 2448 C CA . LEU A 1 322 ? -16.376 -10.468 2.432 1.00 91.81 322 LEU A CA 1
ATOM 2449 C C . LEU A 1 322 ? -16.691 -11.962 2.582 1.00 91.81 322 LEU A C 1
ATOM 2451 O O . LEU A 1 322 ? -17.820 -12.373 2.317 1.00 91.81 322 LEU A O 1
ATOM 2455 N N . VAL A 1 323 ? -15.722 -12.761 3.043 1.00 94.19 323 VAL A N 1
ATOM 2456 C CA . VAL A 1 323 ? -15.926 -14.189 3.326 1.00 94.19 323 VAL A CA 1
ATOM 2457 C C . VAL A 1 323 ? -17.009 -14.364 4.386 1.00 94.19 323 VAL A C 1
ATOM 2459 O O . VAL A 1 323 ? -17.926 -15.165 4.205 1.00 94.19 323 VAL A O 1
ATOM 2462 N N . GLN A 1 324 ? -16.951 -13.583 5.464 1.00 90.00 324 GLN A N 1
ATOM 2463 C CA . GLN A 1 324 ? -17.927 -13.655 6.544 1.00 90.00 324 GLN A CA 1
ATOM 2464 C C . GLN A 1 324 ? -19.328 -13.206 6.115 1.00 90.00 324 GLN A C 1
ATOM 2466 O O . GLN A 1 324 ? -20.302 -13.896 6.416 1.00 90.00 324 GLN A O 1
ATOM 2471 N N . LEU A 1 325 ? -19.434 -12.084 5.398 1.00 88.25 325 LEU A N 1
ATOM 2472 C CA . LEU A 1 325 ? -20.694 -11.568 4.859 1.00 88.25 325 LEU A CA 1
ATOM 2473 C C . LEU A 1 325 ? -21.375 -12.602 3.963 1.00 88.25 325 LEU A C 1
ATOM 2475 O O . LEU A 1 325 ? -22.562 -12.878 4.131 1.00 88.25 325 LEU A O 1
ATOM 2479 N N . HIS A 1 326 ? -20.620 -13.202 3.041 1.00 92.62 326 HIS A N 1
ATOM 2480 C CA . HIS A 1 326 ? -21.178 -14.183 2.114 1.00 92.62 326 HIS A CA 1
ATOM 2481 C C . HIS A 1 326 ? -21.526 -15.504 2.806 1.00 92.62 326 HIS A C 1
ATOM 2483 O O . HIS A 1 326 ? -22.573 -16.081 2.529 1.00 92.62 326 HIS A O 1
ATOM 2489 N N . SER A 1 327 ? -20.712 -15.952 3.767 1.00 93.31 327 SER A N 1
ATOM 2490 C CA . SER A 1 327 ? -21.019 -17.147 4.571 1.00 93.31 327 SER A CA 1
ATOM 2491 C C . SER A 1 327 ? -22.308 -16.966 5.376 1.00 93.31 327 SER A C 1
ATOM 2493 O O . SER A 1 327 ? -23.168 -17.845 5.380 1.00 93.31 327 SER A O 1
ATOM 2495 N N . ALA A 1 328 ? -22.488 -15.791 5.991 1.00 90.50 328 ALA A N 1
ATOM 2496 C CA . ALA A 1 328 ? -23.711 -15.446 6.708 1.00 90.50 328 ALA A CA 1
ATOM 2497 C C . ALA A 1 328 ? -24.934 -15.415 5.777 1.00 90.50 328 ALA A C 1
ATOM 2499 O O . ALA A 1 328 ? -25.985 -15.937 6.143 1.00 90.50 328 ALA A O 1
ATOM 2500 N N . ALA A 1 329 ? -24.794 -14.866 4.565 1.00 91.56 329 ALA A N 1
ATOM 2501 C CA . ALA A 1 329 ? -25.863 -14.851 3.564 1.00 91.56 329 ALA A CA 1
ATOM 2502 C C . ALA A 1 329 ? -26.266 -16.262 3.093 1.00 91.56 329 ALA A C 1
ATOM 2504 O O . ALA A 1 329 ? -27.437 -16.500 2.805 1.00 91.56 329 ALA A O 1
ATOM 2505 N N . LEU A 1 330 ? -25.317 -17.203 3.051 1.00 94.62 330 LEU A N 1
ATOM 2506 C CA . LEU A 1 330 ? -25.567 -18.615 2.740 1.00 94.62 330 LEU A CA 1
ATOM 2507 C C . LEU A 1 330 ? -26.057 -19.435 3.948 1.00 94.62 330 LEU A C 1
ATOM 2509 O O . LEU A 1 330 ? -26.442 -20.589 3.776 1.00 94.62 330 LEU A O 1
ATOM 2513 N N . GLY A 1 331 ? -26.035 -18.876 5.162 1.00 93.69 331 GLY A N 1
ATOM 2514 C CA . GLY A 1 331 ? -26.379 -19.600 6.388 1.00 93.69 331 GLY A CA 1
ATOM 2515 C C . GLY A 1 331 ? -25.363 -20.681 6.778 1.00 93.69 331 GLY A C 1
ATOM 2516 O O . GLY A 1 331 ? -25.730 -21.642 7.453 1.00 93.69 331 GLY A O 1
ATOM 2517 N N . VAL A 1 332 ? -24.101 -20.545 6.358 1.00 92.50 332 VAL A N 1
ATOM 2518 C CA . VAL A 1 332 ? -23.021 -21.502 6.652 1.00 92.50 332 VAL A CA 1
ATOM 2519 C C . VAL A 1 332 ? -21.996 -20.911 7.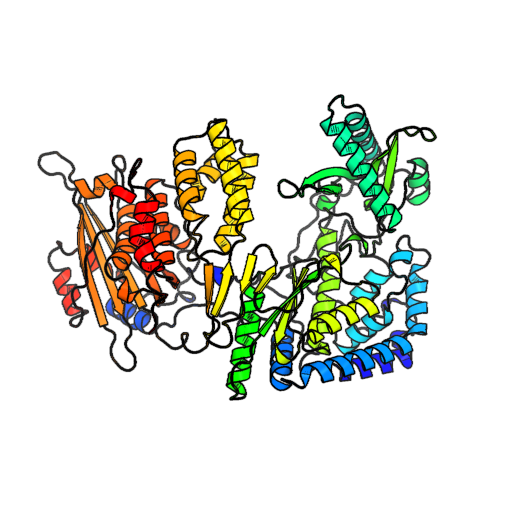629 1.00 92.50 332 VAL A C 1
ATOM 2521 O O . VAL A 1 332 ? -21.829 -19.687 7.680 1.00 92.50 332 VAL A O 1
ATOM 2524 N N . PRO A 1 333 ? -21.280 -21.744 8.410 1.00 92.06 333 PRO A N 1
ATOM 2525 C CA . PRO A 1 333 ? -20.162 -21.272 9.222 1.00 92.06 333 PRO A CA 1
ATOM 2526 C C . PRO A 1 333 ? -19.096 -20.576 8.369 1.00 92.06 333 PRO A C 1
ATOM 2528 O O . PRO A 1 333 ? -18.809 -21.009 7.253 1.00 92.06 333 PRO A O 1
ATOM 2531 N N . CYS A 1 334 ? -18.486 -19.517 8.908 1.00 92.56 334 CYS A N 1
ATOM 2532 C CA . CYS A 1 334 ? -17.382 -18.826 8.243 1.00 92.56 334 CYS A CA 1
ATOM 2533 C C . CYS A 1 334 ? -16.203 -19.802 8.049 1.00 92.56 334 CYS A C 1
ATOM 2535 O O . CYS A 1 334 ? -15.714 -20.347 9.044 1.00 92.56 334 CYS A O 1
ATOM 2537 N N . PRO A 1 335 ? -15.738 -20.053 6.812 1.00 95.31 335 PRO A N 1
ATOM 2538 C CA . PRO A 1 335 ? -14.629 -20.964 6.575 1.00 95.31 335 PRO A CA 1
ATOM 2539 C C . PRO A 1 335 ? -13.288 -20.346 7.012 1.00 95.31 335 PRO A C 1
ATOM 2541 O O . PRO A 1 335 ? -13.103 -19.127 6.924 1.00 95.31 335 PRO A O 1
ATOM 2544 N N . PRO A 1 336 ? -12.310 -21.165 7.439 1.00 96.75 336 PRO A N 1
ATOM 2545 C CA . PRO A 1 336 ? -10.954 -20.693 7.679 1.00 96.75 336 PRO A CA 1
ATOM 2546 C C . PRO A 1 336 ? -10.316 -20.157 6.392 1.00 96.75 336 PRO A C 1
ATOM 2548 O O . PRO A 1 336 ? -10.458 -20.731 5.310 1.00 96.75 336 PRO A O 1
ATOM 2551 N N . VAL A 1 337 ? -9.567 -19.063 6.532 1.00 97.12 337 VAL A N 1
ATOM 2552 C CA . VAL A 1 337 ? -8.792 -18.445 5.450 1.00 97.12 337 VAL A CA 1
ATOM 2553 C C . VAL A 1 337 ? -7.290 -18.590 5.696 1.00 97.12 337 VAL A C 1
ATOM 2555 O O . VAL A 1 337 ? -6.817 -18.788 6.823 1.00 97.12 337 VAL A O 1
ATOM 2558 N N . ARG A 1 338 ? -6.522 -18.494 4.616 1.00 98.06 338 ARG A N 1
ATOM 2559 C CA . ARG A 1 338 ? -5.059 -18.502 4.600 1.00 98.06 338 ARG A CA 1
ATOM 2560 C C . ARG A 1 338 ? -4.568 -17.298 3.801 1.00 98.06 338 ARG A C 1
ATOM 2562 O O . ARG A 1 338 ? -5.292 -16.772 2.959 1.00 98.06 338 ARG A O 1
ATOM 2569 N N . ILE A 1 339 ? -3.333 -16.876 4.049 1.00 98.19 339 ILE A N 1
ATOM 2570 C CA . ILE A 1 339 ? -2.671 -15.784 3.328 1.00 98.19 339 ILE A CA 1
ATOM 2571 C C . ILE A 1 339 ? -1.354 -16.271 2.717 1.00 98.19 339 ILE A C 1
ATOM 2573 O O . ILE A 1 339 ? -0.635 -17.042 3.348 1.00 98.19 339 ILE A O 1
ATOM 2577 N N . GLY A 1 340 ? -1.027 -15.819 1.510 1.00 97.81 340 GLY A N 1
ATOM 2578 C CA . GLY A 1 340 ? 0.204 -16.118 0.778 1.00 97.81 340 GLY A CA 1
ATOM 2579 C C . GLY A 1 340 ? 0.733 -14.890 0.038 1.00 97.81 340 GLY A C 1
ATOM 2580 O O . GLY A 1 340 ? 0.022 -13.895 -0.134 1.00 97.81 340 GLY A O 1
ATOM 2581 N N . PHE A 1 341 ? 1.999 -14.954 -0.375 1.00 97.38 341 PHE A N 1
ATOM 2582 C CA . PHE A 1 341 ? 2.655 -13.886 -1.130 1.00 97.38 341 PHE A CA 1
ATOM 2583 C C . PHE A 1 341 ? 3.454 -14.440 -2.301 1.00 97.38 341 PHE A C 1
ATOM 2585 O O . PHE A 1 341 ? 4.164 -15.436 -2.165 1.00 97.38 341 PHE A O 1
ATOM 2592 N N . ASP A 1 342 ? 3.396 -13.731 -3.422 1.00 96.19 342 ASP A N 1
ATOM 2593 C CA . ASP A 1 342 ? 4.148 -14.037 -4.635 1.00 96.19 342 ASP A CA 1
ATOM 2594 C C . ASP A 1 342 ? 4.809 -12.768 -5.179 1.00 96.19 342 ASP A C 1
ATOM 2596 O O . ASP A 1 342 ? 4.240 -11.687 -5.079 1.00 96.19 342 ASP A O 1
ATOM 2600 N N . ASP A 1 343 ? 5.998 -12.882 -5.771 1.00 92.94 343 ASP A N 1
ATOM 2601 C CA . ASP A 1 343 ? 6.763 -11.738 -6.292 1.00 92.94 343 ASP A CA 1
ATOM 2602 C C . ASP A 1 343 ? 6.978 -11.866 -7.803 1.00 92.94 343 ASP A C 1
ATOM 2604 O O . ASP A 1 343 ? 7.268 -12.943 -8.331 1.00 92.94 343 ASP A O 1
ATOM 2608 N N . LEU A 1 344 ? 6.840 -10.754 -8.519 1.00 90.94 344 LEU A N 1
ATOM 2609 C CA . LEU A 1 344 ? 7.101 -10.676 -9.949 1.00 90.94 344 LEU A CA 1
ATOM 2610 C C . LEU A 1 344 ? 8.594 -10.548 -10.259 1.00 90.94 344 LEU A C 1
ATOM 2612 O O . LEU A 1 344 ? 9.236 -9.530 -9.987 1.00 90.94 344 LEU A O 1
ATOM 2616 N N . THR A 1 345 ? 9.128 -11.516 -11.006 1.00 84.94 345 THR A N 1
ATOM 2617 C CA . THR A 1 345 ? 10.519 -11.448 -11.457 1.00 84.94 345 THR A CA 1
ATOM 2618 C C . THR A 1 345 ? 10.758 -10.219 -12.342 1.00 84.94 345 THR A C 1
ATOM 2620 O O . THR A 1 345 ? 10.129 -10.024 -13.381 1.00 84.94 345 THR A O 1
ATOM 2623 N N . ALA A 1 346 ? 11.759 -9.418 -11.969 1.00 81.06 346 ALA A N 1
ATOM 2624 C CA . ALA A 1 346 ? 12.332 -8.339 -12.779 1.00 81.06 346 ALA A CA 1
ATOM 2625 C C . ALA A 1 346 ? 11.398 -7.176 -13.174 1.00 81.06 346 ALA A C 1
ATOM 2627 O O . ALA A 1 346 ? 11.817 -6.344 -13.982 1.00 81.06 346 ALA A O 1
ATOM 2628 N N . ALA A 1 347 ? 10.212 -7.067 -12.566 1.00 86.50 347 ALA A N 1
ATOM 2629 C CA . ALA A 1 347 ? 9.315 -5.905 -12.575 1.00 86.50 347 ALA A CA 1
ATOM 2630 C C . ALA A 1 347 ? 9.406 -5.010 -13.841 1.00 86.50 347 ALA A C 1
ATOM 2632 O O . ALA A 1 347 ? 9.122 -5.429 -14.961 1.00 86.50 347 ALA A O 1
ATOM 2633 N N . TYR A 1 348 ? 9.872 -3.766 -13.693 1.00 91.75 348 TYR A N 1
ATOM 2634 C CA . TYR A 1 348 ? 9.940 -2.759 -14.762 1.00 91.75 348 TYR A CA 1
ATOM 2635 C C . TYR A 1 348 ? 10.780 -3.171 -15.985 1.00 91.75 348 TYR A C 1
ATOM 2637 O O . TYR A 1 348 ? 10.614 -2.611 -17.070 1.00 91.75 348 TYR A O 1
ATOM 2645 N N . ARG A 1 349 ? 11.698 -4.138 -15.847 1.00 92.44 349 ARG A N 1
ATOM 2646 C CA . ARG A 1 349 ? 12.638 -4.515 -16.915 1.00 92.44 349 ARG A CA 1
ATOM 2647 C C . ARG A 1 349 ? 11.974 -5.241 -18.076 1.00 92.44 349 ARG A C 1
ATOM 2649 O O . ARG A 1 349 ? 12.502 -5.167 -19.183 1.00 92.44 349 ARG A O 1
ATOM 2656 N N . PHE A 1 350 ? 10.855 -5.926 -17.844 1.00 90.50 350 PHE A N 1
ATOM 2657 C CA . PHE A 1 350 ? 10.170 -6.674 -18.900 1.00 90.50 350 PHE A CA 1
ATOM 2658 C C . PHE A 1 350 ? 9.113 -5.857 -19.649 1.00 90.50 350 PHE A C 1
ATOM 2660 O O . PHE A 1 350 ? 8.619 -6.332 -20.669 1.00 90.50 350 PHE A O 1
ATOM 2667 N N . VAL A 1 351 ? 8.749 -4.670 -19.150 1.00 94.06 351 VAL A N 1
ATOM 2668 C CA . VAL A 1 351 ? 7.715 -3.805 -19.739 1.00 94.06 351 VAL A CA 1
ATOM 2669 C C . VAL A 1 351 ? 8.296 -3.109 -20.967 1.00 94.06 351 VAL A C 1
ATOM 2671 O O . VAL A 1 351 ? 9.161 -2.254 -20.778 1.00 94.06 351 VAL A O 1
ATOM 2674 N N . PRO A 1 352 ? 7.862 -3.432 -22.196 1.00 95.56 352 PRO A N 1
ATOM 2675 C CA . PRO A 1 352 ? 8.507 -2.950 -23.419 1.00 95.56 352 PRO A CA 1
ATOM 2676 C C . PRO A 1 352 ? 8.529 -1.423 -23.557 1.00 95.56 352 PRO A C 1
ATOM 2678 O O . PRO A 1 352 ? 7.575 -0.756 -23.168 1.00 95.56 352 PRO A O 1
ATOM 2681 N N . CYS A 1 353 ? 9.596 -0.848 -24.114 1.00 96.62 353 CYS A N 1
ATOM 2682 C CA . CYS A 1 353 ? 9.764 0.604 -24.237 1.00 96.62 353 CYS A CA 1
ATOM 2683 C C . CYS A 1 353 ? 9.853 1.047 -25.701 1.00 96.62 353 CYS A C 1
ATOM 2685 O O . CYS A 1 353 ? 10.739 0.612 -26.435 1.00 96.62 353 CYS A O 1
ATOM 2687 N N . SER A 1 354 ? 8.990 1.982 -26.109 1.00 96.75 354 SER A N 1
ATOM 2688 C CA . SER A 1 354 ? 9.000 2.549 -27.469 1.00 96.75 354 SER A CA 1
ATOM 2689 C C . SER A 1 354 ? 10.020 3.675 -27.657 1.00 96.75 354 SER A C 1
ATOM 2691 O O . SER A 1 354 ? 10.248 4.132 -28.776 1.00 96.75 354 SER A O 1
ATOM 2693 N N . GLN A 1 355 ? 10.664 4.131 -26.577 1.00 96.75 355 GLN A N 1
ATOM 2694 C CA . GLN A 1 355 ? 11.634 5.228 -26.607 1.00 96.75 355 GLN A CA 1
ATOM 2695 C C . GLN A 1 355 ? 12.977 4.845 -25.944 1.00 96.75 355 GLN A C 1
ATOM 2697 O O . GLN A 1 355 ? 13.437 5.513 -25.008 1.00 96.75 355 GLN A O 1
ATOM 2702 N N . PRO A 1 356 ? 13.652 3.779 -26.416 1.00 95.94 356 PRO A N 1
ATOM 2703 C CA . PRO A 1 356 ? 14.886 3.273 -25.812 1.00 95.94 356 PRO A CA 1
ATOM 2704 C C . PRO A 1 356 ? 16.017 4.313 -25.755 1.00 95.94 356 PRO A C 1
ATOM 2706 O O . PRO A 1 356 ? 16.865 4.238 -24.865 1.00 95.94 356 PRO A O 1
ATOM 2709 N N . GLN A 1 357 ? 16.003 5.336 -26.616 1.00 96.75 357 GLN A N 1
ATOM 2710 C CA . GLN A 1 357 ? 16.937 6.468 -26.581 1.00 96.75 357 GLN A CA 1
ATOM 2711 C C . GLN A 1 357 ? 16.884 7.287 -25.276 1.00 96.75 357 GLN A C 1
ATOM 2713 O O . GLN A 1 357 ? 17.819 8.031 -24.987 1.00 96.75 357 GLN A O 1
ATOM 2718 N N . TYR A 1 358 ? 15.830 7.157 -24.467 1.00 97.12 358 TYR A N 1
ATOM 2719 C CA . TYR A 1 358 ? 15.710 7.829 -23.166 1.00 97.12 358 TYR A CA 1
ATOM 2720 C C . TYR A 1 358 ? 15.908 6.883 -21.976 1.00 97.12 358 TYR A C 1
ATOM 2722 O O . TYR A 1 358 ? 15.803 7.308 -20.831 1.00 97.12 358 TYR A O 1
ATOM 2730 N N . THR A 1 359 ? 16.250 5.617 -22.240 1.00 97.06 359 THR A N 1
ATOM 2731 C CA . THR A 1 359 ? 16.547 4.598 -21.214 1.00 97.06 359 THR A CA 1
ATOM 2732 C C . THR A 1 359 ? 18.045 4.347 -21.018 1.00 97.06 359 THR A C 1
ATOM 2734 O O . THR A 1 359 ? 18.467 3.437 -20.291 1.00 97.06 359 THR A O 1
ATOM 2737 N N . VAL A 1 360 ? 18.870 5.130 -21.718 1.00 97.94 360 VAL A N 1
ATOM 2738 C CA . VAL A 1 360 ? 20.321 4.966 -21.752 1.00 97.94 360 VAL A CA 1
ATOM 2739 C C . VAL A 1 360 ? 20.905 5.338 -20.395 1.00 97.94 360 VAL A C 1
ATOM 2741 O O . VAL A 1 360 ? 20.558 6.369 -19.827 1.00 97.94 360 VAL A O 1
ATOM 2744 N N . PHE A 1 361 ? 21.849 4.553 -19.892 1.00 97.62 361 PHE A N 1
ATOM 2745 C CA . PHE A 1 361 ? 22.622 4.887 -18.701 1.00 97.62 361 PHE A CA 1
ATOM 2746 C C . PHE A 1 361 ? 24.115 4.626 -18.906 1.00 97.62 361 PHE A C 1
ATOM 2748 O O . PHE A 1 361 ? 24.524 3.863 -19.784 1.00 97.62 361 PHE A O 1
ATOM 2755 N N . CYS A 1 362 ? 24.937 5.293 -18.099 1.00 97.44 362 CYS A N 1
ATOM 2756 C CA . CYS A 1 362 ? 26.391 5.176 -18.132 1.00 97.44 362 CYS A CA 1
ATOM 2757 C C . CYS A 1 362 ? 26.927 4.690 -16.783 1.00 97.44 362 CYS A C 1
ATOM 2759 O O . CYS A 1 362 ? 26.499 5.165 -15.727 1.00 97.44 362 CYS A O 1
ATOM 2761 N N . VAL A 1 363 ? 27.876 3.757 -16.849 1.00 96.12 363 VAL A N 1
ATOM 2762 C CA . VAL A 1 363 ? 28.655 3.234 -15.720 1.00 96.12 363 VAL A CA 1
ATOM 2763 C C . VAL A 1 363 ? 30.133 3.203 -16.092 1.00 96.12 363 VAL A C 1
ATOM 2765 O O . VAL A 1 363 ? 30.493 3.239 -17.271 1.00 96.12 363 VAL A O 1
ATOM 2768 N N . TRP A 1 364 ? 31.011 3.116 -15.098 1.00 95.12 364 TRP A N 1
ATOM 2769 C CA . TRP A 1 364 ? 32.422 2.857 -15.356 1.00 95.12 364 TRP A CA 1
ATOM 2770 C C . TRP A 1 364 ? 32.649 1.355 -15.515 1.00 95.12 364 TRP A C 1
ATOM 2772 O O . TRP A 1 364 ? 32.237 0.571 -14.662 1.00 95.12 364 TRP A O 1
ATOM 2782 N N . ARG A 1 365 ? 33.319 0.956 -16.596 1.00 94.25 365 ARG A N 1
ATOM 2783 C CA . ARG A 1 365 ? 33.856 -0.392 -16.765 1.00 94.25 365 ARG A CA 1
ATOM 2784 C C . ARG A 1 365 ? 35.259 -0.445 -16.154 1.00 94.25 365 ARG A C 1
ATOM 2786 O O . ARG A 1 365 ? 36.132 0.278 -16.645 1.00 94.25 365 ARG A O 1
ATOM 2793 N N . PRO A 1 366 ? 35.513 -1.310 -15.160 1.00 91.12 366 PRO A N 1
ATOM 2794 C CA . PRO A 1 366 ? 36.849 -1.526 -14.619 1.00 91.12 366 PRO A CA 1
ATOM 2795 C C . PRO A 1 366 ? 37.835 -2.017 -15.686 1.00 91.12 366 PRO A C 1
ATOM 2797 O O . PRO A 1 366 ? 37.459 -2.708 -16.637 1.00 91.12 366 PRO A O 1
ATOM 2800 N N . LYS A 1 367 ? 39.115 -1.667 -15.524 1.00 89.12 367 LYS A N 1
ATOM 2801 C CA . LYS A 1 367 ? 40.192 -2.219 -16.354 1.00 89.12 367 LYS A CA 1
ATOM 2802 C C . LYS A 1 367 ? 40.336 -3.712 -16.052 1.00 89.12 367 LYS A C 1
ATOM 2804 O O . LYS A 1 367 ? 40.355 -4.110 -14.893 1.00 89.12 367 LYS A O 1
ATOM 2809 N N . THR A 1 368 ? 40.475 -4.519 -17.095 1.00 85.75 368 THR A N 1
ATOM 2810 C CA . THR A 1 368 ? 40.811 -5.948 -16.998 1.00 85.75 368 THR A CA 1
ATOM 2811 C C . THR A 1 368 ? 42.151 -6.194 -17.695 1.00 85.75 368 THR A C 1
ATOM 2813 O O . THR A 1 368 ? 42.716 -5.271 -18.287 1.00 85.75 368 THR A O 1
ATOM 2816 N N . ALA A 1 369 ? 42.665 -7.427 -17.653 1.00 85.50 369 ALA A N 1
ATOM 2817 C CA . ALA A 1 369 ? 43.894 -7.787 -18.365 1.00 85.50 369 ALA A CA 1
ATOM 2818 C C . ALA A 1 369 ? 43.794 -7.544 -19.883 1.00 85.50 369 ALA A C 1
ATOM 2820 O O . ALA A 1 369 ? 44.781 -7.188 -20.516 1.00 85.50 369 ALA A O 1
ATOM 2821 N N . THR A 1 370 ? 42.597 -7.696 -20.458 1.00 86.06 370 THR A N 1
ATOM 2822 C CA . THR A 1 370 ? 42.369 -7.672 -21.911 1.00 86.06 370 THR A CA 1
ATOM 2823 C C . THR A 1 370 ? 41.598 -6.447 -22.401 1.00 86.06 370 THR A C 1
ATOM 2825 O O . THR A 1 370 ? 41.557 -6.191 -23.602 1.00 86.06 370 THR A O 1
ATOM 2828 N N . VAL A 1 371 ? 40.981 -5.667 -21.505 1.00 85.31 371 VAL A N 1
ATOM 2829 C CA . VAL A 1 371 ? 40.110 -4.544 -21.880 1.00 85.31 371 VAL A CA 1
ATOM 2830 C C . VAL A 1 371 ? 40.419 -3.303 -21.034 1.00 85.31 371 VAL A C 1
ATOM 2832 O O . VAL A 1 371 ? 40.368 -3.383 -19.800 1.00 85.31 371 VAL A O 1
ATOM 2835 N N . PRO A 1 372 ? 40.677 -2.130 -21.654 1.00 88.94 372 PRO A N 1
ATOM 2836 C CA . PRO A 1 372 ? 40.920 -0.901 -20.912 1.00 88.94 372 PRO A CA 1
ATOM 2837 C C . PRO A 1 372 ? 39.666 -0.444 -20.159 1.00 88.94 372 PRO A C 1
ATOM 2839 O O . PRO A 1 372 ? 38.530 -0.574 -20.646 1.00 88.94 372 PRO A O 1
ATOM 2842 N N . GLY A 1 373 ? 39.892 0.123 -18.972 1.00 90.94 373 GLY A N 1
ATOM 2843 C CA . GLY A 1 373 ? 38.844 0.765 -18.188 1.00 90.94 373 GLY A CA 1
ATOM 2844 C C . GLY A 1 373 ? 38.311 2.006 -18.900 1.00 90.94 373 GLY A C 1
ATOM 2845 O O . GLY A 1 373 ? 39.042 2.667 -19.638 1.00 90.94 373 GLY A O 1
ATOM 2846 N N . GLY A 1 374 ? 37.028 2.300 -18.728 1.00 94.25 374 GLY A N 1
ATOM 2847 C CA . GLY A 1 374 ? 36.409 3.431 -19.413 1.00 94.25 374 GLY A CA 1
ATOM 2848 C C . GLY A 1 374 ? 34.904 3.537 -19.191 1.00 94.25 374 GLY A C 1
ATOM 2849 O O . GLY A 1 374 ? 34.285 2.593 -18.696 1.00 94.25 374 GLY A O 1
ATOM 2850 N N . PRO A 1 375 ? 34.287 4.666 -19.582 1.00 95.62 375 PRO A N 1
ATOM 2851 C CA . PRO A 1 375 ? 32.837 4.803 -19.562 1.00 95.62 375 PRO A CA 1
ATOM 2852 C C . PRO A 1 375 ? 32.198 3.793 -20.523 1.00 95.62 375 PRO A C 1
ATOM 2854 O O . PRO A 1 375 ? 32.600 3.673 -21.683 1.00 95.62 375 PRO A O 1
ATOM 2857 N N . ALA A 1 376 ? 31.191 3.077 -20.035 1.00 96.81 376 ALA A N 1
ATOM 2858 C CA . ALA A 1 376 ? 30.429 2.094 -20.786 1.00 96.81 376 ALA A CA 1
ATOM 2859 C C . ALA A 1 376 ? 28.943 2.445 -20.733 1.00 96.81 376 ALA A C 1
ATOM 2861 O O . ALA A 1 376 ? 28.384 2.692 -19.661 1.00 96.81 376 ALA A O 1
ATOM 2862 N N . PHE A 1 377 ? 28.309 2.454 -21.903 1.00 98.06 377 PHE A N 1
ATOM 2863 C CA . PHE A 1 377 ? 26.903 2.804 -22.031 1.00 98.06 377 PHE A CA 1
ATOM 2864 C C . PHE A 1 377 ? 26.039 1.568 -22.229 1.00 98.06 377 PHE A C 1
ATOM 2866 O O . PHE A 1 377 ? 26.433 0.615 -22.900 1.00 98.06 377 PHE A O 1
ATOM 2873 N N . PHE A 1 378 ? 24.836 1.619 -21.681 1.00 98.19 378 PHE A N 1
ATOM 2874 C CA . PHE A 1 378 ? 23.818 0.590 -21.821 1.00 98.19 378 PHE A CA 1
ATOM 2875 C C . PHE A 1 378 ? 22.467 1.258 -22.039 1.00 98.19 378 PHE A C 1
ATOM 2877 O O . PHE A 1 378 ? 22.300 2.428 -21.707 1.00 98.19 378 PHE A O 1
ATOM 2884 N N . TYR A 1 379 ? 21.495 0.515 -22.550 1.00 97.25 379 TYR A N 1
ATOM 2885 C CA . TYR A 1 379 ? 20.091 0.923 -22.515 1.00 97.25 379 TYR A CA 1
ATOM 2886 C C . TYR A 1 379 ? 19.224 -0.214 -21.981 1.00 97.25 379 TYR A C 1
ATOM 2888 O O . TYR A 1 379 ? 19.638 -1.380 -21.991 1.00 97.25 379 TYR A O 1
ATOM 2896 N N . VAL A 1 380 ? 18.035 0.131 -21.493 1.00 96.69 380 VAL A N 1
ATOM 2897 C CA . VAL A 1 380 ? 17.059 -0.829 -20.974 1.00 96.69 380 VAL A CA 1
ATOM 2898 C C . VAL A 1 380 ? 15.974 -1.001 -22.037 1.00 96.69 380 VAL A C 1
ATOM 2900 O O . VAL A 1 380 ? 15.277 -0.040 -22.335 1.00 96.69 380 VAL A O 1
ATOM 2903 N N . PRO A 1 381 ? 15.812 -2.189 -22.644 1.00 96.06 381 PRO A N 1
ATOM 2904 C CA . PRO A 1 381 ? 14.721 -2.433 -23.592 1.00 96.06 381 PRO A CA 1
ATOM 2905 C C . PRO A 1 381 ? 13.330 -2.313 -22.962 1.00 96.06 381 PRO A C 1
ATOM 2907 O O . PRO A 1 381 ? 12.360 -2.045 -23.665 1.00 96.06 381 PRO A O 1
ATOM 2910 N N . GLY A 1 382 ? 13.242 -2.531 -21.646 1.00 95.50 382 GLY A N 1
ATOM 2911 C CA . GLY A 1 382 ? 12.086 -2.154 -20.848 1.00 95.50 382 GLY A CA 1
ATOM 2912 C C . GLY A 1 382 ? 12.258 -0.796 -20.168 1.00 95.50 382 GLY A C 1
ATOM 2913 O O . GLY A 1 382 ? 12.686 0.165 -20.797 1.00 95.50 382 GLY A O 1
ATOM 2914 N N . HIS A 1 383 ? 11.949 -0.700 -18.874 1.00 95.50 383 HIS A N 1
ATOM 2915 C CA . HIS A 1 383 ? 11.980 0.577 -18.155 1.00 95.50 383 HIS A CA 1
ATOM 2916 C C . HIS A 1 383 ? 13.113 0.670 -17.120 1.00 95.50 383 HIS A C 1
ATOM 2918 O O . HIS A 1 383 ? 13.503 -0.307 -16.466 1.00 95.50 383 HIS A O 1
ATOM 2924 N N . ASN A 1 384 ? 13.653 1.880 -16.941 1.00 94.62 384 ASN A N 1
ATOM 2925 C CA . ASN A 1 384 ? 14.606 2.177 -15.874 1.00 94.62 384 ASN A CA 1
ATOM 2926 C C . ASN A 1 384 ? 13.909 2.283 -14.513 1.00 94.62 384 ASN A C 1
ATOM 2928 O O . ASN A 1 384 ? 12.865 2.926 -14.386 1.00 94.62 384 ASN A O 1
ATOM 2932 N N . PHE A 1 385 ? 14.531 1.736 -13.465 1.00 88.94 385 PHE A N 1
ATOM 2933 C CA . PHE A 1 385 ? 14.128 2.058 -12.096 1.00 88.94 385 PHE A CA 1
ATOM 2934 C C . PHE A 1 385 ? 14.403 3.540 -11.822 1.00 88.94 385 PHE A C 1
ATOM 2936 O O . PHE A 1 385 ? 15.509 4.013 -12.069 1.00 88.94 385 PHE A O 1
ATOM 2943 N N . GLY A 1 386 ? 13.410 4.257 -11.292 1.00 87.69 386 GLY A N 1
ATOM 2944 C CA . GLY A 1 386 ? 13.501 5.689 -10.974 1.00 87.69 386 GLY A CA 1
ATOM 2945 C C . GLY A 1 386 ? 12.724 6.604 -11.925 1.00 87.69 386 GLY A C 1
ATOM 2946 O O . GLY A 1 386 ? 12.511 7.772 -11.590 1.00 87.69 386 GLY A O 1
ATOM 2947 N N . MET A 1 387 ? 12.262 6.090 -13.070 1.00 93.25 387 MET A N 1
ATOM 2948 C CA . MET A 1 387 ? 11.362 6.822 -13.965 1.00 93.25 387 MET A CA 1
ATOM 2949 C C . MET A 1 387 ? 9.932 6.865 -13.411 1.00 93.25 387 MET A C 1
ATOM 2951 O O . MET A 1 387 ? 9.394 5.834 -13.011 1.00 93.25 387 MET A O 1
ATOM 2955 N N . ALA A 1 388 ? 9.284 8.031 -13.467 1.00 92.62 388 ALA A N 1
ATOM 2956 C CA . ALA A 1 388 ? 7.872 8.175 -13.101 1.00 92.62 388 ALA A CA 1
ATOM 2957 C C . ALA A 1 388 ? 6.958 7.314 -13.997 1.00 92.62 388 ALA A C 1
ATOM 2959 O O . ALA A 1 388 ? 6.085 6.606 -13.497 1.00 92.62 388 ALA A O 1
ATOM 2960 N N . ALA A 1 389 ? 7.223 7.297 -15.309 1.00 95.31 389 ALA A N 1
ATOM 2961 C CA . ALA A 1 389 ? 6.482 6.492 -16.281 1.00 95.31 389 ALA A CA 1
ATOM 2962 C C . ALA A 1 389 ? 6.597 4.977 -16.036 1.00 95.31 389 ALA A C 1
ATOM 2964 O O . ALA A 1 389 ? 5.644 4.246 -16.291 1.00 95.31 389 ALA A O 1
ATOM 2965 N N . ALA A 1 390 ? 7.728 4.498 -15.497 1.00 95.31 390 ALA A N 1
ATOM 2966 C CA . ALA A 1 390 ? 7.923 3.075 -15.207 1.00 95.31 390 ALA A CA 1
ATOM 2967 C C . ALA A 1 390 ? 6.885 2.544 -14.219 1.00 95.31 390 ALA A C 1
ATOM 2969 O O . ALA A 1 390 ? 6.371 1.449 -14.413 1.00 95.31 390 ALA A O 1
ATOM 2970 N N . VAL A 1 391 ? 6.538 3.344 -13.208 1.00 93.69 391 VAL A N 1
ATOM 2971 C CA . VAL A 1 391 ? 5.531 2.979 -12.208 1.00 93.69 391 VAL A CA 1
ATOM 2972 C C . VAL A 1 391 ? 4.156 2.817 -12.854 1.00 93.69 391 VAL A C 1
ATOM 2974 O O . VAL A 1 391 ? 3.499 1.804 -12.623 1.00 93.69 391 VAL A O 1
ATOM 2977 N N . LEU A 1 392 ? 3.733 3.782 -13.674 1.00 95.25 392 LEU A N 1
ATOM 2978 C CA . LEU A 1 392 ? 2.423 3.751 -14.330 1.00 95.25 392 LEU A CA 1
ATOM 2979 C C . LEU A 1 392 ? 2.337 2.616 -15.353 1.00 95.25 392 LEU A C 1
ATOM 2981 O O . LEU A 1 392 ? 1.439 1.784 -15.271 1.00 95.25 392 LEU A O 1
ATOM 2985 N N . ASN A 1 393 ? 3.301 2.540 -16.274 1.00 96.81 393 ASN A N 1
ATOM 2986 C CA . ASN A 1 393 ? 3.294 1.549 -17.349 1.00 96.81 393 ASN A CA 1
ATOM 2987 C C . ASN A 1 393 ? 3.385 0.121 -16.811 1.00 96.81 393 ASN A C 1
ATOM 2989 O O . ASN A 1 393 ? 2.674 -0.755 -17.295 1.00 96.81 393 ASN A O 1
ATOM 2993 N N . PHE A 1 394 ? 4.221 -0.115 -15.794 1.00 95.94 394 PHE A N 1
ATOM 2994 C CA . PHE A 1 394 ? 4.338 -1.438 -15.195 1.00 95.94 394 PHE A CA 1
ATOM 2995 C C . PHE A 1 394 ? 3.048 -1.880 -14.542 1.00 95.94 394 PHE A C 1
ATOM 2997 O O . PHE A 1 394 ? 2.597 -2.968 -14.862 1.00 95.94 394 PHE A O 1
ATOM 3004 N N . ASN A 1 395 ? 2.445 -1.051 -13.681 1.00 96.12 395 ASN A N 1
ATOM 3005 C CA . ASN A 1 395 ? 1.301 -1.462 -12.865 1.00 96.12 395 ASN A CA 1
ATOM 3006 C C . ASN A 1 395 ? 0.056 -1.835 -13.686 1.00 96.12 395 ASN A C 1
ATOM 3008 O O . ASN A 1 395 ? -0.839 -2.480 -13.144 1.00 96.12 395 ASN A O 1
ATOM 3012 N N . ARG A 1 396 ? 0.006 -1.503 -14.984 1.00 96.44 396 ARG A N 1
ATOM 3013 C CA . ARG A 1 396 ? -1.040 -1.975 -15.908 1.00 96.44 396 ARG A CA 1
ATOM 3014 C C . ARG A 1 396 ? -1.010 -3.497 -16.066 1.00 96.44 396 ARG A C 1
ATOM 3016 O O . ARG A 1 396 ? -2.061 -4.124 -16.039 1.00 96.44 396 ARG A O 1
ATOM 3023 N N . PHE A 1 397 ? 0.186 -4.091 -16.160 1.00 96.12 397 PHE A N 1
ATOM 3024 C CA . PHE A 1 397 ? 0.353 -5.539 -16.315 1.00 96.12 397 PHE A CA 1
ATOM 3025 C C . PHE A 1 397 ? -0.125 -6.328 -15.091 1.00 96.12 397 PHE A C 1
ATOM 3027 O O . PHE A 1 397 ? -1.028 -7.143 -15.249 1.00 96.12 397 PHE A O 1
ATOM 3034 N N . PRO A 1 398 ? 0.393 -6.110 -13.867 1.00 95.75 398 PRO A N 1
ATOM 3035 C CA . PRO A 1 398 ? -0.062 -6.895 -12.744 1.00 95.75 398 PRO A CA 1
ATOM 3036 C C . PRO A 1 398 ? -1.546 -6.602 -12.464 1.00 95.75 398 PRO A C 1
ATOM 3038 O O . PRO A 1 398 ? -2.257 -7.531 -12.096 1.00 95.75 398 PRO A O 1
ATOM 3041 N N . LYS A 1 399 ? -2.067 -5.382 -12.732 1.00 95.62 399 LYS A N 1
ATOM 3042 C CA . LYS A 1 399 ? -3.494 -5.081 -12.498 1.00 95.62 399 LYS A CA 1
ATOM 3043 C C . LYS A 1 399 ? -4.407 -5.904 -13.409 1.00 95.62 399 LYS A C 1
ATOM 3045 O O . LYS A 1 399 ? -5.456 -6.355 -12.958 1.00 95.62 399 LYS A O 1
ATOM 3050 N N . LEU A 1 400 ? -3.980 -6.129 -14.652 1.00 96.25 400 LEU A N 1
ATOM 3051 C CA . LEU A 1 400 ? -4.611 -7.076 -15.567 1.00 96.25 400 LEU A CA 1
ATOM 3052 C C . LEU A 1 400 ? -4.551 -8.510 -15.010 1.00 96.25 400 LEU A C 1
ATOM 3054 O O . LEU A 1 400 ? -5.573 -9.186 -14.985 1.00 96.25 400 LEU A O 1
ATOM 3058 N N . MET A 1 401 ? -3.396 -8.958 -14.502 1.00 97.19 401 MET A N 1
ATOM 3059 C CA . MET A 1 401 ? -3.269 -10.298 -13.903 1.00 97.19 401 MET A CA 1
ATOM 3060 C C . MET A 1 401 ? -4.180 -10.486 -12.680 1.00 97.19 401 MET A C 1
ATOM 3062 O O . MET A 1 401 ? -4.790 -11.541 -12.540 1.00 97.19 401 MET A O 1
ATOM 3066 N N . VAL A 1 402 ? -4.326 -9.463 -11.828 1.00 96.94 402 VAL A N 1
ATOM 3067 C CA . VAL A 1 402 ? -5.273 -9.465 -10.698 1.00 96.94 402 VAL A CA 1
ATOM 3068 C C . VAL A 1 402 ? -6.705 -9.634 -11.192 1.00 96.94 402 VAL A C 1
ATOM 3070 O O . VAL A 1 402 ? -7.430 -10.482 -10.679 1.00 96.94 402 VAL A O 1
ATOM 3073 N N . ALA A 1 403 ? -7.112 -8.857 -12.197 1.00 96.44 403 ALA A N 1
ATOM 3074 C CA . ALA A 1 403 ? -8.459 -8.945 -12.751 1.00 96.44 403 ALA A CA 1
ATOM 3075 C C . ALA A 1 403 ? -8.726 -10.315 -13.394 1.00 96.44 403 ALA A C 1
ATOM 3077 O O . ALA A 1 403 ? -9.789 -10.900 -13.189 1.00 96.44 403 ALA A O 1
ATOM 3078 N N . MET A 1 404 ? -7.744 -10.874 -14.104 1.00 97.44 404 MET A N 1
ATOM 3079 C CA . MET A 1 404 ? -7.808 -12.220 -14.680 1.00 97.44 404 MET A CA 1
ATOM 3080 C C . MET A 1 404 ? -7.932 -13.297 -13.599 1.00 97.44 404 MET A C 1
ATOM 3082 O O . MET A 1 404 ? -8.815 -14.148 -13.678 1.00 97.44 404 MET A O 1
ATOM 3086 N N . ALA A 1 405 ? -7.121 -13.228 -12.543 1.00 98.06 405 ALA A N 1
ATOM 3087 C CA . ALA A 1 405 ? -7.186 -14.172 -11.432 1.00 98.06 405 ALA A CA 1
ATOM 3088 C C . ALA A 1 405 ? -8.520 -14.088 -10.666 1.00 98.06 405 ALA A C 1
ATOM 3090 O O . ALA A 1 405 ? -9.120 -15.114 -10.353 1.00 98.06 405 ALA A O 1
ATOM 3091 N N . ARG A 1 406 ? -9.038 -12.881 -10.413 1.00 97.50 406 ARG A N 1
ATOM 3092 C CA . ARG A 1 406 ? -10.343 -12.689 -9.758 1.00 97.50 406 ARG A CA 1
ATOM 3093 C C . ARG A 1 406 ? -11.487 -13.225 -10.609 1.00 97.50 406 ARG A C 1
ATOM 3095 O O . ARG A 1 406 ? -12.258 -14.056 -10.145 1.00 97.50 406 ARG A O 1
ATOM 3102 N N . SER A 1 407 ? -11.568 -12.779 -11.859 1.00 97.19 407 SER A N 1
ATOM 3103 C CA . SER A 1 407 ? -12.692 -13.087 -12.749 1.00 97.19 407 SER A CA 1
ATOM 3104 C C . SER A 1 407 ? -12.684 -14.516 -13.276 1.00 97.19 407 SER A C 1
ATOM 3106 O O . SER A 1 407 ? -13.741 -15.046 -13.576 1.00 97.19 407 SER A O 1
ATOM 3108 N N . SER A 1 408 ? -11.518 -15.147 -13.415 1.00 97.12 408 SER A N 1
ATOM 3109 C CA . SER A 1 408 ? -11.415 -16.441 -14.100 1.00 97.12 408 SER A CA 1
ATOM 3110 C C . SER A 1 408 ? -11.007 -17.589 -13.173 1.00 97.12 408 SER A C 1
ATOM 3112 O O . SER A 1 408 ? -11.180 -18.750 -13.537 1.00 97.12 408 SER A O 1
ATOM 3114 N N . LEU A 1 409 ? -10.488 -17.281 -11.977 1.00 98.06 409 LEU A N 1
ATOM 3115 C CA . LEU A 1 409 ? -10.086 -18.265 -10.964 1.00 98.06 409 LEU A CA 1
ATOM 3116 C C . LEU A 1 409 ? -10.739 -18.021 -9.594 1.00 98.06 409 LEU A C 1
ATOM 3118 O O . LEU A 1 409 ? -10.392 -18.722 -8.644 1.00 98.06 409 LEU A O 1
ATOM 3122 N N . ALA A 1 410 ? -11.667 -17.063 -9.464 1.00 97.75 410 ALA A N 1
ATOM 3123 C CA . ALA A 1 410 ? -12.298 -16.711 -8.187 1.00 97.75 410 ALA A CA 1
ATOM 3124 C C . ALA A 1 410 ? -11.258 -16.529 -7.061 1.00 97.75 410 ALA A C 1
ATOM 3126 O O . ALA A 1 410 ? -11.386 -17.078 -5.966 1.00 97.75 410 ALA A O 1
ATOM 3127 N N . LEU A 1 411 ? -10.151 -15.845 -7.369 1.00 98.19 411 LEU A N 1
ATOM 3128 C CA . LEU A 1 411 ? -9.035 -15.674 -6.443 1.00 98.19 411 LEU A CA 1
ATOM 3129 C C . LEU A 1 411 ? -9.053 -14.280 -5.822 1.00 98.19 411 LEU A C 1
ATOM 3131 O O . LEU A 1 411 ? -8.942 -13.281 -6.534 1.00 98.19 411 LEU A O 1
ATOM 3135 N N . ALA A 1 412 ? -9.113 -14.201 -4.493 1.00 97.56 412 ALA A N 1
ATOM 3136 C CA . ALA A 1 412 ? -8.971 -12.940 -3.777 1.00 97.56 412 ALA A CA 1
ATOM 3137 C C . ALA A 1 412 ? -7.489 -12.536 -3.675 1.00 97.56 412 ALA A C 1
ATOM 3139 O O . ALA A 1 412 ? -6.789 -12.779 -2.694 1.00 97.56 412 ALA A O 1
ATOM 3140 N N . VAL A 1 413 ? -7.011 -11.903 -4.745 1.00 97.62 413 VAL A N 1
ATOM 3141 C CA . VAL A 1 413 ? -5.648 -11.378 -4.879 1.00 97.62 413 VAL A CA 1
ATOM 3142 C C . VAL A 1 413 ? -5.671 -9.882 -5.171 1.00 97.62 413 VAL A C 1
ATOM 3144 O O . VAL A 1 413 ? -6.587 -9.384 -5.825 1.00 97.62 413 VAL A O 1
ATOM 3147 N N . ASP A 1 414 ? -4.669 -9.146 -4.707 1.00 95.50 414 ASP A N 1
ATOM 3148 C CA . ASP A 1 414 ? -4.332 -7.811 -5.214 1.00 95.50 414 ASP A CA 1
ATOM 3149 C C . ASP A 1 414 ? -2.816 -7.592 -5.115 1.00 95.50 414 ASP A C 1
ATOM 3151 O O . ASP A 1 414 ? -2.079 -8.462 -4.645 1.00 95.50 414 ASP A O 1
ATOM 3155 N N . GLN A 1 415 ? -2.339 -6.440 -5.580 1.00 93.62 415 GLN A N 1
ATOM 3156 C CA . GLN A 1 415 ? -0.913 -6.178 -5.744 1.00 93.62 415 GLN A CA 1
ATOM 3157 C C . GLN A 1 415 ? -0.430 -4.900 -5.055 1.00 93.62 415 GLN A C 1
ATOM 3159 O O . GLN A 1 415 ? -1.065 -3.838 -5.078 1.00 93.62 415 GLN A O 1
ATOM 3164 N N . TYR A 1 416 ? 0.787 -4.978 -4.536 1.00 92.81 416 TYR A N 1
ATOM 3165 C CA . TYR A 1 416 ? 1.615 -3.849 -4.160 1.00 92.81 416 TYR A CA 1
ATOM 3166 C C . TYR A 1 416 ? 2.830 -3.815 -5.088 1.00 92.81 416 TYR A C 1
ATOM 3168 O O . TYR A 1 416 ? 3.849 -4.439 -4.821 1.00 92.81 416 TYR A O 1
ATOM 3176 N N . PHE A 1 417 ? 2.721 -3.076 -6.195 1.00 91.56 417 PHE A N 1
ATOM 3177 C CA . PHE A 1 417 ? 3.711 -3.108 -7.277 1.00 91.56 417 PHE A CA 1
ATOM 3178 C C . PHE A 1 417 ? 3.960 -4.539 -7.792 1.00 91.56 417 PHE A C 1
ATOM 3180 O O . PHE A 1 417 ? 3.136 -5.057 -8.540 1.00 91.56 417 PHE A O 1
ATOM 3187 N N . ASP A 1 418 ? 5.112 -5.122 -7.463 1.00 91.19 418 ASP A N 1
ATOM 3188 C CA . ASP A 1 418 ? 5.576 -6.454 -7.846 1.00 91.19 418 ASP A CA 1
ATOM 3189 C C . ASP A 1 418 ? 5.216 -7.555 -6.837 1.00 91.19 418 ASP A C 1
ATOM 3191 O O . ASP A 1 418 ? 5.336 -8.726 -7.186 1.00 91.19 418 ASP A O 1
ATOM 3195 N N . ASP A 1 419 ? 4.730 -7.203 -5.643 1.00 93.44 419 ASP A N 1
ATOM 3196 C CA . ASP A 1 419 ? 4.256 -8.153 -4.633 1.00 93.44 419 ASP A CA 1
ATOM 3197 C C . ASP A 1 419 ? 2.749 -8.423 -4.800 1.00 93.44 419 ASP A C 1
ATOM 3199 O O . ASP A 1 419 ? 1.934 -7.503 -4.700 1.00 93.44 419 ASP A O 1
ATOM 3203 N N . TYR A 1 420 ? 2.350 -9.680 -4.974 1.00 96.69 420 TYR A N 1
ATOM 3204 C CA . TYR A 1 420 ? 0.966 -10.132 -4.841 1.00 96.69 420 TYR A CA 1
ATOM 3205 C C . TYR A 1 420 ? 0.674 -10.551 -3.403 1.00 96.69 420 TYR A C 1
ATOM 3207 O O . TYR A 1 420 ? 1.439 -11.301 -2.799 1.00 96.69 420 TYR A O 1
ATOM 3215 N N . MET A 1 421 ? -0.463 -10.100 -2.875 1.00 97.62 421 MET A N 1
ATOM 3216 C CA . MET A 1 421 ? -1.049 -10.615 -1.641 1.00 97.62 421 MET A CA 1
ATOM 3217 C C . MET A 1 421 ? -2.247 -11.479 -2.009 1.00 97.62 421 MET A C 1
ATOM 3219 O O . MET A 1 421 ? -3.209 -10.981 -2.596 1.00 97.62 421 MET A O 1
ATOM 3223 N N . VAL A 1 422 ? -2.182 -12.759 -1.659 1.00 98.06 422 VAL A N 1
ATOM 3224 C CA . VAL A 1 422 ? -3.234 -13.739 -1.929 1.00 98.06 422 VAL A CA 1
ATOM 3225 C C . VAL A 1 422 ? -3.894 -14.107 -0.610 1.00 98.06 422 VAL A C 1
ATOM 3227 O O . VAL A 1 422 ? -3.211 -14.507 0.329 1.00 98.06 422 VAL A O 1
ATOM 3230 N N . VAL A 1 423 ? -5.214 -13.979 -0.530 1.00 98.00 423 VAL A N 1
ATOM 3231 C CA . VAL A 1 423 ? -6.015 -14.489 0.586 1.00 98.00 423 VAL A CA 1
ATOM 3232 C C . VAL A 1 423 ? -7.016 -15.473 0.009 1.00 98.00 423 VAL A C 1
ATOM 3234 O O . VAL A 1 423 ? -7.663 -15.182 -0.989 1.00 98.00 423 VAL A O 1
ATOM 3237 N N . ASP A 1 424 ? -7.111 -16.662 0.587 1.00 97.94 424 ASP A N 1
ATOM 3238 C CA . ASP A 1 424 ? -7.915 -17.739 0.009 1.00 97.94 424 ASP A CA 1
ATOM 3239 C C . ASP A 1 424 ? -8.497 -18.639 1.094 1.00 97.94 424 ASP A C 1
ATOM 3241 O O . ASP A 1 424 ? -8.056 -18.608 2.248 1.00 97.94 424 ASP A O 1
ATOM 3245 N N . LEU A 1 425 ? -9.484 -19.448 0.722 1.00 97.88 425 LEU A N 1
ATOM 3246 C CA . LEU A 1 425 ? -10.065 -20.436 1.625 1.00 97.88 425 LEU A CA 1
ATOM 3247 C C . LEU A 1 425 ? -9.048 -21.537 1.919 1.00 97.88 425 LEU A C 1
ATOM 3249 O O . LEU A 1 425 ? -8.383 -22.033 1.011 1.00 97.88 425 LEU A O 1
ATOM 3253 N N . GLU A 1 426 ? -8.974 -21.989 3.170 1.00 97.62 426 GLU A N 1
ATOM 3254 C CA . GLU A 1 426 ? -8.126 -23.131 3.530 1.00 97.62 426 GLU A CA 1
ATOM 3255 C C . GLU A 1 426 ? -8.474 -24.385 2.714 1.00 97.62 426 GLU A C 1
ATOM 3257 O O . GLU A 1 426 ? -7.576 -25.089 2.255 1.00 97.62 426 GLU A O 1
ATOM 3262 N N . ALA A 1 427 ? -9.766 -24.613 2.460 1.00 96.44 427 ALA A N 1
ATOM 3263 C CA . ALA A 1 427 ? -10.252 -25.738 1.662 1.00 96.44 427 ALA A CA 1
ATOM 3264 C C . ALA A 1 427 ? -9.699 -25.750 0.222 1.00 96.44 427 ALA A C 1
ATOM 3266 O O . ALA A 1 427 ? -9.634 -26.802 -0.410 1.00 96.44 427 ALA A O 1
ATOM 3267 N N . ALA A 1 428 ? -9.262 -24.599 -0.301 1.00 96.56 428 ALA A N 1
ATOM 3268 C CA . ALA A 1 428 ? -8.681 -24.490 -1.634 1.00 96.56 428 ALA A CA 1
ATOM 3269 C C . ALA A 1 428 ? -7.177 -24.830 -1.677 1.00 96.56 428 ALA A C 1
ATOM 3271 O O . ALA A 1 428 ? -6.596 -24.912 -2.765 1.00 96.56 428 ALA A O 1
ATOM 3272 N N . GLY A 1 429 ? -6.533 -25.035 -0.523 1.00 96.44 429 GLY A N 1
ATOM 3273 C CA . GLY A 1 429 ? -5.116 -25.376 -0.424 1.00 96.44 429 GLY A CA 1
ATOM 3274 C C . GLY A 1 429 ? -4.211 -24.344 -1.106 1.00 96.44 429 GLY A C 1
ATOM 3275 O O . GLY A 1 429 ? -4.262 -23.157 -0.800 1.00 96.44 429 GLY A O 1
ATOM 3276 N N . GLN A 1 430 ? -3.360 -24.802 -2.031 1.00 96.50 430 GLN A N 1
ATOM 3277 C CA . GLN A 1 430 ? -2.450 -23.943 -2.808 1.00 96.50 430 GLN A CA 1
ATOM 3278 C C . GLN A 1 430 ? -3.012 -23.561 -4.191 1.00 96.50 430 GLN A C 1
ATOM 3280 O O . GLN A 1 430 ? -2.361 -22.818 -4.926 1.00 96.50 430 GLN A O 1
ATOM 3285 N N . SER A 1 431 ? -4.218 -24.027 -4.547 1.00 98.25 431 SER A N 1
ATOM 3286 C CA . SER A 1 431 ? -4.768 -23.909 -5.910 1.00 98.25 431 SER A CA 1
ATOM 3287 C C . SER A 1 431 ? -4.858 -22.465 -6.415 1.00 98.25 431 SER A C 1
ATOM 3289 O O . SER A 1 431 ? -4.697 -22.215 -7.608 1.00 98.25 431 SER A O 1
ATOM 3291 N N . GLY A 1 432 ? -5.074 -21.497 -5.516 1.00 97.75 432 GLY A N 1
ATOM 3292 C CA . GLY A 1 432 ? -5.070 -20.074 -5.844 1.00 97.75 432 GLY A CA 1
ATOM 3293 C C . GLY A 1 432 ? -3.705 -19.580 -6.332 1.00 97.75 432 GLY A C 1
ATOM 3294 O O . GLY A 1 432 ? -3.604 -19.016 -7.423 1.00 97.75 432 GLY A O 1
ATOM 3295 N N . GLN A 1 433 ? -2.637 -19.836 -5.566 1.00 98.00 433 GLN A N 1
ATOM 3296 C CA . GLN A 1 433 ? -1.269 -19.458 -5.951 1.00 98.00 433 GLN A CA 1
ATOM 3297 C C . GLN A 1 433 ? -0.778 -20.258 -7.167 1.00 98.00 433 GLN A C 1
ATOM 3299 O O . GLN A 1 433 ? -0.113 -19.707 -8.043 1.00 98.00 433 GLN A O 1
ATOM 3304 N N . GLU A 1 434 ? -1.149 -21.535 -7.279 1.00 98.06 434 GLU A N 1
ATOM 3305 C CA . GLU A 1 434 ? -0.838 -22.370 -8.447 1.00 98.06 434 GLU A CA 1
ATOM 3306 C C . GLU A 1 434 ? -1.509 -21.849 -9.724 1.00 98.06 434 GLU A C 1
ATOM 3308 O O . GLU A 1 434 ? -0.859 -21.768 -10.772 1.00 98.06 434 GLU A O 1
ATOM 3313 N N . GLY A 1 435 ? -2.778 -21.442 -9.625 1.00 98.19 435 GLY A N 1
ATOM 3314 C CA . GLY A 1 435 ? -3.533 -20.815 -10.705 1.00 98.19 435 GLY A CA 1
ATOM 3315 C C . GLY A 1 435 ? -2.954 -19.457 -11.110 1.00 98.19 435 GLY A C 1
ATOM 3316 O O . GLY A 1 435 ? -2.746 -19.204 -12.297 1.00 98.19 435 GLY A O 1
ATOM 3317 N N . LEU A 1 436 ? -2.589 -18.607 -10.144 1.00 98.00 436 LEU A N 1
ATOM 3318 C CA . LEU A 1 436 ? -1.891 -17.347 -10.424 1.00 98.00 436 LEU A CA 1
ATOM 3319 C C . LEU A 1 436 ? -0.552 -17.604 -11.134 1.00 98.00 436 LEU A C 1
ATOM 3321 O O . LEU A 1 436 ? -0.264 -17.001 -12.171 1.00 98.00 436 LEU A O 1
ATOM 3325 N N . ALA A 1 437 ? 0.245 -18.554 -10.640 1.00 97.69 437 ALA A N 1
ATOM 3326 C CA . ALA A 1 437 ? 1.498 -18.951 -11.271 1.00 97.69 437 ALA A CA 1
ATOM 3327 C C . ALA A 1 437 ? 1.285 -19.502 -12.692 1.00 97.69 437 ALA A C 1
ATOM 3329 O O . ALA A 1 437 ? 2.105 -19.244 -13.575 1.00 97.69 437 ALA A O 1
ATOM 3330 N N . PHE A 1 438 ? 0.191 -20.229 -12.939 1.00 97.38 438 PHE A N 1
ATOM 3331 C CA . PHE A 1 438 ? -0.203 -20.691 -14.270 1.00 97.38 438 PHE A CA 1
ATOM 3332 C C . PHE A 1 438 ? -0.476 -19.525 -15.228 1.00 97.38 438 PHE A C 1
ATOM 3334 O O . PHE A 1 438 ? 0.130 -19.484 -16.301 1.00 97.38 438 PHE A O 1
ATOM 3341 N N . LEU A 1 439 ? -1.285 -18.535 -14.829 1.00 97.00 439 LEU A N 1
ATOM 3342 C CA . LEU A 1 439 ? -1.551 -17.350 -15.657 1.00 97.00 439 LEU A CA 1
ATOM 3343 C C . LEU A 1 439 ? -0.249 -16.619 -16.020 1.00 97.00 439 LEU A C 1
ATOM 3345 O O . LEU A 1 439 ? -0.031 -16.229 -17.166 1.00 97.00 439 LEU A O 1
ATOM 3349 N N . HIS A 1 440 ? 0.665 -16.498 -15.056 1.00 96.31 440 HIS A N 1
ATOM 3350 C CA . HIS A 1 440 ? 1.987 -15.909 -15.261 1.00 96.31 440 HIS A CA 1
ATOM 3351 C C . HIS A 1 440 ? 2.881 -16.719 -16.216 1.00 96.31 440 HIS A C 1
ATOM 3353 O O . HIS A 1 440 ? 3.651 -16.133 -16.987 1.00 96.31 440 HIS A O 1
ATOM 3359 N N . ARG A 1 441 ? 2.777 -18.055 -16.216 1.00 94.69 441 ARG A N 1
ATOM 3360 C CA . ARG A 1 441 ? 3.469 -18.918 -17.188 1.00 94.69 441 ARG A CA 1
ATOM 3361 C C . ARG A 1 441 ? 2.912 -18.749 -18.602 1.00 94.69 441 ARG A C 1
ATOM 3363 O O . ARG A 1 441 ? 3.720 -18.625 -19.520 1.00 94.69 441 ARG A O 1
ATOM 3370 N N . LEU A 1 442 ? 1.589 -18.654 -18.776 1.00 91.62 442 LEU A N 1
ATOM 3371 C CA . LEU A 1 442 ? 0.956 -18.438 -20.091 1.00 91.62 442 LEU A CA 1
ATOM 3372 C C . LEU A 1 442 ? 1.471 -17.175 -20.797 1.00 91.62 442 LEU A C 1
ATOM 3374 O O . LEU A 1 442 ? 1.624 -17.139 -22.018 1.00 91.62 442 LEU A O 1
ATOM 3378 N N . VAL A 1 443 ? 1.777 -16.133 -20.025 1.00 91.00 443 VAL A N 1
ATOM 3379 C CA . VAL A 1 443 ? 2.283 -14.858 -20.552 1.00 91.00 443 VAL A CA 1
ATOM 3380 C C . VAL A 1 443 ? 3.811 -14.740 -20.485 1.00 91.00 443 VAL A C 1
ATOM 3382 O O . VAL A 1 443 ? 4.354 -13.660 -20.717 1.00 91.00 443 VAL A O 1
ATOM 3385 N N . ALA A 1 444 ? 4.525 -15.834 -20.193 1.00 91.50 444 ALA A N 1
ATOM 3386 C CA . ALA A 1 444 ? 5.984 -15.893 -20.055 1.00 91.50 444 ALA A CA 1
ATOM 3387 C C . ALA A 1 444 ? 6.563 -14.833 -19.095 1.00 91.50 444 ALA A C 1
ATOM 3389 O O . ALA A 1 444 ? 7.596 -14.203 -19.367 1.00 91.50 444 ALA A O 1
ATOM 3390 N N . ARG A 1 445 ? 5.886 -14.627 -17.959 1.00 90.75 445 ARG A N 1
ATOM 3391 C CA . ARG A 1 445 ? 6.301 -13.750 -16.852 1.00 90.75 445 ARG A CA 1
ATOM 3392 C C . ARG A 1 445 ? 6.203 -14.486 -15.516 1.00 90.75 445 ARG A C 1
ATOM 3394 O O . ARG A 1 445 ? 5.359 -14.123 -14.701 1.00 90.75 445 ARG A O 1
ATOM 3401 N N . PRO A 1 446 ? 7.035 -15.520 -15.292 1.00 90.56 446 PRO A N 1
ATOM 3402 C CA . PRO A 1 446 ? 6.938 -16.350 -14.100 1.00 90.56 446 PRO A CA 1
ATOM 3403 C C . PRO A 1 446 ? 7.196 -15.552 -12.815 1.00 90.56 446 PRO A C 1
ATOM 3405 O O . PRO A 1 446 ? 8.001 -14.613 -12.781 1.00 90.56 446 PRO A O 1
ATOM 3408 N N . LEU A 1 447 ? 6.514 -15.978 -11.758 1.00 94.62 447 LEU A N 1
ATOM 3409 C CA . LEU A 1 447 ? 6.722 -15.507 -10.392 1.00 94.62 447 LEU A CA 1
ATOM 3410 C C . LEU A 1 447 ? 8.069 -16.020 -9.852 1.00 94.62 447 LEU A C 1
ATOM 3412 O O . LEU A 1 447 ? 8.595 -17.033 -10.320 1.00 94.62 447 LEU A O 1
ATOM 3416 N N . ASP A 1 448 ? 8.649 -15.294 -8.902 1.00 92.81 448 ASP A N 1
ATOM 3417 C CA . ASP A 1 448 ? 9.936 -15.607 -8.281 1.00 92.81 448 ASP A CA 1
ATOM 3418 C C . ASP A 1 448 ? 9.772 -16.728 -7.238 1.00 92.81 448 ASP A C 1
ATOM 3420 O O . ASP A 1 448 ? 9.232 -16.524 -6.149 1.00 92.81 448 ASP A O 1
ATOM 3424 N N . ALA A 1 449 ? 10.258 -17.924 -7.579 1.00 91.62 449 ALA A N 1
ATOM 3425 C CA . ALA A 1 449 ? 10.157 -19.107 -6.727 1.00 91.62 449 ALA A CA 1
ATOM 3426 C C . ALA A 1 449 ? 10.918 -18.968 -5.396 1.00 91.62 449 ALA A C 1
ATOM 3428 O O . ALA A 1 449 ? 10.501 -19.562 -4.404 1.00 91.62 449 ALA A O 1
ATOM 3429 N N . ASP A 1 450 ? 11.991 -18.166 -5.345 1.00 89.75 450 ASP A N 1
ATOM 3430 C CA . ASP A 1 450 ? 12.790 -17.976 -4.125 1.00 89.75 450 ASP A CA 1
ATOM 3431 C C . ASP A 1 450 ? 12.075 -17.077 -3.105 1.00 89.75 450 ASP A C 1
ATOM 3433 O O . ASP A 1 450 ? 12.422 -17.060 -1.921 1.00 89.75 450 ASP A O 1
ATOM 3437 N N . LYS A 1 451 ? 11.096 -16.292 -3.565 1.00 90.44 451 LYS A N 1
ATOM 3438 C CA . LYS A 1 451 ? 10.326 -15.350 -2.744 1.00 90.44 451 LYS A CA 1
ATOM 3439 C C . LYS A 1 451 ? 8.890 -15.793 -2.488 1.00 90.44 451 LYS A C 1
ATOM 3441 O O . LYS A 1 451 ? 8.173 -15.101 -1.766 1.00 90.44 451 LYS A O 1
ATOM 3446 N N . HIS A 1 452 ? 8.481 -16.919 -3.062 1.00 95.44 452 HIS A N 1
ATOM 3447 C CA . HIS A 1 452 ? 7.157 -17.484 -2.870 1.00 95.44 452 HIS A CA 1
ATOM 3448 C C . HIS A 1 452 ? 6.921 -17.835 -1.393 1.00 95.44 452 HIS A C 1
ATOM 3450 O O . HIS A 1 452 ? 7.660 -18.618 -0.791 1.00 95.44 452 HIS A O 1
ATOM 3456 N N . GLN A 1 453 ? 5.867 -17.264 -0.813 1.00 96.94 453 GLN A N 1
ATOM 3457 C CA . GLN A 1 453 ? 5.365 -17.613 0.511 1.00 96.94 453 GLN A CA 1
ATOM 3458 C C . GLN A 1 453 ? 4.054 -18.374 0.337 1.00 96.94 453 GLN A C 1
ATOM 3460 O O . GLN A 1 453 ? 3.043 -17.793 -0.067 1.00 96.94 453 GLN A O 1
ATOM 3465 N N . ARG A 1 454 ? 4.090 -19.673 0.644 1.00 97.44 454 ARG A N 1
ATOM 3466 C CA . ARG A 1 454 ? 2.933 -20.575 0.570 1.00 97.44 454 ARG A CA 1
ATOM 3467 C C . ARG A 1 454 ? 1.796 -20.101 1.465 1.00 97.44 454 ARG A C 1
ATOM 3469 O O . ARG A 1 454 ? 2.054 -19.531 2.527 1.00 97.44 454 ARG A O 1
ATOM 3476 N N . MET A 1 455 ? 0.563 -20.433 1.087 1.00 97.88 455 MET A N 1
ATOM 3477 C CA . MET A 1 455 ? -0.625 -20.158 1.896 1.00 97.88 455 MET A CA 1
ATOM 3478 C C . MET A 1 455 ? -0.456 -20.694 3.325 1.00 97.88 455 MET A C 1
ATOM 3480 O O . MET A 1 455 ? -0.231 -21.891 3.520 1.00 97.88 455 MET A O 1
ATOM 3484 N N . ALA A 1 456 ? -0.575 -19.812 4.318 1.00 97.56 456 ALA A N 1
ATOM 3485 C CA . ALA A 1 456 ? -0.410 -20.125 5.736 1.00 97.56 456 ALA A CA 1
ATOM 3486 C C . ALA A 1 456 ? -1.383 -19.302 6.612 1.00 97.56 456 ALA A C 1
ATOM 3488 O O . ALA A 1 456 ? -1.934 -18.304 6.144 1.00 97.56 456 ALA A O 1
ATOM 3489 N N . PRO A 1 457 ? -1.614 -19.688 7.884 1.00 97.38 457 PRO A N 1
ATOM 3490 C CA . PRO A 1 457 ? -2.403 -18.884 8.826 1.00 97.38 457 PRO A CA 1
ATOM 3491 C C . PRO A 1 457 ? -1.754 -17.530 9.151 1.00 97.38 457 PRO A C 1
ATOM 3493 O O . PRO A 1 457 ? -2.448 -16.568 9.475 1.00 97.38 457 PRO A O 1
ATOM 3496 N N . VAL A 1 458 ? -0.422 -17.471 9.078 1.00 97.31 458 VAL A N 1
ATOM 3497 C CA . VAL A 1 458 ? 0.386 -16.277 9.329 1.00 97.31 458 VAL A CA 1
ATOM 3498 C C . VAL A 1 458 ? 1.466 -16.204 8.262 1.00 97.31 458 VAL A C 1
ATOM 3500 O O . VAL A 1 458 ? 2.194 -17.175 8.071 1.00 97.31 458 VAL A O 1
ATOM 3503 N N . ASN A 1 459 ? 1.592 -15.060 7.598 1.00 96.69 459 ASN A N 1
ATOM 3504 C CA . ASN A 1 459 ? 2.724 -14.775 6.720 1.00 96.69 459 ASN A CA 1
ATOM 3505 C C . ASN A 1 459 ? 3.176 -13.332 6.875 1.00 96.69 459 ASN A C 1
ATOM 3507 O O . ASN A 1 459 ? 2.432 -12.454 7.325 1.00 96.69 459 ASN A O 1
ATOM 3511 N N . ASP A 1 460 ? 4.411 -13.078 6.457 1.00 92.56 460 ASP A N 1
ATOM 3512 C CA . ASP A 1 460 ? 4.958 -11.744 6.518 1.00 92.56 460 ASP A CA 1
ATOM 3513 C C . ASP A 1 460 ? 4.981 -11.064 5.138 1.00 92.56 460 ASP A C 1
ATOM 3515 O O . ASP A 1 460 ? 5.833 -11.353 4.293 1.00 92.56 460 ASP A O 1
ATOM 3519 N N . GLY A 1 461 ? 4.171 -10.022 4.962 1.00 87.94 461 GLY A N 1
ATOM 3520 C CA . GLY A 1 461 ? 4.116 -9.242 3.726 1.00 87.94 461 GLY A CA 1
ATOM 3521 C C . GLY A 1 461 ? 3.970 -7.747 3.959 1.00 87.94 461 GLY A C 1
ATOM 3522 O O . GLY A 1 461 ? 3.630 -7.291 5.050 1.00 87.94 461 GLY A O 1
ATOM 3523 N N . LEU A 1 462 ? 4.326 -6.957 2.942 1.00 85.50 462 LEU A N 1
ATOM 3524 C CA . LEU A 1 462 ? 4.281 -5.485 2.965 1.00 85.50 462 LEU A CA 1
ATOM 3525 C C . LEU A 1 462 ? 4.973 -4.839 4.182 1.00 85.50 462 LEU A C 1
ATOM 3527 O O . LEU A 1 462 ? 4.678 -3.710 4.559 1.00 85.50 462 LEU A O 1
ATOM 3531 N N . GLY A 1 463 ? 5.925 -5.548 4.797 1.00 85.25 463 GLY A N 1
ATOM 3532 C CA . GLY A 1 463 ? 6.705 -5.089 5.946 1.00 85.25 463 GLY A CA 1
ATOM 3533 C C . GLY A 1 463 ? 6.126 -5.389 7.333 1.00 85.25 463 GLY A C 1
ATOM 3534 O O . GLY A 1 463 ? 6.773 -5.006 8.311 1.00 85.25 463 GLY A O 1
ATOM 3535 N N . VAL A 1 464 ? 5.002 -6.101 7.427 1.00 90.00 464 VAL A N 1
ATOM 3536 C CA . VAL A 1 464 ? 4.349 -6.535 8.677 1.00 90.00 464 VAL A CA 1
ATOM 3537 C C . VAL A 1 464 ? 4.141 -8.055 8.689 1.00 90.00 464 VAL A C 1
ATOM 3539 O O . VAL A 1 464 ? 4.338 -8.708 7.667 1.00 90.00 464 VAL A O 1
ATOM 3542 N N . SER A 1 465 ? 3.798 -8.611 9.848 1.00 93.38 465 SER A N 1
ATOM 3543 C CA . SER A 1 465 ? 3.288 -9.978 9.992 1.00 93.38 465 SER A CA 1
ATOM 3544 C C . SER A 1 465 ? 1.766 -9.919 10.044 1.00 93.38 465 SER A C 1
ATOM 3546 O O . SER A 1 465 ? 1.228 -9.135 10.831 1.00 93.38 465 SER A O 1
ATOM 3548 N N . ILE A 1 466 ? 1.089 -10.680 9.187 1.00 95.00 466 ILE A N 1
ATOM 3549 C CA . ILE A 1 466 ? -0.371 -10.687 9.056 1.00 95.00 466 ILE A CA 1
ATOM 3550 C C . ILE A 1 466 ? -0.870 -12.067 9.470 1.00 95.00 466 ILE A C 1
ATOM 3552 O O . ILE A 1 466 ? -0.497 -13.071 8.868 1.00 95.00 466 ILE A O 1
ATOM 3556 N N . ASP A 1 467 ? -1.704 -12.094 10.502 1.00 95.94 467 ASP A N 1
ATOM 3557 C CA . ASP A 1 467 ? -2.243 -13.294 11.131 1.00 95.94 467 ASP A CA 1
ATOM 3558 C C . ASP A 1 467 ? -3.759 -13.340 10.924 1.00 95.94 467 ASP A C 1
ATOM 3560 O O . ASP A 1 467 ? -4.503 -12.512 11.459 1.00 95.94 467 ASP A O 1
ATOM 3564 N N . VAL A 1 468 ? -4.191 -14.300 10.105 1.00 96.56 468 VAL A N 1
ATOM 3565 C CA . VAL A 1 468 ? -5.595 -14.525 9.728 1.00 96.56 468 VAL A CA 1
ATOM 3566 C C . VAL A 1 468 ? -6.182 -15.770 10.403 1.00 96.56 468 VAL A C 1
ATOM 3568 O O . VAL A 1 468 ? -7.303 -16.173 10.099 1.00 96.56 468 VAL A O 1
ATOM 3571 N N . SER A 1 469 ? -5.441 -16.394 11.326 1.00 95.75 469 SER A N 1
ATOM 3572 C CA . SER A 1 469 ? -5.816 -17.672 11.946 1.00 95.75 469 SER A CA 1
ATOM 3573 C C . SER A 1 469 ? -7.135 -17.601 12.725 1.00 95.75 469 SER A C 1
ATOM 3575 O O . SER A 1 469 ? -7.957 -18.510 12.622 1.00 95.75 469 SER A O 1
ATOM 3577 N N . ALA A 1 470 ? -7.372 -16.488 13.422 1.00 93.12 470 ALA A N 1
ATOM 3578 C CA . ALA A 1 470 ? -8.538 -16.256 14.275 1.00 93.12 470 ALA A CA 1
ATOM 3579 C C . ALA A 1 470 ? -9.717 -15.567 13.555 1.00 93.12 470 ALA A C 1
ATOM 3581 O O . ALA A 1 470 ? -10.673 -15.130 14.201 1.00 93.12 470 ALA A O 1
ATOM 3582 N N . VAL A 1 471 ? -9.679 -15.454 12.219 1.00 91.81 471 VAL A N 1
ATOM 3583 C CA . VAL A 1 471 ? -10.772 -14.840 11.442 1.00 91.81 471 VAL A CA 1
ATOM 3584 C C . VAL A 1 471 ? -12.067 -15.635 11.606 1.00 91.81 471 VAL A C 1
ATOM 3586 O O . VAL A 1 471 ? -13.096 -15.060 11.937 1.00 91.81 471 VAL A O 1
ATOM 3589 N N . HIS A 1 472 ? -12.006 -16.954 11.424 1.00 91.50 472 HIS A N 1
ATOM 3590 C CA . HIS A 1 472 ? -13.182 -17.826 11.444 1.00 91.50 472 HIS A CA 1
ATOM 3591 C C . HIS A 1 472 ? -13.717 -18.146 12.852 1.00 91.50 472 HIS A C 1
ATOM 3593 O O . HIS A 1 472 ? -14.892 -18.475 12.984 1.00 91.50 472 HIS A O 1
ATOM 3599 N N . THR A 1 473 ? -12.886 -18.038 13.898 1.00 89.88 473 THR A N 1
ATOM 3600 C CA . THR A 1 473 ? -13.284 -18.327 15.290 1.00 89.88 473 THR A CA 1
ATOM 3601 C C . THR A 1 473 ? -13.662 -17.068 16.066 1.00 89.88 473 THR A C 1
ATOM 3603 O O . THR A 1 473 ? -14.720 -17.014 16.687 1.00 89.88 473 THR A O 1
ATOM 3606 N N . ASP A 1 474 ? -12.825 -16.029 15.997 1.00 86.94 474 ASP A N 1
ATOM 3607 C CA . ASP A 1 474 ? -12.903 -14.870 16.894 1.00 86.94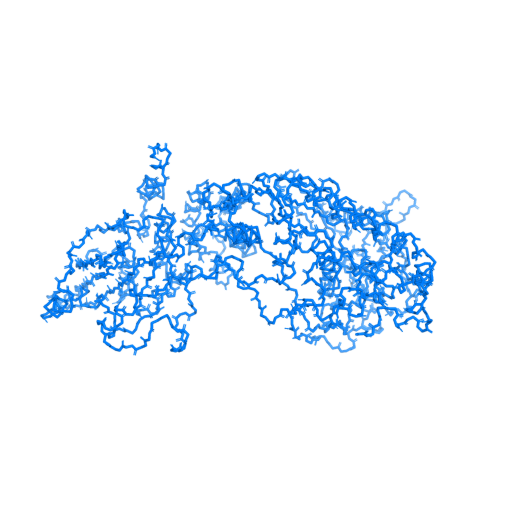 474 ASP A CA 1
ATOM 3608 C C . ASP A 1 474 ? -13.310 -13.593 16.151 1.00 86.94 474 ASP A C 1
ATOM 3610 O O . ASP A 1 474 ? -13.468 -12.533 16.765 1.00 86.94 474 ASP A O 1
ATOM 3614 N N . ASN A 1 475 ? -13.463 -13.671 14.824 1.00 85.94 475 ASN A N 1
ATOM 3615 C CA . ASN A 1 475 ? -13.683 -12.535 13.933 1.00 85.94 475 ASN A CA 1
ATOM 3616 C C . ASN A 1 475 ? -12.585 -11.471 14.056 1.00 85.94 475 ASN A C 1
ATOM 3618 O O . ASN A 1 475 ? -12.858 -10.263 14.096 1.00 85.94 475 ASN A O 1
ATOM 3622 N N . ARG A 1 476 ? -11.326 -11.916 14.148 1.00 86.50 476 ARG A N 1
ATOM 3623 C CA . ARG A 1 476 ? -10.163 -11.044 14.342 1.00 86.50 476 ARG A CA 1
ATOM 3624 C C . ARG A 1 476 ? -9.038 -11.366 13.371 1.00 86.50 476 ARG A C 1
ATOM 3626 O O . ARG A 1 476 ? -8.673 -12.519 13.179 1.00 86.50 476 ARG A O 1
ATOM 3633 N N . LEU A 1 477 ? -8.444 -10.306 12.838 1.00 89.75 477 LEU A N 1
ATOM 3634 C CA . LEU A 1 477 ? -7.187 -10.324 12.103 1.00 89.75 477 LEU A CA 1
ATOM 3635 C C . LEU A 1 477 ? -6.153 -9.527 12.896 1.00 89.75 477 LEU A C 1
ATOM 3637 O O . LEU A 1 477 ? -6.438 -8.417 13.353 1.00 89.75 477 LEU A O 1
ATOM 3641 N N . VAL A 1 478 ? -4.949 -10.073 13.064 1.00 90.25 478 VAL A N 1
ATOM 3642 C CA . VAL A 1 478 ? -3.890 -9.429 13.851 1.00 90.25 478 VAL A CA 1
ATOM 3643 C C . VAL A 1 478 ? -2.713 -9.045 12.958 1.00 90.25 478 VAL A C 1
ATOM 3645 O O . VAL A 1 478 ? -2.178 -9.860 12.214 1.00 90.25 478 VAL A O 1
ATOM 3648 N N . VAL A 1 479 ? -2.280 -7.789 13.049 1.00 89.50 479 VAL A N 1
ATOM 3649 C CA . VAL A 1 479 ? -1.130 -7.246 12.319 1.00 89.50 479 VAL A CA 1
ATOM 3650 C C . VAL A 1 479 ? -0.042 -6.860 13.311 1.00 89.50 479 VAL A C 1
ATOM 3652 O O . VAL A 1 479 ? -0.286 -6.127 14.270 1.00 89.50 479 VAL A O 1
ATOM 3655 N N . ARG A 1 480 ? 1.181 -7.346 13.085 1.00 89.25 480 ARG A N 1
ATOM 3656 C CA . ARG A 1 480 ? 2.339 -7.097 13.956 1.00 89.25 480 ARG A CA 1
ATOM 3657 C C . ARG A 1 480 ? 3.482 -6.457 13.181 1.00 89.25 480 ARG A C 1
ATOM 3659 O O . ARG A 1 480 ? 3.804 -6.859 12.062 1.00 89.25 480 ARG A O 1
ATOM 3666 N N . CYS A 1 481 ? 4.152 -5.484 13.790 1.00 86.88 481 CYS A N 1
ATOM 3667 C CA . CYS A 1 481 ? 5.435 -5.018 13.274 1.00 86.88 481 CYS A CA 1
ATOM 3668 C C . CYS A 1 481 ? 6.493 -6.121 13.442 1.00 86.88 481 CYS A C 1
ATOM 3670 O O . CYS A 1 481 ? 6.562 -6.779 14.478 1.00 86.88 481 CYS A O 1
ATOM 3672 N N . ARG A 1 482 ? 7.366 -6.300 12.445 1.00 87.00 482 ARG A N 1
ATOM 3673 C CA . ARG A 1 482 ? 8.493 -7.229 12.574 1.00 87.00 482 ARG A CA 1
ATOM 3674 C C . ARG A 1 482 ? 9.538 -6.688 13.560 1.00 87.00 482 ARG A C 1
ATOM 3676 O O . ARG A 1 482 ? 10.040 -5.575 13.380 1.00 87.00 482 ARG A O 1
ATOM 3683 N N . TRP A 1 483 ? 9.947 -7.511 14.527 1.00 85.69 483 TRP A N 1
ATOM 3684 C CA . TRP A 1 483 ? 10.869 -7.132 15.612 1.00 85.69 483 TRP A CA 1
ATOM 3685 C C . TRP A 1 483 ? 12.173 -6.473 15.121 1.00 85.69 483 TRP A C 1
ATOM 3687 O O . TRP A 1 483 ? 12.644 -5.494 15.700 1.00 85.69 483 TRP A O 1
ATOM 3697 N N . HIS A 1 484 ? 12.739 -6.939 14.002 1.00 86.00 484 HIS A N 1
ATOM 3698 C CA . HIS A 1 484 ? 13.995 -6.407 13.467 1.00 86.00 484 HIS A CA 1
ATOM 3699 C C . HIS A 1 484 ? 13.875 -4.953 12.984 1.00 86.00 484 HIS A C 1
ATOM 3701 O O . HIS A 1 484 ? 14.875 -4.229 12.947 1.00 86.00 484 HIS A O 1
ATOM 3707 N N . ARG A 1 485 ? 12.669 -4.495 12.610 1.00 86.81 485 ARG A N 1
ATOM 3708 C CA . ARG A 1 485 ? 12.427 -3.092 12.241 1.00 86.81 485 ARG A CA 1
ATOM 3709 C C . ARG A 1 485 ? 12.488 -2.201 13.475 1.00 86.81 485 ARG A C 1
ATOM 3711 O O . ARG A 1 485 ? 13.177 -1.183 13.427 1.00 86.81 485 ARG A O 1
ATOM 3718 N N . CYS A 1 486 ? 11.844 -2.623 14.566 1.00 89.12 486 CYS A N 1
ATOM 3719 C CA . CYS A 1 486 ? 11.950 -1.980 15.876 1.00 89.12 486 CYS A CA 1
ATOM 3720 C C . CYS A 1 486 ? 13.414 -1.904 16.323 1.00 89.12 486 CYS A C 1
ATOM 3722 O O . CYS A 1 486 ? 13.921 -0.821 16.608 1.00 89.12 486 CYS A O 1
ATOM 3724 N N . TYR A 1 487 ? 14.124 -3.034 16.266 1.00 90.38 487 TYR A N 1
ATOM 3725 C CA . TYR A 1 487 ? 15.540 -3.112 16.616 1.00 90.38 487 TYR A CA 1
ATOM 3726 C C . TYR A 1 487 ? 16.398 -2.139 15.793 1.00 90.38 487 TYR A C 1
ATOM 3728 O O . TYR A 1 487 ? 17.141 -1.347 16.358 1.00 90.38 487 TYR A O 1
ATOM 3736 N N . THR A 1 488 ? 16.227 -2.113 14.466 1.00 90.00 488 THR A N 1
ATOM 3737 C CA . THR A 1 488 ? 16.986 -1.212 13.577 1.00 90.00 488 THR A CA 1
ATOM 3738 C C . THR A 1 488 ? 16.789 0.267 13.926 1.00 90.00 488 THR A C 1
ATOM 3740 O O . THR A 1 488 ? 17.723 1.057 13.802 1.00 90.00 488 THR A O 1
ATOM 3743 N N . ILE A 1 489 ? 15.576 0.668 14.315 1.00 92.44 489 ILE A N 1
ATOM 3744 C CA . ILE A 1 489 ? 15.279 2.049 14.722 1.00 92.44 489 ILE A CA 1
ATOM 3745 C C . ILE A 1 489 ? 16.005 2.387 16.025 1.00 92.44 489 ILE A C 1
ATOM 3747 O O . ILE A 1 489 ? 16.670 3.420 16.097 1.00 92.44 489 ILE A O 1
ATOM 3751 N N . LEU A 1 490 ? 15.913 1.504 17.024 1.00 93.56 490 LEU A N 1
ATOM 3752 C CA . LEU A 1 490 ? 16.580 1.693 18.311 1.00 93.56 490 LEU A CA 1
ATOM 3753 C C . LEU A 1 490 ? 18.098 1.748 18.156 1.00 93.56 490 LEU A C 1
ATOM 3755 O O . LEU A 1 490 ? 18.724 2.616 18.750 1.00 93.56 490 LEU A O 1
ATOM 3759 N N . THR A 1 491 ? 18.687 0.886 17.325 1.00 93.56 491 THR A N 1
ATOM 3760 C CA . THR A 1 491 ? 20.125 0.919 17.031 1.00 93.56 491 THR A CA 1
ATOM 3761 C C . THR A 1 491 ? 20.548 2.273 16.466 1.00 93.56 491 THR A C 1
ATOM 3763 O O . THR A 1 491 ? 21.465 2.877 17.005 1.00 93.56 491 THR A O 1
ATOM 3766 N N . LEU A 1 492 ? 19.841 2.801 15.456 1.00 93.06 492 LEU A N 1
ATOM 3767 C CA . LEU A 1 492 ? 20.171 4.108 14.866 1.00 93.06 492 LEU A CA 1
ATOM 3768 C C . LEU A 1 492 ? 20.114 5.250 15.888 1.00 93.06 492 LEU A C 1
ATOM 3770 O O . LEU A 1 492 ? 20.946 6.154 15.852 1.00 93.06 492 LEU A O 1
ATOM 3774 N N . LEU A 1 493 ? 19.124 5.231 16.783 1.00 94.56 493 LEU A N 1
ATOM 3775 C CA . LEU A 1 493 ? 18.986 6.259 17.812 1.00 94.56 493 LEU A CA 1
ATOM 3776 C C . LEU A 1 493 ? 20.024 6.112 18.932 1.00 94.56 493 LEU A C 1
ATOM 3778 O O . LEU A 1 493 ? 20.539 7.122 19.400 1.00 94.56 493 LEU A O 1
ATOM 3782 N N . ARG A 1 494 ? 20.346 4.880 19.348 1.00 95.31 494 ARG A N 1
ATOM 3783 C CA . ARG A 1 494 ? 21.391 4.591 20.345 1.00 95.31 494 ARG A CA 1
ATOM 3784 C C . ARG A 1 494 ? 22.762 5.007 19.841 1.00 95.31 494 ARG A C 1
ATOM 3786 O O . ARG A 1 494 ? 23.450 5.736 20.538 1.00 95.31 494 ARG A O 1
ATOM 3793 N N . GLU A 1 495 ? 23.105 4.635 18.610 1.00 95.25 495 GLU A N 1
ATOM 3794 C CA . GLU A 1 495 ? 24.351 5.059 17.969 1.00 95.25 495 GLU A CA 1
ATOM 3795 C C . GLU A 1 495 ? 24.448 6.587 17.932 1.00 95.25 495 GLU A C 1
ATOM 3797 O O . GLU A 1 495 ? 25.459 7.139 18.351 1.00 95.25 495 GLU A O 1
ATOM 3802 N N . ALA A 1 496 ? 23.380 7.276 17.510 1.00 95.19 496 ALA A N 1
ATOM 3803 C CA . ALA A 1 496 ? 23.340 8.737 17.476 1.00 95.19 496 ALA A CA 1
ATOM 3804 C C . ALA A 1 496 ? 23.464 9.387 18.867 1.00 95.19 496 ALA A C 1
ATOM 3806 O O . ALA A 1 496 ? 24.081 10.443 18.990 1.00 95.19 496 ALA A O 1
ATOM 3807 N N . ARG A 1 497 ? 22.898 8.765 19.910 1.00 95.75 497 ARG A N 1
ATOM 3808 C CA . ARG A 1 497 ? 23.060 9.192 21.308 1.00 95.75 497 ARG A CA 1
ATOM 3809 C C . ARG A 1 497 ? 24.503 9.025 21.770 1.00 95.75 497 ARG A C 1
ATOM 3811 O O . ARG A 1 497 ? 25.035 9.928 22.404 1.00 95.75 497 ARG A O 1
ATOM 3818 N N . ASP A 1 498 ? 25.106 7.876 21.487 1.00 96.25 498 ASP A N 1
ATOM 3819 C CA . ASP A 1 498 ? 26.435 7.517 21.984 1.00 96.25 498 ASP A CA 1
ATOM 3820 C C . ASP A 1 498 ? 27.531 8.396 21.360 1.00 96.25 498 ASP A C 1
ATOM 3822 O O . ASP A 1 498 ? 28.518 8.706 22.023 1.00 96.25 498 ASP A O 1
ATOM 3826 N N . VAL A 1 499 ? 27.334 8.858 20.119 1.00 96.06 499 VAL A N 1
ATOM 3827 C CA . VAL A 1 499 ? 28.221 9.834 19.453 1.00 96.06 499 VAL A CA 1
ATOM 3828 C C . VAL A 1 499 ? 27.801 11.297 19.654 1.00 96.06 499 VAL A C 1
ATOM 3830 O O . VAL A 1 499 ? 28.418 12.183 19.069 1.00 96.06 499 VAL A O 1
ATOM 3833 N N . ASP A 1 500 ? 26.739 11.545 20.428 1.00 96.12 500 ASP A N 1
ATOM 3834 C CA . ASP A 1 500 ? 26.114 12.857 20.653 1.00 96.12 500 ASP A CA 1
ATOM 3835 C C . ASP A 1 500 ? 25.830 13.651 19.361 1.00 96.12 500 ASP A C 1
ATOM 3837 O O . ASP A 1 500 ? 26.016 14.863 19.289 1.00 96.12 500 ASP A O 1
ATOM 3841 N N . PHE A 1 501 ? 25.398 12.969 18.295 1.00 96.62 501 PHE A N 1
ATOM 3842 C CA . PHE A 1 501 ? 25.210 13.593 16.985 1.00 96.62 501 PHE A CA 1
ATOM 3843 C C . PHE A 1 501 ? 24.134 12.893 16.141 1.00 96.62 501 PHE A C 1
ATOM 3845 O O . PHE A 1 501 ? 24.243 11.714 15.802 1.00 96.62 501 PHE A O 1
ATOM 3852 N N . LEU A 1 502 ? 23.103 13.639 15.726 1.00 96.56 502 LEU A N 1
ATOM 3853 C CA . LEU A 1 502 ? 22.032 13.160 14.842 1.00 96.56 502 LEU A CA 1
ATOM 3854 C C . LEU A 1 502 ? 21.777 14.160 13.700 1.00 96.56 502 LEU A C 1
ATOM 3856 O O . LEU A 1 502 ? 21.071 15.148 13.905 1.00 96.56 502 LEU A O 1
ATOM 3860 N N . PRO A 1 503 ? 22.275 13.918 12.475 1.00 95.38 503 PRO A N 1
ATOM 3861 C CA . PRO A 1 503 ? 22.060 14.837 11.362 1.00 95.38 503 PRO A CA 1
ATOM 3862 C C . PRO A 1 503 ? 20.618 14.754 10.812 1.00 95.38 503 PRO A C 1
ATOM 3864 O O . PRO A 1 503 ? 19.990 13.688 10.890 1.00 95.38 503 PRO A O 1
ATOM 3867 N N . PRO A 1 504 ? 20.104 15.819 10.158 1.00 94.19 504 PRO A N 1
ATOM 3868 C CA . PRO A 1 504 ? 18.730 15.876 9.639 1.00 94.19 504 PRO A CA 1
ATOM 3869 C C . PRO A 1 504 ? 18.356 14.719 8.702 1.00 94.19 504 PRO A C 1
ATOM 3871 O O . PRO A 1 504 ? 17.240 14.204 8.750 1.00 94.19 504 PRO A O 1
ATOM 3874 N N . GLY A 1 505 ? 19.297 14.250 7.873 1.00 92.50 505 GLY A N 1
ATOM 3875 C CA . GLY A 1 505 ? 19.069 13.115 6.969 1.00 92.50 505 GLY A CA 1
ATOM 3876 C C . GLY A 1 505 ? 18.824 11.790 7.704 1.00 92.50 505 GLY A C 1
ATOM 3877 O O . GLY A 1 505 ? 17.925 11.024 7.339 1.00 92.50 505 GLY A O 1
ATOM 3878 N N . THR A 1 506 ? 19.575 11.531 8.778 1.00 91.94 506 THR A N 1
ATOM 3879 C CA . THR A 1 506 ? 19.363 10.351 9.629 1.00 91.94 506 THR A CA 1
ATOM 3880 C C . THR A 1 506 ? 18.071 10.498 10.427 1.00 91.94 506 THR A C 1
ATOM 3882 O O . THR A 1 506 ? 17.282 9.555 10.465 1.00 91.94 506 THR A O 1
ATOM 3885 N N . ALA A 1 507 ? 17.789 11.685 10.977 1.00 94.50 507 ALA A N 1
ATOM 3886 C CA . ALA A 1 507 ? 16.528 11.965 11.665 1.00 94.50 507 ALA A CA 1
ATOM 3887 C C . ALA A 1 507 ? 15.308 11.733 10.756 1.00 94.50 507 ALA A C 1
ATOM 3889 O O . ALA A 1 507 ? 14.360 11.063 11.159 1.00 94.50 507 ALA A O 1
ATOM 3890 N N . SER A 1 508 ? 15.366 12.189 9.499 1.00 93.56 508 SER A N 1
ATOM 3891 C CA . SER A 1 508 ? 14.335 11.943 8.480 1.00 93.56 508 SER A CA 1
ATOM 3892 C C . SER A 1 508 ? 14.138 10.450 8.207 1.00 93.56 508 SER A C 1
ATOM 3894 O O . SER A 1 508 ? 13.007 9.959 8.153 1.00 93.56 508 SER A O 1
ATOM 3896 N N . THR A 1 509 ? 15.237 9.693 8.137 1.00 92.69 509 THR A N 1
ATOM 3897 C CA . THR A 1 509 ? 15.198 8.232 7.980 1.00 92.69 509 THR A CA 1
ATOM 3898 C C . THR A 1 509 ? 14.519 7.553 9.171 1.00 92.69 509 THR A C 1
ATOM 3900 O O . THR A 1 509 ? 13.658 6.694 8.976 1.00 92.69 509 THR A O 1
ATOM 3903 N N . VAL A 1 510 ? 14.879 7.929 10.403 1.00 93.75 510 VAL A N 1
ATOM 3904 C CA . VAL A 1 510 ? 14.273 7.374 11.622 1.00 93.75 510 VAL A CA 1
ATOM 3905 C C . VAL A 1 510 ? 12.791 7.738 11.707 1.00 93.75 510 VAL A C 1
ATOM 3907 O O . VAL A 1 510 ? 11.964 6.856 11.926 1.00 93.75 510 VAL A O 1
ATOM 3910 N N . HIS A 1 511 ? 12.441 9.000 11.448 1.00 92.69 511 HIS A N 1
ATOM 3911 C CA . HIS A 1 511 ? 11.061 9.483 11.450 1.00 92.69 511 HIS A CA 1
ATOM 3912 C C . HIS A 1 511 ? 10.185 8.712 10.453 1.00 92.69 511 HIS A C 1
ATOM 3914 O O . HIS A 1 511 ? 9.095 8.264 10.802 1.00 92.69 511 HIS A O 1
ATOM 3920 N N . GLY A 1 512 ? 10.675 8.483 9.229 1.00 89.12 512 GLY A N 1
ATOM 3921 C CA . GLY A 1 512 ? 9.963 7.688 8.225 1.00 89.12 512 GLY A CA 1
ATOM 3922 C C . GLY A 1 512 ? 9.773 6.224 8.638 1.00 89.12 512 GLY A C 1
ATOM 3923 O O . GLY A 1 512 ? 8.689 5.667 8.461 1.00 89.12 512 GLY A O 1
ATOM 3924 N N . LYS A 1 513 ? 10.800 5.602 9.235 1.00 90.94 513 LYS A N 1
ATOM 3925 C CA . LYS A 1 513 ? 10.714 4.223 9.742 1.00 90.94 513 LYS A CA 1
ATOM 3926 C C . LYS A 1 513 ? 9.717 4.094 10.896 1.00 90.94 513 LYS A C 1
ATOM 3928 O O . LYS A 1 513 ? 8.913 3.165 10.873 1.00 90.94 513 LYS A O 1
ATOM 3933 N N . LEU A 1 514 ? 9.741 5.025 11.853 1.00 90.31 514 LEU A N 1
ATOM 3934 C CA . LEU A 1 514 ? 8.764 5.106 12.944 1.00 90.31 514 LEU A CA 1
ATOM 3935 C C . LEU A 1 514 ? 7.347 5.288 12.398 1.00 90.31 514 LEU A C 1
ATOM 3937 O O . LEU A 1 514 ? 6.460 4.516 12.744 1.00 90.31 514 LEU A O 1
ATOM 3941 N N . GLY A 1 515 ? 7.145 6.229 11.472 1.00 85.44 515 GLY A N 1
ATOM 3942 C CA . GLY A 1 515 ? 5.840 6.458 10.848 1.00 85.44 515 GLY A CA 1
ATOM 3943 C C . GLY A 1 515 ? 5.246 5.203 10.197 1.00 85.44 515 GLY A C 1
ATOM 3944 O O . GLY A 1 515 ? 4.039 4.989 10.273 1.00 85.44 515 GLY A O 1
ATOM 3945 N N . PHE A 1 516 ? 6.085 4.343 9.610 1.00 83.94 516 PHE A N 1
ATOM 3946 C CA . PHE A 1 516 ? 5.649 3.051 9.083 1.00 83.94 516 PHE A CA 1
ATOM 3947 C C . PHE A 1 516 ? 5.284 2.058 10.196 1.00 83.94 516 PHE A C 1
ATOM 3949 O O . PHE A 1 516 ? 4.172 1.538 10.192 1.00 83.94 516 PHE A O 1
ATOM 3956 N N . ILE A 1 517 ? 6.177 1.790 11.156 1.00 85.88 517 ILE A N 1
ATOM 3957 C CA . ILE A 1 517 ? 5.923 0.735 12.154 1.00 85.88 517 ILE A CA 1
ATOM 3958 C C . ILE A 1 517 ? 4.760 1.072 13.093 1.00 85.88 517 ILE A C 1
ATOM 3960 O O . ILE A 1 517 ? 4.002 0.183 13.465 1.00 85.88 517 ILE A O 1
ATOM 3964 N N . LEU A 1 518 ? 4.568 2.355 13.408 1.00 83.81 518 LEU A N 1
ATOM 3965 C CA . LEU A 1 518 ? 3.468 2.818 14.251 1.00 83.81 518 LEU A CA 1
ATOM 3966 C C . LEU A 1 518 ? 2.117 2.772 13.521 1.00 83.81 518 LEU A C 1
ATOM 3968 O O . LEU A 1 518 ? 1.078 2.796 14.171 1.00 83.81 518 LEU A O 1
ATOM 3972 N N . SER A 1 519 ? 2.105 2.668 12.184 1.00 76.50 519 SER A N 1
ATOM 3973 C CA . SER A 1 519 ? 0.862 2.444 11.427 1.00 76.50 519 SER A CA 1
ATOM 3974 C C . SER A 1 519 ? 0.291 1.036 11.614 1.00 76.50 519 SER A C 1
ATOM 3976 O O . SER A 1 519 ? -0.901 0.833 11.413 1.00 76.50 519 SER A O 1
ATOM 3978 N N . ALA A 1 520 ? 1.129 0.084 12.032 1.00 70.50 520 ALA A N 1
ATOM 3979 C CA . ALA A 1 520 ? 0.746 -1.283 12.375 1.00 70.50 520 ALA A CA 1
ATOM 3980 C C . ALA A 1 520 ? 0.545 -1.471 13.891 1.00 70.50 520 ALA A C 1
ATOM 3982 O O . ALA A 1 520 ? 0.570 -2.599 14.379 1.00 70.50 520 ALA A O 1
ATOM 3983 N N . ALA A 1 521 ? 0.394 -0.371 14.636 1.00 73.38 521 ALA A N 1
ATOM 3984 C CA . ALA A 1 521 ? 0.197 -0.366 16.077 1.00 73.38 521 ALA A CA 1
ATOM 3985 C C . ALA A 1 521 ? -1.144 0.272 16.447 1.00 73.38 521 ALA A C 1
ATOM 3987 O O . ALA A 1 521 ? -1.728 1.060 15.699 1.00 73.38 521 ALA A O 1
ATOM 3988 N N . TYR A 1 522 ? -1.624 -0.068 17.636 1.00 68.50 522 TYR A N 1
ATOM 3989 C CA . TYR A 1 522 ? -2.909 0.394 18.130 1.00 68.50 522 TYR A CA 1
ATOM 3990 C C . TYR A 1 522 ? -2.933 1.914 18.395 1.00 68.50 522 TYR A C 1
ATOM 3992 O O . TYR A 1 522 ? -1.992 2.477 18.953 1.00 68.50 522 TYR A O 1
ATOM 4000 N N . GLY A 1 523 ? -4.027 2.586 18.018 1.00 63.38 523 GLY A N 1
ATOM 4001 C CA . GLY A 1 523 ? -4.369 3.923 18.516 1.00 63.38 523 GLY A CA 1
ATOM 4002 C C . GLY A 1 523 ? -3.333 5.025 18.281 1.00 63.38 523 GLY A C 1
ATOM 4003 O O . GLY A 1 523 ? -3.246 5.915 19.111 1.00 63.38 523 GLY A O 1
ATOM 4004 N N . ARG A 1 524 ? -2.531 4.984 17.205 1.00 70.81 524 ARG A N 1
ATOM 4005 C CA . ARG A 1 524 ? -1.464 5.977 16.912 1.00 70.81 524 ARG A CA 1
ATOM 4006 C C . ARG A 1 524 ? -0.411 6.118 18.026 1.00 70.81 524 ARG A C 1
ATOM 4008 O O . ARG A 1 524 ? 0.264 7.150 18.106 1.00 70.81 524 ARG A O 1
ATOM 4015 N N . VAL A 1 525 ? -0.252 5.089 18.863 1.00 76.56 525 VAL A N 1
ATOM 4016 C CA . VAL A 1 525 ? 0.709 5.074 19.972 1.00 76.56 525 VAL A CA 1
ATOM 4017 C C . VAL A 1 525 ? 2.109 5.481 19.502 1.00 76.56 525 VAL A C 1
ATOM 4019 O O . VAL A 1 525 ? 2.573 5.073 18.441 1.00 76.56 525 VAL A O 1
ATOM 4022 N N . GLY A 1 526 ? 2.769 6.349 20.269 1.00 78.00 526 GLY A N 1
ATOM 4023 C CA . GLY A 1 526 ? 4.128 6.819 19.994 1.00 78.00 526 GLY A CA 1
ATOM 4024 C C . GLY A 1 526 ? 4.281 7.842 18.866 1.00 78.00 526 GLY A C 1
ATOM 4025 O O . GLY A 1 526 ? 5.388 8.331 18.654 1.00 78.00 526 GLY A O 1
ATOM 4026 N N . LYS A 1 527 ? 3.214 8.226 18.153 1.00 81.75 527 LYS A N 1
ATOM 4027 C CA . LYS A 1 527 ? 3.319 9.220 17.074 1.00 81.75 527 LYS A CA 1
ATOM 4028 C C . LYS A 1 527 ? 3.692 10.614 17.589 1.00 81.75 527 LYS A C 1
ATOM 4030 O O . LYS A 1 527 ? 4.554 11.251 16.994 1.00 81.75 527 LYS A O 1
ATOM 4035 N N . ALA A 1 528 ? 3.132 11.080 18.709 1.00 78.69 528 ALA A N 1
ATOM 4036 C CA . ALA A 1 528 ? 3.487 12.403 19.240 1.00 78.69 528 ALA A CA 1
ATOM 4037 C C . ALA A 1 528 ? 4.932 12.425 19.762 1.00 78.69 528 ALA A C 1
ATOM 4039 O O . ALA A 1 528 ? 5.599 13.457 19.702 1.00 78.69 528 ALA A O 1
ATOM 4040 N N . ALA A 1 529 ? 5.454 11.274 20.202 1.00 82.88 529 ALA A N 1
ATOM 4041 C CA . ALA A 1 529 ? 6.846 11.127 20.609 1.00 82.88 529 ALA A CA 1
ATOM 4042 C C . ALA A 1 529 ? 7.843 11.353 19.458 1.00 82.88 529 ALA A C 1
ATOM 4044 O O . ALA A 1 529 ? 9.010 11.597 19.735 1.00 82.88 529 ALA A O 1
ATOM 4045 N N . THR A 1 530 ? 7.428 11.345 18.181 1.00 87.69 530 THR A N 1
ATOM 4046 C CA . THR A 1 530 ? 8.338 11.624 17.054 1.00 87.69 530 THR A CA 1
ATOM 4047 C C . THR A 1 530 ? 8.634 13.113 16.848 1.00 87.69 530 THR A C 1
ATOM 4049 O O . THR A 1 530 ? 9.484 13.453 16.022 1.00 87.69 530 THR A O 1
ATOM 4052 N N . GLN A 1 531 ? 7.974 14.012 17.588 1.00 86.12 531 GLN A N 1
ATOM 4053 C CA . GLN A 1 531 ? 8.123 15.464 17.452 1.00 86.12 531 GLN A CA 1
ATOM 4054 C C . GLN A 1 531 ? 9.589 15.949 17.479 1.00 86.12 531 GLN A C 1
ATOM 4056 O O . GLN A 1 531 ? 9.942 16.755 16.611 1.00 86.12 531 GLN A O 1
ATOM 4061 N N . PRO A 1 532 ? 10.477 15.460 18.373 1.00 88.19 532 PRO A N 1
ATOM 4062 C CA . PRO A 1 532 ? 11.876 15.891 18.380 1.00 88.19 532 PRO A CA 1
ATOM 4063 C C . PRO A 1 532 ? 12.615 15.599 17.065 1.00 88.19 532 PRO A C 1
ATOM 4065 O O . PRO A 1 532 ? 13.509 16.349 16.684 1.00 88.19 532 PRO A O 1
ATOM 4068 N N . LEU A 1 533 ? 12.216 14.561 16.317 1.00 92.12 533 LEU A N 1
ATOM 4069 C CA . LEU A 1 533 ? 12.775 14.294 14.987 1.00 92.12 533 LEU A CA 1
ATOM 4070 C C . LEU A 1 533 ? 12.301 15.321 13.962 1.00 92.12 533 LEU A C 1
ATOM 4072 O O . LEU A 1 533 ? 13.097 15.754 13.140 1.00 92.12 533 LEU A O 1
ATOM 4076 N N . VAL A 1 534 ? 11.029 15.726 13.999 1.00 89.81 534 VAL A N 1
ATOM 4077 C CA . VAL A 1 534 ? 10.494 16.755 13.089 1.00 89.81 534 VAL A CA 1
ATOM 4078 C C . VAL A 1 534 ? 11.229 18.078 13.299 1.00 89.81 534 VAL A C 1
ATOM 4080 O O . VAL A 1 534 ? 11.673 18.692 12.330 1.00 89.81 534 VAL A O 1
ATOM 4083 N N . GLN A 1 535 ? 11.428 18.461 14.561 1.00 87.75 535 GLN A N 1
ATOM 4084 C CA . GLN A 1 535 ? 12.233 19.616 14.951 1.00 87.75 535 GLN A CA 1
ATOM 4085 C C . GLN A 1 535 ? 13.674 19.507 14.408 1.00 87.75 535 GLN A C 1
ATOM 4087 O O . GLN A 1 535 ? 14.145 20.425 13.733 1.00 87.75 535 GLN A O 1
ATOM 4092 N N . ARG A 1 536 ? 14.325 18.345 14.579 1.00 93.38 536 ARG A N 1
ATOM 4093 C CA . ARG A 1 536 ? 15.666 18.070 14.032 1.00 93.38 536 ARG A CA 1
ATOM 4094 C C . ARG A 1 536 ? 15.746 18.164 12.507 1.00 93.38 536 ARG A C 1
ATOM 4096 O O . ARG A 1 536 ? 16.775 18.554 11.967 1.00 93.38 536 ARG A O 1
ATOM 4103 N N . ILE A 1 537 ? 14.697 17.761 11.793 1.00 94.00 537 ILE A N 1
ATOM 4104 C CA . ILE A 1 537 ? 14.707 17.730 10.324 1.00 94.00 537 ILE A CA 1
ATOM 4105 C C . ILE A 1 537 ? 14.613 19.143 9.737 1.00 94.00 537 ILE A C 1
ATOM 4107 O O . ILE A 1 537 ? 15.278 19.421 8.740 1.00 94.00 537 ILE A O 1
ATOM 4111 N N . TRP A 1 538 ? 13.775 20.006 10.319 1.00 91.50 538 TRP A N 1
ATOM 4112 C CA . TRP A 1 538 ? 13.351 21.251 9.668 1.00 91.50 538 TRP A CA 1
ATOM 4113 C C . TRP A 1 538 ? 13.828 22.537 10.341 1.00 91.50 538 TRP A C 1
ATOM 4115 O O . TRP A 1 538 ? 13.785 23.586 9.700 1.00 91.50 538 TRP A O 1
ATOM 4125 N N . HIS A 1 539 ? 14.226 22.491 11.614 1.00 91.00 539 HIS A N 1
ATOM 4126 C CA . HIS A 1 539 ? 14.391 23.704 12.420 1.00 91.00 539 HIS A CA 1
ATOM 4127 C C . HIS A 1 539 ? 15.732 23.790 13.149 1.00 91.00 539 HIS A C 1
ATOM 4129 O O . HIS A 1 539 ? 16.270 24.888 13.273 1.00 91.00 539 HIS A O 1
ATOM 4135 N N . ASP A 1 540 ? 16.277 22.669 13.623 1.00 89.75 540 ASP A N 1
ATOM 4136 C CA . ASP A 1 540 ? 17.543 22.687 14.356 1.00 89.75 540 ASP A CA 1
ATOM 4137 C C . ASP A 1 540 ? 18.730 23.042 13.447 1.00 89.75 540 ASP A C 1
ATOM 4139 O O . ASP A 1 540 ? 18.871 22.534 12.332 1.00 89.75 540 ASP A O 1
ATOM 4143 N N . THR A 1 541 ? 19.627 23.877 13.968 1.00 91.69 541 THR A N 1
ATOM 4144 C CA . THR A 1 541 ? 20.940 24.180 13.374 1.00 91.69 541 THR A CA 1
ATOM 4145 C C . THR A 1 541 ? 22.094 23.514 14.127 1.00 91.69 541 THR A C 1
ATOM 4147 O O . THR A 1 541 ? 23.170 23.354 13.556 1.00 91.69 541 THR A O 1
ATOM 4150 N N . ASP A 1 542 ? 21.861 23.087 15.373 1.00 91.62 542 ASP A N 1
ATOM 4151 C CA . ASP A 1 542 ? 22.746 22.221 16.155 1.00 91.62 542 ASP A CA 1
ATOM 4152 C C . ASP A 1 542 ? 22.268 20.763 16.066 1.00 91.62 542 ASP A C 1
ATOM 4154 O O . ASP A 1 542 ? 21.088 20.450 16.248 1.00 91.62 542 ASP A O 1
ATOM 4158 N N . TYR A 1 543 ? 23.201 19.862 15.767 1.00 95.75 543 TYR A N 1
ATOM 4159 C CA . TYR A 1 543 ? 22.935 18.441 15.572 1.00 95.75 543 TYR A CA 1
ATOM 4160 C C . TYR A 1 543 ? 23.370 17.569 16.754 1.00 95.75 543 TYR A C 1
ATOM 4162 O O . TYR A 1 543 ? 23.278 16.344 16.636 1.00 95.75 543 TYR A O 1
ATOM 4170 N N . SER A 1 544 ? 23.743 18.167 17.891 1.00 95.38 544 SER A N 1
ATOM 4171 C CA . SER A 1 544 ? 23.949 17.478 19.175 1.00 95.38 544 SER A CA 1
ATOM 4172 C C . SER A 1 544 ? 22.750 16.605 19.574 1.00 95.38 544 SER A C 1
ATOM 4174 O O . SER A 1 544 ? 21.619 16.824 19.116 1.00 95.38 544 SER A O 1
ATOM 4176 N N . PHE A 1 545 ? 22.935 15.574 20.397 1.00 93.38 545 PHE A 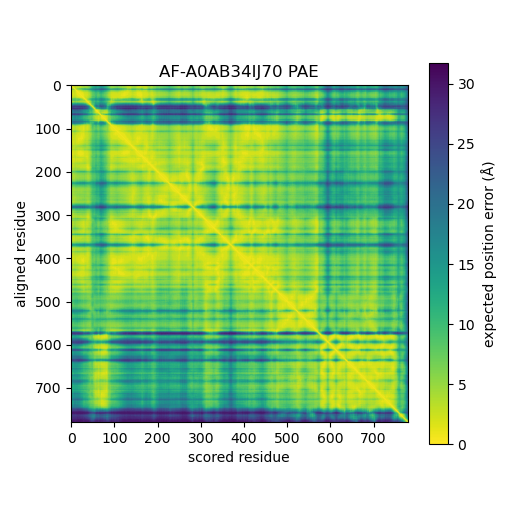N 1
ATOM 4177 C CA . PHE A 1 545 ? 21.831 14.709 20.816 1.00 93.38 545 PHE A CA 1
ATOM 4178 C C . PHE A 1 545 ? 21.087 15.314 22.018 1.00 93.38 545 PHE A C 1
ATOM 4180 O O . PHE A 1 545 ? 21.348 15.022 23.186 1.00 93.38 545 PHE A O 1
ATOM 4187 N N . THR A 1 546 ? 20.119 16.181 21.715 1.00 89.12 546 THR A N 1
ATOM 4188 C CA . THR A 1 546 ? 19.417 17.011 22.706 1.00 89.12 546 THR A CA 1
ATOM 4189 C C . THR A 1 546 ? 18.673 16.202 23.783 1.00 89.12 546 THR A C 1
ATOM 4191 O O . THR A 1 546 ? 18.247 15.067 23.544 1.00 89.12 546 THR A O 1
ATOM 4194 N N . PRO A 1 547 ? 18.392 16.797 24.962 1.00 82.31 547 PRO A N 1
ATOM 4195 C CA . PRO A 1 547 ? 17.565 16.162 25.994 1.00 82.31 547 PRO A CA 1
ATOM 4196 C C . PRO A 1 547 ? 16.183 15.705 25.496 1.00 82.31 547 PRO A C 1
ATOM 4198 O O . PRO A 1 547 ? 15.669 14.679 25.933 1.00 82.31 547 PRO A O 1
ATOM 4201 N N . ALA A 1 548 ? 15.586 16.425 24.538 1.00 80.69 548 ALA A N 1
ATOM 4202 C CA . ALA A 1 548 ? 14.320 16.025 23.922 1.00 80.69 548 ALA A CA 1
ATOM 4203 C C . ALA A 1 548 ? 14.451 14.724 23.108 1.00 80.69 548 ALA A C 1
ATOM 4205 O O . ALA A 1 548 ? 13.578 13.859 23.195 1.00 80.69 548 ALA A O 1
ATOM 4206 N N . LEU A 1 549 ? 15.548 14.555 22.358 1.00 87.12 549 LEU A N 1
ATOM 4207 C CA . LEU A 1 549 ? 15.855 13.309 21.648 1.00 87.12 549 LEU A CA 1
ATOM 4208 C C . LEU A 1 549 ? 16.155 12.159 22.617 1.00 87.12 549 LEU A C 1
ATOM 4210 O O . LEU A 1 549 ? 15.768 11.024 22.344 1.00 87.12 549 LEU A O 1
ATOM 4214 N N . ARG A 1 550 ? 16.783 12.446 23.764 1.00 85.12 550 ARG A N 1
ATOM 4215 C CA . ARG A 1 550 ? 17.024 11.468 24.838 1.00 85.12 550 ARG A CA 1
ATOM 4216 C C . ARG A 1 550 ? 15.728 10.928 25.429 1.00 85.12 550 ARG A C 1
ATOM 4218 O O . ARG A 1 550 ? 15.535 9.718 25.412 1.00 85.12 550 ARG A O 1
ATOM 4225 N N . HIS A 1 551 ? 14.804 11.800 25.829 1.00 76.69 551 HIS A N 1
ATOM 4226 C CA . HIS A 1 551 ? 13.494 11.367 26.327 1.00 76.69 551 HIS A CA 1
ATOM 4227 C C . HIS A 1 551 ? 12.687 10.602 25.268 1.00 76.69 551 HIS A C 1
ATOM 4229 O O . HIS A 1 551 ? 12.011 9.625 25.579 1.00 76.69 551 HIS A O 1
ATOM 4235 N N . MET A 1 552 ? 12.760 11.021 24.000 1.00 85.62 552 MET A N 1
ATOM 4236 C CA . MET A 1 552 ? 12.139 10.279 22.902 1.00 85.62 552 MET A CA 1
ATOM 4237 C C . MET A 1 552 ? 12.741 8.877 22.749 1.00 85.62 552 MET A C 1
ATOM 4239 O O . MET A 1 552 ? 12.001 7.916 22.540 1.00 85.62 552 MET A O 1
ATOM 4243 N N . LEU A 1 553 ? 14.067 8.746 22.824 1.00 88.44 553 LEU A N 1
ATOM 4244 C CA . LEU A 1 553 ? 14.730 7.448 22.759 1.00 88.44 553 LEU A CA 1
ATOM 4245 C C . LEU A 1 553 ? 14.294 6.558 23.926 1.00 88.44 553 LEU A C 1
ATOM 4247 O O . LEU A 1 553 ? 13.853 5.445 23.675 1.00 88.44 553 LEU A O 1
ATOM 4251 N N . GLU A 1 554 ? 14.322 7.058 25.160 1.00 82.25 554 GLU A N 1
ATOM 4252 C CA . GLU A 1 554 ? 13.856 6.321 26.346 1.00 82.25 554 GLU A CA 1
ATOM 4253 C C . GLU A 1 554 ? 12.404 5.842 26.189 1.00 82.25 554 GLU A C 1
ATOM 4255 O O . GLU A 1 554 ? 12.077 4.697 26.509 1.00 82.25 554 GLU A O 1
ATOM 4260 N N . PHE A 1 555 ? 11.536 6.690 25.625 1.00 79.81 555 PHE A N 1
ATOM 4261 C CA . PHE A 1 555 ? 10.161 6.321 25.301 1.00 79.81 555 PHE A CA 1
ATOM 4262 C C . PHE A 1 555 ? 10.105 5.148 24.309 1.00 79.81 555 PHE A C 1
ATOM 4264 O O . PHE A 1 555 ? 9.419 4.154 24.550 1.00 79.81 555 PHE A O 1
ATOM 4271 N N . PHE A 1 556 ? 10.834 5.226 23.193 1.00 86.25 556 PHE A N 1
ATOM 4272 C CA . PHE A 1 556 ? 10.819 4.160 22.189 1.00 86.25 556 PHE A CA 1
ATOM 4273 C C . PHE A 1 556 ? 11.546 2.890 22.643 1.00 86.25 556 PHE A C 1
ATOM 4275 O O . PHE A 1 556 ? 11.156 1.803 22.222 1.00 86.25 556 PHE A O 1
ATOM 4282 N N . GLU A 1 557 ? 12.553 2.982 23.512 1.00 85.25 557 GLU A N 1
ATOM 4283 C CA . GLU A 1 557 ? 13.209 1.814 24.113 1.00 85.25 557 GLU A CA 1
ATOM 4284 C C . GLU A 1 557 ? 12.253 0.988 24.964 1.00 85.25 557 GLU A C 1
ATOM 4286 O O . GLU A 1 557 ? 12.401 -0.230 25.023 1.00 85.25 557 GLU A O 1
ATOM 4291 N N . ALA A 1 558 ? 11.266 1.633 25.580 1.00 78.19 558 ALA A N 1
ATOM 4292 C CA . ALA A 1 558 ? 10.236 0.954 26.345 1.00 78.19 558 ALA A CA 1
ATOM 4293 C C . ALA A 1 558 ? 9.041 0.517 25.482 1.00 78.19 558 ALA A C 1
ATOM 4295 O O . ALA A 1 558 ? 8.535 -0.584 25.669 1.00 78.19 558 ALA A O 1
ATOM 4296 N N . LEU A 1 559 ? 8.602 1.339 24.521 1.00 80.94 559 LEU A N 1
ATOM 4297 C CA . LEU A 1 559 ? 7.442 1.021 23.680 1.00 80.94 559 LEU A CA 1
ATOM 4298 C C . LEU A 1 559 ? 7.738 -0.043 22.615 1.00 80.94 559 LEU A C 1
ATOM 4300 O O . LEU A 1 559 ? 6.925 -0.933 22.404 1.00 80.94 559 LEU A O 1
ATOM 4304 N N . LEU A 1 560 ? 8.844 0.074 21.874 1.00 85.56 560 LEU A N 1
ATOM 4305 C CA . LEU A 1 560 ? 9.055 -0.729 20.663 1.00 85.56 560 LEU A CA 1
ATOM 4306 C C . LEU A 1 560 ? 9.240 -2.240 20.895 1.00 85.56 560 LEU A C 1
ATOM 4308 O O . LEU A 1 560 ? 8.828 -2.993 20.007 1.00 85.56 560 LEU A O 1
ATOM 4312 N N . PRO A 1 561 ? 9.841 -2.709 22.009 1.00 83.56 561 PRO A N 1
ATOM 4313 C CA . PRO A 1 561 ? 9.885 -4.138 22.330 1.00 83.56 561 PRO A CA 1
ATOM 4314 C C . PRO A 1 561 ? 8.501 -4.736 22.605 1.00 83.56 561 PRO A C 1
ATOM 4316 O O . PRO A 1 561 ? 8.245 -5.866 22.209 1.00 83.56 561 PRO A O 1
ATOM 4319 N N . GLU A 1 562 ? 7.610 -3.949 23.209 1.00 78.44 562 GLU A N 1
ATOM 4320 C CA . GLU A 1 562 ? 6.259 -4.344 23.629 1.00 78.44 562 GLU A CA 1
ATOM 4321 C C . GLU A 1 562 ? 5.179 -3.711 22.734 1.00 78.44 562 GLU A C 1
ATOM 4323 O O . GLU A 1 562 ? 4.056 -3.452 23.174 1.00 78.44 562 GLU A O 1
ATOM 4328 N N . LEU A 1 563 ? 5.523 -3.380 21.481 1.00 80.38 563 LEU A N 1
ATOM 4329 C CA . LEU A 1 563 ? 4.633 -2.620 20.604 1.00 80.38 563 LEU A CA 1
ATOM 4330 C C . LEU A 1 563 ? 3.338 -3.423 20.375 1.00 80.38 563 LEU A C 1
ATOM 4332 O O . LEU A 1 563 ? 3.400 -4.509 19.788 1.00 80.38 563 LEU A O 1
ATOM 4336 N N . PRO A 1 564 ? 2.165 -2.910 20.793 1.00 75.75 564 PRO A N 1
ATOM 4337 C CA . PRO A 1 564 ? 0.936 -3.682 20.746 1.00 75.75 564 PRO A CA 1
ATOM 4338 C C . PRO A 1 564 ? 0.5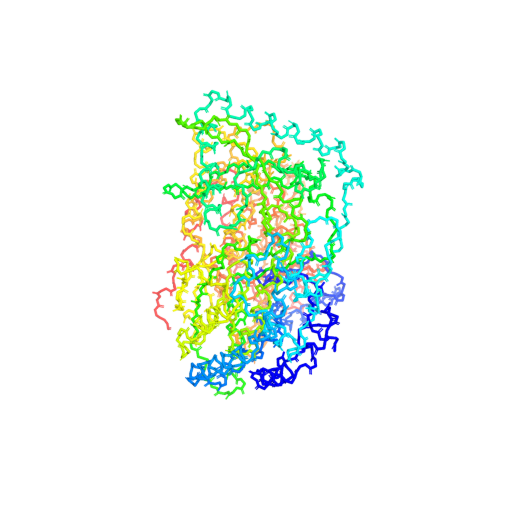28 -3.946 19.299 1.00 75.75 564 PRO A C 1
ATOM 4340 O O . PRO A 1 564 ? 0.488 -3.034 18.467 1.00 75.75 564 PRO A O 1
ATOM 4343 N N . ALA A 1 565 ? 0.192 -5.205 19.022 1.00 81.88 565 ALA A N 1
ATOM 4344 C CA . ALA A 1 565 ? -0.321 -5.629 17.731 1.00 81.88 565 ALA A CA 1
ATOM 4345 C C . ALA A 1 565 ? -1.631 -4.902 17.393 1.00 81.88 565 ALA A C 1
ATOM 4347 O O . ALA A 1 565 ? -2.513 -4.742 18.244 1.00 81.88 565 ALA A O 1
ATOM 4348 N N . LEU A 1 566 ? -1.794 -4.506 16.134 1.00 82.31 566 LEU A N 1
ATOM 4349 C CA . LEU A 1 566 ? -3.061 -3.986 15.644 1.00 82.31 566 LEU A CA 1
ATOM 4350 C C . LEU A 1 566 ? -4.037 -5.151 15.441 1.00 82.31 566 LEU A C 1
ATOM 4352 O O . LEU A 1 566 ? -3.783 -6.041 14.637 1.00 82.31 566 LEU A O 1
ATOM 4356 N N . THR A 1 567 ? -5.165 -5.139 16.154 1.00 81.12 567 THR A N 1
ATOM 4357 C CA . THR A 1 567 ? -6.260 -6.102 15.945 1.00 81.12 567 THR A CA 1
ATOM 4358 C C . THR A 1 567 ? -7.385 -5.444 15.153 1.00 81.12 567 THR A C 1
ATOM 4360 O O . THR A 1 567 ? -8.035 -4.505 15.631 1.00 81.12 567 THR A O 1
ATOM 4363 N N . ILE A 1 568 ? -7.622 -5.949 13.947 1.00 80.56 568 ILE A N 1
ATOM 4364 C CA . ILE A 1 568 ? -8.738 -5.570 13.083 1.00 80.56 568 ILE A CA 1
ATOM 4365 C C . ILE A 1 568 ? -9.880 -6.550 13.359 1.00 80.56 568 ILE A C 1
ATOM 4367 O O . ILE A 1 568 ? -9.687 -7.762 13.355 1.00 80.56 568 ILE A O 1
ATOM 4371 N N . GLU A 1 569 ? -11.064 -6.018 13.653 1.00 78.38 569 GLU A N 1
ATOM 4372 C CA . GLU A 1 569 ? -12.253 -6.853 13.851 1.00 78.38 569 GLU A CA 1
ATOM 4373 C C . GLU A 1 569 ? -12.932 -6.980 12.494 1.00 78.38 569 GLU A C 1
ATOM 4375 O O . GLU A 1 569 ? -13.138 -5.963 11.833 1.00 78.38 569 GLU A O 1
ATOM 4380 N N . VAL A 1 570 ? -13.242 -8.209 12.094 1.00 77.12 570 VAL A N 1
ATOM 4381 C CA . VAL A 1 570 ? -13.840 -8.534 10.789 1.00 77.12 570 VAL A CA 1
ATOM 4382 C C . VAL A 1 570 ? -15.294 -9.015 10.917 1.00 77.12 570 VAL A C 1
ATOM 4384 O O . VAL A 1 570 ? -15.931 -9.328 9.922 1.00 77.12 570 VAL A O 1
ATOM 4387 N N . GLY A 1 571 ? -15.835 -9.025 12.144 1.00 66.31 571 GLY A N 1
ATOM 4388 C CA . GLY A 1 571 ? -17.145 -9.586 12.483 1.00 66.31 571 GLY A CA 1
ATOM 4389 C C . GLY A 1 571 ? -18.339 -8.645 12.359 1.00 66.31 571 GLY A C 1
ATOM 4390 O O . GLY A 1 571 ? -18.263 -7.473 12.724 1.00 66.31 571 GLY A O 1
ATOM 4391 N N . LEU A 1 572 ? -19.486 -9.221 11.983 1.00 59.47 572 LEU A N 1
ATOM 4392 C CA . LEU A 1 572 ? -20.790 -8.543 11.921 1.00 59.47 572 LEU A CA 1
ATOM 4393 C C . LEU A 1 572 ? -21.356 -8.183 13.308 1.00 59.47 572 LEU A C 1
ATOM 4395 O O . LEU A 1 572 ? -22.071 -7.195 13.459 1.00 59.47 572 LEU A O 1
ATOM 4399 N N . SER A 1 573 ? -21.038 -8.971 14.344 1.00 52.66 573 SER A N 1
ATOM 4400 C CA . SER A 1 573 ? -21.784 -8.942 15.615 1.00 52.66 573 SER A CA 1
ATOM 4401 C C . SER A 1 573 ? -21.538 -7.703 16.476 1.00 52.66 573 SER A C 1
ATOM 4403 O O . SER A 1 573 ? -22.431 -7.272 17.202 1.00 52.66 573 SER A O 1
ATOM 4405 N N . LYS A 1 574 ? -20.353 -7.089 16.393 1.00 49.94 574 LYS A N 1
ATOM 4406 C CA . LYS A 1 574 ? -20.049 -5.886 17.177 1.00 49.94 574 LYS A CA 1
ATOM 4407 C C . LYS A 1 574 ? -20.508 -4.603 16.512 1.00 49.94 574 LYS A C 1
ATOM 4409 O O . LYS A 1 574 ? -20.673 -3.621 17.221 1.00 49.94 574 LYS A O 1
ATOM 4414 N N . GLN A 1 575 ? -20.744 -4.583 15.202 1.00 52.69 575 GLN A N 1
ATOM 4415 C CA . GLN A 1 575 ? -21.216 -3.371 14.529 1.00 52.69 575 GLN A CA 1
ATOM 4416 C C . GLN A 1 575 ? -22.624 -2.966 14.992 1.00 52.69 575 GLN A C 1
ATOM 4418 O O . GLN A 1 575 ? -22.898 -1.772 15.075 1.00 52.69 575 GLN A O 1
ATOM 4423 N N . ALA A 1 576 ? -23.447 -3.936 15.408 1.00 53.59 576 ALA A N 1
ATOM 4424 C CA . ALA A 1 576 ? -24.824 -3.725 15.855 1.00 53.59 576 ALA A CA 1
ATOM 4425 C C . ALA A 1 576 ? -24.984 -3.164 17.283 1.00 53.59 576 ALA A C 1
ATOM 4427 O O . ALA A 1 576 ? -26.055 -2.661 17.615 1.00 53.59 576 ALA A O 1
ATOM 4428 N N . LEU A 1 577 ? -23.963 -3.241 18.148 1.00 64.88 577 LEU A N 1
ATOM 4429 C CA . LEU A 1 577 ? -24.058 -2.636 19.484 1.00 64.88 577 LEU A CA 1
ATOM 4430 C C . LEU A 1 577 ? -23.876 -1.111 19.374 1.00 64.88 577 LEU A C 1
ATOM 4432 O O . LEU A 1 577 ? -23.046 -0.669 18.578 1.00 64.88 577 LEU A O 1
ATOM 4436 N N . PRO A 1 578 ? -24.586 -0.276 20.144 1.00 78.25 578 PRO A N 1
ATOM 4437 C CA . PRO A 1 578 ? -24.275 1.150 20.180 1.00 78.25 578 PRO A CA 1
ATOM 4438 C C . PRO A 1 578 ? -22.859 1.380 20.754 1.00 78.25 578 PRO A C 1
ATOM 4440 O O . PRO A 1 578 ? -22.392 0.569 21.562 1.00 78.25 578 PRO A O 1
ATOM 4443 N N . PRO A 1 579 ? -22.124 2.422 20.325 1.00 88.25 579 PRO A N 1
ATOM 4444 C CA . PRO A 1 579 ? -20.851 2.789 20.944 1.00 88.25 579 PRO A CA 1
ATOM 4445 C C . PRO A 1 579 ? -21.051 3.403 22.334 1.00 88.25 579 PRO A C 1
ATOM 4447 O O . PRO A 1 579 ? -22.125 3.900 22.665 1.00 88.25 579 PRO A O 1
ATOM 4450 N N . VAL A 1 580 ? -19.984 3.426 23.135 1.00 92.75 580 VAL A N 1
ATOM 4451 C CA . VAL A 1 580 ? -19.927 4.291 24.321 1.00 92.75 580 VAL A CA 1
ATOM 4452 C C . VAL A 1 580 ? -19.780 5.735 23.842 1.00 92.75 580 VAL A C 1
ATOM 4454 O O . VAL A 1 580 ? -18.954 6.010 22.970 1.00 92.75 580 VAL A O 1
ATOM 4457 N N . VAL A 1 581 ? -20.549 6.667 24.399 1.00 95.06 581 VAL A N 1
ATOM 4458 C CA . VAL A 1 581 ? -20.415 8.097 24.077 1.00 95.06 581 VAL A CA 1
ATOM 4459 C C . VAL A 1 581 ? -19.757 8.814 25.241 1.00 95.06 581 VAL A C 1
ATOM 4461 O O . VAL A 1 581 ? -20.124 8.597 26.392 1.00 95.06 581 VAL A O 1
ATOM 4464 N N . VAL A 1 582 ? -18.780 9.664 24.948 1.00 96.75 582 VAL A N 1
ATOM 4465 C CA . VAL A 1 582 ? -18.024 10.431 25.939 1.00 96.75 582 VAL A CA 1
ATOM 4466 C C . VAL A 1 582 ? -18.057 11.907 25.570 1.00 96.75 582 VAL A C 1
ATOM 4468 O O . VAL A 1 582 ? -17.761 12.276 24.438 1.00 96.75 582 VAL A O 1
ATOM 4471 N N . TYR A 1 583 ? -18.353 12.747 26.553 1.00 97.44 583 TYR A N 1
ATOM 4472 C CA . TYR A 1 583 ? -18.134 14.188 26.517 1.00 97.44 583 TYR A CA 1
ATOM 4473 C C . TYR A 1 583 ? -17.096 14.535 27.570 1.00 97.44 583 TYR A C 1
ATOM 4475 O O . TYR A 1 583 ? -17.181 14.053 28.704 1.00 97.44 583 TYR A O 1
ATOM 4483 N N . THR A 1 584 ? -16.144 15.388 27.217 1.00 97.69 584 THR A N 1
ATOM 4484 C CA . THR A 1 584 ? -15.214 15.975 28.184 1.00 97.69 584 THR A CA 1
ATOM 4485 C C . THR A 1 584 ? -15.107 17.466 27.970 1.00 97.69 584 THR A C 1
ATOM 4487 O O . THR A 1 584 ? -15.269 17.941 26.849 1.00 97.69 584 THR A O 1
ATOM 4490 N N . ASP A 1 585 ? -14.828 18.175 29.052 1.00 97.38 585 ASP A N 1
ATOM 4491 C CA . ASP A 1 585 ? -14.646 19.618 29.044 1.00 97.38 585 ASP A CA 1
ATOM 4492 C C . ASP A 1 585 ? -13.735 20.030 30.202 1.00 97.38 585 ASP A C 1
ATOM 4494 O O . ASP A 1 585 ? -13.618 19.309 31.206 1.00 97.38 585 ASP A O 1
ATOM 4498 N N . ALA A 1 586 ? -13.106 21.194 30.085 1.00 96.38 586 ALA A N 1
ATOM 4499 C CA . ALA A 1 586 ? -12.351 21.787 31.172 1.00 96.38 586 ALA A CA 1
ATOM 4500 C C . ALA A 1 586 ? -12.566 23.299 31.256 1.00 96.38 586 ALA A C 1
ATOM 4502 O O . ALA A 1 586 ? -12.419 24.021 30.277 1.00 96.38 586 ALA A O 1
ATOM 4503 N N . SER A 1 587 ? -12.771 23.820 32.464 1.00 94.50 587 SER A N 1
ATOM 4504 C CA . SER A 1 587 ? -12.713 25.261 32.715 1.00 94.50 587 SER A CA 1
ATOM 4505 C C . SER A 1 587 ? -11.327 25.665 33.223 1.00 94.50 587 SER A C 1
ATOM 4507 O O . SER A 1 587 ? -10.652 24.896 33.906 1.00 94.50 587 SER A O 1
ATOM 4509 N N . PHE A 1 588 ? -10.868 26.881 32.916 1.00 92.69 588 PHE A N 1
ATOM 4510 C CA . PHE A 1 588 ? -9.623 27.432 33.464 1.00 92.69 588 PHE A CA 1
ATOM 4511 C C . PHE A 1 588 ? -9.839 28.867 33.935 1.00 92.69 588 PHE A C 1
ATOM 4513 O O . PHE A 1 588 ? -10.272 29.730 33.170 1.00 92.69 588 PHE A O 1
ATOM 4520 N N . LYS A 1 589 ? -9.488 29.136 35.192 1.00 89.69 589 LYS A N 1
ATOM 4521 C CA . LYS A 1 589 ? -9.534 30.465 35.806 1.00 89.69 589 LYS A CA 1
ATOM 4522 C C . LYS A 1 589 ? -8.205 30.731 36.501 1.00 89.69 589 LYS A C 1
ATOM 4524 O O . LYS A 1 589 ? -7.616 29.836 37.092 1.00 89.69 589 LYS A O 1
ATOM 4529 N N . ALA A 1 590 ? -7.740 31.973 36.468 1.00 86.25 590 ALA A N 1
ATOM 4530 C CA . ALA A 1 590 ? -6.546 32.394 37.200 1.00 86.25 590 ALA A CA 1
ATOM 4531 C C . ALA A 1 590 ? -6.868 33.590 38.105 1.00 86.25 590 ALA A C 1
ATOM 4533 O O . ALA A 1 590 ? -6.391 34.697 37.836 1.00 86.25 590 ALA A O 1
ATOM 4534 N N . PRO A 1 591 ? -7.722 33.405 39.133 1.00 84.50 591 PRO A N 1
ATOM 4535 C CA . PRO A 1 591 ? -8.024 34.460 40.088 1.00 84.50 591 PRO A CA 1
ATOM 4536 C C . PRO A 1 591 ? -6.755 34.948 40.792 1.00 84.50 591 PRO A C 1
ATOM 4538 O O . PRO A 1 591 ? -5.785 34.208 40.973 1.00 84.50 591 PRO A O 1
ATOM 4541 N N . VAL A 1 592 ? -6.779 36.212 41.201 1.00 82.62 592 VAL A N 1
ATOM 4542 C CA . VAL A 1 592 ? -5.742 36.800 42.047 1.00 82.62 592 VAL A CA 1
ATOM 4543 C C . VAL A 1 592 ? -6.245 36.740 43.483 1.00 82.62 592 VAL A C 1
ATOM 4545 O O . VAL A 1 592 ? -7.261 37.352 43.799 1.00 82.62 592 VAL A O 1
ATOM 4548 N N . VAL A 1 593 ? -5.551 35.983 44.330 1.00 79.31 593 VAL A N 1
ATOM 4549 C CA . VAL A 1 593 ? -5.830 35.860 45.766 1.00 79.31 593 VAL A CA 1
ATOM 4550 C C . VAL A 1 593 ? -4.603 36.390 46.498 1.00 79.31 593 VAL A C 1
ATOM 4552 O O . VAL A 1 593 ? -3.491 35.960 46.204 1.00 79.31 593 VAL A O 1
ATOM 4555 N N . ASP A 1 594 ? -4.786 37.383 47.368 1.00 83.00 594 ASP A N 1
ATOM 4556 C CA . ASP A 1 594 ? -3.702 38.036 48.121 1.00 83.00 594 ASP A CA 1
ATOM 4557 C C . ASP A 1 594 ? -2.535 38.535 47.242 1.00 83.00 594 ASP A C 1
ATOM 4559 O O . ASP A 1 594 ? -1.361 38.431 47.587 1.00 83.00 594 ASP A O 1
ATOM 4563 N N . GLY A 1 595 ? -2.854 39.058 46.052 1.00 79.88 595 GLY A N 1
ATOM 4564 C CA . GLY A 1 595 ? -1.866 39.552 45.084 1.00 79.88 595 GLY A CA 1
ATOM 4565 C C . GLY A 1 595 ? -1.141 38.462 44.283 1.00 79.88 595 GLY A C 1
ATOM 4566 O O . GLY A 1 595 ? -0.380 38.783 43.369 1.00 79.88 595 GLY A O 1
ATOM 4567 N N . VAL A 1 596 ? -1.408 37.181 44.555 1.00 80.25 596 VAL A N 1
ATOM 4568 C CA . VAL A 1 596 ? -0.804 36.035 43.865 1.00 80.25 596 VAL A CA 1
ATOM 4569 C C . VAL A 1 596 ? -1.809 35.417 42.892 1.00 80.25 596 VAL A C 1
ATOM 4571 O O . VAL A 1 596 ? -2.962 35.153 43.234 1.00 80.25 596 VAL A O 1
ATOM 4574 N N . ARG A 1 597 ? -1.381 35.163 41.649 1.00 81.38 597 ARG A N 1
ATOM 4575 C CA . ARG A 1 597 ? -2.188 34.394 40.688 1.00 81.38 597 ARG A CA 1
ATOM 4576 C C . ARG A 1 597 ? -2.302 32.949 41.166 1.00 81.38 597 ARG A C 1
ATOM 4578 O O . ARG A 1 597 ? -1.298 32.246 41.229 1.00 81.38 597 ARG A O 1
ATOM 4585 N N . SER A 1 598 ? -3.525 32.505 41.430 1.00 85.81 598 SER A N 1
ATOM 4586 C CA . SER A 1 598 ? -3.835 31.140 41.846 1.00 85.81 598 SER A CA 1
ATOM 4587 C C . SER A 1 598 ? -4.642 30.451 40.745 1.00 85.81 598 SER A C 1
ATOM 4589 O O . SER A 1 598 ? -5.867 30.573 40.720 1.00 85.81 598 SER A O 1
ATOM 4591 N N . PRO A 1 599 ? -3.987 29.806 39.760 1.00 89.12 599 PRO A N 1
ATOM 4592 C CA . PRO A 1 599 ? -4.693 29.110 38.696 1.00 89.12 599 PRO A CA 1
ATOM 4593 C C . PRO A 1 599 ? -5.482 27.925 39.256 1.00 89.12 599 PRO A C 1
ATOM 4595 O O . PRO A 1 599 ? -4.992 27.167 40.091 1.00 89.12 599 PRO A O 1
ATOM 4598 N N . VAL A 1 600 ? -6.710 27.777 38.773 1.00 91.75 600 VAL A N 1
ATOM 4599 C CA . VAL A 1 600 ? -7.640 26.702 39.112 1.00 91.75 600 VAL A CA 1
ATOM 4600 C C . VAL A 1 600 ? -8.305 26.229 37.828 1.00 91.75 600 VAL A C 1
ATOM 4602 O O . VAL A 1 600 ? -8.640 27.027 36.949 1.00 91.75 600 VAL A O 1
ATOM 4605 N N . SER A 1 601 ? -8.513 24.925 37.726 1.00 93.88 601 SER A N 1
ATOM 4606 C CA . SER A 1 601 ? -9.260 24.315 36.636 1.00 93.88 601 SER A CA 1
ATOM 4607 C C . SER A 1 601 ? -10.238 23.295 37.191 1.00 93.88 601 SER A C 1
ATOM 4609 O O . SER A 1 601 ? -9.941 22.644 38.188 1.00 93.88 601 SER A O 1
ATOM 4611 N N . GLU A 1 602 ? -11.395 23.155 36.563 1.00 95.62 602 GLU A N 1
ATOM 4612 C CA . GLU A 1 602 ? -12.324 22.064 36.841 1.00 95.62 602 GLU A CA 1
ATOM 4613 C C . GLU A 1 602 ? -12.510 21.246 35.573 1.00 95.62 602 GLU A C 1
ATOM 4615 O O . GLU A 1 602 ? -12.809 21.787 34.512 1.00 95.62 602 GLU A O 1
ATOM 4620 N N . LEU A 1 603 ? -12.269 19.942 35.686 1.00 96.50 603 LEU A N 1
ATOM 4621 C CA . LEU A 1 603 ? -12.461 18.986 34.605 1.00 96.50 603 LEU A CA 1
ATOM 4622 C C . LEU A 1 603 ? -13.823 18.328 34.777 1.00 96.50 603 LEU A C 1
ATOM 4624 O O . LEU A 1 603 ? -14.181 17.953 35.894 1.00 96.50 603 LEU A O 1
ATOM 4628 N N . GLY A 1 604 ? -14.539 18.146 33.674 1.00 97.19 604 GLY A N 1
ATOM 4629 C CA . GLY A 1 604 ? -15.831 17.479 33.630 1.00 97.19 604 GLY A CA 1
ATOM 4630 C C . GLY A 1 604 ? -15.836 16.337 32.625 1.00 97.19 604 GLY A C 1
ATOM 4631 O O . GLY A 1 604 ? -15.260 16.453 31.542 1.00 97.19 604 GLY A O 1
ATOM 4632 N N . TYR A 1 605 ? -16.514 15.239 32.962 1.00 97.56 605 TYR A N 1
ATOM 4633 C CA . TYR A 1 605 ? -16.917 14.250 31.965 1.00 97.56 605 TYR A CA 1
ATOM 4634 C C . TYR A 1 605 ? -18.388 13.873 32.098 1.00 97.56 605 TYR A C 1
ATOM 4636 O O . TYR A 1 605 ? -18.968 13.900 33.187 1.00 97.56 605 TYR A O 1
ATOM 4644 N N . HIS A 1 606 ? -18.952 13.435 30.977 1.00 97.75 606 HIS A N 1
ATOM 4645 C CA . HIS A 1 606 ? -20.215 12.716 30.907 1.00 97.75 606 HIS A CA 1
ATOM 4646 C C . HIS A 1 606 ? -20.068 11.506 29.977 1.00 97.75 606 HIS A C 1
ATOM 4648 O O . HIS A 1 606 ? -19.503 11.631 28.890 1.00 97.75 606 HIS A O 1
ATOM 4654 N N . VAL A 1 607 ? -20.546 10.337 30.404 1.00 97.38 607 VAL A N 1
ATOM 4655 C CA . VAL A 1 607 ? -20.426 9.076 29.659 1.00 97.38 607 VAL A CA 1
ATOM 4656 C C . VAL A 1 607 ? -21.791 8.417 29.525 1.00 97.38 607 VAL A C 1
ATOM 4658 O O . VAL A 1 607 ? -22.501 8.248 30.515 1.00 97.38 607 VAL A O 1
ATOM 4661 N N . VAL A 1 608 ? -22.114 7.992 28.307 1.00 95.69 608 VAL A N 1
ATOM 4662 C CA . VAL A 1 608 ? -23.284 7.177 27.975 1.00 95.69 608 VAL A CA 1
ATOM 4663 C C . VAL A 1 608 ? -22.806 5.755 27.713 1.00 95.69 608 VAL A C 1
ATOM 4665 O O . VAL A 1 608 ? -22.107 5.500 26.729 1.00 95.69 608 VAL A O 1
ATOM 4668 N N . VAL A 1 609 ? -23.167 4.828 28.596 1.00 93.56 609 VAL A N 1
ATOM 4669 C CA . VAL A 1 609 ? -22.823 3.408 28.477 1.00 93.56 609 VAL A CA 1
ATOM 4670 C C . VAL A 1 609 ? -24.045 2.651 27.956 1.00 93.56 609 VAL A C 1
ATOM 4672 O O . VAL A 1 609 ? -25.059 2.565 28.654 1.00 93.56 609 VAL A O 1
ATOM 4675 N N . PRO A 1 610 ? -23.997 2.107 26.732 1.00 89.31 610 PRO A N 1
ATOM 4676 C CA . PRO A 1 610 ? -25.148 1.447 26.139 1.00 89.31 610 PRO A CA 1
ATOM 4677 C C . PRO A 1 610 ? -25.471 0.134 26.854 1.00 89.31 610 PRO A C 1
ATOM 4679 O O . PRO A 1 610 ? -24.577 -0.651 27.172 1.00 89.31 610 PRO A O 1
ATOM 4682 N N . ARG A 1 611 ? -26.767 -0.129 27.060 1.00 84.50 611 ARG A N 1
ATOM 4683 C CA . ARG A 1 611 ? -27.274 -1.396 27.598 1.00 84.50 611 ARG A CA 1
ATOM 4684 C C . ARG A 1 611 ? -28.123 -2.130 26.560 1.00 84.50 611 ARG A C 1
ATOM 4686 O O . ARG A 1 611 ? -29.038 -1.525 26.002 1.00 84.50 611 ARG A O 1
ATOM 4693 N N . PRO A 1 612 ? -27.876 -3.427 26.307 1.00 74.50 612 PRO A N 1
ATOM 4694 C CA . PRO A 1 612 ? -28.748 -4.218 25.448 1.00 74.50 612 PRO A CA 1
ATOM 4695 C C . PRO A 1 612 ? -30.187 -4.236 25.987 1.00 74.50 612 PRO A C 1
ATOM 4697 O O . PRO A 1 612 ? -30.416 -4.637 27.125 1.00 74.50 612 PRO A O 1
ATOM 4700 N N . GLY A 1 613 ? -31.155 -3.806 25.172 1.00 74.25 613 GLY A N 1
ATOM 4701 C CA . GLY A 1 613 ? -32.586 -3.916 25.487 1.00 74.25 613 GLY A CA 1
ATOM 4702 C C . GLY A 1 613 ? -33.125 -2.956 26.558 1.00 74.25 613 GLY A C 1
ATOM 4703 O O . GLY A 1 613 ? -34.248 -3.152 27.014 1.00 74.25 613 GLY A O 1
ATOM 4704 N N . GLY A 1 614 ? -32.370 -1.927 26.958 1.00 82.31 614 GLY A N 1
ATOM 4705 C CA . GLY A 1 614 ? -32.799 -0.956 27.969 1.00 82.31 614 GLY A CA 1
ATOM 4706 C C . GLY A 1 614 ? -32.152 0.424 27.804 1.00 82.31 614 GLY A C 1
ATOM 4707 O O . GLY A 1 614 ? -31.314 0.610 26.921 1.00 82.31 614 GLY A O 1
ATOM 4708 N N . PRO A 1 615 ? -32.529 1.410 28.640 1.00 85.38 615 PRO A N 1
ATOM 4709 C CA . PRO A 1 615 ? -31.916 2.733 28.605 1.00 85.38 615 PRO A CA 1
ATOM 4710 C C . PRO A 1 615 ? -30.429 2.658 28.994 1.00 85.38 615 PRO A C 1
ATOM 4712 O O . PRO A 1 615 ? -30.064 1.839 29.850 1.00 85.38 615 PRO A O 1
ATOM 4715 N N . PRO A 1 616 ? -29.565 3.507 28.410 1.00 90.88 616 PRO A N 1
ATOM 4716 C CA . PRO A 1 616 ? -28.146 3.523 28.742 1.00 90.88 616 PRO A CA 1
ATOM 4717 C C . PRO A 1 616 ? -27.916 3.896 30.212 1.00 90.88 616 PRO A C 1
ATOM 4719 O O . PRO A 1 616 ? -28.739 4.571 30.835 1.00 90.88 616 PRO A O 1
ATOM 4722 N N . ASP A 1 617 ? -26.787 3.465 30.765 1.00 93.94 617 ASP A N 1
ATOM 4723 C CA . ASP A 1 617 ? -26.285 4.007 32.025 1.00 93.94 617 ASP A CA 1
ATOM 4724 C C . ASP A 1 617 ? -25.586 5.339 31.755 1.00 93.94 617 ASP A C 1
ATOM 4726 O O . ASP A 1 617 ? -24.776 5.456 30.833 1.00 93.94 617 ASP A O 1
ATOM 4730 N N . LEU A 1 618 ? -25.908 6.349 32.560 1.00 96.44 618 LEU A N 1
ATOM 4731 C CA . LEU A 1 618 ? -25.339 7.685 32.444 1.00 96.44 618 LEU A CA 1
ATOM 4732 C C . LEU A 1 618 ? -24.397 7.930 33.617 1.00 96.44 618 LEU A C 1
ATOM 4734 O O . LEU A 1 618 ? -24.799 7.828 34.776 1.00 96.44 618 LEU A O 1
ATOM 4738 N N . LEU A 1 619 ? -23.150 8.277 33.316 1.00 96.69 619 LEU A N 1
ATOM 4739 C CA . LEU A 1 619 ? -22.133 8.591 34.313 1.00 96.69 619 LEU A CA 1
ATOM 4740 C C . LEU A 1 619 ? -21.679 10.034 34.158 1.00 96.69 619 LEU A C 1
ATOM 4742 O O . LEU A 1 619 ? -21.563 10.544 33.044 1.00 96.69 619 LEU A O 1
ATOM 4746 N N . TYR A 1 620 ? -21.372 10.681 35.274 1.00 97.38 620 TYR A N 1
ATOM 4747 C CA . TYR A 1 620 ? -20.789 12.017 35.271 1.00 97.38 620 TYR A CA 1
ATOM 4748 C C . TYR A 1 620 ? -19.776 12.179 36.389 1.00 97.38 620 TYR A C 1
ATOM 4750 O O . TYR A 1 620 ? -19.868 11.517 37.421 1.00 97.38 620 TYR A O 1
ATOM 4758 N N . GLN A 1 621 ? -18.818 13.078 36.212 1.00 97.06 621 GLN A N 1
ATOM 4759 C CA . GLN A 1 621 ? -17.916 13.448 37.294 1.00 97.06 621 GLN A CA 1
ATOM 4760 C C . GLN A 1 621 ? -17.299 14.817 37.044 1.00 97.06 621 GLN A C 1
ATOM 4762 O O . GLN A 1 621 ? -17.138 15.243 35.900 1.00 97.06 621 GLN A O 1
ATOM 4767 N N . SER A 1 622 ? -16.907 15.462 38.139 1.00 96.69 622 SER A N 1
ATOM 4768 C CA . SER A 1 622 ? -16.135 16.697 38.155 1.00 96.69 622 SER A CA 1
ATOM 4769 C C . SER A 1 622 ? -14.915 16.546 39.061 1.00 96.69 622 SER A C 1
ATOM 4771 O O . SER A 1 622 ? -15.023 15.966 40.143 1.00 96.69 622 SER A O 1
ATOM 4773 N N . VAL A 1 623 ? -13.770 17.103 38.677 1.00 95.25 623 VAL A N 1
ATOM 4774 C CA . VAL A 1 623 ? -12.597 17.190 39.559 1.00 95.25 623 VAL A CA 1
ATOM 4775 C C . VAL A 1 623 ? -11.940 18.558 39.447 1.00 95.25 623 VAL A C 1
ATOM 4777 O O . VAL A 1 623 ? -11.707 19.065 38.353 1.00 95.25 623 VAL A O 1
ATOM 4780 N N . ARG A 1 624 ? -11.626 19.156 40.598 1.00 94.12 624 ARG A N 1
ATOM 4781 C CA . ARG A 1 624 ? -10.937 20.443 40.677 1.00 94.12 624 ARG A CA 1
ATOM 4782 C C . ARG A 1 624 ? -9.429 20.231 40.773 1.00 94.12 624 ARG A C 1
ATOM 4784 O O . ARG A 1 624 ? -8.954 19.520 41.654 1.00 94.12 624 ARG A O 1
ATOM 4791 N N . LEU A 1 625 ? -8.688 20.885 39.887 1.00 91.50 625 LEU A N 1
ATOM 4792 C CA . LEU A 1 625 ? -7.235 20.978 39.889 1.00 91.50 625 LEU A CA 1
ATOM 4793 C C . LEU A 1 625 ? -6.815 22.331 40.460 1.00 91.50 625 LEU A C 1
ATOM 4795 O O . LEU A 1 625 ? -7.226 23.389 39.973 1.00 91.50 625 LEU A O 1
ATOM 4799 N N . ASP A 1 626 ? -5.996 22.288 41.502 1.00 89.62 626 ASP A N 1
ATOM 4800 C CA . ASP A 1 626 ? -5.401 23.469 42.113 1.00 89.62 626 ASP A CA 1
ATOM 4801 C C . ASP A 1 626 ? -4.113 23.899 41.391 1.00 89.62 626 ASP A C 1
ATOM 4803 O O . ASP A 1 626 ? -3.642 23.264 40.440 1.00 89.62 626 ASP A O 1
ATOM 4807 N N . ALA A 1 627 ? -3.511 24.990 41.865 1.00 86.12 627 ALA A N 1
ATOM 4808 C CA . ALA A 1 627 ? -2.284 25.521 41.288 1.00 86.12 627 ALA A CA 1
ATOM 4809 C C . ALA A 1 627 ? -1.127 24.507 41.310 1.00 86.12 627 ALA A C 1
ATOM 4811 O O . ALA A 1 627 ? -0.305 24.502 40.395 1.00 86.12 627 ALA A O 1
ATOM 4812 N N . ARG A 1 628 ? -1.068 23.626 42.319 1.00 83.75 628 ARG A N 1
ATOM 4813 C CA . ARG A 1 628 ? -0.020 22.608 42.444 1.00 83.75 628 ARG A CA 1
ATOM 4814 C C . ARG A 1 628 ? -0.179 21.519 41.386 1.00 83.75 628 ARG A C 1
ATOM 4816 O O . ARG A 1 628 ? 0.808 21.146 40.756 1.00 83.75 628 ARG A O 1
ATOM 4823 N N . ALA A 1 629 ? -1.399 21.035 41.162 1.00 84.00 629 ALA A N 1
ATOM 4824 C CA . ALA A 1 629 ? -1.686 20.073 40.102 1.00 84.00 629 ALA A CA 1
ATOM 4825 C C . ALA A 1 629 ? -1.411 20.672 38.713 1.00 84.00 629 ALA A C 1
ATOM 4827 O O . ALA A 1 629 ? -0.801 20.026 37.865 1.00 84.00 629 ALA A O 1
ATOM 4828 N N . LEU A 1 630 ? -1.789 21.934 38.495 1.00 85.88 630 LEU A N 1
ATOM 4829 C CA . LEU A 1 630 ? -1.599 22.624 37.217 1.00 85.88 630 LEU A CA 1
ATOM 4830 C C . LEU A 1 630 ? -0.130 22.936 36.898 1.00 85.88 630 LEU A C 1
ATOM 4832 O 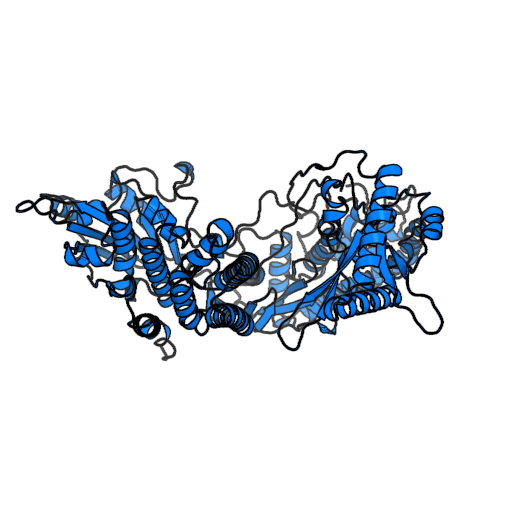O . LEU A 1 630 ? 0.268 22.873 35.734 1.00 85.88 630 LEU A O 1
ATOM 4836 N N . GLN A 1 631 ? 0.699 23.195 37.913 1.00 80.50 631 GLN A N 1
ATOM 4837 C CA . GLN A 1 631 ? 2.152 23.324 37.742 1.00 80.50 631 GLN A CA 1
ATOM 4838 C C . GLN A 1 631 ? 2.791 22.060 37.151 1.00 80.50 631 GLN A C 1
ATOM 4840 O O . GLN A 1 631 ? 3.824 22.164 36.488 1.00 80.50 631 GLN A O 1
ATOM 4845 N N . ALA A 1 632 ? 2.175 20.885 37.337 1.00 75.19 632 ALA A N 1
ATOM 4846 C CA . ALA A 1 632 ? 2.656 19.652 36.725 1.00 75.19 632 ALA A CA 1
ATOM 4847 C C . ALA A 1 632 ? 2.473 19.626 35.197 1.00 75.19 632 ALA A C 1
ATOM 4849 O O . ALA A 1 632 ? 3.195 18.910 34.507 1.00 75.19 632 ALA A O 1
ATOM 4850 N N . PHE A 1 633 ? 1.542 20.415 34.649 1.00 79.31 633 PHE A N 1
ATOM 4851 C CA . PHE A 1 633 ? 1.312 20.480 33.202 1.00 79.31 633 PHE A CA 1
ATOM 4852 C C . PHE A 1 633 ? 2.317 21.418 32.541 1.00 79.31 633 PHE A C 1
ATOM 4854 O O . PHE A 1 633 ? 2.944 21.066 31.543 1.00 79.31 633 PHE A O 1
ATOM 4861 N N . SER A 1 634 ? 2.486 22.614 33.105 1.00 75.50 634 SER A N 1
ATOM 4862 C CA . SER A 1 634 ? 3.524 23.561 32.708 1.00 75.50 634 SER A CA 1
ATOM 4863 C C . SER A 1 634 ? 3.688 24.646 33.769 1.00 75.50 634 SER A C 1
ATOM 4865 O O . SER A 1 634 ? 2.712 25.171 34.300 1.00 75.50 634 SER A O 1
ATOM 4867 N N . SER A 1 635 ? 4.938 25.014 34.046 1.00 69.12 635 SER A N 1
ATOM 4868 C CA . SER A 1 635 ? 5.298 26.076 34.990 1.00 69.12 635 SER A CA 1
ATOM 4869 C C . SER A 1 635 ? 5.445 27.456 34.340 1.00 69.12 635 SER A C 1
ATOM 4871 O O . SER A 1 635 ? 5.589 28.449 35.049 1.00 69.12 635 SER A O 1
ATOM 4873 N N . SER A 1 636 ? 5.423 27.541 33.006 1.00 66.88 636 SER A N 1
ATOM 4874 C CA . SER A 1 636 ? 5.733 28.769 32.256 1.00 66.88 636 SER A CA 1
ATOM 4875 C C . SER A 1 636 ? 4.578 29.302 31.405 1.00 66.88 636 SER A C 1
ATOM 4877 O O . SER A 1 636 ? 4.675 30.399 30.852 1.00 66.88 636 SER A O 1
ATOM 4879 N N . ALA A 1 637 ? 3.479 28.555 31.277 1.00 66.44 637 ALA A N 1
ATOM 4880 C CA . ALA A 1 637 ? 2.351 28.957 30.447 1.00 66.44 637 ALA A CA 1
ATOM 4881 C C . ALA A 1 637 ? 1.425 29.953 31.167 1.00 66.44 637 ALA A C 1
ATOM 4883 O O . ALA A 1 637 ? 1.040 29.754 32.315 1.00 66.44 637 ALA A O 1
ATOM 4884 N N . GLN A 1 638 ? 1.011 31.010 30.457 1.00 71.06 638 GLN A N 1
ATOM 4885 C CA . GLN A 1 638 ? 0.053 31.998 30.975 1.00 71.06 638 GLN A CA 1
ATOM 4886 C C . GLN A 1 638 ? -1.373 31.440 31.116 1.00 71.06 638 GLN A C 1
ATOM 4888 O O . GLN A 1 638 ? -2.128 31.899 31.971 1.00 71.06 638 GLN A O 1
ATOM 4893 N N . THR A 1 639 ? -1.739 30.467 30.278 1.00 82.56 639 THR A N 1
ATOM 4894 C CA . THR A 1 639 ? -3.006 29.728 30.330 1.00 82.56 639 THR A CA 1
ATOM 4895 C C . THR A 1 639 ? -2.741 28.244 30.087 1.00 82.56 639 THR A C 1
ATOM 4897 O O . THR A 1 639 ? -1.847 27.890 29.312 1.00 82.56 639 THR A O 1
ATOM 4900 N N . LEU A 1 640 ? -3.520 27.380 30.746 1.00 87.31 640 LEU A N 1
ATOM 4901 C CA . LEU A 1 640 ? -3.376 25.918 30.666 1.00 87.31 640 LEU A CA 1
ATOM 4902 C C . LEU A 1 640 ? -4.622 25.215 30.120 1.00 87.31 640 LEU A C 1
ATOM 4904 O O . LEU A 1 640 ? -4.724 23.998 30.214 1.00 87.31 640 LEU A O 1
ATOM 4908 N N . ILE A 1 641 ? -5.563 25.965 29.537 1.00 91.81 641 ILE A N 1
ATOM 4909 C CA . ILE A 1 641 ? -6.848 25.426 29.073 1.00 91.81 641 ILE A CA 1
ATOM 4910 C C . ILE A 1 641 ? -6.667 24.208 28.160 1.00 91.81 641 ILE A C 1
ATOM 4912 O O . ILE A 1 641 ? -7.221 23.157 28.433 1.00 91.81 641 ILE A O 1
ATOM 4916 N N . MET A 1 642 ? -5.795 24.289 27.152 1.00 90.25 642 MET A N 1
ATOM 4917 C CA . MET A 1 642 ? -5.551 23.182 26.220 1.00 90.25 642 MET A CA 1
ATOM 4918 C C . MET A 1 642 ? -5.018 21.920 26.923 1.00 90.25 642 MET A C 1
ATOM 4920 O O . MET A 1 642 ? -5.369 20.808 26.543 1.00 90.25 642 MET A O 1
ATOM 4924 N N . GLN A 1 643 ? -4.169 22.077 27.939 1.00 89.94 643 GLN A N 1
ATOM 4925 C CA . GLN A 1 643 ? -3.645 20.978 28.743 1.00 89.94 643 GLN A CA 1
ATOM 4926 C C . GLN A 1 643 ? -4.760 20.379 29.603 1.00 89.94 643 GLN A C 1
ATOM 4928 O O . GLN A 1 643 ? -4.902 19.162 29.643 1.00 89.94 643 GLN A O 1
ATOM 4933 N N . CYS A 1 644 ? -5.591 21.214 30.228 1.00 93.06 644 CYS A N 1
ATOM 4934 C CA . CYS A 1 644 ? -6.737 20.758 31.009 1.00 93.06 644 CYS A CA 1
ATOM 4935 C C . CYS A 1 644 ? -7.749 19.974 30.157 1.00 93.06 644 CYS A C 1
ATOM 4937 O O . CYS A 1 644 ? -8.219 18.932 30.598 1.00 93.06 644 CYS A O 1
ATOM 4939 N N . GLU A 1 645 ? -8.006 20.394 28.919 1.00 94.56 645 GLU A N 1
ATOM 4940 C CA . GLU A 1 645 ? -8.878 19.676 27.973 1.00 94.56 645 GLU A CA 1
ATOM 4941 C C . GLU A 1 645 ? -8.337 18.277 27.643 1.00 94.56 645 GLU A C 1
ATOM 4943 O O . GLU A 1 645 ? -9.050 17.276 27.709 1.00 94.56 645 GLU A O 1
ATOM 4948 N N . ILE A 1 646 ? -7.032 18.173 27.356 1.00 92.00 646 ILE A N 1
ATOM 4949 C CA . ILE A 1 646 ? -6.368 16.880 27.119 1.00 92.00 646 ILE A CA 1
ATOM 4950 C C . ILE A 1 646 ? -6.369 16.028 28.401 1.00 92.00 646 ILE A C 1
ATOM 4952 O O . ILE A 1 646 ? -6.521 14.803 28.338 1.00 92.00 646 ILE A O 1
ATOM 4956 N N . ALA A 1 647 ? -6.213 16.657 29.570 1.00 91.44 647 ALA A N 1
ATOM 4957 C CA . ALA A 1 647 ? -6.276 15.978 30.858 1.00 91.44 647 ALA A CA 1
ATOM 4958 C C . ALA A 1 647 ? -7.673 15.401 31.108 1.00 91.44 647 ALA A C 1
ATOM 4960 O O . ALA A 1 647 ? -7.759 14.228 31.457 1.00 91.44 647 ALA A O 1
ATOM 4961 N N . ALA A 1 648 ? -8.743 16.167 30.867 1.00 94.31 648 ALA A N 1
ATOM 4962 C CA . ALA A 1 648 ? -10.127 15.702 30.977 1.00 94.31 648 ALA A CA 1
ATOM 4963 C C . ALA A 1 648 ? -10.376 14.512 30.043 1.00 94.31 648 ALA A C 1
ATOM 4965 O O . ALA A 1 648 ? -10.859 13.462 30.477 1.00 94.31 648 ALA A O 1
ATOM 4966 N N . ALA A 1 649 ? -9.929 14.637 28.789 1.00 92.38 649 ALA A N 1
ATOM 4967 C CA . ALA A 1 649 ? -10.016 13.579 27.795 1.00 92.38 649 ALA A CA 1
ATOM 4968 C C . ALA A 1 649 ? -9.260 12.305 28.191 1.00 92.38 649 ALA A C 1
ATOM 4970 O O . ALA A 1 649 ? -9.693 11.220 27.836 1.00 92.38 649 ALA A O 1
ATOM 4971 N N . THR A 1 650 ? -8.157 12.398 28.936 1.00 89.56 650 THR A N 1
ATOM 4972 C CA . THR A 1 650 ? -7.394 11.226 29.408 1.00 89.56 650 THR A CA 1
ATOM 4973 C C . THR A 1 650 ? -7.980 10.640 30.695 1.00 89.56 650 THR A C 1
ATOM 4975 O O . THR A 1 650 ? -8.047 9.422 30.871 1.00 89.56 650 THR A O 1
ATOM 4978 N N . TRP A 1 651 ? -8.419 11.515 31.595 1.00 92.12 651 TRP A N 1
ATOM 4979 C CA . TRP A 1 651 ? -8.896 11.202 32.936 1.00 92.12 651 TRP A CA 1
ATOM 4980 C C . TRP A 1 651 ? -10.128 10.295 32.939 1.00 92.12 651 TRP A C 1
ATOM 4982 O O . TRP A 1 651 ? -10.190 9.363 33.744 1.00 92.12 651 TRP A O 1
ATOM 4992 N N . VAL A 1 652 ? -11.072 10.509 32.018 1.00 94.31 652 VAL A N 1
ATOM 4993 C CA . VAL A 1 652 ? -12.288 9.684 31.913 1.00 94.31 652 VAL A CA 1
ATOM 4994 C C . VAL A 1 652 ? -11.961 8.202 31.678 1.00 94.31 652 VAL A C 1
ATOM 4996 O O . VAL A 1 652 ? -12.457 7.333 32.397 1.00 94.31 652 VAL A O 1
ATOM 4999 N N . TYR A 1 653 ? -11.046 7.903 30.750 1.00 91.00 653 TYR A N 1
ATOM 5000 C CA . TYR A 1 653 ? -10.645 6.527 30.439 1.00 91.00 653 TYR A CA 1
ATOM 5001 C C . TYR A 1 653 ? -9.830 5.890 31.562 1.00 91.00 653 TYR A C 1
ATOM 5003 O O . TYR A 1 653 ? -9.977 4.697 31.826 1.00 91.00 653 TYR A O 1
ATOM 5011 N N . TYR A 1 654 ? -8.993 6.683 32.236 1.00 88.19 654 TYR A N 1
ATOM 5012 C CA . TYR A 1 654 ? -8.206 6.214 33.375 1.00 88.19 654 TYR A CA 1
ATOM 5013 C C . TYR A 1 654 ? -9.101 5.880 34.572 1.00 88.19 654 TYR A C 1
ATOM 5015 O O . TYR A 1 654 ? -8.824 4.945 35.321 1.00 88.19 654 TYR A O 1
ATOM 5023 N N . SER A 1 655 ? -10.195 6.626 34.736 1.00 89.69 655 SER A N 1
ATOM 5024 C CA . SER A 1 655 ? -11.093 6.479 35.877 1.00 89.69 655 SER A CA 1
ATOM 5025 C C . SER A 1 655 ? -12.023 5.271 35.763 1.00 89.69 655 SER A C 1
ATOM 5027 O O . SER A 1 655 ? -12.297 4.624 36.772 1.00 89.69 655 SER A O 1
ATOM 5029 N N . ALA A 1 656 ? -12.503 4.939 34.559 1.00 87.75 656 ALA A N 1
ATOM 5030 C CA . ALA A 1 656 ? -13.455 3.841 34.345 1.00 87.75 656 ALA A CA 1
ATOM 5031 C C . ALA A 1 656 ? -12.998 2.794 33.303 1.00 87.75 656 ALA A C 1
ATOM 5033 O O . ALA A 1 656 ? -13.735 2.445 32.383 1.00 87.75 656 ALA A O 1
ATOM 5034 N N . PRO A 1 657 ? -11.794 2.226 33.426 1.00 85.06 657 PRO A N 1
ATOM 5035 C CA . PRO A 1 657 ? -11.195 1.400 32.377 1.00 85.06 657 PRO A CA 1
ATOM 5036 C C . PRO A 1 657 ? -11.927 0.071 32.118 1.00 85.06 657 PRO A C 1
ATOM 5038 O O . PRO A 1 657 ? -11.845 -0.475 31.019 1.00 85.06 657 PRO A O 1
ATOM 5041 N N . HIS A 1 658 ? -12.686 -0.440 33.093 1.00 85.38 658 HIS A N 1
ATOM 5042 C CA . HIS A 1 658 ? -13.560 -1.607 32.920 1.00 85.38 658 HIS A CA 1
ATOM 5043 C C . HIS A 1 658 ? -14.730 -1.337 31.961 1.00 85.38 658 HIS A C 1
ATOM 5045 O O . HIS A 1 658 ? -15.174 -2.260 31.287 1.00 85.38 658 HIS A O 1
ATOM 5051 N N . ILE A 1 659 ? -15.186 -0.083 31.864 1.00 88.62 659 ILE A N 1
ATOM 5052 C CA . ILE A 1 659 ? -16.220 0.338 30.912 1.00 88.62 659 ILE A CA 1
ATOM 5053 C C . ILE A 1 659 ? -15.641 0.353 29.507 1.00 88.62 659 ILE A C 1
ATOM 5055 O O . ILE A 1 659 ? -16.270 -0.130 28.576 1.00 88.62 659 ILE A O 1
ATOM 5059 N N . PHE A 1 660 ? -14.434 0.895 29.354 1.00 88.56 660 PHE A N 1
ATOM 5060 C CA . PHE A 1 660 ? -13.884 1.207 28.040 1.00 88.56 660 PHE A CA 1
ATOM 5061 C C . PHE A 1 660 ? -13.118 0.055 27.386 1.00 88.56 660 PHE A C 1
ATOM 5063 O O . PHE A 1 660 ? -12.989 0.045 26.165 1.00 88.56 660 PHE A O 1
ATOM 5070 N N . ARG A 1 661 ? -12.609 -0.926 28.139 1.00 84.31 661 ARG A N 1
ATOM 5071 C CA . ARG A 1 661 ? -11.777 -2.004 27.578 1.00 84.31 661 ARG A CA 1
ATOM 5072 C C . ARG A 1 661 ? -12.441 -2.674 26.361 1.00 84.31 661 ARG A C 1
ATOM 5074 O O . ARG A 1 661 ? -13.538 -3.211 26.450 1.00 84.31 661 ARG A O 1
ATOM 5081 N N . SER A 1 662 ? -11.725 -2.692 25.234 1.00 78.12 662 SER A N 1
ATOM 5082 C CA . SER A 1 662 ? -12.164 -3.245 23.941 1.00 78.12 662 SER A CA 1
ATOM 5083 C C . SER A 1 662 ? -13.464 -2.641 23.385 1.00 78.12 662 SER A C 1
ATOM 5085 O O . SER A 1 662 ? -14.141 -3.290 22.581 1.00 78.12 662 SER A O 1
ATOM 5087 N N . GLN A 1 663 ? -13.814 -1.416 23.797 1.00 82.31 663 GLN A N 1
ATOM 5088 C CA . GLN A 1 663 ? -14.991 -0.697 23.313 1.00 82.31 663 GLN A CA 1
ATOM 5089 C C . GLN A 1 663 ? -14.693 0.224 22.131 1.00 82.31 663 GLN A C 1
ATOM 5091 O O . GLN A 1 663 ? -13.570 0.689 21.905 1.00 82.31 663 GLN A O 1
ATOM 5096 N N . ARG A 1 664 ? -15.771 0.530 21.407 1.00 83.81 664 ARG A N 1
ATOM 5097 C CA . ARG A 1 664 ? -15.861 1.637 20.454 1.00 83.81 664 ARG A CA 1
ATOM 5098 C C . ARG A 1 664 ? -16.419 2.856 21.178 1.00 83.81 664 ARG A C 1
ATOM 5100 O O . ARG A 1 664 ? -17.415 2.731 21.890 1.00 83.81 664 ARG A O 1
ATOM 5107 N N . VAL A 1 665 ? -15.775 4.002 21.002 1.00 88.69 665 VAL A N 1
ATOM 5108 C CA . VAL A 1 665 ? -16.068 5.223 21.749 1.00 88.69 665 VAL A CA 1
ATOM 5109 C C . VAL A 1 665 ? -16.198 6.402 20.799 1.00 88.69 665 VAL A C 1
ATOM 5111 O O . VAL A 1 665 ? -15.246 6.704 20.085 1.00 88.69 665 VAL A O 1
ATOM 5114 N N . ILE A 1 666 ? -17.339 7.087 20.809 1.00 91.69 666 ILE A N 1
ATOM 5115 C CA . ILE A 1 666 ? -17.471 8.408 20.184 1.00 91.69 666 ILE A CA 1
ATOM 5116 C C . ILE A 1 666 ? -17.168 9.445 21.261 1.00 91.69 666 ILE A C 1
ATOM 5118 O O . ILE A 1 666 ? -17.860 9.500 22.276 1.00 91.69 666 ILE A O 1
ATOM 5122 N N . HIS A 1 667 ? -16.120 10.240 21.063 1.00 93.81 667 HIS A N 1
ATOM 5123 C CA . HIS A 1 667 ? -15.658 11.224 22.036 1.00 93.81 667 HIS A CA 1
ATOM 5124 C C . HIS A 1 667 ? -15.813 12.638 21.481 1.00 93.81 667 HIS A C 1
ATOM 5126 O O . HIS A 1 667 ? -15.098 13.041 20.564 1.00 93.81 667 HIS A O 1
ATOM 5132 N N . PHE A 1 668 ? -16.743 13.384 22.069 1.00 94.06 668 PHE A N 1
ATOM 5133 C CA . PHE A 1 668 ? -17.026 14.776 21.758 1.00 94.06 668 PHE A CA 1
ATOM 5134 C C . PHE A 1 668 ? -16.147 15.734 22.569 1.00 94.06 668 PHE A C 1
ATOM 5136 O O . PHE A 1 668 ? -16.065 15.626 23.796 1.00 94.06 668 PHE A O 1
ATOM 5143 N N . ILE A 1 669 ? -15.503 16.672 21.868 1.00 93.50 669 ILE A N 1
ATOM 5144 C CA . ILE A 1 669 ? -14.648 17.728 22.434 1.00 93.50 669 ILE A CA 1
ATOM 5145 C C . ILE A 1 669 ? -14.924 19.031 21.674 1.00 93.50 669 ILE A C 1
ATOM 5147 O O . ILE A 1 669 ? -14.926 19.041 20.444 1.00 93.50 669 ILE A O 1
ATOM 5151 N N . ASP A 1 670 ? -15.135 20.141 22.372 1.00 91.75 670 ASP A N 1
ATOM 5152 C CA . ASP A 1 670 ? -15.388 21.447 21.748 1.00 91.75 670 ASP A CA 1
ATOM 5153 C C . ASP A 1 670 ? -14.091 22.225 21.444 1.00 91.75 670 ASP A C 1
ATOM 5155 O O . ASP A 1 670 ? -13.999 22.974 20.462 1.00 91.75 670 ASP A O 1
ATOM 5159 N N . ASN A 1 671 ? -13.040 21.999 22.233 1.00 92.75 671 ASN A N 1
ATOM 5160 C CA . ASN A 1 671 ? -11.729 22.590 22.039 1.00 92.75 671 ASN A CA 1
ATOM 5161 C C . ASN A 1 671 ? -11.011 21.989 20.823 1.00 92.75 671 ASN A C 1
ATOM 5163 O O . ASN A 1 671 ? -10.370 20.938 20.893 1.00 92.75 671 ASN A O 1
ATOM 5167 N N . THR A 1 672 ? -11.041 22.709 19.701 1.00 89.94 672 THR A N 1
ATOM 5168 C CA . THR A 1 672 ? -10.417 22.275 18.438 1.00 89.94 672 THR A CA 1
ATOM 5169 C C . THR A 1 672 ? -8.912 22.004 18.553 1.00 89.94 672 THR A C 1
ATOM 5171 O O . THR A 1 672 ? -8.390 21.149 17.839 1.00 89.94 672 THR A O 1
ATOM 5174 N N . GLY A 1 673 ? -8.200 22.680 19.461 1.00 88.69 673 GLY A N 1
ATOM 5175 C CA . GLY A 1 673 ? -6.773 22.461 19.702 1.00 88.69 673 GLY A CA 1
ATOM 5176 C C . GLY A 1 673 ? -6.484 21.119 20.379 1.00 88.69 673 GLY A C 1
ATOM 5177 O O . GLY A 1 673 ? -5.618 20.373 19.916 1.00 88.69 673 GLY A O 1
ATOM 5178 N N . ALA A 1 674 ? -7.220 20.798 21.446 1.00 90.25 674 ALA A N 1
ATOM 5179 C CA . ALA A 1 674 ? -7.134 19.508 22.132 1.00 90.25 674 ALA A CA 1
ATOM 5180 C C . ALA A 1 674 ? -7.638 18.364 21.241 1.00 90.25 674 ALA A C 1
ATOM 5182 O O . ALA A 1 674 ? -6.955 17.346 21.107 1.00 90.25 674 ALA A O 1
ATOM 5183 N N . LEU A 1 675 ? -8.761 18.585 20.548 1.00 89.62 675 LEU A N 1
ATOM 5184 C CA . LEU A 1 675 ? -9.309 17.680 19.541 1.00 89.62 675 LEU A CA 1
ATOM 5185 C C . LEU A 1 675 ? -8.265 17.349 18.469 1.00 89.62 675 LEU A C 1
ATOM 5187 O O . LEU A 1 675 ? -7.981 16.180 18.238 1.00 89.62 675 LEU A O 1
ATOM 5191 N N . SER A 1 676 ? -7.624 18.361 17.868 1.00 85.88 676 SER A N 1
ATOM 5192 C CA . SER A 1 676 ? -6.545 18.176 16.882 1.00 85.88 676 SER A CA 1
ATOM 5193 C C . SER A 1 676 ? -5.413 17.312 17.423 1.00 85.88 676 SER A C 1
ATOM 5195 O O . SER A 1 676 ? -4.917 16.414 16.735 1.00 85.88 676 SER A O 1
ATOM 5197 N N . ALA A 1 677 ? -5.007 17.586 18.664 1.00 87.00 677 ALA A N 1
ATOM 5198 C CA . ALA A 1 677 ? -3.861 16.951 19.282 1.00 87.00 677 ALA A CA 1
ATOM 5199 C C . ALA A 1 677 ? -4.095 15.450 19.518 1.00 87.00 677 ALA A C 1
ATOM 5201 O O . ALA A 1 677 ? -3.251 14.632 19.137 1.00 87.00 677 ALA A O 1
ATOM 5202 N N . LEU A 1 678 ? -5.257 15.102 20.076 1.00 87.44 678 LEU A N 1
ATOM 5203 C CA . LEU A 1 678 ? -5.696 13.728 20.334 1.00 87.44 678 LEU A CA 1
ATOM 5204 C C . LEU A 1 678 ? -6.034 12.979 19.040 1.00 87.44 678 LEU A C 1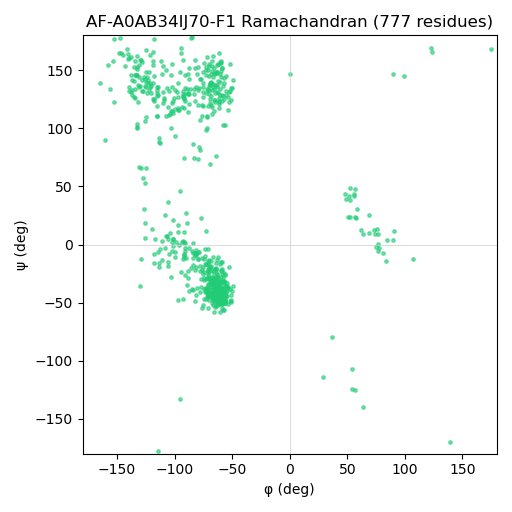
ATOM 5206 O O . LEU A 1 678 ? -5.585 11.853 18.838 1.00 87.44 678 LEU A O 1
ATOM 5210 N N . LEU A 1 679 ? -6.750 13.627 18.115 1.00 83.25 679 LEU A N 1
ATOM 5211 C CA . LEU A 1 679 ? -7.086 13.071 16.806 1.00 83.25 679 LEU A CA 1
ATOM 5212 C C . LEU A 1 679 ? -5.814 12.674 16.061 1.00 83.25 679 LEU A C 1
ATOM 5214 O O . LEU A 1 679 ? -5.654 11.529 15.640 1.00 83.25 679 LEU A O 1
ATOM 5218 N N . HIS A 1 680 ? -4.882 13.608 15.868 1.00 77.75 680 HIS A N 1
ATOM 5219 C CA . HIS A 1 680 ? -3.689 13.369 15.059 1.00 77.75 680 HIS A CA 1
ATOM 5220 C C . HIS A 1 680 ? -2.595 12.589 15.783 1.00 77.75 680 HIS A C 1
ATOM 5222 O O . HIS A 1 680 ? -1.672 12.121 15.100 1.00 77.75 680 HIS A O 1
ATOM 5228 N N . GLY A 1 681 ? -2.708 12.426 17.103 1.00 78.56 681 GLY A N 1
ATOM 5229 C CA . GLY A 1 681 ? -1.647 11.920 17.963 1.00 78.56 681 GLY A CA 1
ATOM 5230 C C . GLY A 1 681 ? -0.386 12.756 17.829 1.00 78.56 681 GLY A C 1
ATOM 5231 O O . GLY A 1 681 ? 0.696 12.211 17.635 1.00 78.56 681 GLY A O 1
ATOM 5232 N N . TYR A 1 682 ? -0.536 14.081 17.807 1.00 81.75 682 TYR A N 1
ATOM 5233 C CA . TYR A 1 682 ? 0.563 15.025 17.625 1.00 81.75 682 TYR A CA 1
ATOM 5234 C C . TYR A 1 682 ? 0.209 16.391 18.208 1.00 81.75 682 TYR A C 1
ATOM 5236 O O . TYR A 1 682 ? -0.838 16.944 17.893 1.00 81.75 682 TYR A O 1
ATOM 5244 N N . ALA A 1 683 ? 1.122 16.990 18.971 1.00 81.75 683 ALA A N 1
ATOM 5245 C CA . ALA A 1 683 ? 0.998 18.370 19.424 1.00 81.75 683 ALA A CA 1
ATOM 5246 C C . ALA A 1 683 ? 2.310 19.130 19.204 1.00 81.75 683 ALA A C 1
ATOM 5248 O O . ALA A 1 683 ? 3.396 18.573 19.341 1.00 81.75 683 ALA A O 1
ATOM 5249 N N . ARG A 1 684 ? 2.209 20.428 18.887 1.00 76.62 684 ARG A N 1
ATOM 5250 C CA . ARG A 1 684 ? 3.382 21.302 18.707 1.00 76.62 684 ARG A CA 1
ATOM 5251 C C . ARG A 1 684 ? 4.013 21.731 20.036 1.00 76.62 684 ARG A C 1
ATOM 5253 O O . ARG A 1 684 ? 5.209 21.996 20.080 1.00 76.62 684 ARG A O 1
ATOM 5260 N N . LYS A 1 685 ? 3.229 21.848 21.110 1.00 79.06 685 LYS A N 1
ATOM 5261 C CA . LYS A 1 685 ? 3.763 22.161 22.442 1.00 79.06 685 LYS A CA 1
ATOM 5262 C C . LYS A 1 685 ? 4.181 20.863 23.139 1.00 79.06 685 LYS A C 1
ATOM 5264 O O . LYS A 1 685 ? 3.435 19.886 23.102 1.00 79.06 685 LYS A O 1
ATOM 5269 N N . LEU A 1 686 ? 5.374 20.856 23.734 1.00 73.31 686 LEU A N 1
ATOM 5270 C CA . LEU A 1 686 ? 5.988 19.651 24.303 1.00 73.31 686 LEU A CA 1
ATOM 5271 C C . LEU A 1 686 ? 5.186 19.069 25.479 1.00 73.31 686 LEU A C 1
ATOM 5273 O O . LEU A 1 686 ? 5.080 17.853 25.599 1.00 73.31 686 LEU A O 1
ATOM 5277 N N . ASP A 1 687 ? 4.612 19.929 26.319 1.00 76.56 687 ASP A N 1
ATOM 5278 C CA . ASP A 1 687 ? 3.717 19.546 27.418 1.00 76.56 687 ASP A CA 1
ATOM 5279 C C . ASP A 1 687 ? 2.489 18.779 26.900 1.00 76.56 687 ASP A C 1
ATOM 5281 O O . ASP A 1 687 ? 2.243 17.642 27.296 1.00 76.56 687 ASP A O 1
ATOM 5285 N N . CYS A 1 688 ? 1.799 19.333 25.905 1.00 82.56 688 CYS A N 1
ATOM 5286 C CA . CYS A 1 688 ? 0.648 18.707 25.265 1.00 82.56 688 CYS A CA 1
ATOM 5287 C C . CYS A 1 688 ? 1.033 17.394 24.566 1.00 82.56 688 CYS A C 1
ATOM 5289 O O . CYS A 1 688 ? 0.288 16.421 24.630 1.00 82.56 688 CYS A O 1
ATOM 5291 N N . ALA A 1 689 ? 2.205 17.331 23.921 1.00 78.31 689 ALA A N 1
ATOM 5292 C CA . ALA A 1 689 ? 2.667 16.125 23.230 1.00 78.31 689 ALA A CA 1
ATOM 5293 C C . ALA A 1 689 ? 2.865 14.943 24.195 1.00 78.31 689 ALA A C 1
ATOM 5295 O O . ALA A 1 689 ? 2.564 13.802 23.843 1.00 78.31 689 ALA A O 1
ATOM 5296 N N . ARG A 1 690 ? 3.322 15.202 25.428 1.00 76.31 690 ARG A N 1
ATOM 5297 C CA . ARG A 1 690 ? 3.447 14.174 26.477 1.00 76.31 690 ARG A CA 1
ATOM 5298 C C . ARG A 1 690 ? 2.091 13.660 26.938 1.00 76.31 690 ARG A C 1
ATOM 5300 O O . ARG A 1 690 ? 1.908 12.449 27.017 1.00 76.31 690 ARG A O 1
ATOM 5307 N N . MET A 1 691 ? 1.144 14.563 27.173 1.00 82.50 691 MET A N 1
ATOM 5308 C CA . MET A 1 691 ? -0.215 14.201 27.583 1.00 82.50 691 MET A CA 1
ATOM 5309 C C . MET A 1 691 ? -0.922 13.381 26.492 1.00 82.50 691 MET A C 1
ATOM 5311 O O . MET A 1 691 ? -1.505 12.340 26.776 1.00 82.50 691 MET A O 1
ATOM 5315 N N . VAL A 1 692 ? -0.766 13.773 25.223 1.00 84.19 692 VAL A N 1
ATOM 5316 C CA . VAL A 1 692 ? -1.267 13.016 24.062 1.00 84.19 692 VAL A CA 1
ATOM 5317 C C . VAL A 1 692 ? -0.622 11.629 23.966 1.00 84.19 692 VAL A C 1
ATOM 5319 O O . VAL A 1 692 ? -1.311 10.647 23.701 1.00 84.19 692 VAL A O 1
ATOM 5322 N N . ASN A 1 693 ? 0.686 11.500 24.219 1.00 78.50 693 ASN A N 1
ATOM 5323 C CA . ASN A 1 693 ? 1.334 10.184 24.271 1.00 78.50 693 ASN A CA 1
ATOM 5324 C C . ASN A 1 693 ? 0.761 9.303 25.392 1.00 78.50 693 ASN A C 1
ATOM 5326 O O . ASN A 1 693 ? 0.523 8.119 25.157 1.00 78.50 693 ASN A O 1
ATOM 5330 N N . ALA A 1 694 ? 0.523 9.863 26.582 1.00 78.94 694 ALA A N 1
ATOM 5331 C CA . ALA A 1 694 ? -0.086 9.137 27.695 1.00 78.94 694 ALA A CA 1
ATOM 5332 C C . ALA A 1 694 ? -1.505 8.661 27.349 1.00 78.94 694 ALA A C 1
ATOM 5334 O O . ALA A 1 694 ? -1.826 7.494 27.572 1.00 78.94 694 ALA A O 1
ATOM 5335 N N . PHE A 1 695 ? -2.313 9.522 26.721 1.00 84.50 695 PHE A N 1
ATOM 5336 C CA . PHE A 1 695 ? -3.626 9.147 26.203 1.00 84.50 695 PHE A CA 1
ATOM 5337 C C . PHE A 1 695 ? -3.541 7.962 25.232 1.00 84.50 695 PHE A C 1
ATOM 5339 O O . PHE A 1 695 ? -4.247 6.973 25.407 1.00 84.50 695 PHE A O 1
ATOM 5346 N N . HIS A 1 696 ? -2.659 8.013 24.230 1.00 82.31 696 HIS A N 1
ATOM 5347 C CA . HIS A 1 696 ? -2.569 6.932 23.244 1.00 82.31 696 HIS A CA 1
ATOM 5348 C C . HIS A 1 696 ? -1.994 5.630 23.816 1.00 82.31 696 HIS A C 1
ATOM 5350 O O . HIS A 1 696 ? -2.362 4.556 23.343 1.00 82.31 696 HIS A O 1
ATOM 5356 N N . LEU A 1 697 ? -1.139 5.696 24.843 1.00 77.94 697 LEU A N 1
ATOM 5357 C CA . LEU A 1 697 ? -0.713 4.512 25.598 1.00 77.94 697 LEU A CA 1
ATOM 5358 C C . LEU A 1 697 ? -1.889 3.874 26.345 1.00 77.94 697 LEU A C 1
ATOM 5360 O O . LEU A 1 697 ? -2.055 2.658 26.283 1.00 77.94 697 LEU A O 1
ATOM 5364 N N . LEU A 1 698 ? -2.726 4.685 26.995 1.00 80.12 698 LEU A N 1
ATOM 5365 C CA . LEU A 1 698 ? -3.943 4.226 27.665 1.00 80.12 698 LEU A CA 1
ATOM 5366 C C . LEU A 1 698 ? -4.963 3.657 26.666 1.00 80.12 698 LEU A C 1
ATOM 5368 O O . LEU A 1 698 ? -5.521 2.583 26.875 1.00 80.12 698 LEU A O 1
ATOM 5372 N N . ALA A 1 699 ? -5.170 4.332 25.536 1.00 81.38 699 ALA A N 1
ATOM 5373 C CA . ALA A 1 699 ? -6.039 3.841 24.473 1.00 81.38 699 ALA A CA 1
ATOM 5374 C C . ALA A 1 699 ? -5.541 2.501 23.907 1.00 81.38 699 ALA A C 1
ATOM 5376 O O . ALA A 1 699 ? -6.346 1.614 23.622 1.00 81.38 699 ALA A O 1
ATOM 5377 N N . ALA A 1 700 ? -4.221 2.332 23.778 1.00 77.00 700 ALA A N 1
ATOM 5378 C CA . ALA A 1 700 ? -3.611 1.078 23.361 1.00 77.00 700 ALA A CA 1
ATOM 5379 C C . ALA A 1 700 ? -3.746 -0.033 24.410 1.00 77.00 700 ALA A C 1
ATOM 5381 O O . ALA A 1 700 ? -4.120 -1.148 24.047 1.00 77.00 700 ALA A O 1
ATOM 5382 N N . SER A 1 701 ? -3.512 0.254 25.695 1.00 76.12 701 SER A N 1
ATOM 5383 C CA . SER A 1 701 ? -3.625 -0.749 26.764 1.00 76.12 701 SER A CA 1
ATOM 5384 C C . SER A 1 701 ? -5.057 -1.252 26.946 1.00 76.12 701 SER A C 1
ATOM 5386 O O . SER A 1 701 ? -5.282 -2.436 27.192 1.00 76.12 701 SER A O 1
ATOM 5388 N N . LEU A 1 702 ? -6.035 -0.369 26.749 1.00 77.81 702 LEU A N 1
ATOM 5389 C CA . LEU A 1 702 ? -7.453 -0.698 26.799 1.00 77.81 702 LEU A CA 1
ATOM 5390 C C . LEU A 1 702 ? -8.001 -1.235 25.471 1.00 77.81 702 LEU A C 1
ATOM 5392 O O . LEU A 1 702 ? -9.152 -1.664 25.439 1.00 77.81 702 LEU A O 1
ATOM 5396 N N . ARG A 1 703 ? -7.213 -1.244 24.387 1.00 75.69 703 ARG A N 1
ATOM 5397 C CA . ARG A 1 703 ? -7.664 -1.614 23.033 1.00 75.69 703 ARG A CA 1
ATOM 5398 C C . ARG A 1 703 ? -8.917 -0.811 22.612 1.00 75.69 703 ARG A C 1
ATOM 5400 O O . ARG A 1 703 ? -9.900 -1.387 22.156 1.00 75.69 703 ARG A O 1
ATOM 5407 N N . LEU A 1 704 ? -8.894 0.518 22.790 1.00 78.38 704 LEU A N 1
ATOM 5408 C CA . LEU A 1 704 ? -10.016 1.437 22.493 1.00 78.38 704 LEU A CA 1
ATOM 5409 C C . LEU A 1 704 ? -10.117 1.862 21.036 1.00 78.38 704 LEU A C 1
ATOM 5411 O O . LEU A 1 704 ? -9.139 2.299 20.436 1.00 78.38 704 LEU A O 1
ATOM 5415 N N . ARG A 1 705 ? -11.301 1.836 20.440 1.00 79.50 705 ARG A N 1
ATOM 5416 C CA . ARG A 1 705 ? -11.513 2.506 19.149 1.00 79.50 705 ARG A CA 1
ATOM 5417 C C . ARG A 1 705 ? -12.189 3.835 19.408 1.00 79.50 705 ARG A C 1
ATOM 5419 O O . ARG A 1 705 ? -13.403 3.876 19.540 1.00 79.50 705 ARG A O 1
ATOM 5426 N N . VAL A 1 706 ? -11.391 4.891 19.532 1.00 83.88 706 VAL A N 1
ATOM 5427 C CA . VAL A 1 706 ? -11.903 6.236 19.811 1.00 83.88 706 VAL A CA 1
ATOM 5428 C C . VAL A 1 706 ? -12.051 6.999 18.506 1.00 83.88 706 VAL A C 1
ATOM 5430 O O . VAL A 1 706 ? -11.053 7.270 17.840 1.00 83.88 706 VAL A O 1
ATOM 5433 N N . TYR A 1 707 ? -13.287 7.347 18.171 1.00 85.50 707 TYR A N 1
ATOM 5434 C CA . TYR A 1 707 ? -13.613 8.295 17.124 1.00 85.50 707 TYR A CA 1
ATOM 5435 C C . TYR A 1 707 ? -13.859 9.657 17.770 1.00 85.50 707 TYR A C 1
ATOM 5437 O O . TYR A 1 707 ? -14.767 9.806 18.588 1.00 85.50 707 TYR A O 1
ATOM 5445 N N . PHE A 1 708 ? -13.032 10.639 17.423 1.00 87.81 708 PHE A N 1
ATOM 5446 C CA . PHE A 1 708 ? -13.177 11.996 17.931 1.00 87.81 708 PHE A CA 1
ATOM 5447 C C . PHE A 1 708 ? -14.061 12.841 17.016 1.00 87.81 708 PHE A C 1
ATOM 5449 O O . PHE A 1 708 ? -13.858 12.845 15.802 1.00 87.81 708 PHE A O 1
ATOM 5456 N N . GLU A 1 709 ? -14.985 13.596 17.606 1.00 88.38 709 GLU A N 1
ATOM 5457 C CA . GLU A 1 709 ? -15.887 14.510 16.900 1.00 88.38 709 GLU A CA 1
ATOM 5458 C C . GLU A 1 709 ? -15.929 15.858 17.628 1.00 88.38 709 GLU A C 1
ATOM 5460 O O . GLU A 1 709 ? -15.830 15.932 18.857 1.00 88.38 709 GLU A O 1
ATOM 5465 N N . TRP A 1 710 ? -16.066 16.939 16.866 1.00 91.44 710 TRP A N 1
ATOM 5466 C CA . TRP A 1 710 ? -16.260 18.258 17.450 1.00 91.44 710 TRP A CA 1
ATOM 5467 C C . TRP A 1 710 ? -17.704 18.442 17.928 1.00 91.44 710 TRP A C 1
ATOM 5469 O O . TRP A 1 710 ? -18.642 18.024 17.253 1.00 91.44 710 TRP A O 1
ATOM 5479 N N . VAL A 1 711 ? -17.894 19.120 19.060 1.00 91.00 711 VAL A N 1
ATOM 5480 C CA . VAL A 1 711 ? -19.218 19.536 19.554 1.00 91.00 711 VAL A CA 1
ATOM 5481 C C . VAL A 1 711 ? -19.237 21.050 19.799 1.00 91.00 711 VAL A C 1
ATOM 5483 O O . VAL A 1 711 ? -18.258 21.584 20.316 1.00 91.00 711 VAL A O 1
ATOM 5486 N N . PRO A 1 712 ? -20.322 21.778 19.473 1.00 90.94 712 PRO A N 1
ATOM 5487 C CA . PRO A 1 712 ? -20.465 23.165 19.911 1.00 90.94 712 PRO A CA 1
ATOM 5488 C C . PRO A 1 712 ? -20.407 23.271 21.440 1.00 90.94 712 PRO A C 1
ATOM 5490 O O . PRO A 1 712 ? -21.099 22.519 22.120 1.00 90.94 712 PRO A O 1
ATOM 5493 N N . SER A 1 713 ? -19.687 24.247 22.004 1.00 90.38 713 SER A N 1
ATOM 5494 C CA . SER A 1 713 ? -19.583 24.414 23.469 1.00 90.38 713 SER A CA 1
ATOM 5495 C C . SER A 1 713 ? -20.952 24.508 24.165 1.00 90.38 713 SER A C 1
ATOM 5497 O O . SER A 1 713 ? -21.168 23.917 25.220 1.00 90.38 713 SER A O 1
ATOM 5499 N N . LEU A 1 714 ? -21.937 25.169 23.538 1.00 90.88 714 LEU A N 1
ATOM 5500 C CA . LEU A 1 714 ? -23.308 25.235 24.066 1.00 90.88 714 LEU A CA 1
ATOM 5501 C C . LEU A 1 714 ? -23.999 23.866 24.123 1.00 90.88 714 LEU A C 1
ATOM 5503 O O . LEU A 1 714 ? -24.804 23.644 25.020 1.00 90.88 714 LEU A O 1
ATOM 5507 N N . ALA A 1 715 ? -23.633 22.937 23.244 1.00 92.62 715 ALA A N 1
ATOM 5508 C CA . ALA A 1 715 ? -24.153 21.575 23.190 1.00 92.62 715 ALA A CA 1
ATOM 5509 C C . ALA A 1 715 ? -23.307 20.565 23.990 1.00 92.62 715 ALA A C 1
ATOM 5511 O O . ALA A 1 715 ? -23.759 19.446 24.228 1.00 92.62 715 ALA A O 1
ATOM 5512 N N . ASN A 1 716 ? -22.094 20.939 24.422 1.00 95.06 716 ASN A N 1
ATOM 5513 C CA . ASN A 1 716 ? -21.212 20.061 25.184 1.00 95.06 716 ASN A CA 1
ATOM 5514 C C . ASN A 1 716 ? -21.813 19.780 26.568 1.00 95.06 716 ASN A C 1
ATOM 5516 O O . ASN A 1 716 ? -21.902 20.667 27.414 1.00 95.06 716 ASN A O 1
ATOM 5520 N N . VAL A 1 717 ? -22.224 18.537 26.815 1.00 95.31 717 VAL A N 1
ATOM 5521 C CA . VAL A 1 717 ? -22.831 18.122 28.089 1.00 95.31 717 VAL A CA 1
ATOM 5522 C C . VAL A 1 717 ? -21.849 18.267 29.256 1.00 95.31 717 VAL A C 1
ATOM 5524 O O . VAL A 1 717 ? -22.263 18.577 30.374 1.00 95.31 717 VAL A O 1
ATOM 5527 N N . ALA A 1 718 ? -20.551 18.071 29.000 1.00 96.81 718 ALA A N 1
ATOM 5528 C CA . ALA A 1 718 ? -19.509 18.107 30.021 1.00 96.81 718 ALA A CA 1
ATOM 5529 C C . ALA A 1 718 ? -19.159 19.526 30.519 1.00 96.81 718 ALA A C 1
ATOM 5531 O O . ALA A 1 718 ? -18.548 19.629 31.582 1.00 96.81 718 ALA A O 1
ATOM 5532 N N . ASP A 1 719 ? -19.613 20.588 29.837 1.00 96.12 719 ASP A N 1
ATOM 5533 C CA . ASP A 1 719 ? -19.424 21.996 30.248 1.00 96.12 719 ASP A CA 1
ATOM 5534 C C . ASP A 1 719 ? -20.091 22.323 31.597 1.00 96.12 719 ASP A C 1
ATOM 5536 O O . ASP A 1 719 ? -19.616 23.171 32.347 1.00 96.12 719 ASP A O 1
ATOM 5540 N N . LEU A 1 720 ? -21.169 21.619 31.966 1.00 96.19 720 LEU A N 1
ATOM 5541 C CA . LEU A 1 720 ? -21.785 21.793 33.287 1.00 96.19 720 LEU A CA 1
ATOM 5542 C C . LEU A 1 720 ? -20.941 21.120 34.396 1.00 96.19 720 LEU A C 1
ATOM 5544 O O . LEU A 1 720 ? -20.576 21.810 35.351 1.00 96.19 720 LEU A O 1
ATOM 5548 N N . PRO A 1 721 ? -20.552 19.827 34.290 1.00 96.31 721 PRO A N 1
ATOM 5549 C CA . PRO A 1 721 ? -19.610 19.209 35.228 1.00 96.31 721 PRO A CA 1
ATOM 5550 C C . PRO A 1 721 ? -18.238 19.894 35.333 1.00 96.31 721 PRO A C 1
ATOM 5552 O O . PRO A 1 721 ? -17.657 19.900 36.416 1.00 96.31 721 PRO A O 1
ATOM 5555 N N . SER A 1 722 ? -17.705 20.489 34.260 1.00 96.50 722 SER A N 1
ATOM 5556 C CA . SER A 1 722 ? -16.422 21.221 34.289 1.00 96.50 722 SER A CA 1
ATOM 5557 C C . SER A 1 722 ? -16.511 22.583 34.995 1.00 96.50 722 SER A C 1
ATOM 5559 O O . SER A 1 722 ? -15.505 23.277 35.161 1.00 96.50 722 SER A O 1
ATOM 5561 N N . ARG A 1 723 ? -17.715 22.971 35.423 1.00 94.38 723 ARG A N 1
ATOM 5562 C CA . ARG A 1 723 ? -18.030 24.193 36.170 1.00 94.38 723 ARG A CA 1
ATOM 5563 C C . ARG A 1 723 ? -18.795 23.870 37.449 1.00 94.38 723 ARG A C 1
ATOM 5565 O O . ARG A 1 723 ? -19.613 24.669 37.894 1.00 94.38 723 ARG A O 1
ATOM 5572 N N . ALA A 1 724 ? -18.564 22.702 38.043 1.00 93.06 724 ALA A N 1
ATOM 5573 C CA . ALA A 1 724 ? -19.315 22.233 39.203 1.00 93.06 724 ALA A CA 1
ATOM 5574 C C . ALA A 1 724 ? -19.286 23.198 40.407 1.00 93.06 724 ALA A C 1
ATOM 5576 O O . ALA A 1 724 ? -20.233 23.201 41.194 1.00 93.06 724 ALA A O 1
ATOM 5577 N N . SER A 1 725 ? -18.246 24.032 40.550 1.00 91.62 725 SER A N 1
ATOM 5578 C CA . SER A 1 725 ? -18.200 25.084 41.580 1.00 91.62 725 SER A CA 1
ATOM 5579 C C . SER A 1 725 ? -18.966 26.366 41.218 1.00 91.62 725 SER A C 1
ATOM 5581 O O . SER A 1 725 ? -19.066 27.263 42.056 1.00 91.62 725 SER A O 1
ATOM 5583 N N . GLU A 1 726 ? -19.467 26.518 39.989 1.00 92.75 726 GLU A N 1
ATOM 5584 C CA . GLU A 1 726 ? -20.306 27.655 39.601 1.00 92.75 726 GLU A CA 1
ATOM 5585 C C . GLU A 1 726 ? -21.751 27.462 40.102 1.00 92.75 726 GLU A C 1
ATOM 5587 O O . GLU A 1 726 ? -22.327 26.380 39.936 1.00 92.75 726 GLU A O 1
ATOM 5592 N N . PRO A 1 727 ? -22.376 28.495 40.699 1.00 93.19 727 PRO A N 1
ATOM 5593 C CA . PRO A 1 727 ? -23.748 28.394 41.188 1.00 93.19 727 PRO A CA 1
ATOM 5594 C C . PRO A 1 727 ? -24.736 27.957 40.095 1.00 93.19 727 PRO A C 1
ATOM 5596 O O . PRO A 1 727 ? -24.784 28.552 39.021 1.00 93.19 727 PRO A O 1
ATOM 5599 N N . GLY A 1 728 ? -25.545 26.930 40.378 1.00 93.00 728 GLY A N 1
ATOM 5600 C CA . GLY A 1 728 ? -26.606 26.435 39.490 1.00 93.00 728 GLY A CA 1
ATOM 5601 C C . GLY A 1 728 ? -26.156 25.506 38.351 1.00 93.00 728 GLY A C 1
ATOM 5602 O O . GLY A 1 728 ? -27.013 24.908 37.694 1.00 93.00 728 GLY A O 1
ATOM 5603 N N . ALA A 1 729 ? -24.848 25.316 38.128 1.00 93.88 729 ALA A N 1
ATOM 5604 C CA . ALA A 1 729 ? -24.343 24.463 37.046 1.00 93.88 729 ALA A CA 1
ATOM 5605 C C . ALA A 1 729 ? -24.785 22.996 37.211 1.00 93.88 729 ALA A C 1
ATOM 5607 O O . ALA A 1 729 ? -25.402 22.412 36.316 1.00 93.88 729 ALA A O 1
ATOM 5608 N N . MET A 1 730 ? -24.552 22.411 38.390 1.00 95.94 730 MET A N 1
ATOM 5609 C CA . MET A 1 730 ? -24.939 21.021 38.664 1.00 95.94 730 MET A CA 1
ATOM 5610 C C . MET A 1 730 ? -26.445 20.831 38.874 1.00 95.94 730 MET A C 1
ATOM 5612 O O . MET A 1 730 ? -26.949 19.734 38.641 1.00 95.94 730 MET A O 1
ATOM 5616 N N . ASP A 1 731 ? -27.179 21.871 39.272 1.00 95.81 731 ASP A N 1
ATOM 5617 C CA . ASP A 1 731 ? -28.644 21.807 39.367 1.00 95.81 731 ASP A CA 1
ATOM 5618 C C . ASP A 1 731 ? -29.262 21.723 37.969 1.00 95.81 731 ASP A C 1
ATOM 5620 O O . ASP A 1 731 ? -30.108 20.868 37.704 1.00 95.81 731 ASP A O 1
ATOM 5624 N N . THR A 1 732 ? -28.746 22.533 37.040 1.00 94.94 732 THR A N 1
ATOM 5625 C CA . THR A 1 732 ? -29.089 22.455 35.616 1.00 94.94 732 THR A CA 1
ATOM 5626 C C . THR A 1 732 ? -28.743 21.078 35.048 1.00 94.94 732 THR A C 1
ATOM 5628 O O . THR A 1 732 ? -29.568 20.463 34.374 1.00 94.94 732 THR A O 1
ATOM 5631 N N . TYR A 1 733 ? -27.559 20.549 35.377 1.00 95.88 733 TYR A N 1
ATOM 5632 C CA . TYR A 1 733 ? -27.124 19.224 34.935 1.00 95.88 733 TYR A CA 1
ATOM 5633 C C . TYR A 1 733 ? -28.065 18.104 35.397 1.00 95.88 733 TYR A C 1
ATOM 5635 O O . TYR A 1 733 ? -28.521 17.302 34.584 1.00 95.88 733 TYR A O 1
ATOM 5643 N N . ARG A 1 734 ? -28.392 18.060 36.696 1.00 95.12 734 ARG A N 1
ATOM 5644 C CA . ARG A 1 734 ? -29.279 17.035 37.275 1.00 95.12 734 ARG A CA 1
ATOM 5645 C C . ARG A 1 734 ? -30.716 17.155 36.773 1.00 95.12 734 ARG A C 1
ATOM 5647 O O . ARG A 1 734 ? -31.393 16.140 36.671 1.00 95.12 734 ARG A O 1
ATOM 5654 N N . SER A 1 735 ? -31.168 18.366 36.445 1.00 95.56 735 SER A N 1
ATOM 5655 C CA . SER A 1 735 ? -32.467 18.588 35.801 1.00 95.56 735 SER A CA 1
ATOM 5656 C C . SER A 1 735 ? -32.518 17.971 34.397 1.00 95.56 735 SER A C 1
ATOM 5658 O O . SER A 1 735 ? -33.494 17.314 34.045 1.00 95.56 735 SER A O 1
ATOM 5660 N N . MET A 1 736 ? -31.445 18.120 33.611 1.00 94.38 736 MET A N 1
ATOM 5661 C CA . MET A 1 736 ? -31.351 17.547 32.260 1.00 94.38 736 MET A CA 1
ATOM 5662 C C . MET A 1 736 ? -31.134 16.026 32.267 1.00 94.38 736 MET A C 1
ATOM 5664 O O . MET A 1 736 ? -31.692 15.324 31.425 1.00 94.38 736 MET A O 1
ATOM 5668 N N . PHE A 1 737 ? -30.338 15.509 33.209 1.00 95.62 737 PHE A N 1
ATOM 5669 C CA . PHE A 1 737 ? -29.934 14.099 33.272 1.00 95.62 737 PHE A CA 1
ATOM 5670 C C . PHE A 1 737 ? -30.188 13.495 34.665 1.00 95.62 737 PHE A C 1
ATOM 5672 O O . PHE A 1 737 ? -29.241 13.123 35.363 1.00 95.62 737 PHE A O 1
ATOM 5679 N N . PRO A 1 738 ? -31.456 13.361 35.096 1.00 94.75 738 PRO A N 1
ATOM 5680 C CA . PRO A 1 738 ? -31.795 12.945 36.461 1.00 94.75 738 PRO A CA 1
ATOM 5681 C C . PRO A 1 738 ? -31.382 11.504 36.794 1.00 94.75 738 PRO A C 1
ATOM 5683 O O . PRO A 1 738 ? -31.231 11.164 37.963 1.00 94.75 738 PRO A O 1
ATOM 5686 N N . SER A 1 739 ? -31.187 10.654 35.781 1.00 94.00 739 SER A N 1
ATOM 5687 C CA . SER A 1 739 ? -30.712 9.276 35.947 1.00 94.00 739 SER A CA 1
ATOM 5688 C C . SER A 1 739 ? -29.186 9.145 35.965 1.00 94.00 739 SER A C 1
ATOM 5690 O O . SER A 1 739 ? -28.683 8.031 36.104 1.00 94.00 739 SER A O 1
ATOM 5692 N N . ALA A 1 740 ? -28.440 10.240 35.778 1.00 95.62 740 ALA A N 1
ATOM 5693 C CA . ALA A 1 740 ? -26.985 10.200 35.772 1.00 95.62 740 ALA A CA 1
ATOM 5694 C C . ALA A 1 740 ? -26.435 9.997 37.185 1.00 95.62 740 ALA A C 1
ATOM 5696 O O . ALA A 1 740 ? -26.792 10.713 38.121 1.00 95.62 740 ALA A O 1
ATOM 5697 N N . VAL A 1 741 ? -25.528 9.033 37.329 1.00 96.12 741 VAL A N 1
ATOM 5698 C CA . VAL A 1 741 ? -24.869 8.726 38.601 1.00 96.12 741 VAL A CA 1
ATOM 5699 C C . VAL A 1 741 ? -23.420 9.193 38.580 1.00 96.12 741 VAL A C 1
ATOM 5701 O O . VAL A 1 741 ? -22.770 9.249 37.534 1.00 96.12 741 VAL A O 1
ATOM 5704 N N . GLN A 1 742 ? -22.904 9.553 39.751 1.00 95.81 742 GLN A N 1
ATOM 5705 C CA . GLN A 1 742 ? -21.529 10.013 39.865 1.00 95.81 742 GLN A CA 1
ATOM 5706 C C . GLN A 1 742 ? -20.560 8.846 39.612 1.00 95.81 742 GLN A C 1
ATOM 5708 O O . GLN A 1 742 ? -20.613 7.823 40.294 1.00 95.81 742 GLN A O 1
ATOM 5713 N N . GLY A 1 743 ? -19.690 8.993 38.615 1.00 92.19 743 GLY A N 1
ATOM 5714 C CA . GLY A 1 743 ? -18.714 7.986 38.207 1.00 92.19 743 GLY A CA 1
ATOM 5715 C C . GLY A 1 743 ? -17.402 8.040 39.004 1.00 92.19 743 GLY A C 1
ATOM 5716 O O . GLY A 1 743 ? -17.208 8.911 39.856 1.00 92.19 743 GLY A O 1
ATOM 5717 N N . PRO A 1 744 ? -16.456 7.125 38.736 1.00 92.44 744 PRO A N 1
ATOM 5718 C CA . PRO A 1 744 ? -15.153 7.114 39.400 1.00 92.44 744 PRO A CA 1
ATOM 5719 C C . PRO A 1 744 ? -14.304 8.345 39.046 1.00 92.44 744 PRO A C 1
ATOM 5721 O O . PRO A 1 744 ? -14.408 8.900 37.953 1.00 92.44 744 PRO A O 1
ATOM 5724 N N . SER A 1 74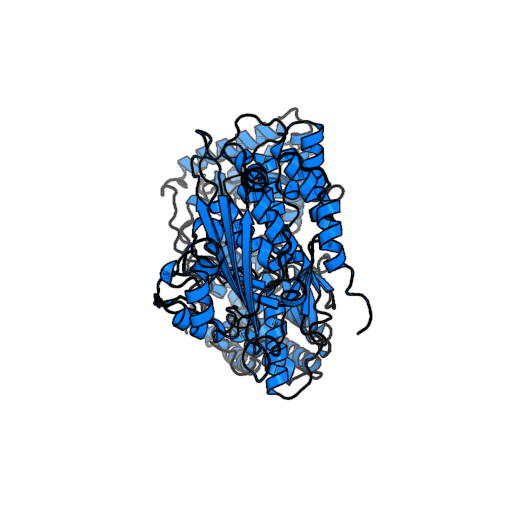5 ? -13.421 8.752 39.957 1.00 92.06 745 SER A N 1
ATOM 5725 C CA . SER A 1 745 ? -12.462 9.838 39.732 1.00 92.06 745 SER A CA 1
ATOM 5726 C C . SER A 1 745 ? -11.076 9.399 40.174 1.00 92.06 745 SER A C 1
ATOM 5728 O O . SER A 1 745 ? -10.756 9.413 41.361 1.00 92.06 745 SER A O 1
ATOM 5730 N N . PHE A 1 746 ? -10.249 9.006 39.211 1.00 86.12 746 PHE A N 1
ATOM 5731 C CA . PHE A 1 746 ? -8.855 8.664 39.447 1.00 86.12 746 PHE A CA 1
ATOM 5732 C C . PHE A 1 746 ? -8.003 9.499 38.503 1.00 86.12 746 PHE A C 1
ATOM 5734 O O . PHE A 1 746 ? -7.990 9.265 37.296 1.00 86.12 746 PHE A O 1
ATOM 5741 N N . LEU A 1 747 ? -7.324 10.516 39.036 1.00 78.44 747 LEU A N 1
ATOM 5742 C CA . LEU A 1 747 ? -6.392 11.291 38.226 1.00 78.44 747 LEU A CA 1
ATOM 5743 C C . LEU A 1 747 ? -5.226 10.384 37.808 1.00 78.44 747 LEU A C 1
ATOM 5745 O O . LEU A 1 747 ? -4.686 9.663 38.654 1.00 78.44 747 LEU A O 1
ATOM 5749 N N . PRO A 1 748 ? -4.827 10.407 36.525 1.00 70.00 748 PRO A N 1
ATOM 5750 C CA . PRO A 1 748 ? -3.620 9.716 36.102 1.00 70.00 748 PRO A CA 1
ATOM 5751 C C . PRO A 1 748 ? -2.408 10.289 36.860 1.00 70.00 748 PRO A C 1
ATOM 5753 O O . PRO A 1 748 ? -2.454 11.440 37.305 1.00 70.00 748 PRO A O 1
ATOM 5756 N N . PRO A 1 749 ? -1.317 9.521 37.010 1.00 67.81 749 PRO A N 1
ATOM 5757 C CA . PRO A 1 749 ? -0.078 10.017 37.608 1.00 67.81 749 PRO A CA 1
ATOM 5758 C C . PRO A 1 749 ? 0.418 11.248 36.833 1.00 67.81 749 PRO A C 1
ATOM 5760 O O . PRO A 1 749 ? 0.930 11.136 35.719 1.00 67.81 749 PRO A O 1
ATOM 5763 N N . LEU A 1 750 ? 0.201 12.443 37.397 1.00 65.19 750 LEU A N 1
ATOM 5764 C CA . LEU A 1 750 ? 0.493 13.719 36.728 1.00 65.19 750 LEU A CA 1
ATOM 5765 C C . LEU A 1 750 ? 2.006 13.946 36.582 1.00 65.19 750 LEU A C 1
ATOM 5767 O O . LEU A 1 750 ? 2.451 14.703 35.724 1.00 65.19 750 LEU A O 1
ATOM 5771 N N . ASP A 1 751 ? 2.813 13.258 37.390 1.00 58.09 751 ASP A N 1
ATOM 5772 C CA . ASP A 1 751 ? 4.270 13.218 37.293 1.00 58.09 751 ASP A CA 1
ATOM 5773 C C . ASP A 1 751 ? 4.758 12.516 36.019 1.00 58.09 751 ASP A C 1
ATOM 5775 O O . ASP A 1 751 ? 5.785 12.913 35.465 1.00 58.09 751 ASP A O 1
ATOM 5779 N N . ALA A 1 752 ? 3.983 11.571 35.473 1.00 55.19 752 ALA A N 1
ATOM 5780 C CA . ALA A 1 752 ? 4.241 10.991 34.154 1.00 55.19 752 ALA A CA 1
ATOM 5781 C C . ALA A 1 752 ? 4.173 12.038 33.021 1.00 55.19 752 ALA A C 1
ATOM 5783 O O . ALA A 1 752 ? 4.553 11.748 31.884 1.00 55.19 752 ALA A O 1
ATOM 5784 N N . TRP A 1 753 ? 3.685 13.255 33.303 1.00 60.84 753 TRP A N 1
ATOM 5785 C CA . TRP A 1 753 ? 3.572 14.361 32.349 1.00 60.84 753 TRP A CA 1
ATOM 5786 C C . TRP A 1 753 ? 4.720 15.400 32.488 1.00 60.84 753 TRP A C 1
ATOM 5788 O O . TRP A 1 753 ? 4.882 16.264 31.617 1.00 60.84 753 TRP A O 1
ATOM 5798 N N . LEU A 1 754 ? 5.593 15.276 33.506 1.00 55.47 754 LEU A N 1
ATOM 5799 C CA . LEU A 1 754 ? 6.667 16.232 33.841 1.00 55.47 754 LEU A CA 1
ATOM 5800 C C . LEU A 1 754 ? 7.950 16.119 32.982 1.00 55.47 754 LEU A C 1
ATOM 5802 O O . LEU A 1 754 ? 8.311 15.037 32.512 1.00 55.47 754 LEU A O 1
ATOM 5806 N N . PRO A 1 755 ? 8.728 17.217 32.812 1.00 42.06 755 PRO A N 1
ATOM 5807 C CA . PRO A 1 755 ? 10.098 17.154 32.297 1.00 42.06 755 PRO A CA 1
ATOM 5808 C C . PRO A 1 755 ? 11.016 16.536 33.362 1.00 42.06 755 PRO A C 1
ATOM 5810 O O . PRO A 1 755 ? 11.262 17.161 34.386 1.00 42.06 755 PRO A O 1
ATOM 5813 N N . GLY A 1 756 ? 11.510 15.317 33.128 1.00 49.06 756 GLY A N 1
ATOM 5814 C CA . GLY A 1 756 ? 12.329 14.586 34.106 1.00 49.06 756 GLY A CA 1
ATOM 5815 C C . GLY A 1 756 ? 11.533 13.695 35.066 1.00 49.06 756 GLY A C 1
ATOM 5816 O O . GLY A 1 756 ? 12.110 13.195 36.028 1.00 49.06 756 GLY A O 1
ATOM 5817 N N . GLY A 1 757 ? 10.239 13.466 34.800 1.00 46.09 757 GLY A N 1
ATOM 5818 C CA . GLY A 1 757 ? 9.418 12.449 35.465 1.00 46.09 757 GLY A CA 1
ATOM 5819 C C . GLY A 1 757 ? 9.929 11.038 35.171 1.00 46.09 757 GLY A C 1
ATOM 5820 O O . GLY A 1 757 ? 9.380 10.309 34.351 1.00 46.09 757 GLY A O 1
ATOM 5821 N N . ALA A 1 758 ? 11.025 10.671 35.828 1.00 40.78 758 ALA A N 1
ATOM 5822 C CA . ALA A 1 758 ? 11.598 9.342 35.853 1.00 40.78 758 ALA A CA 1
ATOM 5823 C C . ALA A 1 758 ? 11.025 8.561 37.042 1.00 40.78 758 ALA A C 1
ATOM 5825 O O . ALA A 1 758 ? 11.715 8.266 38.009 1.00 40.78 758 ALA A O 1
ATOM 5826 N N . MET A 1 759 ? 9.773 8.134 36.927 1.00 40.06 759 MET A N 1
ATOM 5827 C CA . MET A 1 759 ? 9.474 6.746 37.257 1.00 40.06 759 MET A CA 1
ATOM 5828 C C . MET A 1 759 ? 9.091 6.105 35.938 1.00 40.06 759 MET A C 1
ATOM 5830 O O . MET A 1 759 ? 7.945 6.169 35.534 1.00 40.06 759 MET A O 1
ATOM 5834 N N . SER A 1 760 ? 10.132 5.634 35.242 1.00 46.78 760 SER A N 1
ATOM 5835 C CA . SER A 1 760 ? 10.214 4.993 33.922 1.00 46.78 760 SER A CA 1
ATOM 5836 C C . SER A 1 760 ? 8.917 4.793 33.124 1.00 46.78 760 SER A C 1
ATOM 5838 O O . SER A 1 760 ? 7.886 4.371 33.636 1.00 46.78 760 SER A O 1
ATOM 5840 N N . LEU A 1 761 ? 9.011 4.868 31.796 1.00 46.25 761 LEU A N 1
ATOM 5841 C CA . LEU A 1 761 ? 7.959 4.322 30.938 1.00 46.25 761 LEU A CA 1
ATOM 5842 C C . LEU A 1 761 ? 7.635 2.849 31.277 1.00 46.25 761 LEU A C 1
ATOM 5844 O O . LEU A 1 761 ? 6.555 2.399 30.952 1.00 46.25 761 LEU A O 1
ATOM 5848 N N . LYS A 1 762 ? 8.523 2.120 31.973 1.00 44.25 762 LYS A N 1
ATOM 5849 C CA . LYS A 1 762 ? 8.284 0.800 32.580 1.00 44.25 762 LYS A CA 1
ATOM 5850 C C . LYS A 1 762 ? 7.300 0.843 33.762 1.00 44.25 762 LYS A C 1
ATOM 5852 O O . LYS A 1 762 ? 6.553 -0.102 33.924 1.00 44.25 762 LYS A O 1
ATOM 5857 N N . SER A 1 763 ? 7.250 1.918 34.552 1.00 46.53 763 SER A N 1
ATOM 5858 C CA . SER A 1 763 ? 6.214 2.191 35.565 1.00 46.53 763 SER A CA 1
ATOM 5859 C C . SER A 1 763 ? 4.871 2.464 34.901 1.00 46.53 763 SER A C 1
ATOM 5861 O O . SER A 1 763 ? 3.908 1.775 35.206 1.00 46.53 763 SER A O 1
ATOM 5863 N N . VAL A 1 764 ? 4.842 3.364 33.911 1.00 47.25 764 VAL A N 1
ATOM 5864 C CA . VAL A 1 764 ? 3.674 3.650 33.061 1.00 47.25 764 VAL A CA 1
ATOM 5865 C C . VAL A 1 764 ? 3.198 2.368 32.366 1.00 47.25 764 VAL A C 1
ATOM 5867 O O . VAL A 1 764 ? 2.044 1.990 32.495 1.00 47.25 764 VAL A O 1
ATOM 5870 N N . LEU A 1 765 ? 4.088 1.614 31.723 1.00 50.34 765 LEU A N 1
ATOM 5871 C CA . LEU A 1 765 ? 3.801 0.312 31.118 1.00 50.34 765 LEU A CA 1
ATOM 5872 C C . LEU A 1 765 ? 3.558 -0.796 32.149 1.00 50.34 765 LEU A C 1
ATOM 5874 O O . LEU A 1 765 ? 2.982 -1.793 31.767 1.00 50.34 765 LEU A O 1
ATOM 5878 N N . SER A 1 766 ? 3.931 -0.687 33.427 1.00 50.38 766 SER A N 1
ATOM 5879 C CA . SER A 1 766 ? 3.535 -1.673 34.453 1.00 50.38 766 SER A CA 1
ATOM 5880 C C . SER A 1 766 ? 2.158 -1.349 35.036 1.00 50.38 766 SER A C 1
ATOM 5882 O O . SER A 1 766 ? 1.338 -2.246 35.218 1.00 50.38 766 SER A O 1
ATOM 5884 N N . GLN A 1 767 ? 1.860 -0.060 35.231 1.00 50.69 767 GLN A N 1
ATOM 5885 C CA . GLN A 1 767 ? 0.559 0.450 35.652 1.00 50.69 767 GLN A CA 1
ATOM 5886 C C . GLN A 1 767 ? -0.488 0.255 34.564 1.00 50.69 767 GLN A C 1
ATOM 5888 O O . GLN A 1 767 ? -1.600 -0.129 34.894 1.00 50.69 767 GLN A O 1
ATOM 5893 N N . TYR A 1 768 ? -0.134 0.456 33.290 1.00 50.84 768 TYR A N 1
ATOM 5894 C CA . TYR A 1 768 ? -0.998 0.210 32.134 1.00 50.84 768 TYR A CA 1
ATOM 5895 C C . TYR A 1 768 ? -0.850 -1.209 31.562 1.00 50.84 768 TYR A C 1
ATOM 5897 O O . TYR A 1 768 ? -1.797 -1.726 30.987 1.00 50.84 768 TYR A O 1
ATOM 5905 N N . GLY A 1 769 ? 0.288 -1.884 31.729 1.00 43.09 769 GLY A N 1
ATOM 5906 C CA . GLY A 1 769 ? 0.516 -3.251 31.229 1.00 43.09 769 GLY A CA 1
ATOM 5907 C C . GLY A 1 769 ? -0.055 -4.347 32.119 1.00 43.09 769 GLY A C 1
ATOM 5908 O O . GLY A 1 769 ? -0.373 -5.414 31.604 1.00 43.09 769 GLY A O 1
ATOM 5909 N N . SER A 1 770 ? -0.337 -4.078 33.399 1.00 43.28 770 SER A N 1
ATOM 5910 C CA . SER A 1 770 ? -1.234 -4.932 34.201 1.00 43.28 770 SER A CA 1
ATOM 5911 C C . SER A 1 770 ? -2.627 -5.083 33.552 1.00 43.28 770 SER A C 1
ATOM 5913 O O . SER A 1 770 ? -3.292 -6.110 33.713 1.00 43.28 770 SER A O 1
ATOM 5915 N N . TRP A 1 771 ? -3.041 -4.112 32.726 1.00 43.53 771 TRP A N 1
ATOM 5916 C CA . TRP A 1 771 ? -4.277 -4.151 31.936 1.00 43.53 771 TRP A CA 1
ATOM 5917 C C . TRP A 1 771 ? -4.136 -4.938 30.633 1.00 43.53 771 TRP A C 1
ATOM 5919 O O . TRP A 1 771 ? -5.152 -5.384 30.101 1.00 43.53 771 TRP A O 1
ATOM 5929 N N . VAL A 1 772 ? -2.903 -5.095 30.137 1.00 38.38 772 VAL A N 1
ATOM 5930 C CA . VAL A 1 772 ? -2.553 -5.821 28.906 1.00 38.38 772 VAL A CA 1
ATOM 5931 C C . VAL A 1 772 ? -2.298 -7.307 29.192 1.00 38.38 772 VAL A C 1
ATOM 5933 O O . VAL A 1 772 ? -2.664 -8.138 28.367 1.00 38.38 772 VAL A O 1
ATOM 5936 N N . GLY A 1 773 ? -1.723 -7.646 30.354 1.00 34.59 773 GLY A N 1
ATOM 5937 C CA . GLY A 1 773 ? -1.320 -9.012 30.722 1.00 34.59 773 GLY A CA 1
ATOM 5938 C C . GLY A 1 773 ? -2.362 -9.868 31.457 1.00 34.59 773 GLY A C 1
ATOM 5939 O O . GLY A 1 773 ? -2.111 -11.042 31.689 1.00 34.59 773 GLY A O 1
ATOM 5940 N N . SER A 1 774 ? -3.529 -9.332 31.829 1.00 30.48 774 SER A N 1
ATOM 5941 C CA . SER A 1 774 ? -4.542 -10.063 32.621 1.00 30.48 774 SER A CA 1
ATOM 5942 C C . SER A 1 774 ? -5.562 -10.869 31.796 1.00 30.48 774 SER A C 1
ATOM 5944 O O . SER A 1 774 ? -6.618 -11.212 32.316 1.00 30.48 774 SER A O 1
ATOM 5946 N N . VAL A 1 775 ? -5.280 -11.181 30.523 1.00 36.16 775 VAL A N 1
ATOM 5947 C CA . VAL A 1 775 ? -6.267 -11.801 29.605 1.00 36.16 775 VAL A CA 1
ATOM 5948 C C . VAL A 1 775 ? -5.879 -13.208 29.113 1.00 36.16 775 VAL A C 1
ATOM 5950 O O . VAL A 1 775 ? -6.643 -13.809 28.373 1.00 36.16 775 VAL A O 1
ATOM 5953 N N . ASP A 1 776 ? -4.781 -13.799 29.593 1.00 30.50 776 ASP A N 1
ATOM 5954 C CA . ASP A 1 776 ? -4.511 -15.241 29.408 1.00 30.50 776 ASP A CA 1
ATOM 5955 C C . ASP A 1 776 ? -4.983 -16.057 30.632 1.00 30.50 776 ASP A C 1
ATOM 5957 O O . ASP A 1 776 ? -4.264 -16.894 31.176 1.00 30.50 776 ASP A O 1
ATOM 5961 N N . GLY A 1 777 ? -6.199 -15.776 31.106 1.00 24.56 777 GLY A N 1
ATOM 5962 C CA . GLY A 1 777 ? -6.914 -16.583 32.098 1.00 24.56 777 GLY A CA 1
ATOM 5963 C C . GLY A 1 777 ? -8.247 -17.046 31.502 1.00 24.56 777 GLY A C 1
ATOM 5964 O O . GLY A 1 777 ? -8.909 -16.231 30.860 1.00 24.56 777 GLY A O 1
ATOM 5965 N N . PRO A 1 778 ? -8.640 -18.322 31.663 1.00 24.73 778 PRO A N 1
ATOM 5966 C CA . PRO A 1 778 ? -9.810 -18.867 30.990 1.00 24.73 778 PRO A CA 1
ATOM 5967 C C . PRO A 1 778 ? -11.082 -18.226 31.555 1.00 24.73 778 PRO A C 1
ATOM 5969 O O . PRO A 1 778 ? -11.300 -18.238 32.768 1.00 24.73 778 PRO A O 1
ATOM 5972 N N . SER A 1 779 ? -11.918 -17.691 30.667 1.00 26.20 779 SER A N 1
ATOM 5973 C CA . SER A 1 779 ? -13.336 -17.433 30.925 1.00 26.20 779 SER A CA 1
ATOM 5974 C C . SER A 1 779 ? -14.167 -18.150 29.882 1.00 26.20 779 SER A C 1
ATOM 5976 O O . SER A 1 779 ? -13.938 -17.830 28.690 1.00 26.20 779 SER A O 1
#

Organism: Prymnesium parvum (NCBI:txid97485)

Mean predicted aligned error: 9.03 Å

Foldseek 3Di:
DPFLCPVVVDCLCVDPLLVVLLVLLLVLFQPPLFPQADADADFDDDQLLFLFADDLADDQVPFQFHFDLAQLNRVVSQLVGFFGTPAQQNPDGPLLLRLLLVQLVCFLVQQVSLVVLLVSLVVSLVSCVVVQVSLLVLQPPPPQSVLQPLFSLSSLRSNCSSRVPQQSCLSVCQRQHAAQFAERDDRSHFHFDWDHQQDDPCCQPLVNLVVQVVVLQVVQVVLCPDPDPVSVVFQVQLQVVVVVCVVVVLKDDQDDLVVLCVVCNRSNFFAWEWTWDFDDDVVPTHIDIATACPVSSRQSRYIYGGDHDFDDLCLLLSSLLSQQVSCVVVVHFRFAKWKWKWFWPPQQSSRAHNCQSHQKYWGWDDCDPVDGIGITMMTGRGHGHPGPSSQVSRVVVVVSLCSCLSGNSSWSWGDDRGMIMTMHGVSSFQSSVVSSQSVCSNRVGGIDPVRIGGTDQWDDPPQWIWGRRCCRPPQKIWIAHDLVLLVVLLVLLVVCQVVQFDALVSLVVSLVSCVVRLSQAFQSALNQLSLVSVCRNPPDPDGGCDLSSVVSSLLSVLCSVVGHIDMRRSDPPQSPFHFKEKFKAKDWDQDQDPNDTKIKMKIKMWIWQDDPPDGTAIEIAIDMDTSVLQVLLPVPDPTCRLVSRLQSVQFVCVFCVVRFQLTEYEYEDAPSQNLVCLSVLHDPDLSSNLSSNLSSLSCRLSVYSYYYHYHHCSNRLRVLSRVVVDPCSVVVSCVSPVSYDYGGGDRDPSLSSHDVSPPGVVVSCVSSVVSVPPPPDDD

Sequence (779 aa):
MPSQLDFTGSRLSSAPEYVAAVARLGALLIPGSAGVYVRPRAKPPRCSGASHGTPLVLPPELRLVSESLDKACHHAQAAAVPFPVVSPGEEVSDDLRAAVAFAVTCGEGLSAWRAAQCAEMEVVASTLTRVNECLVQLASDLRHAHLLRGCCVAFIAAWCDAHQWPDTAFVHRFVLGFPVVRDIPDSGLFRPCFRPATAPEDLFSVDNNRRWTDAVVRRVVGLASSKSAKDVEVVNAVWERTRAEACKGYVKGPYKRSQLDSMFGKNRYRVMLRFGILQGSAGQRKWRAIDNARSSGSNDMATTHETISCITFEFAADVAVLVQLHSAALGVPCPPVRIGFDDLTAAYRFVPCSQPQYTVFCVWRPKTATVPGGPAFFYVPGHNFGMAAAVLNFNRFPKLMVAMARSSLALAVDQYFDDYMVVDLEAAGQSGQEGLAFLHRLVARPLDADKHQRMAPVNDGLGVSIDVSAVHTDNRLVVRCRWHRCYTILTLLREARDVDFLPPGTASTVHGKLGFILSAAYGRVGKAATQPLVQRIWHDTDYSFTPALRHMLEFFEALLPELPALTIEVGLSKQALPPVVVYTDASFKAPVVDGVRSPVSELGYHVVVPRPGGPPDLLYQSVRLDARALQAFSSSAQTLIMQCEIAAATWVYYSAPHIFRSQRVIHFIDNTGALSALLHGYARKLDCARMVNAFHLLAASLRLRVYFEWVPSLANVADLPSRASEPGAMDTYRSMFPSAVQGPSFLPPLDAWLPGGAMSLKSVLSQYGSWVGSVDGPS

Radius of gyration: 30.77 Å; Cα contacts (8 Å, |Δi|>4): 1498; chains: 1; bounding box: 77×68×88 Å

Solvent-accessible surface area (backbone atoms only — not comparable to full-atom values): 40830 Å² total; per-residue (Å²): 129,82,53,40,44,64,84,69,83,52,68,60,62,71,30,69,60,47,48,52,37,18,54,53,48,40,71,51,40,44,82,85,35,61,60,49,84,74,57,44,81,66,80,82,82,48,54,86,59,38,43,30,41,69,76,70,71,62,61,71,91,72,43,92,53,66,93,44,68,43,34,66,61,33,49,57,48,51,70,68,44,68,70,74,59,59,50,59,53,71,90,59,59,60,43,51,53,44,8,38,44,49,36,63,73,42,40,70,52,37,33,62,51,40,53,52,44,52,54,54,48,52,54,45,46,62,65,30,50,68,62,23,50,58,52,54,56,78,16,62,90,44,88,32,35,78,63,54,60,75,35,40,58,40,44,54,30,28,45,34,52,36,36,50,49,74,48,60,55,49,54,52,28,60,54,65,22,38,57,60,50,39,73,38,77,73,52,67,59,48,23,73,41,80,41,74,47,77,49,66,91,62,64,75,31,47,68,46,21,42,56,49,40,53,50,46,49,51,51,40,51,49,46,71,68,44,89,46,70,67,48,48,50,38,44,52,50,34,40,54,53,51,50,55,39,32,77,71,64,42,31,48,68,81,37,53,70,70,55,48,27,70,73,53,39,73,39,53,39,43,57,20,50,47,47,54,45,81,46,68,56,93,97,58,61,42,79,42,75,41,39,36,24,64,86,58,40,44,44,36,36,25,23,36,42,47,42,82,83,64,67,60,87,58,52,59,44,21,52,49,18,45,44,38,54,44,21,57,75,71,74,45,80,47,69,53,42,24,32,27,36,42,31,47,59,66,54,41,34,63,43,32,30,55,48,44,44,65,35,21,31,39,41,46,40,75,64,53,99,90,43,83,50,44,79,31,32,35,30,20,33,15,34,52,60,66,38,62,40,32,58,59,63,39,47,53,54,55,52,50,51,35,51,48,33,13,28,47,52,37,30,44,50,48,50,48,79,48,38,36,48,36,42,45,50,50,67,28,60,58,44,60,62,53,49,50,45,46,57,25,46,54,46,55,54,50,57,33,76,94,62,51,41,71,65,28,44,58,42,76,55,99,79,29,34,44,34,38,64,39,38,48,80,71,24,30,35,40,31,30,58,45,66,69,60,45,49,54,50,52,50,58,52,49,53,22,51,77,68,41,41,51,52,38,71,58,32,47,51,47,49,54,52,49,60,55,51,34,69,36,29,34,61,47,35,62,50,21,54,47,47,52,35,56,44,42,51,76,68,54,87,71,40,57,56,45,72,62,49,50,54,35,47,57,48,46,69,54,42,50,84,66,56,54,57,23,72,46,76,45,50,74,75,66,69,76,50,62,35,34,36,37,28,32,22,42,40,68,47,65,52,70,55,97,89,40,76,49,40,37,33,23,26,5,34,32,36,42,41,67,41,92,96,54,78,56,49,37,32,31,40,63,49,78,39,47,47,74,64,47,43,39,59,49,82,81,62,96,70,57,50,59,51,41,34,45,45,24,61,37,29,57,54,63,30,43,46,86,75,45,49,68,31,46,32,44,38,36,31,54,54,62,69,34,43,45,21,59,54,70,24,40,44,92,51,71,49,49,16,42,49,35,33,53,38,18,48,51,33,39,40,35,49,36,40,49,29,39,43,61,35,58,66,69,20,38,64,6,53,30,34,10,33,55,89,44,90,63,28,52,59,54,44,41,70,77,41,70,80,49,41,82,48,67,87,40,79,64,72,54,54,75,41,36,94,82,46,75,69,45,66,62,48,53,45,47,70,42,34,59,63,56,67,71,70,90,59,97,125